Protein AF-A0A9P6W6U4-F1 (afdb_monomer)

Secondary structure (DSSP, 8-state):
-EEEEEEETTS-EEEEEE-TTSBHHHHHHHHHHHH---GGGEEEEETTEE---TTSBTGGGT--TT-EEEEEE----TT--S---S--HHHHHHHHHHHHHH-HHHHHHHHHH-HHHHHHHHH-HHHHHHHHHHHHHHHHHHHHHHHHHHHHHTS-TT-HHHHHHHHHHHHHHHHHHHHHHHHHH-GGGGS--PPPEEEEEETTEEEEEEB-SS-SS----HHHHHHTT-GGGEEGGG-EEE-SSS-EEE--EE---EEEETTEEEES---SSB-HHHHHHTT-EEETTTTEEEETTEEEEPPPGGGS-GGGS--EEE-TTS-EEETT----SSSS-------------------------------------------------------------PPPPPPPPTT--HHHHHHHHHTT--HHHHHHHHHHTTT-HHHHHHHHHH-SS--SEEE-SSS-EEEEEE-S-TTSTT-TTS-EEEEEPPTTS-GGGGHHHHHHHTTTSEEEEEE-TTSTT-B----TT--HHHHHHHHHHHHH--GGGGGGS-GGG--S-PPPPP------PPSEEEEEEHHHHHHHHHHHHHH-GGGEEEEEEES----SSS-TTHHHHHHHHHHHHS-SSHHHHHHHHHHHHHHHHS-STT-HHHHHHHHHHHHHHSSTT-HHHHHHHHGGGGS-----HHHHHH--S-EEEEEETT-SSS-HHHHHHHHHH-TTSS-EEEEEETT--TTHHHH-HHHHHHHHHHHHHHTTT---------HHHHHHHHHHHHT-TTGGGS-TT-GGGG----TTHHHHHHHHHHHHHTTTT------SSTTSPPTTSTTGGGT----STTHHHHHHHHGGG-EEEEEEEETTEEEEEEEEEEEPP-EE-TTS-EE--EEEEEEE-----PPP-TTGGGSSSS---

pLDDT: mean 71.4, std 22.84, range [21.86, 98.81]

Radius of gyration: 41.35 Å; Cα contacts (8 Å, |Δi|>4): 1277; chains: 1; bounding box: 104×114×114 Å

Organism: Rhodotorula mucilaginosa (NCBI:txid5537)

Sequence (925 aa):
MVHLTVATEDGSTFPIDVDLSMELENVMALLEADSSIPVDDQLLFFNGRHLTGVKDSLEFYGVQANDMLLLRQKSTDPNANAPVAGRNVEQDAETMRRQVIGDPRLMAELRRANPDLADAAQNDPSRFRELLHQLQSMQESARLQREREMALLQADPFDVEAQQKIEEAIRHERVLENMEQAMESMPESFGQVHMLYVNVEVNGVPVKAFVDSGAQSTIMSPSCAERCGIMRLIDTRFAGMARGVGTGKILGRVHSAQLKMADLFLHRDVDLLFGLDMLKRHQCCIDLRRNALIIQDREVPFLPEHELPRPAQEEYELDAEGNPVPVGSSAAQLSNAAASTSSAPSTSKAPADASGSGFPGSGRTLGASPGSAPQPKRVRSGSPPAAPSGAASTTTTTTSSGTLPAGVTEDAIASLVGLGADRASAIRLLEAAGGNTEVAASLLFSGPPAMPHVQLPGDVRIYYEFRSAASDLGDSTKPSVILLAPCFLDSTFLEPYVEALREDYAVTTVELRGQGRTIGGASPNYDYWVAAADLAFLMVCRADAIFRVQPDCLGDLPPAISVQNALHLPPSHIFAPGHAAFRTALQFCILFPDQALSLSLVGGMSIFGPPRNAEAFAEVDATWSNPEDEDLFVECLGAVGEYVFTEYAGREEEWDVVIPAIARHLNPFRQADIYMCTKPNQGSSGITPDLLQAIRQPILLIHGERDLCFSVDDIREIRQHLTGSPDVRFHVEPDAPQLLAVTHVDSILPRLRDFLNDHRDLAYVDAPFDPSQALERAARVARDPGVANRDPRFPDAFSLLGAEDRRSNRMLWDKIMARQGTCELDLPMCFDLNDWEEGCDKQRRWKWSTRHDYAQQHYSRRPSSLTSFGEDGVQVVEVTESRSAPEKIPNGMTAYSTFIESRRSSVDFDSPTSDNVRAMSALRM

Mean predicted aligned error: 22.94 Å

Nearest PDB structures (foldseek):
  8vk8-assembly3_H  TM=9.403E-01  e=8.173E-07  synthetic construct
  5vbt-assembly2_B  TM=9.661E-01  e=1.478E-05  synthetic construct
  7p99-assembly1_C  TM=8.868E-01  e=1.131E-05  Peromyscus maniculatus bairdii
  6gf1-assembly1_A  TM=8.823E-01  e=3.132E-05  Homo sapiens
  4eew-assembly1_A  TM=9.255E-01  e=6.288E-05  Homo sapiens

Foldseek 3Di:
DAWEWEAEPVGDIDIDDDDQQDFQLVVLVVCCVVVVADSVFKWKDFPNHTDDRRRGGNVVVVDDHHGYMYIYGRDPDPPPPDPDDCPDLLVVLLVVLCVCVVDPVSLVVCCVVPVQLSCCSVPPSPVNSVVVVVVVVVVVVVVVVVVVVLVVLPPDPPPPVSVVVVVVVVVVVVVVVVVVVCCVVPVVVVDDDFFWWFWKAWLNRIDIFTEDAVDPDFAADPVVCVRSVNVVQFDQVQWDWDDDPDIDTRRGARAFIWMDHPHDTDTDDDRGNHYNVNCVVQVWDCPVVQCFIAGPNDTTHTDDPVPDDVVSVWDWDADPVGDTDTPPPDPPPDPDDPDDDDDDDDDDDDDDDDDDDDDDDDDDDDDDDDDDDDDDDDDDDDDDDDDDDDDDDDDDDDDDDDDQPPLADVVLLVVVVVVPDDSVLSSQLCVVVVNDSVSSNVCVVVDPPDQQWQDAFDFKTKGKDFLADPVCLPVPQAAAEEEEAAFLEACVLCVLLSVLPNVRHRYMYIYFFLYDPIDDPLDLLDALLLRLLVVVCLQQDDQVLQPPPDPPPDDDDDDGDRSHDRSNHAQHAYEAAFASSQLNVLSNCLLPVLRHQAYEHALHAFQQDFWPPLVVLVVLLVCQQDPPAQVSVLVSLVVVCCQFFVDCPPCQVVQQPNSLRSLQSGGNLPNSSSCNSRVNNRDHSLDDLVSLLQGAHAYHYEHECSAPTHHPVSVVVSQVSNVNYPHYHYDYHYPGYSRCVSVVVVPSSVVVCVVCVVSGPPDGDPDRDDLLVSQVSLCVSLVHPVLSVDSSSHSSSSRSDDPVSSVVSVVVVVVSVVCNPVDPYPHPSNPQDHPPDPCSVVRSPDGSVCVVVVCLVPQLAPFDQDFDQDPVGTFGKGKRKHKDDWDQDPVRDTDIDIDIDIDGDDPDDDDDDDDPPPDPDPPDD

Structure (mmCIF, N/CA/C/O backbone):
data_AF-A0A9P6W6U4-F1
#
_entry.id   AF-A0A9P6W6U4-F1
#
loop_
_atom_site.group_PDB
_atom_site.id
_atom_site.type_symbol
_atom_site.label_atom_id
_atom_site.label_alt_id
_atom_site.label_comp_id
_atom_site.label_asym_id
_atom_site.label_entity_id
_atom_site.label_seq_id
_atom_site.pdbx_PDB_ins_code
_atom_site.Cartn_x
_atom_site.Cartn_y
_atom_site.Cartn_z
_atom_site.occupancy
_atom_site.B_iso_or_equiv
_atom_site.auth_seq_id
_atom_site.auth_comp_id
_atom_site.auth_asym_id
_atom_site.auth_atom_id
_atom_site.pdbx_PDB_model_num
ATOM 1 N N . MET A 1 1 ? -21.492 45.541 -15.071 1.00 65.75 1 MET A N 1
ATOM 2 C CA . MET A 1 1 ? -21.300 45.180 -16.486 1.00 65.75 1 MET A CA 1
ATOM 3 C C . MET A 1 1 ? -20.594 43.843 -16.546 1.00 65.75 1 MET A C 1
ATOM 5 O O . MET A 1 1 ? -19.594 43.672 -15.856 1.00 65.75 1 MET A O 1
ATOM 9 N N . VAL A 1 2 ? -21.142 42.923 -17.327 1.00 79.69 2 VAL A N 1
ATOM 10 C CA . VAL A 1 2 ? -20.625 41.598 -17.663 1.00 79.69 2 VAL A CA 1
ATOM 11 C C . VAL A 1 2 ? -20.792 41.401 -19.168 1.00 79.69 2 VAL A C 1
ATOM 13 O O . VAL A 1 2 ? -21.691 41.993 -19.768 1.00 79.69 2 VAL A O 1
ATOM 16 N N . HIS A 1 3 ? -19.948 40.561 -19.754 1.00 82.88 3 HIS A N 1
ATOM 17 C CA . HIS A 1 3 ? -20.078 40.150 -21.145 1.00 82.88 3 HIS A CA 1
ATOM 18 C C . HIS A 1 3 ? -21.073 38.987 -21.241 1.00 82.88 3 HIS A C 1
ATOM 20 O O . HIS A 1 3 ? -21.011 38.080 -20.411 1.00 82.88 3 HIS A O 1
ATOM 26 N N . LEU A 1 4 ? -21.966 38.995 -22.229 1.00 86.62 4 LEU A N 1
ATOM 27 C CA . LEU A 1 4 ? -22.841 37.872 -22.591 1.00 86.62 4 LEU A CA 1
ATOM 28 C C . LEU A 1 4 ? -22.777 37.643 -24.102 1.00 86.62 4 LEU A C 1
ATOM 30 O O . LEU A 1 4 ? -22.559 38.586 -24.863 1.00 86.62 4 LEU A O 1
ATOM 34 N N . THR A 1 5 ? -23.033 36.413 -24.546 1.00 87.44 5 THR A N 1
ATOM 35 C CA . THR A 1 5 ? -23.198 36.110 -25.979 1.00 87.44 5 THR A CA 1
ATOM 36 C C . THR A 1 5 ? -24.667 35.853 -26.283 1.00 87.44 5 THR A C 1
ATOM 38 O O . THR A 1 5 ? -25.304 35.044 -25.615 1.00 87.44 5 THR A 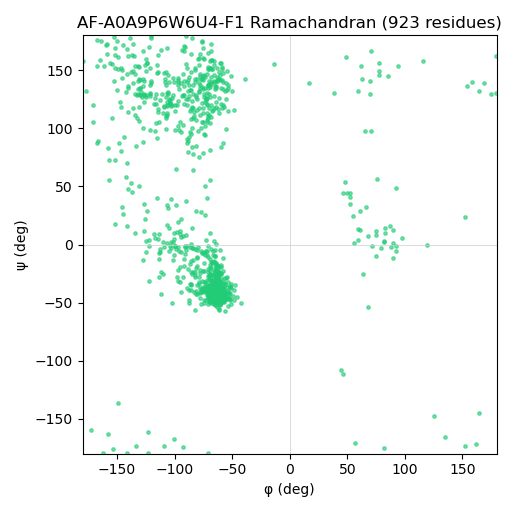O 1
ATOM 41 N N . VAL A 1 6 ? -25.219 36.497 -27.308 1.00 88.25 6 VAL A N 1
ATOM 42 C CA . VAL A 1 6 ? -26.576 36.212 -27.786 1.00 88.25 6 VAL A CA 1
ATOM 43 C C . VAL A 1 6 ? -26.502 35.525 -29.140 1.00 88.25 6 VAL A C 1
ATOM 45 O O . VAL A 1 6 ? -26.061 36.116 -30.122 1.00 88.25 6 VAL A O 1
ATOM 48 N N . ALA A 1 7 ? -26.913 34.261 -29.183 1.00 84.81 7 ALA A N 1
ATOM 49 C CA . ALA A 1 7 ? -27.050 33.479 -30.404 1.00 84.81 7 ALA A CA 1
ATOM 50 C C . ALA A 1 7 ? -28.453 33.648 -30.998 1.00 84.81 7 ALA A C 1
ATOM 52 O O . ALA A 1 7 ? -29.423 33.860 -30.272 1.00 84.81 7 ALA A O 1
ATOM 53 N N . THR A 1 8 ? -28.572 33.515 -32.314 1.00 83.00 8 THR A N 1
ATOM 54 C CA . THR A 1 8 ? -29.846 33.535 -33.051 1.00 83.00 8 THR A CA 1
ATOM 55 C C . THR A 1 8 ? -30.129 32.182 -33.701 1.00 83.00 8 THR A C 1
ATOM 57 O O . THR A 1 8 ? -29.242 31.338 -33.818 1.00 83.00 8 THR A O 1
ATOM 60 N N . GLU A 1 9 ? -31.379 31.941 -34.102 1.00 73.50 9 GLU A N 1
ATOM 61 C CA . GLU A 1 9 ? -31.808 30.650 -34.667 1.00 73.50 9 GLU A CA 1
ATOM 62 C C . GLU A 1 9 ? -31.212 30.343 -36.059 1.00 73.50 9 GLU A C 1
ATOM 64 O O . GLU A 1 9 ? -31.126 29.180 -36.442 1.00 73.50 9 GLU A O 1
ATOM 69 N N . ASP A 1 10 ? -30.730 31.355 -36.785 1.00 70.25 10 ASP A N 1
ATOM 70 C CA . ASP A 1 10 ? -29.910 31.211 -37.999 1.00 70.25 10 ASP A CA 1
ATOM 71 C C . ASP A 1 10 ? -28.408 30.973 -37.721 1.00 70.25 10 ASP A C 1
ATOM 73 O O . ASP A 1 10 ? -27.641 30.733 -38.654 1.00 70.25 10 ASP A O 1
ATOM 77 N N . GLY A 1 11 ? -27.987 31.002 -36.452 1.00 65.00 11 GLY A N 1
ATOM 78 C CA . GLY A 1 11 ? -26.610 30.755 -36.015 1.00 65.00 11 GLY A CA 1
ATOM 79 C C . GLY A 1 11 ? -25.726 32.001 -35.883 1.00 65.00 11 GLY A C 1
ATOM 80 O O . GLY A 1 11 ? -24.574 31.874 -35.470 1.00 65.00 11 GLY A O 1
ATOM 81 N N . SER A 1 12 ? -26.231 33.202 -36.182 1.00 77.88 12 SER A N 1
ATOM 82 C CA . SER A 1 12 ? -25.483 34.447 -35.962 1.00 77.88 12 SER A CA 1
ATOM 83 C C . SER A 1 12 ? -25.337 34.747 -34.462 1.00 77.88 12 SER A C 1
ATOM 85 O O . SER A 1 12 ? -26.293 34.594 -33.695 1.00 77.88 12 SER A O 1
ATOM 87 N N . THR A 1 13 ? -24.154 35.186 -34.024 1.00 81.19 13 THR A N 1
ATOM 88 C CA . THR A 1 13 ? -23.854 35.489 -32.614 1.00 81.19 13 THR A CA 1
ATOM 89 C C . THR A 1 13 ? -23.424 36.941 -32.411 1.00 81.19 13 THR A C 1
ATOM 91 O O . THR A 1 13 ? -22.663 37.504 -33.199 1.00 81.19 13 THR A O 1
ATOM 94 N N . PHE A 1 14 ? -23.914 37.548 -31.328 1.00 80.44 14 PHE A N 1
ATOM 95 C CA . PHE A 1 14 ? -23.732 38.962 -31.002 1.00 80.44 14 PHE A CA 1
ATOM 96 C C . PHE A 1 14 ? -23.269 39.106 -29.541 1.00 80.44 14 PHE A C 1
ATOM 98 O O . PHE A 1 14 ? -23.998 38.688 -28.636 1.00 80.44 14 PHE A O 1
ATOM 105 N N . PRO A 1 15 ? -22.074 39.660 -29.271 1.00 82.88 15 PRO A N 1
ATOM 106 C CA . PRO A 1 15 ? -21.626 39.937 -27.910 1.00 82.88 15 PRO A CA 1
ATOM 107 C C . PRO A 1 15 ? -22.292 41.207 -27.361 1.00 82.88 15 PRO A C 1
ATOM 109 O O . PRO A 1 15 ? -22.313 42.230 -28.044 1.00 82.88 15 PRO A O 1
ATOM 112 N N . ILE A 1 16 ? -22.784 41.170 -26.119 1.00 85.94 16 ILE A N 1
ATOM 113 C CA . ILE A 1 16 ? -23.373 42.333 -25.435 1.00 85.94 16 ILE A CA 1
ATOM 114 C C . ILE A 1 16 ? -22.739 42.567 -24.057 1.00 85.94 16 ILE A C 1
ATOM 116 O O . ILE A 1 16 ? -22.563 41.637 -23.270 1.00 85.94 16 ILE A O 1
ATOM 120 N N . ASP A 1 17 ? -22.442 43.831 -23.744 1.00 85.19 17 ASP A N 1
ATOM 121 C CA . ASP A 1 17 ? -21.971 44.269 -22.424 1.00 85.19 17 ASP A CA 1
ATOM 122 C C . ASP A 1 17 ? -23.136 44.879 -21.628 1.00 85.19 17 ASP A C 1
ATOM 124 O O . ASP A 1 17 ? -23.496 46.046 -21.798 1.00 85.19 17 ASP A O 1
ATOM 128 N N . VAL A 1 18 ? -23.735 44.088 -20.736 1.00 86.19 18 VAL A N 1
ATOM 129 C CA . VAL A 1 18 ? -24.922 44.468 -19.942 1.00 86.19 18 VAL A CA 1
ATOM 130 C C . VAL A 1 18 ? -24.648 44.372 -18.445 1.00 86.19 18 VAL A C 1
ATOM 132 O O . VAL A 1 18 ? -23.614 43.866 -18.023 1.00 86.19 18 VAL A O 1
ATOM 135 N N . ASP A 1 19 ? -25.541 44.874 -17.596 1.00 86.38 19 ASP A N 1
ATOM 136 C CA . ASP A 1 19 ? -25.467 44.613 -16.155 1.00 86.38 19 ASP A CA 1
ATOM 137 C C . ASP A 1 19 ? -26.464 43.518 -15.760 1.00 86.38 19 ASP A C 1
ATOM 139 O O . ASP A 1 19 ? -27.583 43.514 -16.262 1.00 86.38 19 ASP A O 1
ATOM 143 N N . LEU A 1 20 ? -26.098 42.600 -14.858 1.00 86.62 20 LEU A N 1
ATOM 144 C CA . LEU A 1 20 ? -27.011 41.526 -14.435 1.00 86.62 20 LEU A CA 1
ATOM 145 C C . LEU A 1 20 ? -28.235 42.065 -13.672 1.00 86.62 20 LEU A C 1
ATOM 147 O O . LEU A 1 20 ? -29.286 41.425 -13.664 1.00 86.62 20 LEU A O 1
ATOM 151 N N . SER A 1 21 ? -28.128 43.273 -13.108 1.00 85.88 21 SER A N 1
ATOM 152 C CA . SER A 1 21 ? -29.245 44.003 -12.497 1.00 85.88 21 SER A CA 1
ATOM 153 C C . SER A 1 21 ? -30.195 44.677 -13.505 1.00 85.88 21 SER A C 1
ATOM 155 O O . SER A 1 21 ? -31.223 45.219 -13.101 1.00 85.88 21 SER A O 1
ATOM 157 N N . MET A 1 22 ? -29.888 44.652 -14.808 1.00 85.81 22 MET A N 1
ATOM 158 C CA . MET A 1 22 ? -30.686 45.293 -15.859 1.00 85.81 22 MET A CA 1
ATOM 159 C C . MET A 1 22 ? -32.006 44.546 -16.111 1.00 85.81 22 MET A C 1
ATOM 161 O O . MET A 1 22 ? -32.001 43.333 -16.321 1.00 85.81 22 MET A O 1
ATOM 165 N N . GLU A 1 23 ? -33.131 45.275 -16.133 1.00 91.00 23 GLU A N 1
ATOM 166 C CA . GLU A 1 23 ? -34.444 44.729 -16.521 1.00 91.00 23 GLU A CA 1
ATOM 167 C C . GLU A 1 23 ? -34.439 44.291 -17.996 1.00 91.00 23 GLU A C 1
ATOM 169 O O . GLU A 1 23 ? -33.959 45.033 -18.862 1.00 91.00 23 GLU A O 1
ATOM 174 N N . LEU A 1 24 ? -35.021 43.120 -18.275 1.00 89.44 24 LEU A N 1
ATOM 175 C CA . LEU A 1 24 ? -35.029 42.450 -19.582 1.00 89.44 24 LEU A CA 1
ATOM 176 C C . LEU A 1 24 ? -35.480 43.348 -20.756 1.00 89.44 24 LEU A C 1
ATOM 178 O O . LEU A 1 24 ? -34.920 43.237 -21.845 1.00 89.44 24 LEU A O 1
ATOM 182 N N . GLU A 1 25 ? -36.416 44.283 -20.546 1.00 88.50 25 GLU A N 1
ATOM 183 C CA . GLU A 1 25 ? -36.860 45.243 -21.576 1.00 88.50 25 GLU A CA 1
ATOM 184 C C . GLU A 1 25 ? -35.716 46.101 -22.148 1.00 88.50 25 GLU A C 1
ATOM 186 O O . GLU A 1 25 ? -35.712 46.418 -23.337 1.00 88.50 25 GLU A O 1
ATOM 191 N N . ASN A 1 26 ? -34.705 46.426 -21.337 1.00 87.62 26 ASN A N 1
ATOM 192 C CA . ASN A 1 26 ? -33.543 47.201 -21.778 1.00 87.62 26 ASN A CA 1
ATOM 193 C C . ASN A 1 26 ? -32.547 46.327 -22.556 1.00 87.62 26 ASN A C 1
ATOM 195 O O . ASN A 1 26 ? -31.903 46.807 -23.484 1.00 87.62 26 ASN A O 1
ATOM 199 N N . VAL A 1 27 ? -32.451 45.039 -22.212 1.00 88.62 27 VAL A N 1
ATOM 200 C CA . VAL A 1 27 ? -31.600 44.060 -22.909 1.00 88.62 27 VAL A CA 1
ATOM 201 C C . VAL A 1 27 ? -32.148 43.792 -24.314 1.00 88.62 27 VAL A C 1
ATOM 203 O O . VAL A 1 27 ? -31.392 43.808 -25.282 1.00 88.62 27 VAL A O 1
ATOM 206 N N . MET A 1 28 ? -33.469 43.639 -24.446 1.00 89.00 28 MET A N 1
ATOM 207 C CA . MET A 1 28 ? -34.141 43.507 -25.746 1.00 89.00 28 MET A CA 1
ATOM 208 C C . MET A 1 28 ? -33.973 44.769 -26.611 1.00 89.00 28 MET A C 1
ATOM 210 O O . MET A 1 28 ? -33.707 44.674 -27.809 1.00 89.00 28 MET A O 1
ATOM 214 N N . ALA A 1 29 ? -34.062 45.960 -26.005 1.00 86.62 29 ALA A N 1
ATOM 215 C CA . ALA A 1 29 ? -33.852 47.232 -26.702 1.00 86.62 29 ALA A CA 1
ATOM 216 C C . ALA A 1 29 ? -32.400 47.446 -27.178 1.00 86.62 29 ALA A C 1
ATOM 218 O O . ALA A 1 29 ? -32.189 48.077 -28.211 1.00 86.62 29 ALA A O 1
ATOM 219 N N . LEU A 1 30 ? -31.399 46.906 -26.471 1.00 86.62 30 LEU A N 1
ATOM 220 C CA . LEU A 1 30 ? -30.019 46.853 -26.971 1.00 86.62 30 LEU A CA 1
ATOM 221 C C . LEU A 1 30 ? -29.913 45.892 -28.165 1.00 86.62 30 LEU A C 1
ATOM 223 O O . LEU A 1 30 ? -29.399 46.266 -29.216 1.00 86.62 30 LEU A O 1
ATOM 227 N N . LEU A 1 31 ? -30.482 44.690 -28.040 1.00 88.31 31 LEU A N 1
ATOM 228 C CA . LEU A 1 31 ? -30.445 43.669 -29.090 1.00 88.31 31 LEU A CA 1
ATOM 229 C C . LEU A 1 31 ? -31.193 44.058 -30.372 1.00 88.31 31 LEU A C 1
ATOM 231 O O . LEU A 1 31 ? -30.848 43.546 -31.435 1.00 88.31 31 LEU A O 1
ATOM 235 N N . GLU A 1 32 ? -32.167 44.971 -30.323 1.00 86.06 32 GLU A N 1
ATOM 236 C CA . GLU A 1 32 ? -32.826 45.507 -31.526 1.00 86.06 32 GLU A CA 1
ATOM 237 C C . GLU A 1 32 ? -31.826 46.211 -32.459 1.00 86.06 32 GLU A C 1
ATOM 239 O O . GLU A 1 32 ? -31.927 46.080 -33.680 1.00 86.06 32 GLU A O 1
ATOM 244 N N . ALA A 1 33 ? -30.827 46.904 -31.899 1.00 78.25 33 ALA A N 1
ATOM 245 C CA . ALA A 1 33 ? -29.821 47.626 -32.673 1.00 78.25 33 ALA A CA 1
ATOM 246 C C . ALA A 1 33 ? -28.831 46.688 -33.386 1.00 78.25 33 ALA A C 1
ATOM 248 O O . ALA A 1 33 ? -28.493 46.935 -34.544 1.00 78.25 33 ALA A O 1
ATOM 249 N N . ASP A 1 34 ? -28.399 45.615 -32.716 1.00 78.00 34 ASP A N 1
ATOM 250 C CA . ASP A 1 34 ? -27.367 44.706 -33.233 1.00 78.00 34 ASP A CA 1
ATOM 251 C C . ASP A 1 34 ? -27.947 43.550 -34.070 1.00 78.00 34 ASP A C 1
ATOM 253 O O . ASP A 1 34 ? -27.379 43.191 -35.101 1.00 78.00 34 ASP A O 1
ATOM 257 N N . SER A 1 35 ? -29.111 43.003 -33.690 1.00 80.25 35 SER A N 1
ATOM 258 C CA . SER A 1 35 ? -29.778 41.910 -34.428 1.00 80.25 35 SER A CA 1
ATOM 259 C C . SER A 1 35 ? -30.697 42.386 -35.560 1.00 80.25 35 SER A C 1
ATOM 261 O O . SER A 1 35 ? -31.085 41.591 -36.413 1.00 80.25 35 SER A O 1
ATOM 263 N N . SER A 1 36 ? -31.083 43.670 -35.574 1.00 76.62 36 SER A N 1
ATOM 264 C CA . SER A 1 36 ? -32.139 44.225 -36.442 1.00 76.62 36 SER A CA 1
ATOM 265 C C . SER A 1 36 ? -33.542 43.599 -36.268 1.00 76.62 36 SER A C 1
ATOM 267 O O . SER A 1 36 ? -34.419 43.838 -37.102 1.00 76.62 36 SER A O 1
ATOM 269 N N . ILE A 1 37 ? -33.788 42.826 -35.199 1.00 82.50 37 ILE A N 1
ATOM 270 C CA . ILE A 1 37 ? -35.107 42.257 -34.870 1.00 82.50 37 ILE A CA 1
ATOM 271 C C . ILE A 1 37 ? -35.866 43.224 -33.937 1.00 82.50 37 ILE A C 1
ATOM 273 O O . ILE A 1 37 ? -35.377 43.486 -32.833 1.00 82.50 37 ILE A O 1
ATOM 277 N N . PRO A 1 38 ? -37.065 43.719 -34.313 1.00 85.56 38 PRO A N 1
ATOM 278 C CA . PRO A 1 38 ? -37.833 44.640 -33.475 1.00 85.56 38 PRO A CA 1
ATOM 279 C C . PRO A 1 38 ? -38.212 44.051 -32.114 1.00 85.56 38 PRO A C 1
ATOM 281 O O . PRO A 1 38 ? -38.595 42.883 -32.050 1.00 85.56 38 PRO A O 1
ATOM 284 N N . VAL A 1 39 ? -38.182 44.852 -31.041 1.00 85.00 39 VAL A N 1
ATOM 285 C CA . VAL A 1 39 ? -38.410 44.374 -29.653 1.00 85.00 39 VAL A CA 1
ATOM 286 C C . VAL A 1 39 ? -39.710 43.570 -29.490 1.00 85.00 39 VAL A C 1
ATOM 288 O O . VAL A 1 39 ? -39.705 42.523 -28.846 1.00 85.00 39 VAL A O 1
ATOM 291 N N . ASP A 1 40 ? -40.812 44.005 -30.114 1.00 81.75 40 ASP A N 1
ATOM 292 C CA . ASP A 1 40 ? -42.118 43.318 -30.061 1.00 81.75 40 ASP A CA 1
ATOM 293 C C . ASP A 1 40 ? -42.119 41.914 -30.710 1.00 81.75 40 ASP A C 1
ATOM 295 O O . ASP A 1 40 ? -43.014 41.102 -30.430 1.00 81.75 40 ASP A O 1
ATOM 299 N N . ASP A 1 41 ? -41.125 41.629 -31.557 1.00 84.88 41 ASP A N 1
ATOM 300 C CA . ASP A 1 41 ? -40.909 40.360 -32.255 1.00 84.88 41 ASP A CA 1
ATOM 301 C C . ASP A 1 41 ? -39.728 39.543 -31.690 1.00 84.88 41 ASP A C 1
ATOM 303 O O . ASP A 1 41 ? -39.466 38.444 -32.180 1.00 84.88 41 ASP A O 1
ATOM 307 N N . GLN A 1 42 ? -39.036 40.013 -30.648 1.00 88.25 42 GLN A N 1
ATOM 308 C CA . GLN A 1 42 ? -37.973 39.254 -29.979 1.00 88.25 42 GLN A CA 1
ATOM 309 C C . GLN A 1 42 ? -38.531 38.256 -28.948 1.00 88.25 42 GLN A C 1
ATOM 311 O O . GLN A 1 42 ? -39.443 38.567 -28.180 1.00 88.25 42 GLN A O 1
ATOM 316 N N . LEU A 1 43 ? -37.937 37.061 -28.887 1.00 89.62 43 LEU A N 1
ATOM 317 C CA . LEU A 1 43 ? -38.204 36.024 -27.885 1.00 89.62 43 LEU A CA 1
ATOM 318 C C . LEU A 1 43 ? -36.865 35.502 -27.338 1.00 89.62 43 LEU A C 1
ATOM 320 O O . LEU A 1 43 ? -36.133 34.820 -28.056 1.00 89.62 43 LEU A O 1
ATOM 324 N N . LEU A 1 44 ? -36.534 35.822 -26.084 1.00 88.81 44 LEU A N 1
ATOM 325 C CA . LEU A 1 44 ? -35.263 35.440 -25.452 1.00 88.81 44 LEU A CA 1
ATOM 326 C C . LEU A 1 44 ? -35.400 34.177 -24.597 1.00 88.81 44 LEU A C 1
ATOM 328 O O . LEU A 1 44 ? -36.372 34.012 -23.860 1.00 88.81 44 LEU A O 1
ATOM 332 N N . PHE A 1 45 ? -34.399 33.301 -24.660 1.00 86.56 45 PHE A N 1
ATOM 333 C CA . PHE A 1 45 ? -34.332 32.054 -23.901 1.00 86.56 45 PHE A CA 1
ATOM 334 C C . PHE A 1 45 ? -32.974 31.905 -23.202 1.00 86.56 45 PHE A C 1
ATOM 336 O O . PHE A 1 45 ? -31.936 32.209 -23.785 1.00 86.56 45 PHE A O 1
ATOM 343 N N . PHE A 1 46 ? -32.981 31.358 -21.986 1.00 87.94 46 PHE A N 1
ATOM 344 C CA . PHE A 1 46 ? -31.788 30.937 -21.243 1.00 87.94 46 PHE A CA 1
ATOM 345 C C . PHE A 1 46 ? -31.990 29.501 -20.756 1.00 87.94 46 PHE A C 1
ATOM 347 O O . PHE A 1 46 ? -33.040 29.199 -20.188 1.00 87.94 46 PHE A O 1
ATOM 354 N N . ASN A 1 47 ? -31.034 28.600 -21.009 1.00 82.38 47 ASN A N 1
ATOM 355 C CA . ASN A 1 47 ? -31.129 27.172 -20.655 1.00 82.38 47 ASN A CA 1
ATOM 356 C C . ASN A 1 47 ? -32.488 26.532 -21.035 1.00 82.38 47 ASN A C 1
ATOM 358 O O . ASN A 1 47 ? -33.138 25.854 -20.240 1.00 82.38 47 ASN A O 1
ATOM 362 N N . GLY A 1 48 ? -32.969 26.826 -22.250 1.00 72.12 48 GLY A N 1
ATOM 363 C CA . GLY A 1 48 ? -34.259 26.361 -22.783 1.00 72.12 48 GLY A CA 1
ATOM 364 C C . GLY A 1 48 ? -35.512 27.058 -22.222 1.00 72.12 48 GLY A C 1
ATOM 365 O O . GLY A 1 48 ? -36.601 26.889 -22.773 1.00 72.12 48 GLY A O 1
ATOM 366 N N . ARG A 1 49 ? -35.395 27.878 -21.171 1.00 81.12 49 ARG A N 1
ATOM 367 C CA . ARG A 1 49 ? -36.506 28.624 -20.564 1.00 81.12 49 ARG A CA 1
ATOM 368 C C . ARG A 1 49 ? -36.698 29.977 -21.249 1.00 81.12 49 ARG A C 1
ATOM 370 O O . ARG A 1 49 ? -35.782 30.791 -21.281 1.00 81.12 49 ARG A O 1
ATOM 377 N N . HIS A 1 50 ? -37.912 30.241 -21.730 1.00 86.75 50 HIS A N 1
ATOM 378 C CA . HIS A 1 50 ? -38.302 31.545 -22.277 1.00 86.75 50 HIS A CA 1
ATOM 379 C C . HIS A 1 50 ? -38.377 32.620 -21.177 1.00 86.75 50 HIS A C 1
ATOM 381 O O . HIS A 1 50 ? -38.946 32.379 -20.106 1.00 86.75 50 HIS A O 1
ATOM 387 N N . LEU A 1 51 ? -37.826 33.804 -21.447 1.00 87.69 51 LE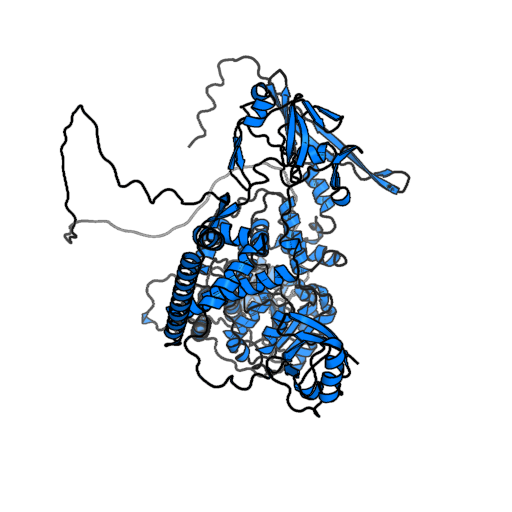U A N 1
ATOM 388 C CA . LEU A 1 51 ? -37.763 34.942 -20.531 1.00 87.69 51 LEU A CA 1
ATOM 389 C C . LEU A 1 51 ? -38.945 35.884 -20.815 1.00 87.69 51 LEU A C 1
ATOM 391 O O . LEU A 1 51 ? -38.975 36.568 -21.832 1.00 87.69 51 LEU A O 1
ATOM 395 N N . THR A 1 52 ? -39.964 35.880 -19.948 1.00 82.88 52 THR A N 1
ATOM 396 C CA . THR A 1 52 ? -41.266 36.535 -20.225 1.00 82.88 52 THR A CA 1
ATOM 397 C C . THR A 1 52 ? -41.555 37.788 -19.405 1.00 82.88 52 THR A C 1
ATOM 399 O O . THR A 1 52 ? -42.386 38.604 -19.798 1.00 82.88 52 THR A O 1
ATOM 402 N N . GLY A 1 53 ? -40.952 37.917 -18.226 1.00 83.69 53 GLY A N 1
ATOM 403 C CA . GLY A 1 53 ? -41.138 39.063 -17.345 1.00 83.69 53 GLY A CA 1
ATOM 404 C C . GLY A 1 53 ? -40.175 40.175 -17.730 1.00 83.69 53 GLY A C 1
ATOM 405 O O . GLY A 1 53 ? -39.029 40.185 -17.294 1.00 83.69 53 GLY A O 1
ATOM 406 N N . VAL A 1 54 ? -40.653 41.108 -18.555 1.00 82.38 54 VAL A N 1
ATOM 407 C CA . VAL A 1 54 ? -39.849 42.202 -19.135 1.00 82.38 54 VAL A CA 1
ATOM 408 C C . VAL A 1 54 ? -39.251 43.169 -18.098 1.00 82.38 54 VAL A C 1
ATOM 410 O O . VAL A 1 54 ? -38.291 43.870 -18.401 1.00 82.38 54 VAL A O 1
ATOM 413 N N . LYS A 1 55 ? -39.793 43.173 -16.872 1.00 85.06 55 LYS A N 1
ATOM 414 C CA . LYS A 1 55 ? -39.328 43.980 -15.730 1.00 85.06 55 LYS A CA 1
ATOM 415 C C . LYS A 1 55 ? -38.463 43.217 -14.723 1.00 85.06 55 LYS A C 1
ATOM 417 O O . LYS A 1 55 ? -38.024 43.794 -13.734 1.00 85.06 55 LYS A O 1
ATOM 422 N N . ASP A 1 56 ? -38.244 41.926 -14.948 1.00 89.81 56 ASP A N 1
ATOM 423 C CA . ASP A 1 56 ? -37.349 41.133 -14.112 1.00 89.81 56 ASP A CA 1
ATOM 424 C C . ASP A 1 56 ? -35.905 41.290 -14.623 1.00 89.81 56 ASP A C 1
ATOM 426 O O . ASP A 1 56 ? -35.675 41.494 -15.821 1.00 89.81 56 ASP A O 1
ATOM 430 N N . SER A 1 57 ? -34.925 41.217 -13.720 1.00 90.31 57 SER A N 1
ATOM 431 C CA . SER A 1 57 ? -33.506 41.335 -14.070 1.00 90.31 57 SER A CA 1
ATOM 432 C C . SER A 1 57 ? -32.939 40.037 -14.653 1.00 90.31 57 SER A C 1
ATOM 434 O O . SER A 1 57 ? -33.473 38.950 -14.423 1.00 90.31 57 SER A O 1
ATOM 436 N N . LEU A 1 58 ? -31.812 40.118 -15.366 1.00 85.69 58 LEU A N 1
ATOM 437 C CA . LEU A 1 58 ? -31.087 38.923 -15.824 1.00 85.69 58 LEU A CA 1
ATOM 438 C C . LEU A 1 58 ? -30.658 38.020 -14.648 1.00 85.69 58 LEU A C 1
ATOM 440 O O . LEU A 1 58 ? -30.778 36.797 -14.732 1.00 85.69 58 LEU A O 1
ATOM 444 N N . GLU A 1 59 ? -30.264 38.618 -13.519 1.00 88.19 59 GLU A N 1
ATOM 445 C CA . GLU A 1 59 ? -29.965 37.913 -12.263 1.00 88.19 59 GLU A CA 1
ATOM 446 C C . GLU A 1 59 ? -31.166 37.101 -11.734 1.00 88.19 59 GLU A C 1
ATOM 448 O O . GLU A 1 59 ? -30.990 35.971 -11.280 1.00 88.19 59 GLU A O 1
ATOM 453 N N . PHE A 1 60 ? -32.404 37.605 -11.853 1.00 86.75 60 PHE A N 1
ATOM 454 C CA . PHE A 1 60 ? -33.613 36.862 -11.453 1.00 86.75 60 PHE A CA 1
ATOM 455 C C . PHE A 1 60 ? -33.844 35.594 -12.296 1.00 86.75 60 PHE A C 1
ATOM 457 O O . PHE A 1 60 ? -34.412 34.611 -11.811 1.00 86.75 60 PHE A O 1
ATOM 464 N N . TYR A 1 61 ? -33.374 35.585 -13.545 1.00 81.56 61 TYR A N 1
ATOM 465 C CA . TYR A 1 61 ? -33.381 34.399 -14.403 1.00 81.56 61 TYR A CA 1
ATOM 466 C C . TYR A 1 61 ? -32.172 33.474 -14.189 1.00 81.56 61 TYR A C 1
ATOM 468 O O . TYR A 1 61 ? -32.139 32.391 -14.775 1.00 81.56 61 TYR A O 1
ATOM 476 N N . GLY A 1 62 ? -31.232 33.852 -13.317 1.00 84.50 62 GLY A N 1
ATOM 477 C CA . GLY A 1 62 ? -30.041 33.074 -12.976 1.00 84.50 62 GLY A CA 1
ATOM 478 C C . GLY A 1 62 ? -28.875 33.227 -13.955 1.00 84.50 62 GLY A C 1
ATOM 479 O O . GLY A 1 62 ? -27.964 32.405 -13.908 1.00 84.50 62 GLY A O 1
ATOM 480 N N . VAL A 1 63 ? -28.910 34.237 -14.832 1.00 87.19 63 VAL A N 1
ATOM 481 C CA . VAL A 1 63 ? -27.850 34.520 -15.814 1.00 87.19 63 VAL A CA 1
ATOM 482 C C . VAL A 1 63 ? -26.610 35.068 -15.102 1.00 87.19 63 VAL A C 1
ATOM 484 O O . VAL A 1 63 ? -26.718 35.923 -14.221 1.00 87.19 63 VAL A O 1
ATOM 487 N N . GLN A 1 64 ? -25.432 34.593 -15.496 1.00 87.19 64 GLN A N 1
ATOM 488 C CA . GLN A 1 64 ? -24.120 34.956 -14.961 1.00 87.19 64 GLN A CA 1
ATOM 489 C C . GLN A 1 64 ? -23.215 35.538 -16.058 1.00 87.19 64 GLN A C 1
ATOM 491 O O . GLN A 1 64 ? -23.613 35.692 -17.208 1.00 87.19 64 GLN A O 1
ATOM 496 N N . ALA A 1 65 ? -21.986 35.924 -15.709 1.00 81.44 65 ALA A N 1
ATOM 497 C CA . ALA A 1 65 ? -21.036 36.452 -16.687 1.00 81.44 65 ALA A CA 1
ATOM 498 C C . ALA A 1 65 ? -20.579 35.366 -17.678 1.00 81.44 65 ALA A C 1
ATOM 500 O O . ALA A 1 65 ? -20.277 34.247 -17.273 1.00 81.44 65 ALA A O 1
ATOM 501 N N . ASN A 1 66 ? -20.451 35.743 -18.952 1.00 80.50 66 ASN A N 1
ATOM 502 C CA . ASN A 1 66 ? -20.105 34.897 -20.101 1.00 80.50 66 ASN A CA 1
ATOM 503 C C . ASN A 1 66 ? -21.168 33.853 -20.506 1.00 80.50 66 ASN A C 1
ATOM 505 O O . ASN A 1 66 ? -20.903 33.051 -21.400 1.00 80.50 66 ASN A O 1
ATOM 509 N N . ASP A 1 67 ? -22.367 33.879 -19.914 1.00 84.81 67 ASP A N 1
ATOM 510 C CA . ASP A 1 67 ? -23.479 33.016 -20.328 1.00 84.81 67 ASP A CA 1
ATOM 511 C C . ASP A 1 67 ? -23.995 33.338 -21.744 1.00 84.81 67 ASP A C 1
ATOM 513 O O . ASP A 1 67 ? -23.844 34.451 -22.267 1.00 84.81 67 ASP A O 1
ATOM 517 N N . MET A 1 68 ? -24.657 32.343 -22.347 1.00 84.56 68 MET A N 1
ATOM 518 C CA . MET A 1 68 ? -25.285 32.455 -23.662 1.00 84.56 68 MET A CA 1
ATOM 519 C C . MET A 1 68 ? -26.815 32.554 -23.572 1.00 84.56 68 MET A C 1
ATOM 521 O O . MET A 1 68 ? -27.471 31.728 -22.936 1.00 84.56 68 MET A O 1
ATOM 525 N N . LEU A 1 69 ? -27.392 33.536 -24.267 1.00 88.56 69 LEU A N 1
ATOM 526 C CA . LEU A 1 69 ? -28.837 33.659 -24.490 1.00 88.56 69 LEU A CA 1
ATOM 527 C C . LEU A 1 69 ? -29.175 33.275 -25.936 1.00 88.56 69 LEU A C 1
ATOM 529 O O . LEU A 1 69 ? -28.411 33.570 -26.852 1.00 88.56 69 LEU A O 1
ATOM 533 N N . LEU A 1 70 ? -30.340 32.665 -26.158 1.00 86.19 70 LEU A N 1
ATOM 534 C CA . LEU A 1 70 ? -30.871 32.392 -27.496 1.00 86.19 70 LEU A CA 1
ATOM 535 C C . LEU A 1 70 ? -31.996 33.381 -27.821 1.00 86.19 70 LEU A C 1
ATOM 537 O O . LEU A 1 70 ? -33.009 33.425 -27.122 1.00 86.19 70 LEU A O 1
ATOM 541 N N . LEU A 1 71 ? -31.833 34.136 -28.903 1.00 87.44 71 LEU A N 1
ATOM 542 C CA . LEU A 1 71 ? -32.815 35.053 -29.467 1.00 87.44 71 LEU A CA 1
ATOM 543 C C . LEU A 1 71 ? -33.526 34.403 -30.663 1.00 87.44 71 LEU A C 1
ATOM 545 O O . LEU A 1 71 ? -32.906 34.058 -31.667 1.00 87.44 71 LEU A O 1
ATOM 549 N N . ARG A 1 72 ? -34.850 34.272 -30.571 1.00 85.31 72 ARG A N 1
ATOM 550 C CA . ARG A 1 72 ? -35.724 33.874 -31.683 1.00 85.31 72 ARG A CA 1
ATOM 551 C C . ARG A 1 72 ? -36.569 35.047 -32.156 1.00 85.31 72 ARG A C 1
ATOM 553 O O . ARG A 1 72 ? -37.015 35.853 -31.339 1.00 85.31 72 ARG A O 1
ATOM 560 N N . GLN A 1 73 ? -36.868 35.087 -33.455 1.00 84.06 73 GLN A N 1
ATOM 561 C CA . GLN A 1 73 ? -37.896 35.977 -33.986 1.00 84.06 73 GLN A CA 1
ATOM 562 C C . GLN A 1 73 ? -39.278 35.313 -33.920 1.00 84.06 73 GLN A C 1
ATOM 564 O O . GLN A 1 73 ? -39.489 34.174 -34.333 1.00 84.06 73 GLN A O 1
ATOM 569 N N . LYS A 1 74 ? -40.249 36.065 -33.421 1.00 76.69 74 LYS A N 1
ATOM 570 C CA . LYS A 1 74 ? -41.669 35.731 -33.360 1.00 76.69 74 LYS A CA 1
ATOM 571 C C . LYS A 1 74 ? -42.278 35.793 -34.762 1.00 76.69 74 LYS A C 1
ATOM 573 O O . LYS A 1 74 ? -42.528 36.867 -35.300 1.00 76.69 74 LYS A O 1
ATOM 578 N N . SER A 1 75 ? -42.546 34.637 -35.361 1.00 60.75 75 SER A N 1
ATOM 579 C CA . SER A 1 75 ? -43.192 34.553 -36.676 1.00 60.75 75 SER A CA 1
ATOM 580 C C . SER A 1 75 ? -44.570 35.233 -36.672 1.00 60.75 75 SER A C 1
ATOM 582 O O . SER A 1 75 ? -45.487 34.780 -35.982 1.00 60.75 75 SER A O 1
ATOM 584 N N . THR A 1 76 ? -44.747 36.281 -37.477 1.00 47.34 76 THR A N 1
ATOM 585 C CA . THR A 1 76 ? -45.978 37.094 -37.546 1.00 47.34 76 THR A CA 1
ATOM 586 C C . THR A 1 76 ? -47.059 36.533 -38.486 1.00 47.34 76 THR A C 1
ATOM 588 O O . THR A 1 76 ? -48.024 37.225 -38.808 1.00 47.34 76 THR A O 1
ATOM 591 N N . ASP A 1 77 ? -46.936 35.270 -38.908 1.00 45.22 77 ASP A N 1
ATOM 592 C CA . ASP A 1 77 ? -47.833 34.621 -39.873 1.00 45.22 77 ASP A CA 1
ATOM 593 C C . ASP A 1 77 ? -49.097 34.049 -39.174 1.00 45.22 77 ASP A C 1
ATOM 595 O O . ASP A 1 77 ? -49.010 33.070 -38.423 1.00 45.22 77 ASP A O 1
ATOM 599 N N . PRO A 1 78 ? -50.301 34.631 -39.365 1.00 41.03 78 PRO A N 1
ATOM 600 C CA . PRO A 1 78 ? -51.453 34.435 -38.473 1.00 41.03 78 PRO A CA 1
ATOM 601 C C . PRO A 1 78 ? -52.237 33.130 -38.724 1.00 41.03 78 PRO A C 1
ATOM 603 O O . PRO A 1 78 ? -53.446 33.074 -38.498 1.00 41.03 78 PRO A O 1
ATOM 606 N N . ASN A 1 79 ? -51.576 32.083 -39.226 1.00 39.75 79 ASN A N 1
ATOM 607 C CA . ASN A 1 79 ? -52.218 30.855 -39.706 1.00 39.75 79 ASN A CA 1
ATOM 608 C C . ASN A 1 79 ? -51.540 29.554 -39.222 1.00 39.75 79 ASN A C 1
ATOM 610 O O . ASN A 1 79 ? -51.887 28.465 -39.677 1.00 39.75 79 ASN A O 1
ATOM 614 N N . ALA A 1 80 ? -50.596 29.643 -38.279 1.00 37.69 80 ALA A N 1
ATOM 615 C CA . ALA A 1 80 ? -49.800 28.523 -37.760 1.00 37.69 80 ALA A CA 1
ATOM 616 C C . ALA A 1 80 ? -50.559 27.547 -36.822 1.00 37.69 80 ALA A C 1
ATOM 618 O O . ALA A 1 80 ? -49.950 26.909 -35.968 1.00 37.69 80 ALA A O 1
ATOM 619 N N . ASN A 1 81 ? -51.890 27.435 -36.933 1.00 38.44 81 ASN A N 1
ATOM 620 C CA . ASN A 1 81 ? -52.715 26.632 -36.019 1.00 38.44 81 ASN A CA 1
ATOM 621 C C . ASN A 1 81 ? -53.813 25.820 -36.739 1.00 38.44 81 ASN A C 1
ATOM 623 O O . ASN A 1 81 ? -54.997 25.865 -36.407 1.00 38.44 81 ASN A O 1
ATOM 627 N N . ALA A 1 82 ? -53.393 25.048 -37.743 1.00 32.62 82 ALA A N 1
ATOM 628 C CA . ALA A 1 82 ? -54.151 23.938 -38.316 1.00 32.62 82 ALA A CA 1
ATOM 629 C C . ALA A 1 82 ? -53.175 22.821 -38.748 1.00 32.62 82 ALA A C 1
ATOM 631 O O . ALA A 1 82 ? -52.091 23.138 -39.239 1.00 32.62 82 ALA A O 1
ATOM 632 N N . PRO A 1 83 ? -53.517 21.526 -38.602 1.00 41.91 83 PRO A N 1
ATOM 633 C CA . PRO A 1 83 ? -52.626 20.431 -38.987 1.00 41.91 83 PRO A CA 1
ATOM 634 C C . PRO A 1 83 ? -52.560 20.291 -40.518 1.00 41.91 83 PRO A C 1
ATOM 636 O O . PRO A 1 83 ? -53.397 19.631 -41.137 1.00 41.91 83 PRO A O 1
ATOM 639 N N . VAL A 1 84 ? -51.564 20.926 -41.145 1.00 37.38 84 VAL A N 1
ATOM 640 C CA . VAL A 1 84 ? -51.366 20.891 -42.603 1.00 37.38 84 VAL A CA 1
ATOM 641 C C . VAL A 1 84 ? -50.652 19.606 -43.022 1.00 37.38 84 VAL A C 1
ATOM 643 O O . VAL A 1 84 ? -49.444 19.572 -43.238 1.00 37.38 84 VAL A O 1
ATOM 646 N N . ALA A 1 85 ? -51.426 18.541 -43.217 1.00 42.25 85 ALA A N 1
ATOM 647 C CA . ALA A 1 85 ? -50.991 17.455 -44.083 1.00 42.25 85 ALA A CA 1
ATOM 648 C C . ALA A 1 85 ? -50.956 17.955 -45.544 1.00 42.25 85 ALA A C 1
ATOM 650 O O . ALA A 1 85 ? -51.989 18.345 -46.089 1.00 42.25 85 ALA A O 1
ATOM 651 N N . GLY A 1 86 ? -49.784 17.918 -46.188 1.00 46.66 86 GLY A N 1
ATOM 652 C CA . GLY A 1 86 ? -49.667 18.071 -47.646 1.00 46.66 86 GLY A CA 1
ATOM 653 C C . GLY A 1 86 ? -49.426 19.485 -48.196 1.00 46.66 86 GLY A C 1
ATOM 654 O O . GLY A 1 86 ? -50.079 19.871 -49.164 1.00 46.66 86 GLY A O 1
ATOM 655 N N . ARG A 1 87 ? -48.459 20.232 -47.643 1.00 36.97 87 ARG A N 1
ATOM 656 C CA . ARG A 1 87 ? -47.760 21.342 -48.331 1.00 36.97 87 ARG A CA 1
ATOM 657 C C . ARG A 1 87 ? -46.273 21.338 -47.936 1.00 36.97 87 ARG A C 1
ATOM 659 O O . ARG A 1 87 ? -46.018 21.262 -46.745 1.00 36.97 87 ARG A O 1
ATOM 666 N N . ASN A 1 88 ? -45.285 21.420 -48.832 1.00 49.50 88 ASN A N 1
ATOM 667 C CA . ASN A 1 88 ? -45.319 21.322 -50.298 1.00 49.50 88 ASN A CA 1
ATOM 668 C C . ASN A 1 88 ? -44.066 20.546 -50.768 1.00 49.50 88 ASN A C 1
ATOM 670 O O . ASN A 1 88 ? -43.186 21.108 -51.411 1.00 49.50 88 ASN A O 1
ATOM 674 N N . VAL A 1 89 ? -44.001 19.233 -50.507 1.00 50.53 89 VAL A N 1
ATOM 675 C CA . VAL A 1 89 ? -42.774 18.426 -50.731 1.00 50.53 89 VAL A CA 1
ATOM 676 C C . VAL A 1 89 ? -42.260 18.453 -52.186 1.00 50.53 89 VAL A C 1
ATOM 678 O O . VAL A 1 89 ? -41.076 18.263 -52.446 1.00 50.53 89 VAL A O 1
ATOM 681 N N . GLU A 1 90 ? -43.131 18.755 -53.153 1.00 48.53 90 GLU A N 1
ATOM 682 C CA . GLU A 1 90 ? -42.775 18.983 -54.561 1.00 48.53 90 GLU A CA 1
ATOM 683 C C . GLU A 1 90 ? -41.988 20.293 -54.803 1.00 48.53 90 GLU A C 1
ATOM 685 O O . GLU A 1 90 ? -41.176 20.353 -55.724 1.00 48.53 90 GLU A O 1
ATOM 690 N N . GLN A 1 91 ? -42.166 21.317 -53.961 1.00 51.41 91 GLN A N 1
ATOM 691 C CA . GLN A 1 91 ? -41.331 22.525 -53.934 1.00 51.41 91 GLN A CA 1
ATOM 692 C C . GLN A 1 91 ? -40.085 22.335 -53.064 1.00 51.41 91 GLN A C 1
ATOM 694 O O . GLN A 1 91 ? -39.008 22.787 -53.452 1.00 51.41 91 GLN A O 1
ATOM 699 N N . ASP A 1 92 ? -40.208 21.644 -51.929 1.00 61.72 92 ASP A N 1
ATOM 700 C CA . ASP A 1 92 ? -39.096 21.433 -50.995 1.00 61.72 92 ASP A CA 1
ATOM 701 C C . ASP A 1 92 ? -37.984 20.596 -51.655 1.00 61.72 92 ASP A C 1
ATOM 703 O O . ASP A 1 92 ? -36.821 21.002 -51.670 1.00 61.72 92 ASP A O 1
ATOM 707 N N . ALA A 1 93 ? -38.346 19.494 -52.328 1.00 67.19 93 ALA A N 1
ATOM 708 C CA . ALA A 1 93 ? -37.397 18.650 -53.057 1.00 67.19 93 ALA A CA 1
ATOM 709 C C . ALA A 1 93 ? -36.712 19.382 -54.229 1.00 67.19 93 ALA A C 1
ATOM 711 O O . ALA A 1 93 ? -35.506 19.235 -54.417 1.00 67.19 93 ALA A O 1
ATOM 712 N N . GLU A 1 94 ? -37.433 20.202 -55.004 1.00 75.69 94 GLU A N 1
ATOM 713 C CA . GLU A 1 94 ? -36.841 21.001 -56.095 1.00 75.69 94 GLU A CA 1
ATOM 714 C C . GLU A 1 94 ? -35.949 22.137 -55.559 1.00 75.69 94 GLU A C 1
ATOM 716 O O . GLU A 1 94 ? -34.955 22.493 -56.195 1.00 75.69 94 GLU A O 1
ATOM 721 N N . THR A 1 95 ? -36.253 22.676 -54.374 1.00 77.31 95 THR A N 1
ATOM 722 C CA . THR A 1 95 ? -35.422 23.688 -53.702 1.00 77.31 95 THR A CA 1
ATOM 723 C C . THR A 1 95 ? -34.117 23.070 -53.204 1.00 77.31 95 THR A C 1
ATOM 725 O O . THR A 1 95 ? -33.046 23.562 -53.562 1.00 77.31 95 THR A O 1
ATOM 728 N N . MET A 1 96 ? -34.185 21.931 -52.502 1.00 71.94 96 MET A N 1
ATOM 729 C CA . MET A 1 96 ? -33.003 21.151 -52.109 1.00 71.94 96 MET A CA 1
ATOM 730 C C . MET A 1 96 ? -32.160 20.766 -53.328 1.00 71.94 96 MET A C 1
ATOM 732 O O . MET A 1 96 ? -30.948 20.960 -53.319 1.00 71.94 96 MET A O 1
ATOM 736 N N . ARG A 1 97 ? -32.787 20.300 -54.419 1.00 83.12 97 ARG A N 1
ATOM 737 C CA . ARG A 1 97 ? -32.086 19.948 -55.665 1.00 83.12 97 ARG A CA 1
ATOM 738 C C . ARG A 1 97 ? -31.304 21.128 -56.242 1.00 83.12 97 ARG A C 1
ATOM 740 O O . ARG A 1 97 ? -30.165 20.963 -56.669 1.00 83.12 97 ARG A O 1
ATOM 747 N N . ARG A 1 98 ? -31.897 22.327 -56.248 1.00 80.62 98 ARG A N 1
ATOM 748 C CA . ARG A 1 98 ? -31.249 23.557 -56.738 1.00 80.62 98 ARG A CA 1
ATOM 749 C C . ARG A 1 98 ? -30.120 24.030 -55.836 1.00 80.62 98 ARG A C 1
ATOM 751 O O . ARG A 1 98 ? -29.096 24.449 -56.363 1.00 80.62 98 ARG A O 1
ATOM 758 N N . GLN A 1 99 ? -30.292 23.949 -54.520 1.00 78.44 99 GLN A N 1
ATOM 759 C CA . GLN A 1 99 ? -29.249 24.278 -53.548 1.00 78.44 99 GLN A CA 1
ATOM 760 C C . GLN A 1 99 ? -28.054 23.328 -53.692 1.00 78.44 99 GLN A C 1
ATOM 762 O O . GLN A 1 99 ? -26.925 23.785 -53.834 1.00 78.44 99 GLN A O 1
ATOM 767 N N . VAL A 1 100 ? -28.320 22.020 -53.779 1.00 75.06 100 VAL A N 1
ATOM 768 C CA . VAL A 1 100 ? -27.318 20.977 -54.030 1.00 75.06 100 VAL A CA 1
ATOM 769 C C . VAL A 1 100 ? -26.570 21.220 -55.343 1.00 75.06 100 VAL A C 1
ATOM 771 O O . VAL A 1 100 ? -25.351 21.234 -55.324 1.00 75.06 100 VAL A O 1
ATOM 774 N N . ILE A 1 101 ? -27.252 21.484 -56.468 1.00 84.00 101 ILE A N 1
ATOM 775 C CA . ILE A 1 101 ? -26.586 21.823 -57.747 1.00 84.00 101 ILE A CA 1
ATOM 776 C C . ILE A 1 101 ? -25.783 23.130 -57.654 1.00 84.00 101 ILE A C 1
ATOM 778 O O . ILE A 1 101 ? -24.750 23.263 -58.312 1.00 84.00 101 ILE A O 1
ATOM 782 N N . GLY A 1 102 ? -26.287 24.107 -56.896 1.00 75.44 102 GLY A N 1
ATOM 783 C CA . GLY A 1 102 ? -25.702 25.437 -56.760 1.00 75.44 102 GLY A CA 1
ATOM 784 C C . GLY A 1 102 ? -24.380 25.462 -55.994 1.00 75.44 102 GLY A C 1
ATOM 785 O O . GLY A 1 102 ? -23.567 26.348 -56.251 1.00 75.44 102 GLY A O 1
ATOM 786 N N . ASP A 1 103 ? -24.144 24.490 -55.108 1.00 83.62 103 ASP A N 1
ATOM 787 C CA . ASP A 1 103 ? -22.901 24.347 -54.350 1.00 83.62 103 ASP A CA 1
ATOM 788 C C . ASP A 1 103 ? -22.054 23.156 -54.862 1.00 83.62 103 ASP A C 1
ATOM 790 O O . ASP A 1 103 ? -22.402 21.986 -54.660 1.00 83.62 103 ASP A O 1
ATOM 794 N N . PRO A 1 104 ? -20.892 23.416 -55.498 1.00 74.50 104 PRO A N 1
ATOM 795 C CA . PRO A 1 104 ? -19.991 22.367 -55.970 1.00 74.50 104 PRO A CA 1
ATOM 796 C C . PRO A 1 104 ? -19.449 21.429 -54.879 1.00 74.50 104 PRO A C 1
ATOM 798 O O . PRO A 1 104 ? -19.064 20.305 -55.210 1.00 74.50 104 PRO A O 1
ATOM 801 N N . ARG A 1 105 ? -19.395 21.862 -53.610 1.00 81.94 105 ARG A N 1
ATOM 802 C CA . ARG A 1 105 ? -18.908 21.061 -52.473 1.00 81.94 105 ARG A CA 1
ATOM 803 C C . ARG A 1 105 ? -19.969 20.048 -52.053 1.00 81.94 105 ARG A C 1
ATOM 805 O O . ARG A 1 105 ? -19.689 18.851 -52.079 1.00 81.94 105 ARG A O 1
ATOM 812 N N . LEU A 1 106 ? -21.207 20.504 -51.840 1.00 73.00 106 LEU A N 1
ATOM 813 C CA . LEU A 1 106 ? -22.354 19.623 -51.582 1.00 73.00 106 LEU A CA 1
ATOM 814 C C . LEU A 1 106 ? -22.590 18.638 -52.739 1.00 73.00 106 LEU A C 1
ATOM 816 O O . LEU A 1 106 ? -22.861 17.464 -52.490 1.00 73.00 106 LEU A O 1
ATOM 820 N N . MET A 1 107 ? -22.407 19.046 -54.005 1.00 77.88 107 MET A N 1
ATOM 821 C CA . MET A 1 107 ? -22.428 18.087 -55.122 1.00 77.88 107 MET A CA 1
ATOM 822 C C . MET A 1 107 ? -21.331 17.016 -55.025 1.00 77.88 107 MET A C 1
ATOM 824 O O . MET A 1 107 ? -21.563 15.875 -55.427 1.00 77.88 107 MET A O 1
ATOM 828 N N . ALA A 1 108 ? -20.121 17.369 -54.584 1.00 73.88 108 ALA A N 1
ATOM 829 C CA . ALA A 1 108 ? -19.003 16.430 -54.493 1.00 73.88 108 ALA A CA 1
ATOM 830 C C . ALA A 1 108 ? -19.209 15.419 -53.355 1.00 73.88 108 ALA A C 1
ATOM 832 O O . ALA A 1 108 ? -19.019 14.219 -53.557 1.00 73.88 108 ALA A O 1
ATOM 833 N N . GLU A 1 109 ? -19.673 15.890 -52.199 1.00 72.31 109 GLU A N 1
ATOM 834 C CA . GLU A 1 109 ? -20.041 15.058 -51.050 1.00 72.31 109 GLU A CA 1
ATOM 835 C C . GLU A 1 109 ? -21.219 14.137 -51.383 1.00 72.31 109 GLU A C 1
ATOM 837 O O . GLU A 1 109 ? -21.122 12.925 -51.186 1.00 72.31 109 GLU A O 1
ATOM 842 N N . LEU A 1 110 ? -22.286 14.661 -52.002 1.00 73.75 110 LEU A N 1
ATOM 843 C CA . LEU A 1 110 ? -23.437 13.846 -52.395 1.00 73.75 110 LEU A CA 1
ATOM 844 C C . LEU A 1 110 ? -23.055 12.773 -53.425 1.00 73.75 110 LEU A C 1
ATOM 846 O O . LEU A 1 110 ? -23.520 11.642 -53.320 1.00 73.75 110 LEU A O 1
ATOM 850 N N . ARG A 1 111 ? -22.158 13.075 -54.377 1.00 83.44 111 ARG A N 1
ATOM 851 C CA . ARG A 1 111 ? -21.609 12.076 -55.316 1.00 83.44 111 ARG A CA 1
ATOM 852 C C . ARG A 1 111 ? -20.758 11.001 -54.632 1.00 83.44 111 ARG A C 1
ATOM 854 O O . ARG A 1 111 ? -20.706 9.890 -55.149 1.00 83.44 111 ARG A O 1
ATOM 861 N N . ARG A 1 112 ? -20.093 11.310 -53.511 1.00 78.88 112 ARG A N 1
ATOM 862 C CA . ARG A 1 112 ? -19.323 10.336 -52.713 1.00 78.88 112 ARG A CA 1
ATOM 863 C C . ARG A 1 112 ? -20.238 9.463 -51.845 1.00 78.88 112 ARG A C 1
ATOM 865 O O . ARG A 1 112 ? -19.966 8.276 -51.710 1.00 78.88 112 ARG A O 1
ATOM 872 N N . ALA A 1 113 ? -21.305 10.034 -51.284 1.00 67.38 113 ALA A N 1
ATOM 873 C CA . ALA A 1 113 ? -22.213 9.350 -50.360 1.00 67.38 113 ALA A CA 1
ATOM 874 C C . ALA A 1 113 ? -23.360 8.582 -51.049 1.00 67.38 113 ALA A C 1
ATOM 876 O O . ALA A 1 113 ? -23.718 7.490 -50.616 1.00 67.38 113 ALA A O 1
ATOM 877 N N . ASN A 1 114 ? -23.953 9.133 -52.114 1.00 77.69 114 ASN A N 1
ATOM 878 C CA . ASN A 1 114 ? -25.046 8.507 -52.863 1.00 77.69 114 ASN A CA 1
ATOM 879 C C . ASN A 1 114 ? -24.998 8.907 -54.358 1.00 77.69 114 ASN A C 1
ATOM 881 O O . ASN A 1 114 ? -25.649 9.877 -54.763 1.00 77.69 114 ASN A O 1
ATOM 885 N N . PRO A 1 115 ? -24.243 8.161 -55.192 1.00 83.25 115 PRO A N 1
ATOM 886 C CA . PRO A 1 115 ? -24.069 8.467 -56.613 1.00 83.25 115 PRO A CA 1
ATOM 887 C C . PRO A 1 115 ? -25.383 8.566 -57.401 1.00 83.25 115 PRO A C 1
ATOM 889 O O . PRO A 1 115 ? -25.537 9.487 -58.200 1.00 83.25 115 PRO A O 1
ATOM 892 N N . ASP A 1 116 ? -26.341 7.669 -57.148 1.00 80.81 116 ASP A N 1
ATOM 893 C CA . ASP A 1 116 ? -27.632 7.620 -57.852 1.00 80.81 116 ASP A CA 1
ATOM 894 C C . ASP A 1 116 ? -28.507 8.841 -57.536 1.00 80.81 116 ASP A C 1
ATOM 896 O O . ASP A 1 116 ? -29.132 9.414 -58.431 1.00 80.81 116 ASP A O 1
ATOM 900 N N . LEU A 1 117 ? -28.531 9.277 -56.271 1.00 80.62 117 LEU A N 1
ATOM 901 C CA . LEU A 1 117 ? -29.231 10.500 -55.875 1.00 80.62 117 LEU A CA 1
ATOM 902 C C . LEU A 1 117 ? -28.532 11.745 -56.440 1.00 80.62 117 LEU A C 1
ATOM 904 O O . LEU A 1 117 ? -29.206 12.693 -56.838 1.00 80.62 117 LEU A O 1
ATOM 908 N N . ALA A 1 118 ? -27.200 11.743 -56.524 1.00 81.19 118 ALA A N 1
ATOM 909 C CA . ALA A 1 118 ? -26.430 12.848 -57.087 1.00 81.19 118 ALA A CA 1
ATOM 910 C C . ALA A 1 118 ? -26.568 12.975 -58.617 1.00 81.19 118 ALA A C 1
ATOM 912 O O . ALA A 1 118 ? -26.615 14.094 -59.132 1.00 81.19 118 ALA A O 1
ATOM 913 N N . ASP A 1 119 ? -26.656 11.859 -59.346 1.00 84.94 119 ASP A N 1
ATOM 914 C CA . ASP A 1 119 ? -26.967 11.852 -60.781 1.00 84.94 119 ASP A CA 1
ATOM 915 C C . ASP A 1 119 ? -28.403 12.327 -61.028 1.00 84.94 119 ASP A C 1
ATOM 917 O O . ASP A 1 119 ? -28.624 13.265 -61.798 1.00 84.94 119 ASP A O 1
ATOM 921 N N . ALA A 1 120 ? -29.371 11.772 -60.290 1.00 85.19 120 ALA A N 1
ATOM 922 C CA . ALA A 1 120 ? -30.763 12.198 -60.367 1.00 85.19 120 ALA A CA 1
ATOM 923 C C . ALA A 1 120 ? -30.921 13.695 -60.046 1.00 85.19 120 ALA A C 1
ATOM 925 O O . ALA A 1 120 ? -31.654 14.393 -60.746 1.00 85.19 120 ALA A O 1
ATOM 926 N N . ALA A 1 121 ? -30.184 14.228 -59.061 1.00 83.62 121 ALA A N 1
ATOM 927 C CA . ALA A 1 121 ? -30.198 15.656 -58.743 1.00 83.62 121 ALA A CA 1
ATOM 928 C C . ALA A 1 121 ? -29.916 16.514 -59.981 1.00 83.62 121 ALA A C 1
ATOM 930 O O . ALA A 1 121 ? -30.639 17.475 -60.249 1.00 83.62 121 ALA A O 1
ATOM 931 N N . GLN A 1 122 ? -28.897 16.152 -60.760 1.00 82.94 122 GLN A N 1
ATOM 932 C CA . GLN A 1 122 ? -28.458 16.918 -61.923 1.00 82.94 122 GLN A CA 1
ATOM 933 C C . GLN A 1 122 ? -29.316 16.648 -63.167 1.00 82.94 122 GLN A C 1
ATOM 935 O O . GLN A 1 122 ? -29.645 17.593 -63.886 1.00 82.94 122 GLN A O 1
ATOM 940 N N . ASN A 1 123 ? -29.697 15.388 -63.397 1.00 85.12 123 ASN A N 1
ATOM 941 C CA . ASN A 1 123 ? -30.197 14.912 -64.688 1.00 85.12 123 ASN A CA 1
ATOM 942 C C . ASN A 1 123 ? -31.693 14.529 -64.711 1.00 85.12 123 ASN A C 1
ATOM 944 O O . ASN A 1 123 ? -32.302 14.598 -65.778 1.00 85.12 123 ASN A O 1
ATOM 948 N N . ASP A 1 124 ? -32.313 14.177 -63.576 1.00 84.88 124 ASP A N 1
ATOM 949 C CA . ASP A 1 124 ? -33.743 13.822 -63.491 1.00 84.88 124 ASP A CA 1
ATOM 950 C C . ASP A 1 124 ? -34.396 14.317 -62.177 1.00 84.88 124 ASP A C 1
ATOM 952 O O . ASP A 1 124 ? -34.422 13.602 -61.167 1.00 84.88 124 ASP A O 1
ATOM 956 N N . PRO A 1 125 ? -35.002 15.524 -62.188 1.00 81.94 125 PRO A N 1
ATOM 957 C CA . PRO A 1 125 ? -35.693 16.095 -61.029 1.00 81.94 125 PRO A CA 1
ATOM 958 C C . PRO A 1 125 ? -36.817 15.212 -60.466 1.00 81.94 125 PRO A C 1
ATOM 960 O O . PRO A 1 125 ? -37.111 15.269 -59.271 1.00 81.94 125 PRO A O 1
ATOM 963 N N . SER A 1 126 ? -37.446 14.393 -61.314 1.00 82.62 126 SER A N 1
ATOM 964 C CA . SER A 1 126 ? -38.556 13.511 -60.937 1.00 82.62 126 SER A CA 1
ATOM 965 C C . SER A 1 126 ? -38.033 12.371 -60.070 1.00 82.62 126 SER A C 1
ATOM 967 O O . SER A 1 126 ? -38.518 12.154 -58.958 1.00 82.62 126 SER A O 1
ATOM 969 N N . ARG A 1 127 ? -36.982 11.704 -60.558 1.00 81.06 127 ARG A N 1
ATOM 970 C CA . ARG A 1 127 ? -36.295 10.602 -59.879 1.00 81.06 127 ARG A CA 1
ATOM 971 C C . ARG A 1 127 ? -35.560 11.064 -58.622 1.00 81.06 127 ARG A C 1
ATOM 973 O O . ARG A 1 127 ? -35.546 10.333 -57.637 1.00 81.06 127 ARG A O 1
ATOM 980 N N . PHE A 1 128 ? -35.012 12.284 -58.612 1.00 83.38 128 PHE A N 1
ATOM 981 C CA . PHE A 1 128 ? -34.402 12.871 -57.412 1.00 83.38 128 PHE A CA 1
ATOM 982 C C . PHE A 1 128 ? -35.402 12.927 -56.253 1.00 83.38 128 PHE A C 1
ATOM 984 O O . PHE A 1 128 ? -35.107 12.457 -55.156 1.00 83.38 128 PHE A O 1
ATOM 991 N N . ARG A 1 129 ? -36.616 13.429 -56.517 1.00 80.12 129 ARG A N 1
ATOM 992 C CA . ARG A 1 129 ? -37.706 13.484 -55.535 1.00 80.12 129 ARG A CA 1
ATOM 993 C C . ARG A 1 129 ? -38.151 12.093 -55.073 1.00 80.12 129 ARG A C 1
ATOM 995 O O . ARG A 1 129 ? -38.404 11.910 -53.885 1.00 80.12 129 ARG A O 1
ATOM 1002 N N . GLU A 1 130 ? -38.256 11.121 -55.979 1.00 79.88 130 GLU A N 1
ATOM 1003 C CA . GLU A 1 130 ? -38.630 9.742 -55.624 1.00 79.88 130 GLU A CA 1
ATOM 1004 C C . GLU A 1 130 ? -37.601 9.092 -54.685 1.00 79.88 130 GLU A C 1
ATOM 1006 O O . GLU A 1 130 ? -37.980 8.511 -53.667 1.00 79.88 130 GLU A O 1
ATOM 1011 N N . LEU A 1 131 ? -36.305 9.255 -54.971 1.00 79.81 131 LEU A N 1
ATOM 1012 C CA . LEU A 1 131 ? -35.219 8.757 -54.120 1.00 79.81 131 LEU A CA 1
ATOM 1013 C C . LEU A 1 131 ? -35.153 9.490 -52.767 1.00 79.81 131 LEU A C 1
ATOM 1015 O O . LEU A 1 131 ? -34.933 8.847 -51.741 1.00 79.81 131 LEU A O 1
ATOM 1019 N N . LEU A 1 132 ? -35.405 10.806 -52.736 1.00 77.94 132 LEU A N 1
ATOM 1020 C CA . LEU A 1 132 ? -35.510 11.585 -51.493 1.00 77.94 132 LEU A CA 1
ATOM 1021 C C . LEU A 1 132 ? -36.642 11.074 -50.592 1.00 77.94 132 LEU A C 1
ATOM 1023 O O . LEU A 1 132 ? -36.415 10.818 -49.411 1.00 77.94 132 LEU A O 1
ATOM 1027 N N . HIS A 1 133 ? -37.839 10.859 -51.151 1.00 76.25 133 HIS A N 1
ATOM 1028 C CA . HIS A 1 133 ? -38.966 10.280 -50.413 1.00 76.25 133 HIS A CA 1
ATOM 1029 C C . HIS A 1 133 ? -38.657 8.870 -49.893 1.00 76.25 133 HIS A C 1
ATOM 1031 O O . HIS A 1 133 ? -39.005 8.550 -48.756 1.00 76.25 133 HIS A O 1
ATOM 1037 N N . GLN A 1 134 ? -37.990 8.027 -50.691 1.00 75.12 134 GLN A N 1
ATOM 1038 C CA . GLN A 1 134 ? -37.582 6.693 -50.246 1.00 75.12 134 GLN A CA 1
ATOM 1039 C C . GLN A 1 134 ? -36.612 6.778 -49.062 1.00 75.12 134 GLN A C 1
ATOM 1041 O O . GLN A 1 134 ? -36.871 6.151 -48.035 1.00 75.12 134 GLN A O 1
ATOM 1046 N N . LEU A 1 135 ? -35.564 7.603 -49.145 1.00 67.88 135 LEU A N 1
ATOM 1047 C CA . LEU A 1 135 ? -34.606 7.804 -48.052 1.00 67.88 135 LEU A CA 1
ATOM 1048 C C . LEU A 1 135 ? -35.268 8.338 -46.777 1.00 67.88 135 LEU A C 1
ATOM 1050 O O . LEU A 1 135 ? -35.056 7.761 -45.713 1.00 67.88 135 LEU A O 1
ATOM 1054 N N . GLN A 1 136 ? -36.117 9.364 -46.885 1.00 67.12 136 GLN A N 1
ATOM 1055 C CA . GLN A 1 136 ? -36.866 9.907 -45.747 1.00 67.12 136 GLN A CA 1
ATOM 1056 C C . GLN A 1 136 ? -37.766 8.843 -45.104 1.00 67.12 136 GLN A C 1
ATOM 1058 O O . GLN A 1 136 ? -37.719 8.659 -43.890 1.00 67.12 136 GLN A O 1
ATOM 1063 N N . SER A 1 137 ? -38.524 8.080 -45.902 1.00 74.06 137 SER A N 1
ATOM 1064 C CA . SER A 1 137 ? -39.399 7.022 -45.374 1.00 74.06 137 SER A CA 1
ATOM 1065 C C . SER A 1 137 ? -38.623 5.880 -44.701 1.00 74.06 137 SER A C 1
ATOM 1067 O O . SER A 1 137 ? -39.055 5.366 -43.668 1.00 74.06 137 SER A O 1
ATOM 1069 N N . MET A 1 138 ? -37.442 5.521 -45.222 1.00 66.62 138 MET A N 1
ATOM 1070 C CA . MET A 1 138 ? -36.558 4.545 -44.583 1.00 66.62 138 MET A CA 1
ATOM 1071 C C . MET A 1 138 ? -35.997 5.087 -43.265 1.00 66.62 138 MET A C 1
ATOM 1073 O O . MET A 1 138 ? -36.092 4.396 -42.252 1.00 66.62 138 MET A O 1
ATOM 1077 N N . GLN A 1 139 ? -35.486 6.323 -43.240 1.00 57.88 139 GLN A N 1
ATOM 1078 C CA . GLN A 1 139 ? -34.969 6.965 -42.025 1.00 57.88 139 GLN A CA 1
ATOM 1079 C C . GLN A 1 139 ? -36.043 7.100 -40.937 1.00 57.88 139 GLN A C 1
ATOM 1081 O O . GLN A 1 139 ? -35.788 6.745 -39.788 1.00 57.88 139 GLN A O 1
ATOM 1086 N N . GLU A 1 140 ? -37.251 7.547 -41.287 1.00 61.38 140 GLU A N 1
ATOM 1087 C CA . GLU A 1 140 ? -38.369 7.675 -40.348 1.00 61.38 140 GLU A CA 1
ATOM 1088 C C . GLU A 1 140 ? -38.801 6.306 -39.801 1.00 61.38 140 GLU A C 1
ATOM 1090 O O . GLU A 1 140 ? -38.960 6.152 -38.589 1.00 61.38 140 GLU A O 1
ATOM 1095 N N . SER A 1 141 ? -38.894 5.279 -40.659 1.00 68.38 141 SER A N 1
ATOM 1096 C CA . SER A 1 141 ? -39.203 3.911 -40.219 1.00 68.38 141 SER A CA 1
ATOM 1097 C C . SER A 1 141 ? -38.129 3.332 -39.288 1.00 68.38 141 SER A C 1
ATOM 1099 O O . SER A 1 141 ? -38.466 2.739 -38.263 1.00 68.38 141 SER A O 1
ATOM 1101 N N . ALA A 1 142 ? -36.846 3.576 -39.579 1.00 63.56 142 ALA A N 1
ATOM 1102 C CA . ALA A 1 142 ? -35.728 3.143 -38.750 1.00 63.56 142 ALA A CA 1
ATOM 1103 C C . ALA A 1 142 ? -35.689 3.882 -37.403 1.00 63.56 142 ALA A C 1
ATOM 1105 O O . ALA A 1 142 ? -35.371 3.268 -36.384 1.00 63.56 142 ALA A O 1
ATOM 1106 N N . ARG A 1 143 ? -36.052 5.174 -37.367 1.00 66.56 143 ARG A N 1
ATOM 1107 C CA . ARG A 1 143 ? -36.158 5.948 -36.120 1.00 66.56 143 ARG A CA 1
ATOM 1108 C C . ARG A 1 143 ? -37.295 5.419 -35.244 1.00 66.56 143 ARG A C 1
ATOM 1110 O O . ARG A 1 143 ? -37.053 5.083 -34.092 1.00 66.56 143 ARG A O 1
ATOM 1117 N N . LEU A 1 144 ? -38.488 5.229 -35.815 1.00 68.31 144 LEU A N 1
ATOM 1118 C CA . LEU A 1 144 ? -39.647 4.632 -35.133 1.00 68.31 144 LEU A CA 1
ATOM 1119 C C . LEU A 1 144 ? -39.394 3.199 -34.643 1.00 68.31 144 LEU A C 1
ATOM 1121 O O . LEU A 1 144 ? -39.970 2.779 -33.640 1.00 68.31 144 LEU A O 1
ATOM 1125 N N . GLN A 1 145 ? -38.555 2.433 -35.343 1.00 64.81 145 GLN A N 1
ATOM 1126 C CA . GLN A 1 145 ? -38.141 1.103 -34.903 1.00 64.81 145 GLN A CA 1
ATOM 1127 C C . GLN A 1 145 ? -37.194 1.188 -33.696 1.00 64.81 145 GLN A C 1
ATOM 1129 O O . GLN A 1 145 ? -37.447 0.526 -32.693 1.00 64.81 145 GLN A O 1
ATOM 1134 N N . ARG A 1 146 ? -36.188 2.072 -33.741 1.00 62.94 146 ARG A N 1
ATOM 1135 C CA . ARG A 1 146 ? -35.219 2.297 -32.652 1.00 62.94 146 ARG A CA 1
ATOM 1136 C C . ARG A 1 146 ? -35.866 2.888 -31.389 1.00 62.94 146 ARG A C 1
ATOM 1138 O O . ARG A 1 146 ? -35.563 2.456 -30.282 1.00 62.94 146 ARG A O 1
ATOM 1145 N N . GLU A 1 147 ? -36.812 3.816 -31.551 1.00 62.41 147 GLU A N 1
ATOM 1146 C CA . GLU A 1 147 ? -37.639 4.369 -30.464 1.00 62.41 147 GLU A CA 1
ATOM 1147 C C . GLU A 1 147 ? -38.447 3.269 -29.751 1.00 62.41 147 GLU A C 1
ATOM 1149 O O . GLU A 1 147 ? -38.501 3.229 -28.523 1.00 62.41 147 GLU A O 1
ATOM 1154 N N . ARG A 1 148 ? -39.045 2.336 -30.509 1.00 68.44 148 ARG A N 1
ATOM 1155 C CA . ARG A 1 148 ? -39.777 1.186 -29.945 1.00 68.44 148 ARG A CA 1
ATOM 1156 C C . ARG A 1 148 ? -38.859 0.168 -29.281 1.00 68.44 148 ARG A C 1
ATOM 1158 O O . ARG A 1 148 ? -39.260 -0.438 -28.295 1.00 68.44 148 ARG A O 1
ATOM 1165 N N . GLU A 1 149 ? -37.661 -0.027 -29.816 1.00 61.66 149 GLU A N 1
ATOM 1166 C CA . GLU A 1 149 ? -36.663 -0.946 -29.271 1.00 61.66 149 GLU A CA 1
ATOM 1167 C C . GLU A 1 149 ? -36.140 -0.450 -27.916 1.00 61.66 149 GLU A C 1
ATOM 1169 O O . GLU A 1 149 ? -36.196 -1.197 -26.942 1.00 61.66 149 GLU A O 1
ATOM 1174 N N . MET A 1 150 ? -35.793 0.838 -27.786 1.00 58.53 150 MET A N 1
ATOM 1175 C CA . MET A 1 150 ? -35.472 1.428 -26.477 1.00 58.53 150 MET A CA 1
ATOM 1176 C C . MET A 1 150 ? -36.663 1.405 -25.507 1.00 58.53 150 MET A C 1
ATOM 1178 O O . MET A 1 150 ? -36.483 1.073 -24.338 1.00 58.53 150 MET A O 1
ATOM 1182 N N . ALA A 1 151 ? -37.886 1.678 -25.973 1.00 68.19 151 ALA A N 1
ATOM 1183 C CA . ALA A 1 151 ? -39.080 1.599 -25.126 1.00 68.19 151 ALA A CA 1
ATOM 1184 C C . ALA A 1 151 ? -39.402 0.166 -24.646 1.00 68.19 151 ALA A C 1
ATOM 1186 O O . ALA A 1 151 ? -40.026 0.001 -23.599 1.00 68.19 151 ALA A O 1
ATOM 1187 N N . LEU A 1 152 ? -38.978 -0.868 -25.384 1.00 63.94 152 LEU A N 1
ATOM 1188 C CA . LEU A 1 152 ? -39.051 -2.269 -24.953 1.00 63.94 152 LEU A CA 1
ATOM 1189 C C . LEU A 1 152 ? -37.938 -2.614 -23.955 1.00 63.94 152 LEU A C 1
ATOM 1191 O O . LEU A 1 152 ? -38.218 -3.264 -22.954 1.00 63.94 152 LEU A O 1
ATOM 1195 N N . LEU A 1 153 ? -36.708 -2.139 -24.180 1.00 57.59 153 LEU A N 1
ATOM 1196 C CA . LEU A 1 153 ? -35.580 -2.321 -23.254 1.00 57.59 153 LEU A CA 1
ATOM 1197 C C . LEU A 1 153 ? -35.807 -1.616 -21.901 1.00 57.59 153 LEU A C 1
ATOM 1199 O O . LEU A 1 153 ? -35.323 -2.078 -20.877 1.00 57.59 153 LEU A O 1
ATOM 1203 N N . GLN A 1 154 ? -36.583 -0.529 -21.874 1.00 56.78 154 GLN A N 1
ATOM 1204 C CA . GLN A 1 154 ? -36.973 0.178 -20.646 1.00 56.78 154 GLN A CA 1
ATOM 1205 C C . GLN A 1 154 ? -38.230 -0.398 -19.955 1.00 56.78 154 GLN A C 1
ATOM 1207 O O . GLN A 1 154 ? -38.657 0.137 -18.931 1.00 56.78 154 GLN A O 1
ATOM 1212 N N . ALA A 1 155 ? -38.852 -1.456 -20.493 1.00 65.44 155 ALA A N 1
ATOM 1213 C CA . ALA A 1 155 ? -40.136 -1.960 -19.992 1.00 65.44 155 ALA A CA 1
ATOM 1214 C C . ALA A 1 155 ? -40.035 -2.795 -18.698 1.00 65.44 155 ALA A C 1
ATOM 1216 O O . ALA A 1 155 ? -41.015 -2.855 -17.953 1.00 65.44 155 ALA A O 1
ATOM 1217 N N . ASP A 1 156 ? -38.879 -3.406 -18.415 1.00 58.69 156 ASP A N 1
ATOM 1218 C CA . ASP A 1 156 ? -38.580 -4.068 -17.138 1.00 58.69 156 ASP A CA 1
ATOM 1219 C C . ASP A 1 156 ? -37.211 -3.597 -16.599 1.00 58.69 156 ASP A C 1
ATOM 1221 O O . ASP A 1 156 ? -36.172 -4.010 -17.117 1.00 58.69 156 ASP A O 1
ATOM 1225 N N . PRO A 1 157 ? -37.179 -2.746 -15.552 1.00 55.12 157 PRO A N 1
ATOM 1226 C CA . PRO A 1 157 ? -35.940 -2.260 -14.935 1.00 55.12 157 PRO A CA 1
ATOM 1227 C C . PRO A 1 157 ? -35.055 -3.325 -14.265 1.00 55.12 157 PRO A C 1
ATOM 1229 O O . PRO A 1 157 ? -34.035 -2.958 -13.684 1.00 55.12 157 PRO A O 1
ATOM 1232 N N . PHE A 1 158 ? -35.441 -4.606 -14.286 1.00 52.53 158 PHE A N 1
ATOM 1233 C CA . PHE A 1 158 ? -34.677 -5.716 -13.708 1.00 52.53 158 PHE A CA 1
ATOM 1234 C C . PHE A 1 158 ? -34.205 -6.755 -14.745 1.00 52.53 158 PHE A C 1
ATOM 1236 O O . PHE A 1 158 ? -33.618 -7.770 -14.357 1.00 52.53 158 PHE A O 1
ATOM 1243 N N . ASP A 1 159 ? -34.415 -6.523 -16.048 1.00 67.69 159 ASP A N 1
ATOM 1244 C CA . ASP A 1 159 ? -33.832 -7.360 -17.103 1.00 67.69 159 ASP A CA 1
ATOM 1245 C C . ASP A 1 159 ? -32.346 -7.015 -17.315 1.00 67.69 159 ASP A C 1
ATOM 1247 O O . ASP A 1 159 ? -31.982 -5.950 -17.818 1.00 67.69 159 ASP A O 1
ATOM 1251 N N . VAL A 1 160 ? -31.476 -7.955 -16.939 1.00 62.44 160 VAL A N 1
ATOM 1252 C CA . VAL A 1 160 ? -30.014 -7.826 -17.018 1.00 62.44 160 VAL A CA 1
ATOM 1253 C C . VAL A 1 160 ? -29.520 -7.672 -18.463 1.00 62.44 160 VAL A C 1
ATOM 1255 O O . VAL A 1 160 ? -28.568 -6.930 -18.696 1.00 62.44 160 VAL A O 1
ATOM 1258 N N . GLU A 1 161 ? -30.152 -8.326 -19.444 1.00 64.31 161 GLU A N 1
ATOM 1259 C CA . GLU A 1 161 ? -29.732 -8.236 -20.851 1.00 64.31 161 GLU A CA 1
ATOM 1260 C C . GLU A 1 161 ? -30.164 -6.898 -21.473 1.00 64.31 161 GLU A C 1
ATOM 1262 O O . GLU A 1 161 ? -29.471 -6.347 -22.332 1.00 64.31 161 GLU A O 1
ATOM 1267 N N . ALA A 1 162 ? -31.289 -6.338 -21.016 1.00 66.00 162 ALA A N 1
ATOM 1268 C CA . ALA A 1 162 ? -31.705 -4.993 -21.396 1.00 66.00 162 ALA A CA 1
ATOM 1269 C C . ALA A 1 162 ? -30.818 -3.918 -20.747 1.00 66.00 162 ALA A C 1
ATOM 1271 O O . ALA A 1 162 ? -30.372 -2.991 -21.427 1.00 66.00 162 ALA A O 1
ATOM 1272 N N . GLN A 1 163 ? -30.502 -4.071 -19.458 1.00 61.12 163 GLN A N 1
ATOM 1273 C CA . GLN A 1 163 ? -29.672 -3.122 -18.720 1.00 61.12 163 GLN A CA 1
ATOM 1274 C C . GLN A 1 163 ? -28.233 -3.063 -19.261 1.00 61.12 163 GLN A C 1
ATOM 1276 O O . GLN A 1 163 ? -27.700 -1.965 -19.401 1.00 61.12 163 GLN A O 1
ATOM 1281 N N . GLN A 1 164 ? -27.647 -4.196 -19.667 1.00 69.38 164 GLN A N 1
ATOM 1282 C CA . GLN A 1 164 ? -26.337 -4.230 -20.337 1.00 69.38 164 GLN A CA 1
ATOM 1283 C C . GLN A 1 164 ? -26.327 -3.454 -21.663 1.00 69.38 164 GLN A C 1
ATOM 1285 O O . GLN A 1 164 ? -25.396 -2.697 -21.922 1.00 69.38 164 GLN A O 1
ATOM 1290 N N . LYS A 1 165 ? -27.377 -3.572 -22.487 1.00 69.19 165 LYS A N 1
ATOM 1291 C CA . LYS A 1 165 ? -27.481 -2.829 -23.760 1.00 69.19 165 LYS A CA 1
ATOM 1292 C C . LYS A 1 165 ? -27.663 -1.326 -23.545 1.00 69.19 165 LYS A C 1
ATOM 1294 O O . LYS A 1 165 ? -27.172 -0.530 -24.339 1.00 69.19 165 LYS A O 1
ATOM 1299 N N . ILE A 1 166 ? -28.346 -0.933 -22.467 1.00 66.69 166 ILE A N 1
ATOM 1300 C CA . ILE A 1 166 ? -28.478 0.473 -22.058 1.00 66.69 166 ILE A CA 1
ATOM 1301 C C . ILE A 1 166 ? -27.132 1.013 -21.543 1.00 66.69 166 ILE A C 1
ATOM 1303 O O . ILE A 1 166 ? -26.737 2.113 -21.921 1.00 66.69 166 ILE A O 1
ATOM 1307 N N . GLU A 1 167 ? -26.397 0.242 -20.738 1.00 67.56 167 GLU A N 1
ATOM 1308 C CA . GLU A 1 167 ? -25.052 0.595 -20.262 1.00 67.56 167 GLU A CA 1
ATOM 1309 C C . GLU A 1 167 ? -24.056 0.756 -21.423 1.00 67.56 167 GLU A C 1
ATOM 1311 O O . GLU A 1 167 ? -23.329 1.748 -21.485 1.00 67.56 167 GLU A O 1
ATOM 1316 N N . GLU A 1 168 ? -24.061 -0.173 -22.381 1.00 63.75 168 GLU A N 1
ATOM 1317 C CA . GLU A 1 168 ? -23.198 -0.135 -23.565 1.00 63.75 168 GLU A CA 1
ATOM 1318 C C . GLU A 1 168 ? -23.530 1.050 -24.490 1.00 63.75 168 GLU A C 1
ATOM 1320 O O . GLU A 1 168 ? -22.618 1.717 -24.984 1.00 63.75 168 GLU A O 1
ATOM 1325 N N . ALA A 1 169 ? -24.815 1.394 -24.645 1.00 66.94 169 ALA A N 1
ATOM 1326 C CA . ALA A 1 169 ? -25.242 2.593 -25.366 1.00 66.94 169 ALA A CA 1
ATOM 1327 C C . ALA A 1 169 ? -24.773 3.891 -24.679 1.00 66.94 169 ALA A C 1
ATOM 1329 O O . ALA A 1 169 ? -24.180 4.741 -25.340 1.00 66.94 169 ALA A O 1
ATOM 1330 N N . ILE A 1 170 ? -24.955 4.023 -23.358 1.00 68.81 170 ILE A N 1
ATOM 1331 C CA . ILE A 1 170 ? -24.493 5.192 -22.579 1.00 68.81 170 ILE A CA 1
ATOM 1332 C C . ILE A 1 170 ? -22.961 5.305 -22.613 1.00 68.81 170 ILE A C 1
ATOM 1334 O O . ILE A 1 170 ? -22.407 6.404 -22.683 1.00 68.81 170 ILE A O 1
ATOM 1338 N N . ARG A 1 171 ? -22.247 4.173 -22.590 1.00 67.19 171 ARG A N 1
ATOM 1339 C CA . ARG A 1 171 ? -20.789 4.138 -22.753 1.00 67.19 171 ARG A CA 1
ATOM 1340 C C . ARG A 1 171 ? -20.374 4.648 -24.134 1.00 67.19 171 ARG A C 1
ATOM 1342 O O . ARG A 1 171 ? -19.434 5.433 -24.217 1.00 67.19 171 ARG A O 1
ATOM 1349 N N . HIS A 1 172 ? -21.062 4.231 -25.196 1.00 62.09 172 HIS A N 1
ATOM 1350 C CA . HIS A 1 172 ? -20.790 4.699 -26.556 1.00 62.09 172 HIS A CA 1
ATOM 1351 C C . HIS A 1 172 ? -21.113 6.194 -26.729 1.00 62.09 172 HIS A C 1
ATOM 1353 O O . HIS A 1 172 ? -20.366 6.905 -27.398 1.00 62.09 172 HIS A O 1
ATOM 1359 N N . GLU A 1 173 ? -22.190 6.684 -26.115 1.00 63.47 173 GLU A N 1
ATOM 1360 C CA . GLU A 1 173 ? -22.573 8.101 -26.114 1.00 63.47 173 GLU A CA 1
ATOM 1361 C C . GLU A 1 173 ? -21.482 8.964 -25.460 1.00 63.47 173 GLU A C 1
ATOM 1363 O O . GLU A 1 173 ? -20.940 9.856 -26.107 1.00 63.47 173 GLU A O 1
ATOM 1368 N N . ARG A 1 174 ? -21.022 8.602 -24.255 1.00 58.12 174 ARG A N 1
ATOM 1369 C CA . ARG A 1 174 ? -19.919 9.304 -23.566 1.00 58.12 174 ARG A CA 1
ATOM 1370 C C . ARG A 1 174 ? -18.580 9.254 -24.300 1.00 58.12 174 ARG A C 1
ATOM 1372 O O . ARG A 1 174 ? -17.782 10.178 -24.178 1.00 58.12 174 ARG A O 1
ATOM 1379 N N . VAL A 1 175 ? -18.300 8.179 -25.041 1.00 56.78 175 VAL A N 1
ATOM 1380 C CA . VAL A 1 175 ? -17.094 8.095 -25.885 1.00 56.78 175 VAL A CA 1
ATOM 1381 C C . VAL A 1 175 ? -17.178 9.082 -27.053 1.00 56.78 175 VAL A C 1
ATOM 1383 O O . VAL A 1 175 ? -16.167 9.700 -27.381 1.00 56.78 175 VAL A O 1
ATOM 1386 N N . LEU A 1 176 ? -18.367 9.285 -27.634 1.00 59.97 176 LEU A N 1
ATOM 1387 C CA . LEU A 1 176 ? -18.593 10.314 -28.652 1.00 59.97 176 LEU A CA 1
ATOM 1388 C C . LEU A 1 176 ? -18.496 11.727 -28.058 1.00 59.97 176 LEU A C 1
ATOM 1390 O O . LEU A 1 176 ? -17.751 12.531 -28.606 1.00 59.97 176 LEU A O 1
ATOM 1394 N N . GLU A 1 177 ? -19.142 12.006 -26.918 1.00 65.06 177 GLU A N 1
ATOM 1395 C CA . GLU A 1 177 ? -19.041 13.303 -26.220 1.00 65.06 177 GLU A CA 1
ATOM 1396 C C . GLU A 1 177 ? -17.581 13.662 -25.893 1.00 65.06 177 GLU A C 1
ATOM 1398 O O . GLU A 1 177 ? -17.135 14.782 -26.136 1.00 65.06 177 GLU A O 1
ATOM 1403 N N . ASN A 1 178 ? -16.803 12.702 -25.382 1.00 59.50 178 ASN A N 1
ATOM 1404 C CA . ASN A 1 178 ? -15.382 12.893 -25.088 1.00 59.50 178 ASN A CA 1
ATOM 1405 C C . ASN A 1 178 ? -14.548 13.114 -26.363 1.00 59.50 178 ASN A C 1
ATOM 1407 O O . ASN A 1 178 ? -13.594 13.889 -26.344 1.00 59.50 178 ASN A O 1
ATOM 1411 N N . MET A 1 179 ? -14.881 12.442 -27.471 1.00 49.41 179 MET A N 1
ATOM 1412 C CA . MET A 1 179 ? -14.210 12.654 -28.757 1.00 49.41 179 MET A CA 1
ATOM 1413 C C . MET A 1 179 ? -14.526 14.041 -29.333 1.00 49.41 179 MET A C 1
ATOM 1415 O O . MET A 1 179 ? -13.617 14.717 -29.804 1.00 49.41 179 MET A O 1
ATOM 1419 N N . GLU A 1 180 ? -15.778 14.489 -29.242 1.00 60.22 180 GLU A N 1
ATOM 1420 C CA . GLU A 1 180 ? -16.226 15.815 -29.680 1.00 60.22 180 GLU A CA 1
ATOM 1421 C C . GLU A 1 180 ? -15.556 16.926 -28.853 1.00 60.22 180 GLU A C 1
ATOM 1423 O O . GLU A 1 180 ? -14.906 17.805 -29.417 1.00 60.22 180 GLU A O 1
ATOM 1428 N N . GLN A 1 181 ? -15.558 16.810 -27.519 1.00 60.28 181 GLN A N 1
ATOM 1429 C CA . GLN A 1 181 ? -14.833 17.726 -26.627 1.00 60.28 181 GLN A CA 1
ATOM 1430 C C . GLN A 1 181 ? -13.321 17.744 -26.895 1.00 60.28 181 GLN A C 1
ATOM 1432 O O . GLN A 1 181 ? -12.695 18.803 -26.824 1.00 60.28 181 GLN A O 1
ATOM 1437 N N . ALA A 1 182 ? -12.709 16.601 -27.218 1.00 47.47 182 ALA A N 1
ATOM 1438 C CA . ALA A 1 182 ? -11.299 16.545 -27.596 1.00 47.47 182 ALA A CA 1
ATOM 1439 C C . ALA A 1 182 ? -11.036 17.231 -28.951 1.00 47.47 182 ALA A C 1
ATOM 1441 O O . ALA A 1 182 ? -10.028 17.923 -29.091 1.00 47.47 182 ALA A O 1
ATOM 1442 N N . MET A 1 183 ? -11.938 17.089 -29.930 1.00 52.69 183 MET A N 1
ATOM 1443 C CA . MET A 1 183 ? -11.844 17.769 -31.228 1.00 52.69 183 MET A CA 1
ATOM 1444 C C . MET A 1 183 ? -12.002 19.292 -31.102 1.00 52.69 183 MET A C 1
ATOM 1446 O O . MET A 1 183 ? -11.304 20.026 -31.801 1.00 52.69 183 MET A O 1
ATOM 1450 N N . GLU A 1 184 ? -12.867 19.776 -30.204 1.00 53.19 184 GLU A N 1
ATOM 1451 C CA . GLU A 1 184 ? -13.023 21.211 -29.921 1.00 53.19 184 GLU A CA 1
ATOM 1452 C C . GLU A 1 184 ? -11.841 21.796 -29.132 1.00 53.19 184 GLU A C 1
ATOM 1454 O O . GLU A 1 184 ? -11.317 22.854 -29.481 1.00 53.19 184 GLU A O 1
ATOM 1459 N N . SER A 1 185 ? -11.418 21.123 -28.056 1.00 46.69 185 SER A N 1
ATOM 1460 C CA . SER A 1 185 ? -10.418 21.656 -27.116 1.00 46.69 185 SER A CA 1
ATOM 1461 C C . SER A 1 185 ? -8.969 21.421 -27.540 1.00 46.69 185 SER A C 1
ATOM 1463 O O . SER A 1 185 ? -8.086 22.185 -27.144 1.00 46.69 185 SER A O 1
ATOM 1465 N N . MET A 1 186 ? -8.702 20.384 -28.339 1.00 34.25 186 MET A N 1
ATOM 1466 C CA . MET A 1 186 ? -7.347 19.989 -28.719 1.00 34.25 186 MET A CA 1
ATOM 1467 C C . MET A 1 186 ? -7.255 19.509 -30.183 1.00 34.25 186 MET A C 1
ATOM 1469 O O . MET A 1 186 ? -6.786 18.399 -30.446 1.00 34.25 186 MET A O 1
ATOM 1473 N N . PRO A 1 187 ? -7.643 20.348 -31.168 1.00 43.75 187 PRO A N 1
ATOM 1474 C CA . PRO A 1 187 ? -7.690 19.973 -32.587 1.00 43.75 187 PRO A CA 1
ATOM 1475 C C . PRO A 1 187 ? -6.334 19.529 -33.163 1.00 43.75 187 PRO A C 1
ATOM 1477 O O . PRO A 1 187 ? -6.298 18.742 -34.106 1.00 43.75 187 PRO A O 1
ATOM 1480 N N . GLU A 1 188 ? -5.211 19.974 -32.587 1.00 44.28 188 GLU A N 1
ATOM 1481 C CA . GLU A 1 188 ? -3.869 19.522 -32.987 1.00 44.28 188 GLU A CA 1
ATOM 1482 C C . GLU A 1 188 ? -3.634 18.025 -32.705 1.00 44.28 188 GLU A C 1
ATOM 1484 O O . GLU A 1 188 ? -2.917 17.373 -33.461 1.00 44.28 188 GLU A O 1
ATOM 1489 N N . SER A 1 189 ? -4.306 17.443 -31.702 1.00 45.88 189 SER A N 1
ATOM 1490 C CA . SER A 1 189 ? -4.249 16.002 -31.391 1.00 45.88 189 SER A CA 1
ATOM 1491 C C . SER A 1 189 ? -4.926 15.119 -32.449 1.00 45.88 189 SER A C 1
ATOM 1493 O O . SER A 1 189 ? -4.742 13.904 -32.439 1.00 45.88 189 SER A O 1
ATOM 1495 N N . PHE A 1 190 ? -5.691 15.719 -33.368 1.00 41.34 190 PHE A N 1
ATOM 1496 C CA . PHE A 1 190 ? -6.326 15.055 -34.512 1.00 41.34 190 PHE A CA 1
ATOM 1497 C C . PHE A 1 190 ? -5.575 15.321 -35.831 1.00 41.34 190 PHE A C 1
ATOM 1499 O O . PHE A 1 190 ? -5.989 14.849 -36.891 1.00 41.34 190 PHE A O 1
ATOM 1506 N N . GLY A 1 191 ? -4.459 16.058 -35.787 1.00 39.84 191 GLY A N 1
ATOM 1507 C CA . GLY A 1 191 ? -3.567 16.250 -36.928 1.00 39.84 191 GLY A CA 1
ATOM 1508 C C . GLY A 1 191 ? -2.694 15.018 -37.189 1.00 39.84 191 GLY A C 1
ATOM 1509 O O . GLY A 1 191 ? -2.108 14.451 -36.268 1.00 39.84 191 GLY A O 1
ATOM 1510 N N . GLN A 1 192 ? -2.554 14.612 -38.455 1.00 44.78 192 GLN A N 1
ATOM 1511 C CA . GLN A 1 192 ? -1.648 13.521 -38.827 1.00 44.78 192 GLN A CA 1
ATOM 1512 C C . GLN A 1 192 ? -0.181 13.943 -38.625 1.00 44.78 192 GLN A C 1
ATOM 1514 O O . GLN A 1 192 ? 0.364 14.757 -39.372 1.00 44.78 192 GLN A O 1
ATOM 1519 N N . VAL A 1 193 ? 0.487 13.360 -37.626 1.00 55.28 193 VAL A N 1
ATOM 1520 C CA . VAL A 1 193 ? 1.928 13.549 -37.401 1.00 55.28 193 VAL A CA 1
ATOM 1521 C C . VAL A 1 193 ? 2.708 12.653 -38.365 1.00 55.28 193 VAL A C 1
ATOM 1523 O O . VAL A 1 193 ? 2.894 11.461 -38.124 1.00 55.28 193 VAL A O 1
ATOM 1526 N N . HIS A 1 194 ? 3.167 13.219 -39.481 1.00 63.66 194 HIS A N 1
ATOM 1527 C CA . HIS A 1 194 ? 3.978 12.479 -40.448 1.00 63.66 194 HIS A CA 1
ATOM 1528 C C . HIS A 1 194 ? 5.383 12.170 -39.901 1.00 63.66 194 HIS A C 1
ATOM 1530 O O . HIS A 1 194 ? 6.053 13.022 -39.318 1.00 63.66 194 HIS A O 1
ATOM 1536 N N . MET A 1 195 ? 5.849 10.942 -40.137 1.00 74.88 195 MET A N 1
ATOM 1537 C CA . MET A 1 195 ? 7.150 10.464 -39.659 1.00 74.88 195 MET A CA 1
ATOM 1538 C C . MET A 1 195 ? 8.330 11.142 -40.375 1.00 74.88 195 MET A C 1
ATOM 1540 O O . MET A 1 195 ? 8.232 11.532 -41.538 1.00 74.88 195 MET A O 1
ATOM 1544 N N . LEU A 1 196 ? 9.475 11.250 -39.695 1.00 84.12 196 LEU A N 1
ATOM 1545 C CA . LEU A 1 196 ? 10.651 11.974 -40.192 1.00 84.12 196 LEU A CA 1
ATOM 1546 C C . LEU A 1 196 ? 11.414 11.181 -41.268 1.00 84.12 196 LEU A C 1
ATOM 1548 O O . LEU A 1 196 ? 11.930 10.095 -41.003 1.00 84.12 196 LEU A O 1
ATOM 1552 N N . TYR A 1 197 ? 11.562 11.754 -42.466 1.00 81.56 197 TYR A N 1
ATOM 1553 C CA . TYR A 1 197 ? 12.371 11.187 -43.554 1.00 81.56 197 TYR A CA 1
ATOM 1554 C C . TYR A 1 197 ? 13.433 12.169 -44.057 1.00 81.56 197 TYR A C 1
ATOM 1556 O O . TYR A 1 197 ? 13.196 13.373 -44.085 1.00 81.56 197 TYR A O 1
ATOM 1564 N N . VAL A 1 198 ? 14.571 11.654 -44.535 1.00 84.88 198 VAL A N 1
ATOM 1565 C CA . VAL A 1 198 ? 15.639 12.430 -45.201 1.00 84.88 198 VAL A CA 1
ATOM 1566 C C . VAL A 1 198 ? 16.077 11.793 -46.527 1.00 84.88 198 VAL A C 1
ATOM 1568 O O . VAL A 1 198 ? 15.986 10.577 -46.714 1.00 84.88 198 VAL A O 1
ATOM 1571 N N . ASN A 1 199 ? 16.580 12.608 -47.461 1.00 82.88 199 ASN A N 1
ATOM 1572 C CA . ASN A 1 199 ? 17.172 12.134 -48.720 1.00 82.88 199 ASN A CA 1
ATOM 1573 C C . ASN A 1 199 ? 18.632 11.688 -48.515 1.00 82.88 199 ASN A C 1
ATOM 1575 O O . ASN A 1 199 ? 19.456 12.448 -48.003 1.00 82.88 199 ASN A O 1
ATOM 1579 N N . VAL A 1 200 ? 18.966 10.478 -48.975 1.00 83.38 200 VAL A N 1
ATOM 1580 C CA . VAL A 1 200 ? 20.308 9.880 -48.878 1.00 83.38 200 VAL A CA 1
ATOM 1581 C C . VAL A 1 200 ? 20.726 9.224 -50.199 1.00 83.38 200 VAL A C 1
ATOM 1583 O O . VAL A 1 200 ? 19.892 8.899 -51.041 1.00 83.38 200 VAL A O 1
ATOM 1586 N N . GLU A 1 201 ? 22.018 8.966 -50.381 1.00 80.94 201 GLU A N 1
ATOM 1587 C CA . GLU A 1 201 ? 22.562 8.174 -51.490 1.00 80.94 201 GLU A CA 1
ATOM 1588 C C . GLU A 1 201 ? 23.276 6.930 -50.949 1.00 80.94 201 GLU A C 1
ATOM 1590 O O . GLU A 1 201 ? 24.251 7.044 -50.208 1.00 80.94 201 GLU A O 1
ATOM 1595 N N . VAL A 1 202 ? 22.837 5.735 -51.350 1.00 80.94 202 VAL A N 1
ATOM 1596 C CA . VAL A 1 202 ? 23.499 4.463 -51.022 1.00 80.94 202 VAL A CA 1
ATOM 1597 C C . VAL A 1 202 ? 24.139 3.893 -52.280 1.00 80.94 202 VAL A C 1
ATOM 1599 O O . VAL A 1 202 ? 23.447 3.601 -53.251 1.00 80.94 202 VAL A O 1
ATOM 1602 N N . ASN A 1 203 ? 25.463 3.716 -52.276 1.00 79.25 203 ASN A N 1
ATOM 1603 C CA . ASN A 1 203 ? 26.230 3.173 -53.405 1.00 79.25 203 ASN A CA 1
ATOM 1604 C C . ASN A 1 203 ? 25.955 3.925 -54.737 1.00 79.25 203 ASN A C 1
ATOM 1606 O O . ASN A 1 203 ? 25.910 3.329 -55.811 1.00 79.25 203 ASN A O 1
ATOM 1610 N N . GLY A 1 204 ? 25.725 5.244 -54.651 1.00 75.69 204 GLY A N 1
ATOM 1611 C CA . GLY A 1 204 ? 25.370 6.115 -55.782 1.00 75.69 204 GLY A CA 1
ATOM 1612 C C . GLY A 1 204 ? 23.887 6.111 -56.188 1.00 75.69 204 GLY A C 1
ATOM 1613 O O . GLY A 1 204 ? 23.531 6.773 -57.159 1.00 75.69 204 GLY A O 1
ATOM 1614 N N . VAL A 1 205 ? 23.018 5.393 -55.469 1.00 80.56 205 VAL A N 1
ATOM 1615 C CA . VAL A 1 205 ? 21.571 5.317 -55.731 1.00 80.56 205 VAL A CA 1
ATOM 1616 C C . VAL A 1 205 ? 20.798 6.147 -54.695 1.00 80.56 205 VAL A C 1
ATOM 1618 O O . VAL A 1 205 ? 20.946 5.887 -53.499 1.00 80.56 205 VAL A O 1
ATOM 1621 N N . PRO A 1 206 ? 19.955 7.115 -55.105 1.00 80.25 206 PRO A N 1
ATOM 1622 C CA . PRO A 1 206 ? 19.106 7.865 -54.181 1.00 80.25 206 PRO A CA 1
ATOM 1623 C C . PRO A 1 206 ? 18.062 6.992 -53.466 1.00 80.25 206 PRO A C 1
ATOM 1625 O O . PRO A 1 206 ? 17.365 6.177 -54.083 1.00 80.25 206 PRO A O 1
ATOM 1628 N N . VAL A 1 207 ? 17.933 7.197 -52.157 1.00 81.06 207 VAL A N 1
ATOM 1629 C CA . VAL A 1 207 ? 17.016 6.509 -51.240 1.00 81.06 207 VAL A CA 1
ATOM 1630 C C . VAL A 1 207 ? 16.406 7.547 -50.287 1.00 81.06 207 VAL A C 1
ATOM 1632 O O . VAL A 1 207 ? 17.049 8.534 -49.942 1.00 81.06 207 VAL A O 1
ATOM 1635 N N . LYS A 1 208 ? 15.162 7.325 -49.855 1.00 81.50 208 LYS A N 1
ATOM 1636 C CA . LYS A 1 208 ? 14.529 8.081 -48.764 1.00 81.50 208 LYS A CA 1
ATOM 1637 C C . LYS A 1 208 ? 14.671 7.252 -47.494 1.00 81.50 208 LYS A C 1
ATOM 1639 O O . LYS A 1 208 ? 14.212 6.111 -47.482 1.00 81.50 208 LYS A O 1
ATOM 1644 N N . ALA A 1 209 ? 15.334 7.789 -46.479 1.00 80.81 209 ALA A N 1
ATOM 1645 C CA . ALA A 1 209 ? 15.593 7.100 -45.222 1.00 80.81 209 ALA A CA 1
ATOM 1646 C C . ALA A 1 209 ? 14.623 7.587 -44.145 1.00 80.81 209 ALA A C 1
ATOM 1648 O O . ALA A 1 209 ? 14.497 8.793 -43.945 1.00 80.81 209 ALA A O 1
ATOM 1649 N N . PHE A 1 210 ? 13.959 6.653 -43.468 1.00 79.44 210 PHE A N 1
ATOM 1650 C CA . PHE A 1 210 ? 13.194 6.920 -42.250 1.00 79.44 210 PHE A CA 1
ATOM 1651 C C . PHE A 1 210 ? 14.173 7.150 -41.087 1.00 79.44 210 PHE A C 1
ATOM 1653 O O . PHE A 1 210 ? 15.144 6.401 -40.975 1.00 79.44 210 PHE A O 1
ATOM 1660 N N . VAL A 1 211 ? 13.958 8.177 -40.262 1.00 81.81 211 VAL A N 1
ATOM 1661 C CA . VAL A 1 211 ? 14.802 8.509 -39.101 1.00 81.81 211 VAL A CA 1
ATOM 1662 C C . VAL A 1 211 ? 14.097 8.078 -37.819 1.00 81.81 211 VAL A C 1
ATOM 1664 O O . VAL A 1 211 ? 13.001 8.552 -37.530 1.00 81.81 211 VAL A O 1
ATOM 1667 N N . ASP A 1 212 ? 14.741 7.200 -37.049 1.00 78.94 212 ASP A N 1
ATOM 1668 C CA . ASP A 1 212 ? 14.133 6.516 -35.906 1.00 78.94 212 ASP A CA 1
ATOM 1669 C C . ASP A 1 212 ? 15.133 6.411 -34.745 1.00 78.94 212 ASP A C 1
ATOM 1671 O O . ASP A 1 212 ? 16.153 5.725 -34.828 1.00 78.94 212 ASP A O 1
ATOM 1675 N N . SER A 1 213 ? 14.843 7.103 -33.643 1.00 75.31 213 SER A N 1
ATOM 1676 C CA . SER A 1 213 ? 15.655 7.055 -32.423 1.00 75.31 213 SER A CA 1
ATOM 1677 C C . SER A 1 213 ? 15.328 5.878 -31.496 1.00 75.31 213 SER A C 1
ATOM 1679 O O . SER A 1 213 ? 16.108 5.617 -30.581 1.00 75.31 213 SER A O 1
ATOM 1681 N N . GLY A 1 214 ? 14.204 5.182 -31.705 1.00 66.94 214 GLY A N 1
ATOM 1682 C CA . GLY A 1 214 ? 13.820 3.977 -30.962 1.00 66.94 214 GLY A CA 1
ATOM 1683 C C . GLY A 1 214 ? 14.494 2.710 -31.498 1.00 66.94 214 GLY A C 1
ATOM 1684 O O . GLY A 1 214 ? 14.769 1.778 -30.741 1.00 66.94 214 GLY A O 1
ATOM 1685 N N . ALA A 1 215 ? 14.839 2.678 -32.786 1.00 64.06 215 ALA A N 1
ATOM 1686 C CA . ALA A 1 215 ? 15.592 1.577 -33.375 1.00 64.06 215 ALA A CA 1
ATOM 1687 C C . ALA A 1 215 ? 17.064 1.562 -32.914 1.00 64.06 215 ALA A C 1
ATOM 1689 O O . ALA A 1 215 ? 17.872 2.404 -33.308 1.00 64.06 215 ALA A O 1
ATOM 1690 N N . GLN A 1 216 ? 17.457 0.536 -32.150 1.00 67.50 216 GLN A N 1
ATOM 1691 C CA . GLN A 1 216 ? 18.851 0.315 -31.725 1.00 67.50 216 GLN A CA 1
ATOM 1692 C C . GLN A 1 216 ? 19.822 0.117 -32.907 1.00 67.50 216 GLN A C 1
ATOM 1694 O O . GLN A 1 216 ? 21.026 0.332 -32.771 1.00 67.50 216 GLN A O 1
ATOM 1699 N N . SER A 1 217 ? 19.330 -0.344 -34.059 1.00 64.12 217 SER A N 1
ATOM 1700 C CA . SER A 1 217 ? 20.144 -0.653 -35.234 1.00 64.12 217 SER A CA 1
ATOM 1701 C C . SER A 1 217 ? 19.456 -0.243 -36.525 1.00 64.12 217 SER A C 1
ATOM 1703 O O . SER A 1 217 ? 18.240 -0.337 -36.671 1.00 64.12 217 SER A O 1
ATOM 1705 N N . THR A 1 218 ? 20.285 0.164 -37.472 1.00 71.25 218 THR A N 1
ATOM 1706 C CA . THR A 1 218 ? 19.929 0.555 -38.833 1.00 71.25 218 THR A CA 1
ATOM 1707 C C . THR A 1 218 ? 19.533 -0.692 -39.670 1.00 71.25 218 THR A C 1
ATOM 1709 O O . THR A 1 218 ? 20.324 -1.630 -39.764 1.00 71.25 218 THR A O 1
ATOM 1712 N N . ILE A 1 219 ? 18.298 -0.758 -40.220 1.00 70.94 219 ILE A N 1
ATOM 1713 C CA . ILE A 1 219 ? 17.725 -1.929 -40.958 1.00 70.94 219 ILE A CA 1
ATOM 1714 C C . ILE A 1 219 ? 17.215 -1.606 -42.393 1.00 70.94 219 ILE A C 1
ATOM 1716 O O . ILE A 1 219 ? 16.340 -0.762 -42.563 1.00 70.94 219 ILE A O 1
ATOM 1720 N N . MET A 1 220 ? 17.654 -2.343 -43.434 1.00 71.94 220 MET A N 1
ATOM 1721 C CA . MET A 1 220 ? 17.189 -2.196 -44.836 1.00 71.94 220 MET A CA 1
ATOM 1722 C C . MET A 1 220 ? 16.288 -3.348 -45.315 1.00 71.94 220 MET A C 1
ATOM 1724 O O . MET A 1 220 ? 16.483 -4.511 -44.963 1.00 71.94 220 MET A O 1
ATOM 1728 N N . SER A 1 221 ? 15.339 -3.048 -46.211 1.00 71.19 221 SER A N 1
ATOM 1729 C CA . SER A 1 221 ? 14.550 -4.067 -46.917 1.00 71.19 221 SER A CA 1
ATOM 1730 C C . SER A 1 221 ? 15.323 -4.722 -48.086 1.00 71.19 221 SER A C 1
ATOM 1732 O O . SER A 1 221 ? 16.059 -4.034 -48.802 1.00 71.19 221 SER A O 1
ATOM 1734 N N . PRO A 1 222 ? 15.129 -6.028 -48.373 1.00 71.69 222 PRO A N 1
ATOM 1735 C CA . PRO A 1 222 ? 15.878 -6.728 -49.428 1.00 71.69 222 PRO A CA 1
ATOM 1736 C C . PRO A 1 222 ? 15.750 -6.092 -50.821 1.00 71.69 222 PRO A C 1
ATOM 1738 O O . PRO A 1 222 ? 16.735 -5.976 -51.545 1.00 71.69 222 PRO A O 1
ATOM 1741 N N . SER A 1 223 ? 14.564 -5.590 -51.176 1.00 68.56 223 SER A N 1
ATOM 1742 C CA . SER A 1 223 ? 14.322 -4.908 -52.456 1.00 68.56 223 SER A CA 1
ATOM 1743 C C . SER A 1 223 ? 15.018 -3.544 -52.559 1.00 68.56 223 SER A C 1
ATOM 1745 O O . SER A 1 223 ? 15.306 -3.073 -53.661 1.00 68.56 223 SER A O 1
ATOM 1747 N N . CYS A 1 224 ? 15.342 -2.901 -51.432 1.00 71.19 224 CYS A N 1
ATOM 1748 C CA . CYS A 1 224 ? 16.205 -1.725 -51.416 1.00 71.19 224 CYS A CA 1
ATOM 1749 C C . CYS A 1 224 ? 17.681 -2.124 -51.600 1.00 71.19 224 CYS A C 1
ATOM 1751 O O . CYS A 1 224 ? 18.377 -1.503 -52.401 1.00 71.19 224 CYS A O 1
ATOM 1753 N N . ALA A 1 225 ? 18.138 -3.211 -50.968 1.00 74.62 225 ALA A N 1
ATOM 1754 C CA . ALA A 1 225 ? 19.494 -3.737 -51.158 1.00 74.62 225 ALA A CA 1
ATOM 1755 C C . ALA A 1 225 ? 19.752 -4.234 -52.601 1.00 74.62 225 ALA A C 1
ATOM 1757 O O . ALA A 1 225 ? 20.861 -4.079 -53.127 1.00 74.62 225 ALA A O 1
ATOM 1758 N N . GLU A 1 226 ? 18.725 -4.763 -53.278 1.00 79.12 226 GLU A N 1
ATOM 1759 C CA . GLU A 1 226 ? 18.727 -5.050 -54.721 1.00 79.12 226 GLU A CA 1
ATOM 1760 C C . GLU A 1 226 ? 18.881 -3.774 -55.556 1.00 79.12 226 GLU A C 1
ATOM 1762 O O . GLU A 1 226 ? 19.809 -3.680 -56.361 1.00 79.12 226 GLU A O 1
ATOM 1767 N N . ARG A 1 227 ? 18.025 -2.767 -55.330 1.00 78.00 227 ARG A N 1
ATOM 1768 C CA . ARG A 1 227 ? 18.047 -1.480 -56.053 1.00 78.00 227 ARG A CA 1
ATOM 1769 C C . ARG A 1 227 ? 19.361 -0.717 -55.893 1.00 78.00 227 ARG A C 1
ATOM 1771 O O . ARG A 1 227 ? 19.862 -0.167 -56.868 1.00 78.00 227 ARG A O 1
ATOM 1778 N N . CYS A 1 228 ? 19.928 -0.705 -54.690 1.00 78.25 228 CYS A N 1
ATOM 1779 C CA . CYS A 1 228 ? 21.229 -0.097 -54.406 1.00 78.25 228 CYS A CA 1
ATOM 1780 C C . CYS A 1 228 ? 22.406 -0.932 -54.942 1.00 78.25 228 CYS A C 1
ATOM 1782 O O . CYS A 1 228 ? 23.558 -0.503 -54.874 1.00 78.25 228 CYS A O 1
ATOM 1784 N N . GLY A 1 229 ? 22.147 -2.136 -55.466 1.00 80.56 229 GLY A N 1
ATOM 1785 C CA . GLY A 1 229 ? 23.166 -3.019 -56.020 1.00 80.56 229 GLY A CA 1
ATOM 1786 C C . GLY A 1 229 ? 24.145 -3.546 -54.970 1.00 80.56 229 GLY A C 1
ATOM 1787 O O . GLY A 1 229 ? 25.316 -3.744 -55.296 1.00 80.56 229 GLY A O 1
ATOM 1788 N N . ILE A 1 230 ? 23.703 -3.761 -53.725 1.00 80.88 230 ILE A N 1
ATOM 1789 C CA . ILE A 1 230 ? 24.553 -4.191 -52.598 1.00 80.88 230 ILE A CA 1
ATOM 1790 C C . ILE A 1 230 ? 24.312 -5.636 -52.134 1.00 80.88 230 ILE A C 1
ATOM 1792 O O . ILE A 1 230 ? 25.079 -6.122 -51.313 1.00 80.88 230 ILE A O 1
ATOM 1796 N N . MET A 1 231 ? 23.357 -6.377 -52.714 1.00 80.12 231 MET A N 1
ATOM 1797 C CA . MET A 1 231 ? 23.046 -7.780 -52.344 1.00 80.12 231 MET A CA 1
ATOM 1798 C C . MET A 1 231 ? 24.262 -8.718 -52.229 1.00 80.12 231 MET A C 1
ATOM 1800 O O . MET A 1 231 ? 24.298 -9.576 -51.354 1.00 80.12 231 MET A O 1
ATOM 1804 N N . ARG A 1 232 ? 25.294 -8.539 -53.070 1.00 78.75 232 ARG A N 1
ATOM 1805 C CA . ARG A 1 232 ? 26.550 -9.326 -53.018 1.00 78.75 232 ARG A CA 1
ATOM 1806 C C . ARG A 1 232 ? 27.383 -9.118 -51.738 1.00 78.75 232 ARG A C 1
ATOM 1808 O O . ARG A 1 232 ? 28.401 -9.780 -51.577 1.00 78.75 232 ARG A O 1
ATOM 1815 N N . LEU A 1 233 ? 27.019 -8.138 -50.910 1.00 76.00 233 LEU A N 1
ATOM 1816 C CA . LEU A 1 233 ? 27.708 -7.730 -49.682 1.00 76.00 233 LEU A CA 1
ATOM 1817 C C . LEU A 1 233 ? 26.975 -8.217 -48.418 1.00 76.00 233 LEU A C 1
ATOM 1819 O O . LEU A 1 233 ? 27.447 -7.955 -47.315 1.00 76.00 233 LEU A O 1
ATOM 1823 N N . ILE A 1 234 ? 25.836 -8.907 -48.576 1.00 75.56 234 ILE A N 1
ATOM 1824 C CA . ILE A 1 234 ? 25.062 -9.487 -47.475 1.00 75.56 234 ILE A CA 1
ATOM 1825 C C . ILE A 1 234 ? 25.771 -10.746 -46.970 1.00 75.56 234 ILE A C 1
ATOM 1827 O O . ILE A 1 234 ? 25.833 -11.766 -47.657 1.00 75.56 234 ILE A O 1
ATOM 1831 N N . ASP A 1 235 ? 26.267 -10.691 -45.739 1.00 77.56 235 ASP A N 1
ATOM 1832 C CA . ASP A 1 235 ? 26.829 -11.843 -45.045 1.00 77.56 235 ASP A CA 1
ATOM 1833 C C . ASP A 1 235 ? 25.713 -12.643 -44.362 1.00 77.56 235 ASP A C 1
ATOM 1835 O O . ASP A 1 235 ? 25.231 -12.295 -43.278 1.00 77.56 235 ASP A O 1
ATOM 1839 N N . THR A 1 236 ? 25.297 -13.735 -45.004 1.00 77.19 236 THR A N 1
ATOM 1840 C CA . THR A 1 236 ? 24.202 -14.601 -44.538 1.00 77.19 236 THR A CA 1
ATOM 1841 C C . THR A 1 236 ? 24.534 -15.384 -43.265 1.00 77.19 236 THR A C 1
ATOM 1843 O O . THR A 1 236 ? 23.662 -16.068 -42.736 1.00 77.19 236 THR A O 1
ATOM 1846 N N . ARG A 1 237 ? 25.765 -15.303 -42.734 1.00 63.34 237 ARG A N 1
ATOM 1847 C CA . ARG A 1 237 ? 26.108 -15.859 -41.408 1.00 63.34 237 ARG A CA 1
ATOM 1848 C C . ARG A 1 237 ? 25.455 -15.077 -40.266 1.00 63.34 237 ARG A C 1
ATOM 1850 O O . ARG A 1 237 ? 25.282 -15.622 -39.185 1.00 63.34 237 ARG A O 1
ATOM 1857 N N . PHE A 1 238 ? 25.054 -13.833 -40.534 1.00 68.06 238 PHE A N 1
ATOM 1858 C CA . PHE A 1 238 ? 24.293 -12.968 -39.629 1.00 68.06 238 PHE A CA 1
ATOM 1859 C C . PHE A 1 238 ? 22.782 -12.998 -39.936 1.00 68.06 238 PHE A C 1
ATOM 1861 O O . PHE A 1 238 ? 22.050 -12.081 -39.571 1.00 68.06 238 PHE A O 1
ATOM 1868 N N . ALA A 1 239 ? 22.302 -14.026 -40.648 1.00 67.06 239 ALA A N 1
ATOM 1869 C CA . ALA A 1 239 ? 20.873 -14.249 -40.846 1.00 67.06 239 ALA A CA 1
ATOM 1870 C C . ALA A 1 239 ? 20.200 -14.655 -39.525 1.00 67.06 239 ALA A C 1
ATOM 1872 O O . ALA A 1 239 ? 20.768 -15.396 -38.723 1.00 67.06 239 ALA A O 1
ATOM 1873 N N . GLY A 1 240 ? 18.967 -14.202 -39.310 1.00 69.00 240 GLY A N 1
ATOM 1874 C CA . GLY A 1 240 ? 18.278 -14.375 -38.035 1.00 69.00 240 GLY A CA 1
ATOM 1875 C C . GLY A 1 240 ? 16.820 -13.934 -38.079 1.00 69.00 240 GLY A C 1
ATOM 1876 O O . GLY A 1 240 ? 16.207 -13.842 -39.145 1.00 69.00 240 GLY A O 1
ATOM 1877 N N . MET A 1 241 ? 16.257 -13.656 -36.908 1.00 60.28 241 MET A N 1
ATOM 1878 C CA . MET A 1 241 ? 14.876 -13.210 -36.749 1.00 60.28 241 MET A CA 1
ATOM 1879 C C . MET A 1 241 ? 14.850 -12.027 -35.783 1.00 60.28 241 MET A C 1
ATOM 1881 O O . MET A 1 241 ? 15.127 -12.194 -34.598 1.00 60.28 241 MET A O 1
ATOM 1885 N N . ALA A 1 242 ? 14.535 -10.842 -36.303 1.00 55.97 242 ALA A N 1
ATOM 1886 C CA . ALA A 1 242 ? 14.309 -9.656 -35.494 1.00 55.97 242 ALA A CA 1
ATOM 1887 C C . ALA A 1 242 ? 13.050 -9.847 -34.637 1.00 55.97 242 ALA A C 1
ATOM 1889 O O . ALA A 1 242 ? 12.053 -10.419 -35.097 1.00 55.97 242 ALA A O 1
ATOM 1890 N N . ARG A 1 243 ? 13.119 -9.372 -33.393 1.00 46.66 243 ARG A N 1
ATOM 1891 C CA . ARG A 1 243 ? 12.029 -9.356 -32.414 1.00 46.66 243 ARG A CA 1
ATOM 1892 C C . ARG A 1 243 ? 11.927 -7.947 -31.833 1.00 46.66 243 ARG A C 1
ATOM 1894 O O . ARG A 1 243 ? 12.948 -7.302 -31.625 1.00 46.66 243 ARG A O 1
ATOM 1901 N N . GLY A 1 244 ? 10.700 -7.500 -31.611 1.00 58.22 244 GLY A N 1
ATOM 1902 C CA . GLY A 1 244 ? 10.320 -6.151 -31.197 1.00 58.22 244 GLY A CA 1
ATOM 1903 C C . GLY A 1 244 ? 8.819 -5.993 -31.445 1.00 58.22 244 GLY A C 1
ATOM 1904 O O . GLY A 1 244 ? 8.098 -6.989 -31.397 1.00 58.22 244 GLY A O 1
ATOM 1905 N N . VAL A 1 245 ? 8.363 -4.796 -31.827 1.00 30.86 245 VAL A N 1
ATOM 1906 C CA . VAL A 1 245 ? 6.947 -4.502 -32.173 1.00 30.86 245 VAL A CA 1
ATOM 1907 C C . VAL A 1 245 ? 6.446 -5.232 -33.444 1.00 30.86 245 VAL A C 1
ATOM 1909 O O . VAL A 1 245 ? 5.310 -5.075 -33.874 1.00 30.86 245 VAL A O 1
ATOM 1912 N N . GLY A 1 246 ? 7.287 -6.070 -34.051 1.00 43.31 246 GLY A N 1
ATOM 1913 C CA . GLY A 1 246 ? 6.947 -7.017 -35.107 1.00 43.31 246 GLY A CA 1
ATOM 1914 C C . GLY A 1 246 ? 8.008 -8.119 -35.191 1.00 43.31 246 GLY A C 1
ATOM 1915 O O . GLY A 1 246 ? 9.061 -8.034 -34.553 1.00 43.31 246 GLY A O 1
ATOM 1916 N N . THR A 1 247 ? 7.758 -9.164 -35.989 1.00 44.53 247 THR A N 1
ATOM 1917 C CA . THR A 1 247 ? 8.759 -10.216 -36.246 1.00 44.53 247 THR A CA 1
ATOM 1918 C C . THR A 1 247 ? 9.157 -10.257 -37.717 1.00 44.53 247 THR A C 1
ATOM 1920 O O . THR A 1 247 ? 8.313 -10.345 -38.605 1.00 44.53 247 THR A O 1
ATOM 1923 N N . GLY A 1 248 ? 10.463 -10.181 -37.982 1.00 52.75 248 GLY A N 1
ATOM 1924 C CA . GLY A 1 248 ? 11.009 -10.061 -39.336 1.00 52.75 248 GLY A CA 1
ATOM 1925 C C . GLY A 1 248 ? 12.205 -10.980 -39.559 1.00 52.75 248 GLY A C 1
ATOM 1926 O O . GLY A 1 248 ? 13.068 -11.114 -38.693 1.00 52.75 248 GLY A O 1
ATOM 1927 N N . LYS A 1 249 ? 12.283 -11.624 -40.728 1.00 62.78 249 LYS A N 1
ATOM 1928 C CA . LYS A 1 249 ? 13.416 -12.491 -41.081 1.00 62.78 249 LYS A CA 1
ATOM 1929 C C . LYS A 1 249 ? 14.578 -11.664 -41.636 1.00 62.78 249 LYS A C 1
ATOM 1931 O O . LYS A 1 249 ? 14.492 -11.138 -42.743 1.00 62.78 249 LYS A O 1
ATOM 1936 N N . ILE A 1 250 ? 15.686 -11.627 -40.903 1.00 75.19 250 ILE A N 1
ATOM 1937 C CA . ILE A 1 250 ? 16.937 -10.994 -41.331 1.00 75.19 250 ILE A CA 1
ATOM 1938 C C . ILE A 1 250 ? 17.685 -11.953 -42.265 1.00 75.19 250 ILE A C 1
ATOM 1940 O O . ILE A 1 250 ? 17.939 -13.104 -41.908 1.00 75.19 250 ILE A O 1
ATOM 1944 N N . LEU A 1 251 ? 18.029 -11.493 -43.473 1.00 73.00 251 LEU A N 1
ATOM 1945 C CA . LEU A 1 251 ? 18.715 -12.310 -44.489 1.00 73.00 251 LEU A CA 1
ATOM 1946 C C . LEU A 1 251 ? 20.235 -12.416 -44.273 1.00 73.00 251 LEU A C 1
ATOM 1948 O O . LEU A 1 251 ? 20.867 -13.322 -44.812 1.00 73.00 251 LEU A O 1
ATOM 1952 N N . GLY A 1 252 ? 20.814 -11.491 -43.511 1.00 67.75 252 GLY A N 1
ATOM 1953 C CA . GLY A 1 252 ? 22.247 -11.319 -43.288 1.00 67.75 252 GLY A CA 1
ATOM 1954 C C . GLY A 1 252 ? 22.558 -9.856 -42.961 1.00 67.75 252 GLY A C 1
ATOM 1955 O O . GLY A 1 252 ? 21.631 -9.060 -42.823 1.00 67.75 252 GLY A O 1
ATOM 1956 N N . ARG A 1 253 ? 23.843 -9.499 -42.866 1.00 78.50 253 ARG A N 1
ATOM 1957 C CA . ARG A 1 253 ? 24.307 -8.130 -42.557 1.00 78.50 253 ARG A CA 1
ATOM 1958 C C . ARG A 1 253 ? 25.177 -7.559 -43.676 1.00 78.50 253 ARG A C 1
ATOM 1960 O O . ARG A 1 253 ? 26.032 -8.280 -44.191 1.00 78.50 253 ARG A O 1
ATOM 1967 N N . VAL A 1 254 ? 25.030 -6.273 -44.007 1.00 67.62 254 VAL A N 1
ATOM 1968 C CA . VAL A 1 254 ? 25.957 -5.563 -44.906 1.00 67.62 254 VAL A CA 1
ATOM 1969 C C . VAL A 1 254 ? 27.055 -4.876 -44.087 1.00 67.62 254 VAL A C 1
ATOM 1971 O O . VAL A 1 254 ? 26.865 -3.811 -43.510 1.00 67.62 254 VAL A O 1
ATOM 1974 N N . HIS A 1 255 ? 28.254 -5.465 -44.057 1.00 63.34 255 HIS A N 1
ATOM 1975 C CA . HIS A 1 255 ? 29.395 -4.936 -43.278 1.00 63.34 255 HIS A CA 1
ATOM 1976 C C . HIS A 1 255 ? 30.022 -3.650 -43.841 1.00 63.34 255 HIS A C 1
ATOM 1978 O O . HIS A 1 255 ? 30.963 -3.117 -43.256 1.00 63.34 255 HIS A O 1
ATOM 1984 N N . SER A 1 256 ? 29.624 -3.224 -45.045 1.00 66.38 256 SER A N 1
ATOM 1985 C CA . SER A 1 256 ? 30.210 -2.070 -45.733 1.00 66.38 256 SER A CA 1
ATOM 1986 C C . SER A 1 256 ? 29.411 -1.682 -46.976 1.00 66.38 256 SER A C 1
ATOM 1988 O O . SER A 1 256 ? 29.384 -2.437 -47.944 1.00 66.38 256 SER A O 1
ATOM 1990 N N . ALA A 1 257 ? 28.890 -0.459 -47.024 1.00 67.06 257 ALA A N 1
ATOM 1991 C CA . ALA A 1 257 ? 28.560 0.221 -48.275 1.00 67.06 257 ALA A CA 1
ATOM 1992 C C . ALA A 1 257 ? 28.909 1.714 -48.163 1.00 67.06 257 ALA A C 1
ATOM 1994 O O . ALA A 1 257 ? 29.241 2.206 -47.083 1.00 67.06 257 ALA A O 1
ATOM 1995 N N . GLN A 1 258 ? 28.885 2.419 -49.292 1.00 69.88 258 GLN A N 1
ATOM 1996 C CA . GLN A 1 258 ? 29.070 3.867 -49.336 1.00 69.88 258 GLN A CA 1
ATOM 1997 C C . GLN A 1 258 ? 27.719 4.540 -49.081 1.00 69.88 258 GLN A C 1
ATOM 1999 O O . GLN A 1 258 ? 26.799 4.354 -49.877 1.00 69.88 258 GLN A O 1
ATOM 2004 N N . LEU A 1 259 ? 27.606 5.316 -48.005 1.00 76.00 259 LEU A N 1
ATOM 2005 C CA . LEU A 1 259 ? 26.461 6.184 -47.738 1.00 76.00 259 LEU A CA 1
ATOM 2006 C C . LEU A 1 259 ? 26.887 7.640 -47.926 1.00 76.00 259 LEU A C 1
ATOM 2008 O O . LEU A 1 259 ? 27.986 8.032 -47.534 1.00 76.00 259 LEU A O 1
ATOM 2012 N N . LYS A 1 260 ? 26.020 8.453 -48.521 1.00 76.56 260 LYS A N 1
ATOM 2013 C CA . LYS A 1 260 ? 26.201 9.898 -48.627 1.00 76.56 260 LYS A CA 1
ATOM 2014 C C . LYS A 1 260 ? 24.931 10.628 -48.210 1.00 76.56 260 LYS A C 1
ATOM 2016 O O . LYS A 1 260 ? 23.833 10.262 -48.621 1.00 76.56 260 LYS A O 1
ATOM 2021 N N . MET A 1 261 ? 25.100 11.661 -47.391 1.00 75.75 261 MET A N 1
ATOM 2022 C CA . MET A 1 261 ? 24.038 12.571 -46.956 1.00 75.75 261 MET A CA 1
ATOM 2023 C C . MET A 1 261 ? 24.542 14.002 -47.128 1.00 75.75 261 MET A C 1
ATOM 2025 O O . MET A 1 261 ? 25.674 14.301 -46.746 1.00 75.75 261 MET A O 1
ATOM 2029 N N . ALA A 1 262 ? 23.743 14.850 -47.780 1.00 69.56 262 ALA A N 1
ATOM 2030 C CA . ALA A 1 262 ? 24.224 16.080 -48.414 1.00 69.56 262 ALA A CA 1
ATOM 2031 C C . ALA A 1 262 ? 25.508 15.817 -49.243 1.00 69.56 262 ALA A C 1
ATOM 2033 O O . ALA A 1 262 ? 25.463 15.113 -50.258 1.00 69.56 262 ALA A O 1
ATOM 2034 N N . ASP A 1 263 ? 26.651 16.340 -48.798 1.00 66.19 263 ASP A N 1
ATOM 2035 C CA . ASP A 1 263 ? 27.983 16.179 -49.388 1.00 66.19 263 ASP A CA 1
ATOM 2036 C C . ASP A 1 263 ? 28.980 15.396 -48.495 1.00 66.19 263 ASP A C 1
ATOM 2038 O O . ASP A 1 263 ? 30.144 15.235 -48.867 1.00 66.19 263 ASP A O 1
ATOM 2042 N N . LEU A 1 264 ? 28.541 14.854 -47.350 1.00 63.94 264 LEU A N 1
ATOM 2043 C CA . LEU A 1 264 ? 29.337 13.948 -46.508 1.00 63.94 264 LEU A CA 1
ATOM 2044 C C . LEU A 1 264 ? 29.342 12.523 -47.077 1.00 63.94 264 LEU A C 1
ATOM 2046 O O . LEU A 1 264 ? 28.280 11.955 -47.321 1.00 63.94 264 LEU A O 1
ATOM 2050 N N . PHE A 1 265 ? 30.523 11.907 -47.196 1.00 61.19 265 PHE A N 1
ATOM 2051 C CA . PHE A 1 265 ? 30.673 10.472 -47.473 1.00 61.19 265 PHE A CA 1
ATOM 2052 C C . PHE A 1 265 ? 30.898 9.684 -46.177 1.00 61.19 265 PHE A C 1
ATOM 2054 O O . PHE A 1 265 ? 32.011 9.631 -45.643 1.00 61.19 265 PHE A O 1
ATOM 2061 N N . LEU A 1 266 ? 29.841 9.033 -45.700 1.00 56.12 266 LEU A N 1
ATOM 2062 C CA . LEU A 1 266 ? 29.850 8.160 -44.533 1.00 56.12 266 LEU A CA 1
ATOM 2063 C C . LEU A 1 266 ? 30.342 6.765 -44.955 1.00 56.12 266 LEU A C 1
ATOM 2065 O O . LEU A 1 266 ? 29.692 6.039 -45.711 1.00 56.12 266 LEU A O 1
ATOM 2069 N N . HIS A 1 267 ? 31.544 6.413 -44.500 1.00 44.28 267 HIS A N 1
ATOM 2070 C CA . HIS A 1 267 ? 32.209 5.157 -44.837 1.00 44.28 267 HIS A CA 1
ATOM 2071 C C . HIS A 1 267 ? 31.964 4.116 -43.733 1.00 44.28 267 HIS A C 1
ATOM 2073 O O . HIS A 1 267 ? 32.695 4.092 -42.746 1.00 44.28 267 HIS A O 1
ATOM 2079 N N . ARG A 1 268 ? 30.978 3.232 -43.965 1.00 37.81 268 ARG A N 1
ATOM 2080 C CA . ARG A 1 268 ? 30.398 2.240 -43.028 1.00 37.81 268 ARG A CA 1
ATOM 2081 C C . ARG A 1 268 ? 29.561 2.840 -41.881 1.00 37.81 268 ARG A C 1
ATOM 2083 O O . ARG A 1 268 ? 29.951 3.834 -41.282 1.00 37.81 268 ARG A O 1
ATOM 2090 N N . ASP A 1 269 ? 28.437 2.250 -41.475 1.00 40.62 269 ASP A N 1
ATOM 2091 C CA . ASP A 1 269 ? 27.727 1.051 -41.974 1.00 40.62 269 ASP A CA 1
ATOM 2092 C C . ASP A 1 269 ? 26.445 1.471 -42.729 1.00 40.62 269 ASP A C 1
ATOM 2094 O O . ASP A 1 269 ? 26.089 2.647 -42.696 1.00 40.62 269 ASP A O 1
ATOM 2098 N N . VAL A 1 270 ? 25.763 0.566 -43.450 1.00 37.38 270 VAL A N 1
ATOM 2099 C CA . VAL A 1 270 ? 24.556 0.937 -44.223 1.00 37.38 270 VAL A CA 1
ATOM 2100 C C . VAL A 1 270 ? 23.522 -0.178 -44.273 1.00 37.38 270 VAL A C 1
ATOM 2102 O O . VAL A 1 270 ? 23.755 -1.200 -44.908 1.00 37.38 270 VAL A O 1
ATOM 2105 N N . ASP A 1 271 ? 22.345 0.105 -43.723 1.00 51.34 271 ASP A N 1
ATOM 2106 C CA . ASP A 1 271 ? 21.113 -0.663 -43.897 1.00 51.34 271 ASP A CA 1
ATOM 2107 C C . ASP A 1 271 ? 19.915 0.292 -43.598 1.00 51.34 271 ASP A C 1
ATOM 2109 O O . ASP A 1 271 ? 19.344 0.258 -42.528 1.00 51.34 271 ASP A O 1
ATOM 2113 N N . LEU A 1 272 ? 19.573 1.264 -44.462 1.00 58.91 272 LEU A N 1
ATOM 2114 C CA . LEU A 1 272 ? 18.945 2.529 -43.998 1.00 58.91 272 LEU A CA 1
ATOM 2115 C C . LEU A 1 272 ? 17.411 2.601 -43.751 1.00 58.91 272 LEU A C 1
ATOM 2117 O O . LEU A 1 272 ? 16.670 3.263 -44.479 1.00 58.91 272 LEU A O 1
ATOM 2121 N N . LEU A 1 273 ? 16.983 2.059 -42.612 1.00 56.75 273 LEU A N 1
ATOM 2122 C CA . LEU A 1 273 ? 16.295 2.838 -41.568 1.00 56.75 273 LEU A CA 1
ATOM 2123 C C . LEU A 1 273 ? 17.405 3.493 -40.731 1.00 56.75 273 LEU A C 1
ATOM 2125 O O . LEU A 1 273 ? 18.352 2.804 -40.373 1.00 56.75 273 LEU A O 1
ATOM 2129 N N . PHE A 1 274 ? 17.365 4.799 -40.471 1.00 67.56 274 PHE A N 1
ATOM 2130 C CA . PHE A 1 274 ? 18.472 5.525 -39.836 1.00 67.56 274 PHE A CA 1
ATOM 2131 C C . PHE A 1 274 ? 18.349 5.495 -38.306 1.00 67.56 274 PHE A C 1
ATOM 2133 O O . PHE A 1 274 ? 17.710 6.362 -37.709 1.00 67.56 274 PHE A O 1
ATOM 2140 N N . GLY A 1 275 ? 18.932 4.450 -37.712 1.00 68.69 275 GLY A N 1
ATOM 2141 C CA . GLY A 1 275 ? 18.797 4.103 -36.300 1.00 68.69 275 GLY A CA 1
ATOM 2142 C C . GLY A 1 275 ? 19.753 4.831 -35.350 1.00 68.69 275 GLY A C 1
ATOM 2143 O O . GLY A 1 275 ? 20.648 5.592 -35.742 1.00 68.69 275 GLY A O 1
ATOM 2144 N N . LEU A 1 276 ? 19.589 4.538 -34.059 1.00 74.31 276 LEU A N 1
ATOM 2145 C CA . LEU A 1 276 ? 20.349 5.126 -32.955 1.00 74.31 276 LEU A CA 1
ATOM 2146 C C . LEU A 1 276 ? 21.862 4.841 -33.037 1.00 74.31 276 LEU A C 1
ATOM 2148 O O . LEU A 1 276 ? 22.668 5.636 -32.547 1.00 74.31 276 LEU A O 1
ATOM 2152 N N . ASP A 1 277 ? 22.251 3.745 -33.691 1.00 68.50 277 ASP A N 1
ATOM 2153 C CA . ASP A 1 277 ? 23.638 3.374 -33.981 1.00 68.50 277 ASP A CA 1
ATOM 2154 C C . ASP A 1 277 ? 24.347 4.380 -34.899 1.00 68.50 277 ASP A C 1
ATOM 2156 O O . ASP A 1 277 ? 25.507 4.718 -34.654 1.00 68.50 277 ASP A O 1
ATOM 2160 N N . MET A 1 278 ? 23.659 4.899 -35.920 1.00 70.50 278 MET A N 1
ATOM 2161 C CA . MET A 1 278 ? 24.185 5.947 -36.796 1.00 70.50 278 MET A CA 1
ATOM 2162 C C . MET A 1 278 ? 24.011 7.341 -36.184 1.00 70.50 278 MET A C 1
ATOM 2164 O O . MET A 1 278 ? 24.953 8.138 -36.231 1.00 70.50 278 MET A O 1
ATOM 2168 N N . LEU A 1 279 ? 22.862 7.618 -35.551 1.00 79.62 279 LEU A N 1
ATOM 2169 C CA . LEU A 1 279 ? 22.580 8.899 -34.887 1.00 79.62 279 LEU A CA 1
ATOM 2170 C C . LEU A 1 279 ? 23.635 9.226 -33.813 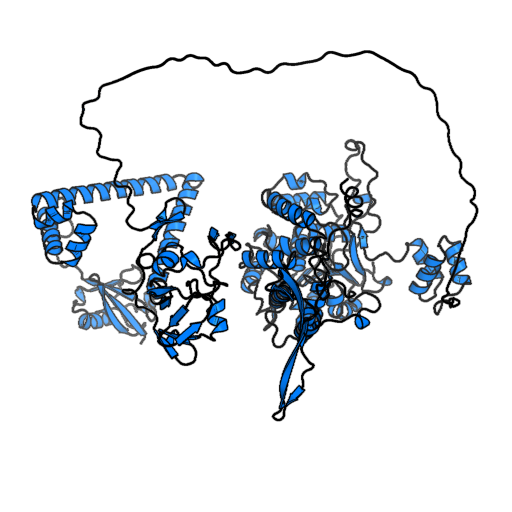1.00 79.62 279 LEU A C 1
ATOM 2172 O O . LEU A 1 279 ? 24.221 10.310 -33.836 1.00 79.62 279 LEU A O 1
ATOM 2176 N N . LYS A 1 280 ? 23.945 8.279 -32.910 1.00 72.62 280 LYS A N 1
ATOM 2177 C CA . LYS A 1 280 ? 24.986 8.469 -31.881 1.00 72.62 280 LYS A CA 1
ATOM 2178 C C . LYS A 1 280 ? 26.391 8.537 -32.491 1.00 72.62 280 LYS A C 1
ATOM 2180 O O . LYS A 1 280 ? 27.164 9.418 -32.118 1.00 72.62 280 LYS A O 1
ATOM 2185 N N . ARG A 1 281 ? 26.725 7.658 -33.449 1.00 73.19 281 ARG A N 1
ATOM 2186 C CA . ARG A 1 281 ? 28.061 7.597 -34.085 1.00 73.19 281 ARG A CA 1
ATOM 2187 C C . ARG A 1 281 ? 28.439 8.893 -34.804 1.00 73.19 281 ARG A C 1
ATOM 2189 O O . ARG A 1 281 ? 29.598 9.295 -34.754 1.00 73.19 281 ARG A O 1
ATOM 2196 N N . HIS A 1 282 ? 27.482 9.536 -35.471 1.00 74.06 282 HIS A N 1
ATOM 2197 C CA . HIS A 1 282 ? 27.715 10.761 -36.241 1.00 74.06 282 HIS A CA 1
ATOM 2198 C C . HIS A 1 282 ? 27.296 12.044 -35.505 1.00 74.06 282 HIS A C 1
ATOM 2200 O O . HIS A 1 282 ? 27.332 13.120 -36.103 1.00 74.06 282 HIS A O 1
ATOM 2206 N N . GLN A 1 283 ? 26.969 11.935 -34.209 1.00 80.81 283 GLN A N 1
ATOM 2207 C CA . GLN A 1 283 ? 26.569 13.040 -33.326 1.00 80.81 283 GLN A CA 1
ATOM 2208 C C . GLN A 1 283 ? 25.424 13.876 -33.921 1.00 80.81 283 GLN A C 1
ATOM 2210 O O . GLN A 1 283 ? 25.465 15.106 -33.942 1.00 80.81 283 GLN A O 1
ATOM 2215 N N . CYS A 1 284 ? 24.419 13.186 -34.461 1.00 82.12 284 CYS A N 1
ATOM 2216 C CA . CYS A 1 284 ? 23.288 13.810 -35.131 1.00 82.12 284 CYS A CA 1
ATOM 2217 C C . CYS A 1 284 ? 22.333 14.475 -34.128 1.00 82.12 284 CYS A C 1
ATOM 2219 O O . CYS A 1 284 ? 22.075 13.930 -33.056 1.00 82.12 284 CYS A O 1
ATOM 2221 N N . CYS A 1 285 ? 21.750 15.611 -34.509 1.00 86.38 285 CYS A N 1
ATOM 2222 C CA . CYS A 1 285 ? 20.708 16.297 -33.746 1.00 86.38 285 CYS A CA 1
ATOM 2223 C C . CYS A 1 285 ? 19.437 16.436 -34.594 1.00 86.38 285 CYS A C 1
ATOM 2225 O O . CYS A 1 285 ? 19.499 16.897 -35.732 1.00 86.38 285 CYS A O 1
ATOM 2227 N N . ILE A 1 286 ? 18.289 16.044 -34.043 1.00 88.31 286 ILE A N 1
ATOM 2228 C CA . ILE A 1 286 ? 16.969 16.218 -34.660 1.00 88.31 286 ILE A CA 1
ATOM 2229 C C . ILE A 1 286 ? 16.440 17.593 -34.207 1.00 88.31 286 ILE A C 1
ATOM 2231 O O . ILE A 1 286 ? 15.835 17.707 -33.143 1.00 88.31 286 ILE A O 1
ATOM 2235 N N . ASP A 1 287 ? 16.708 18.662 -34.972 1.00 82.81 287 ASP A N 1
ATOM 2236 C CA . ASP A 1 287 ? 16.211 20.016 -34.660 1.00 82.81 287 ASP A CA 1
ATOM 2237 C C . ASP A 1 287 ? 14.835 20.207 -35.319 1.00 82.81 287 ASP A C 1
ATOM 2239 O O . ASP A 1 287 ? 14.717 20.704 -36.442 1.00 82.81 287 ASP A O 1
ATOM 2243 N N . LEU A 1 288 ? 13.778 19.798 -34.607 1.00 83.38 288 LEU A N 1
ATOM 2244 C CA . LEU A 1 288 ? 12.383 19.941 -35.053 1.00 83.38 288 LEU A CA 1
ATOM 2245 C C . LEU A 1 288 ? 11.984 21.406 -35.293 1.00 83.38 288 LEU A C 1
ATOM 2247 O O . LEU A 1 288 ? 11.191 21.689 -36.185 1.00 83.38 288 LEU A O 1
ATOM 2251 N N . ARG A 1 289 ? 12.584 22.361 -34.571 1.00 75.62 289 ARG A N 1
ATOM 2252 C CA . ARG A 1 289 ? 12.347 23.803 -34.759 1.00 75.62 289 ARG A CA 1
ATOM 2253 C C . ARG A 1 289 ? 12.965 24.322 -36.069 1.00 75.62 289 ARG A C 1
ATOM 2255 O O . ARG A 1 289 ? 12.500 25.328 -36.597 1.00 75.62 289 ARG A O 1
ATOM 2262 N N . ARG A 1 290 ? 13.989 23.651 -36.607 1.00 76.56 290 ARG A N 1
ATOM 2263 C CA . ARG A 1 290 ? 14.513 23.869 -37.973 1.00 76.56 290 ARG A CA 1
ATOM 2264 C C . ARG A 1 290 ? 13.923 22.915 -39.016 1.00 76.56 290 ARG A C 1
ATOM 2266 O O . ARG A 1 290 ? 14.208 23.077 -40.196 1.00 76.56 290 ARG A O 1
ATOM 2273 N N . ASN A 1 291 ? 13.125 21.934 -38.592 1.00 84.62 291 ASN A N 1
ATOM 2274 C CA . ASN A 1 291 ? 12.652 20.815 -39.407 1.00 84.62 291 ASN A CA 1
ATOM 2275 C C . ASN A 1 291 ? 13.790 20.100 -40.173 1.00 84.62 291 ASN A C 1
ATOM 2277 O O . ASN A 1 291 ? 13.676 19.813 -41.368 1.00 84.62 291 ASN A O 1
ATOM 2281 N N . ALA A 1 292 ? 14.911 19.836 -39.490 1.00 84.56 292 ALA A N 1
ATOM 2282 C CA . ALA A 1 292 ? 16.097 19.242 -40.105 1.00 84.56 292 ALA A CA 1
ATOM 2283 C C . ALA A 1 292 ? 16.882 18.302 -39.175 1.00 84.56 292 ALA A C 1
ATOM 2285 O O . ALA A 1 292 ? 16.965 18.500 -37.960 1.00 84.56 292 ALA A O 1
ATOM 2286 N N . LEU A 1 293 ? 17.540 17.315 -39.785 1.00 86.31 293 LEU A N 1
ATOM 2287 C CA . LEU A 1 293 ? 18.581 16.502 -39.167 1.00 86.31 293 LEU A CA 1
ATOM 2288 C C . LEU A 1 293 ? 19.929 17.218 -39.332 1.00 86.31 293 LEU A C 1
ATOM 2290 O O . LEU A 1 293 ? 20.422 17.393 -40.448 1.00 86.31 293 LEU A O 1
ATOM 2294 N N . ILE A 1 294 ? 20.534 17.634 -38.223 1.00 86.31 294 ILE A N 1
ATOM 2295 C CA . ILE A 1 294 ? 21.849 18.279 -38.201 1.00 86.31 294 ILE A CA 1
ATOM 2296 C C . ILE A 1 294 ? 22.930 17.214 -38.002 1.00 86.31 294 ILE A C 1
ATOM 2298 O O . ILE A 1 294 ? 22.853 16.424 -37.060 1.00 86.31 294 ILE A O 1
ATOM 2302 N N . ILE A 1 295 ? 23.951 17.194 -38.861 1.00 83.88 295 ILE A N 1
ATOM 2303 C CA . ILE A 1 295 ? 25.075 16.245 -38.803 1.00 83.88 295 ILE A CA 1
ATOM 2304 C C . ILE A 1 295 ? 26.380 17.006 -39.041 1.00 83.88 295 ILE A C 1
ATOM 2306 O O . ILE A 1 295 ? 26.577 17.550 -40.125 1.00 83.88 295 ILE A O 1
ATOM 2310 N N . GLN A 1 296 ? 27.282 17.029 -38.051 1.00 76.56 296 GLN A N 1
ATOM 2311 C CA . GLN A 1 296 ? 28.587 17.716 -38.141 1.00 76.56 296 GLN A CA 1
ATOM 2312 C C . GLN A 1 296 ? 28.466 19.155 -38.691 1.00 76.56 296 GLN A C 1
ATOM 2314 O O . GLN A 1 296 ? 29.090 19.510 -39.692 1.00 76.56 296 GLN A O 1
ATOM 2319 N N . ASP A 1 297 ? 27.596 19.948 -38.055 1.00 76.06 297 ASP A N 1
ATOM 2320 C CA . ASP A 1 297 ? 27.228 21.330 -38.410 1.00 76.06 297 ASP A CA 1
ATOM 2321 C C . ASP A 1 297 ? 26.577 21.530 -39.798 1.00 76.06 297 ASP A C 1
ATOM 2323 O O . ASP A 1 297 ? 26.411 22.664 -40.249 1.00 76.06 297 ASP A O 1
ATOM 2327 N N . ARG A 1 298 ? 26.156 20.451 -40.475 1.00 80.69 298 ARG A N 1
ATOM 2328 C CA . ARG A 1 298 ? 25.429 20.498 -41.759 1.00 80.69 298 ARG A CA 1
ATOM 2329 C C . ARG A 1 298 ? 23.954 20.190 -41.566 1.00 80.69 298 ARG A C 1
ATOM 2331 O O . ARG A 1 298 ? 23.602 19.290 -40.810 1.00 80.69 298 ARG A O 1
ATOM 2338 N N . GLU A 1 299 ? 23.108 20.915 -42.284 1.00 86.88 299 GLU A N 1
ATOM 2339 C CA . GLU A 1 299 ? 21.651 20.813 -42.210 1.00 86.88 299 GLU A CA 1
ATOM 2340 C C . GLU A 1 299 ? 21.112 19.912 -43.333 1.00 86.88 299 GLU A C 1
ATOM 2342 O O . GLU A 1 299 ? 21.371 20.161 -44.512 1.00 86.88 299 GLU A O 1
ATOM 2347 N N . VAL A 1 300 ? 20.373 18.859 -42.971 1.00 87.50 300 VAL A N 1
ATOM 2348 C CA . VAL A 1 300 ? 19.650 17.985 -43.907 1.00 87.50 300 VAL A CA 1
ATOM 2349 C C . VAL A 1 300 ? 18.150 18.120 -43.612 1.00 87.50 300 VAL A C 1
ATOM 2351 O O . VAL A 1 300 ? 17.697 17.592 -42.597 1.00 87.50 300 VAL A O 1
ATOM 2354 N N . PRO A 1 301 ? 17.367 18.841 -44.437 1.00 86.94 301 PRO A N 1
ATOM 2355 C CA . PRO A 1 301 ? 15.951 19.080 -44.160 1.00 86.94 301 PRO A CA 1
ATOM 2356 C C . PRO A 1 301 ? 15.135 17.783 -44.218 1.00 86.94 301 PRO A C 1
ATOM 2358 O O . PRO A 1 301 ? 15.421 16.896 -45.032 1.00 86.94 301 PRO A O 1
ATOM 2361 N N . PHE A 1 302 ? 14.104 17.688 -43.376 1.00 89.31 302 PHE A N 1
ATOM 2362 C CA . PHE A 1 302 ? 13.136 16.596 -43.447 1.00 89.31 302 PHE A CA 1
ATOM 2363 C C . PHE A 1 302 ? 12.220 16.748 -44.670 1.00 89.31 302 PHE A C 1
ATOM 2365 O O . PHE A 1 302 ? 11.903 17.860 -45.098 1.00 89.31 302 PHE A O 1
ATOM 2372 N N . LEU A 1 303 ? 11.809 15.619 -45.251 1.00 82.00 303 LEU A N 1
ATOM 2373 C CA . LEU A 1 303 ? 10.965 15.602 -46.446 1.00 82.00 303 LEU A CA 1
ATOM 2374 C C . LEU A 1 303 ? 9.530 16.053 -46.122 1.00 82.00 303 LEU A C 1
ATOM 2376 O O . LEU A 1 303 ? 8.951 15.551 -45.158 1.00 82.00 303 LEU A O 1
ATOM 2380 N N . PRO A 1 304 ? 8.919 16.939 -46.932 1.00 77.88 304 PRO A N 1
ATOM 2381 C CA . PRO A 1 304 ? 7.497 17.245 -46.817 1.00 77.88 304 PRO A CA 1
ATOM 2382 C C . PRO A 1 304 ? 6.634 16.042 -47.233 1.00 77.88 304 PRO A C 1
ATOM 2384 O O . PRO A 1 304 ? 7.068 15.189 -48.003 1.00 77.88 304 PRO A O 1
ATOM 2387 N N . GLU A 1 305 ? 5.378 16.019 -46.785 1.00 73.56 305 GLU A N 1
ATOM 2388 C CA . GLU A 1 305 ? 4.374 14.961 -47.016 1.00 73.56 305 GLU A CA 1
ATOM 2389 C C . GLU A 1 305 ? 4.337 14.418 -48.464 1.00 73.56 305 GLU A C 1
ATOM 2391 O O . GLU A 1 305 ? 4.434 13.211 -48.704 1.00 73.56 305 GLU A O 1
ATOM 2396 N N . HIS A 1 306 ? 4.266 15.309 -49.458 1.00 74.56 306 HIS A N 1
ATOM 2397 C CA . HIS A 1 306 ? 4.216 14.939 -50.879 1.00 74.56 306 HIS A CA 1
ATOM 2398 C C . HIS A 1 306 ? 5.521 14.303 -51.407 1.00 74.56 306 HIS A C 1
ATOM 2400 O O . HIS A 1 306 ? 5.526 13.668 -52.463 1.00 74.56 306 HIS A O 1
ATOM 2406 N N . GLU A 1 307 ? 6.624 14.435 -50.666 1.00 73.75 307 GLU A N 1
ATOM 2407 C CA . GLU A 1 307 ? 7.908 13.778 -50.906 1.00 73.75 307 GLU A CA 1
ATOM 2408 C C . GLU A 1 307 ? 8.116 12.513 -50.052 1.00 73.75 307 GLU A C 1
ATOM 2410 O O . GLU A 1 307 ? 9.207 11.941 -50.079 1.00 73.75 307 GLU A O 1
ATOM 2415 N N . LEU A 1 308 ? 7.111 11.985 -49.355 1.00 75.00 308 LEU A N 1
ATOM 2416 C CA . LEU A 1 308 ? 7.243 10.711 -48.636 1.00 75.00 308 LEU A CA 1
ATOM 2417 C C . LEU A 1 308 ? 7.210 9.478 -49.579 1.00 75.00 308 LEU A C 1
ATOM 2419 O O . LEU A 1 308 ? 6.988 9.600 -50.792 1.00 75.00 308 LEU A O 1
ATOM 2423 N N . PRO A 1 309 ? 7.539 8.265 -49.091 1.00 68.25 309 PRO A N 1
ATOM 2424 C CA . PRO A 1 309 ? 7.259 7.009 -49.794 1.00 68.25 309 PRO A CA 1
ATOM 2425 C C . PRO A 1 309 ? 5.772 6.631 -49.696 1.00 68.25 309 PRO A C 1
ATOM 2427 O O . PRO A 1 309 ? 5.180 6.799 -48.639 1.00 68.25 309 PRO A O 1
ATOM 2430 N N . ARG A 1 310 ? 5.192 6.023 -50.744 1.00 59.75 310 ARG A N 1
ATOM 2431 C CA . ARG A 1 310 ? 3.758 5.648 -50.781 1.00 59.75 310 ARG A CA 1
ATOM 2432 C C . ARG A 1 310 ? 3.231 4.871 -49.553 1.00 59.75 310 ARG A C 1
ATOM 2434 O O . ARG A 1 310 ? 2.212 5.294 -49.031 1.00 59.75 310 ARG A O 1
ATOM 2441 N N . PRO A 1 311 ? 3.930 3.858 -49.001 1.00 55.06 311 PRO A N 1
ATOM 2442 C CA . PRO A 1 311 ? 3.475 3.168 -47.782 1.00 55.06 311 PRO A CA 1
ATOM 2443 C C . PRO A 1 311 ? 3.473 4.020 -46.498 1.00 55.06 311 PRO A C 1
ATOM 2445 O O . PRO A 1 311 ? 2.977 3.572 -45.473 1.00 55.06 311 PRO A O 1
ATOM 2448 N N . ALA A 1 312 ? 4.045 5.229 -46.538 1.00 53.06 312 ALA A N 1
ATOM 2449 C CA . ALA A 1 312 ? 3.968 6.255 -45.492 1.00 53.06 312 ALA A CA 1
ATOM 2450 C C . ALA A 1 312 ? 3.010 7.410 -45.876 1.00 53.06 312 ALA A C 1
ATOM 2452 O O . ALA A 1 312 ? 3.044 8.475 -45.268 1.00 53.06 312 ALA A O 1
ATOM 2453 N N . GLN A 1 313 ? 2.195 7.195 -46.913 1.00 51.09 313 GLN A N 1
ATOM 2454 C CA . GLN A 1 313 ? 1.105 8.044 -47.410 1.00 51.09 313 GLN A CA 1
ATOM 2455 C C . GLN A 1 313 ? -0.209 7.228 -47.510 1.00 51.09 313 GLN A C 1
ATOM 2457 O O . GLN A 1 313 ? -1.157 7.649 -48.169 1.00 51.09 313 GLN A O 1
ATOM 2462 N N . GLU A 1 314 ? -0.238 6.024 -46.928 1.00 50.47 314 GLU A N 1
ATOM 2463 C CA . GLU A 1 314 ? -1.366 5.089 -46.946 1.00 50.47 314 GLU A CA 1
ATOM 2464 C C . GLU A 1 314 ? -2.066 5.128 -45.577 1.00 50.47 314 GLU A C 1
ATOM 2466 O O . GLU A 1 314 ? -1.430 4.920 -44.544 1.00 50.47 314 GLU A O 1
ATOM 2471 N N . GLU A 1 315 ? -3.367 5.428 -45.571 1.00 50.38 315 GLU A N 1
ATOM 2472 C CA . GLU A 1 315 ? -4.204 5.464 -44.365 1.00 50.38 315 GLU A CA 1
ATOM 2473 C C . GLU A 1 315 ? -4.681 4.053 -43.978 1.00 50.38 315 GLU A C 1
ATOM 2475 O O . GLU A 1 315 ? -4.889 3.196 -44.845 1.00 50.38 315 GLU A O 1
ATOM 2480 N N . TYR A 1 316 ? -4.897 3.821 -42.679 1.00 48.88 316 TYR A N 1
ATOM 2481 C CA . TYR A 1 316 ? -5.364 2.544 -42.127 1.00 48.88 316 TYR A CA 1
ATOM 2482 C C . TYR A 1 316 ? -6.640 2.750 -41.295 1.00 48.88 316 TYR A C 1
ATOM 2484 O O . TYR A 1 316 ? -6.671 3.584 -40.393 1.00 48.88 316 TYR A O 1
ATOM 2492 N N . GLU A 1 317 ? -7.671 1.960 -41.587 1.00 46.44 317 GLU A N 1
ATOM 2493 C CA . GLU A 1 317 ? -8.873 1.766 -40.763 1.00 46.44 317 GLU A CA 1
ATOM 2494 C C . GLU A 1 317 ? -8.678 0.538 -39.852 1.00 46.44 317 GLU A C 1
ATOM 2496 O O . GLU A 1 317 ? -7.754 -0.247 -40.062 1.00 46.44 317 GLU A O 1
ATOM 2501 N N . LEU A 1 318 ? -9.535 0.343 -38.845 1.00 39.06 318 LEU A N 1
ATOM 2502 C CA . LEU A 1 318 ? -9.552 -0.883 -38.033 1.00 39.06 318 LEU A CA 1
ATOM 2503 C C . LEU A 1 318 ? -10.629 -1.850 -38.546 1.00 39.06 318 LEU A C 1
ATOM 2505 O O . LEU A 1 318 ? -11.747 -1.426 -38.844 1.00 39.06 318 LEU A O 1
ATOM 2509 N N . ASP A 1 319 ? -10.308 -3.143 -38.632 1.00 43.38 319 ASP A N 1
ATOM 2510 C CA . ASP A 1 319 ? -11.291 -4.195 -38.910 1.00 43.38 319 ASP A CA 1
ATOM 2511 C C . ASP A 1 319 ? -12.162 -4.532 -37.681 1.00 43.38 319 ASP A C 1
ATOM 2513 O O . ASP A 1 319 ? -11.974 -3.996 -36.585 1.00 43.38 319 ASP A O 1
ATOM 2517 N N . ALA A 1 320 ? -13.156 -5.408 -37.865 1.00 35.41 320 ALA A N 1
ATOM 2518 C CA . ALA A 1 320 ? -14.110 -5.783 -36.814 1.00 35.41 320 ALA A CA 1
ATOM 2519 C C . ALA A 1 320 ? -13.458 -6.538 -35.637 1.00 35.41 320 ALA A C 1
ATOM 2521 O O . ALA A 1 320 ? -14.054 -6.659 -34.567 1.00 35.41 320 ALA A O 1
ATOM 2522 N N . GLU A 1 321 ? -12.235 -7.025 -35.833 1.00 38.00 321 GLU A N 1
ATOM 2523 C CA . GLU A 1 321 ? -11.398 -7.706 -34.856 1.00 38.00 321 GLU A CA 1
ATOM 2524 C C . GLU A 1 321 ? -10.309 -6.782 -34.260 1.00 38.00 321 GLU A C 1
ATOM 2526 O O . GLU A 1 321 ? -9.533 -7.223 -33.411 1.00 38.00 321 GLU A O 1
ATOM 2531 N N . GLY A 1 322 ? -10.271 -5.500 -34.654 1.00 36.34 322 GLY A N 1
ATOM 2532 C CA . GLY A 1 322 ? -9.383 -4.466 -34.113 1.00 36.34 322 GLY A CA 1
ATOM 2533 C C . GLY A 1 322 ? -8.003 -4.357 -34.773 1.00 36.34 322 GLY A C 1
ATOM 2534 O O . GLY A 1 322 ? -7.110 -3.734 -34.199 1.00 36.34 322 GLY A O 1
ATOM 2535 N N . ASN A 1 323 ? -7.794 -4.944 -35.955 1.00 43.94 323 ASN A N 1
ATOM 2536 C CA . ASN A 1 323 ? -6.511 -4.926 -36.665 1.00 43.94 323 ASN A CA 1
ATOM 2537 C C . ASN A 1 323 ? -6.473 -3.809 -37.729 1.00 43.94 323 ASN A C 1
ATOM 2539 O O . ASN A 1 323 ? -7.475 -3.584 -38.408 1.00 43.94 323 ASN A O 1
ATOM 2543 N N . PRO A 1 324 ? -5.327 -3.133 -37.942 1.00 36.81 324 PRO A N 1
ATOM 2544 C CA . PRO A 1 324 ? -5.208 -2.088 -38.957 1.00 36.81 324 PRO A CA 1
ATOM 2545 C C . PRO A 1 324 ? -5.182 -2.654 -40.388 1.00 36.81 324 PRO A C 1
ATOM 2547 O O . PRO A 1 324 ? -4.313 -3.455 -40.744 1.00 36.81 324 PRO A O 1
ATOM 2550 N N . VAL A 1 325 ? -6.094 -2.174 -41.234 1.00 48.41 325 VAL A N 1
ATOM 2551 C CA . VAL A 1 325 ? -6.263 -2.537 -42.651 1.00 48.41 325 VAL A CA 1
ATOM 2552 C C . VAL A 1 325 ? -6.255 -1.289 -43.552 1.00 48.41 325 VAL A C 1
ATOM 2554 O O . VAL A 1 325 ? -6.828 -0.269 -43.175 1.00 48.41 325 VAL A O 1
ATOM 2557 N N . PRO A 1 326 ? -5.633 -1.314 -44.751 1.00 43.28 326 PRO A N 1
ATOM 2558 C CA . PRO A 1 326 ? -5.545 -0.121 -45.598 1.00 43.28 326 PRO A CA 1
ATOM 2559 C C . PRO A 1 326 ? -6.906 0.379 -46.101 1.00 43.28 326 PRO A C 1
ATOM 2561 O O . PRO A 1 326 ? -7.705 -0.399 -46.644 1.00 43.28 326 PRO A O 1
ATOM 2564 N N . VAL A 1 327 ? -7.130 1.691 -45.991 1.00 46.28 327 VAL A N 1
ATOM 2565 C CA . VAL A 1 327 ? -8.364 2.371 -46.415 1.00 46.28 327 VAL A CA 1
ATOM 2566 C C . VAL A 1 327 ? -8.655 2.099 -47.894 1.00 46.28 327 VAL A C 1
ATOM 2568 O O . VAL A 1 327 ? -7.792 2.213 -48.765 1.00 46.28 327 VAL A O 1
ATOM 2571 N N . GLY A 1 328 ? -9.903 1.732 -48.194 1.00 45.22 328 GLY A N 1
ATOM 2572 C CA . GLY A 1 328 ? -10.359 1.449 -49.560 1.00 45.22 328 GLY A CA 1
ATOM 2573 C C . GLY A 1 328 ? -10.210 -0.006 -50.024 1.00 45.22 328 GLY A C 1
ATOM 2574 O O . GLY A 1 328 ? -10.634 -0.325 -51.138 1.00 45.22 328 GLY A O 1
ATOM 2575 N N . SER A 1 329 ? -9.718 -0.923 -49.181 1.00 36.91 329 SER A N 1
ATOM 2576 C CA . SER A 1 329 ? -9.685 -2.382 -49.431 1.00 36.91 329 SER A CA 1
ATOM 2577 C C . SER A 1 329 ? -11.074 -3.066 -49.347 1.00 36.91 329 SER A C 1
ATOM 2579 O O . SER A 1 329 ? -11.237 -4.169 -48.832 1.00 36.91 329 SER A O 1
ATOM 2581 N N . SER A 1 330 ? -12.104 -2.398 -49.879 1.00 31.48 330 SER A N 1
ATOM 2582 C CA . SER A 1 330 ? -13.525 -2.705 -49.667 1.00 31.48 330 SER A CA 1
ATOM 2583 C C . SER A 1 330 ? -13.982 -4.100 -50.129 1.00 31.48 330 SER A C 1
ATOM 2585 O O . SER A 1 330 ? -13.561 -4.619 -51.166 1.00 31.48 330 SER A O 1
ATOM 2587 N N . ALA A 1 331 ? -14.942 -4.671 -49.392 1.00 33.53 331 ALA A N 1
ATOM 2588 C CA . ALA A 1 331 ? -15.549 -5.987 -49.622 1.00 33.53 331 ALA A CA 1
ATOM 2589 C C . ALA A 1 331 ? -16.519 -6.036 -50.833 1.00 33.53 331 ALA A C 1
ATOM 2591 O O . ALA A 1 331 ? -17.652 -6.507 -50.741 1.00 33.53 331 ALA A O 1
ATOM 2592 N N . ALA A 1 332 ? -16.080 -5.552 -51.996 1.00 28.72 332 ALA A N 1
ATOM 2593 C CA . ALA A 1 332 ? -16.910 -5.294 -53.175 1.00 28.72 332 ALA A CA 1
ATOM 2594 C C . ALA A 1 332 ? -16.788 -6.358 -54.292 1.00 28.72 332 ALA A C 1
ATOM 2596 O O . ALA A 1 332 ? -16.761 -6.016 -55.476 1.00 28.72 332 ALA A O 1
ATOM 2597 N N . GLN A 1 333 ? -16.696 -7.657 -53.957 1.00 27.97 333 GLN A N 1
ATOM 2598 C CA . GLN A 1 333 ? -16.540 -8.708 -54.985 1.00 27.97 333 GLN A CA 1
ATOM 2599 C C . GLN A 1 333 ? -17.239 -10.061 -54.726 1.00 27.97 333 GLN A C 1
ATOM 2601 O O . GLN A 1 333 ? -16.838 -11.080 -55.285 1.00 27.97 333 GLN A O 1
ATOM 2606 N N . LEU A 1 334 ? -18.327 -10.086 -53.943 1.00 30.11 334 LEU A N 1
ATOM 2607 C CA . LEU A 1 334 ? -19.118 -11.306 -53.672 1.00 30.11 334 LEU A CA 1
ATOM 2608 C C . LEU A 1 334 ? -20.620 -11.204 -54.017 1.00 30.11 334 LEU A C 1
ATOM 2610 O O . LEU A 1 334 ? -21.449 -11.896 -53.430 1.00 30.11 334 LEU A O 1
ATOM 2614 N N . SER A 1 335 ? -20.994 -10.375 -55.001 1.00 30.22 335 SER A N 1
ATOM 2615 C CA . SER A 1 335 ? -22.414 -10.133 -55.323 1.00 30.22 335 SER A CA 1
ATOM 2616 C C . SER A 1 335 ? -22.761 -9.886 -56.804 1.00 30.22 335 SER A C 1
ATOM 2618 O O . SER A 1 335 ? -23.732 -9.190 -57.072 1.00 30.22 335 SER A O 1
ATOM 2620 N N . ASN A 1 336 ? -22.049 -10.481 -57.783 1.00 28.22 336 ASN A N 1
ATOM 2621 C CA . ASN A 1 336 ? -22.586 -10.676 -59.154 1.00 28.22 336 ASN A CA 1
ATOM 2622 C C . ASN A 1 336 ? -21.751 -11.639 -60.038 1.00 28.22 336 ASN A C 1
ATOM 2624 O O . ASN A 1 336 ? -20.897 -11.208 -60.808 1.00 28.22 336 ASN A O 1
ATOM 2628 N N . ALA A 1 337 ? -22.018 -12.953 -59.973 1.00 26.84 337 ALA A N 1
ATOM 2629 C CA . ALA A 1 337 ? -21.428 -13.942 -60.902 1.00 26.84 337 ALA A CA 1
ATOM 2630 C C . ALA A 1 337 ? -22.295 -15.202 -61.154 1.00 26.84 337 ALA A C 1
ATOM 2632 O O . ALA A 1 337 ? -21.800 -16.221 -61.629 1.00 26.84 337 ALA A O 1
ATOM 2633 N N . ALA A 1 338 ? -23.598 -15.163 -60.851 1.00 29.16 338 ALA A N 1
ATOM 2634 C CA . ALA A 1 338 ? -24.479 -16.339 -60.867 1.00 29.16 338 ALA A CA 1
ATOM 2635 C C . ALA A 1 338 ? -25.332 -16.492 -62.151 1.00 29.16 338 ALA A C 1
ATOM 2637 O O . ALA A 1 338 ? -26.473 -16.945 -62.076 1.00 29.16 338 ALA A O 1
ATOM 2638 N N . ALA A 1 339 ? -24.818 -16.107 -63.332 1.00 26.22 339 ALA A N 1
ATOM 2639 C CA . ALA A 1 339 ? -25.567 -16.221 -64.594 1.00 26.22 339 ALA A CA 1
ATOM 2640 C C . ALA A 1 339 ? -24.705 -16.257 -65.881 1.00 26.22 339 ALA A C 1
ATOM 2642 O O . ALA A 1 339 ? -24.569 -15.253 -66.576 1.00 26.22 339 ALA A O 1
ATOM 2643 N N . SER A 1 340 ? -24.171 -17.425 -66.258 1.00 25.55 340 SER A N 1
ATOM 2644 C CA . SER A 1 340 ? -24.109 -17.924 -67.657 1.00 25.55 340 SER A CA 1
ATOM 2645 C C . SER A 1 340 ? -23.403 -19.289 -67.721 1.00 25.55 340 SER A C 1
ATOM 2647 O O . SER A 1 340 ? -22.788 -19.727 -66.753 1.00 25.55 340 SER A O 1
ATOM 2649 N N . THR A 1 341 ? -23.582 -20.029 -68.821 1.00 25.48 341 THR A N 1
ATOM 2650 C CA . THR A 1 341 ? -23.265 -21.468 -68.909 1.00 25.48 341 THR A CA 1
ATOM 2651 C C . THR A 1 341 ? -22.356 -21.822 -70.089 1.00 25.48 341 THR A C 1
ATOM 2653 O O . THR A 1 341 ? -22.245 -21.065 -71.051 1.00 25.48 341 THR A O 1
ATOM 2656 N N . SER A 1 342 ? -21.820 -23.052 -70.046 1.00 25.06 342 SER A N 1
ATOM 2657 C CA . SER A 1 342 ? -21.080 -23.754 -71.114 1.00 25.06 342 SER A CA 1
ATOM 2658 C C . SER A 1 342 ? -19.613 -23.302 -71.317 1.00 25.06 342 SER A C 1
ATOM 2660 O O . SER A 1 342 ? -19.286 -22.143 -71.114 1.00 25.06 342 SER A O 1
ATOM 2662 N N . SER A 1 343 ? -18.658 -24.170 -71.683 1.00 25.27 343 SER A N 1
ATOM 2663 C CA . SER A 1 343 ? -18.716 -25.629 -71.911 1.00 25.27 343 SER A CA 1
ATOM 2664 C C . SER A 1 343 ? -17.377 -26.308 -71.578 1.00 25.27 343 SER A C 1
ATOM 2666 O O . SER A 1 343 ? -16.321 -25.703 -71.737 1.00 25.27 343 SER A O 1
ATOM 2668 N N . ALA A 1 344 ? -17.416 -27.580 -71.167 1.00 25.02 344 ALA A N 1
ATOM 2669 C CA . ALA A 1 344 ? -16.228 -28.420 -70.990 1.00 25.02 344 ALA A CA 1
ATOM 2670 C C . ALA A 1 344 ? -16.486 -29.856 -71.479 1.00 25.02 344 ALA A C 1
ATOM 2672 O O . ALA A 1 344 ? -17.529 -30.436 -71.169 1.00 25.02 344 ALA A O 1
ATOM 2673 N N . PRO A 1 345 ? -15.538 -30.428 -72.238 1.00 29.77 345 PRO A N 1
ATOM 2674 C CA . PRO A 1 345 ? -15.233 -31.863 -72.147 1.00 29.77 345 PRO A CA 1
ATOM 2675 C C . PRO A 1 345 ? -13.712 -32.170 -72.242 1.00 29.77 345 PRO A C 1
ATOM 2677 O O . PRO A 1 345 ? -12.958 -31.365 -72.776 1.00 29.77 345 PRO A O 1
ATOM 2680 N N . SER A 1 346 ? -13.164 -33.334 -71.855 1.00 25.45 346 SER A N 1
ATOM 2681 C CA . SER A 1 346 ? -13.564 -34.367 -70.870 1.00 25.45 346 SER A CA 1
ATOM 2682 C C . SER A 1 346 ? -12.545 -35.534 -70.862 1.00 25.45 346 SER A C 1
ATOM 2684 O O . SER A 1 346 ? -12.331 -36.108 -71.924 1.00 25.45 346 SER A O 1
ATOM 2686 N N . THR A 1 347 ? -12.030 -35.970 -69.700 1.00 23.67 347 THR A N 1
ATOM 2687 C CA . THR A 1 347 ? -11.467 -37.331 -69.421 1.00 23.67 347 THR A CA 1
ATOM 2688 C C . THR A 1 347 ? -11.214 -37.460 -67.903 1.00 23.67 347 THR A C 1
ATOM 2690 O O . THR A 1 347 ? -10.394 -36.720 -67.380 1.00 23.67 347 THR A O 1
ATOM 2693 N N . SER A 1 348 ? -12.016 -38.203 -67.120 1.00 29.27 348 SER A N 1
ATOM 2694 C CA . SER A 1 348 ? -11.826 -39.622 -66.702 1.00 29.27 348 SER A CA 1
ATOM 2695 C C . SER A 1 348 ? -10.522 -39.909 -65.917 1.00 29.27 348 SER A C 1
ATOM 2697 O O . SER A 1 348 ? -9.461 -39.575 -66.427 1.00 29.27 348 SER A O 1
ATOM 2699 N N . LYS A 1 349 ? -10.495 -40.616 -64.766 1.00 23.66 349 LYS A N 1
ATOM 2700 C CA . LYS A 1 349 ? -11.396 -41.689 -64.256 1.00 23.66 349 LYS A CA 1
ATOM 2701 C C . LYS A 1 349 ? -11.204 -41.944 -62.725 1.00 23.66 349 LYS A C 1
ATOM 2703 O O . LYS A 1 349 ? -10.129 -41.651 -62.218 1.00 23.66 349 LYS A O 1
ATOM 2708 N N . ALA A 1 350 ? -12.189 -42.542 -62.031 1.00 23.56 350 ALA A N 1
ATOM 2709 C CA . ALA A 1 350 ? -12.121 -43.076 -60.635 1.00 23.56 350 ALA A CA 1
ATOM 2710 C C . ALA A 1 350 ? -12.149 -44.645 -60.632 1.00 23.56 350 ALA A C 1
ATOM 2712 O O . ALA A 1 350 ? -12.067 -45.161 -61.759 1.00 23.56 350 ALA A O 1
ATOM 2713 N N . PRO A 1 351 ? -12.226 -45.451 -59.521 1.00 37.38 351 PRO A N 1
ATOM 2714 C CA . PRO A 1 351 ? -12.942 -45.339 -58.203 1.00 37.38 351 PRO A CA 1
ATOM 2715 C C . PRO A 1 351 ? -11.995 -45.363 -56.951 1.00 37.38 351 PRO A C 1
ATOM 2717 O O . PRO A 1 351 ? -10.786 -45.392 -57.157 1.00 37.38 351 PRO A O 1
ATOM 2720 N N . ALA A 1 352 ? -12.369 -45.236 -55.653 1.00 30.25 352 ALA A N 1
ATOM 2721 C CA . ALA A 1 352 ? -13.518 -45.657 -54.785 1.00 30.25 352 ALA A CA 1
ATOM 2722 C C . ALA A 1 352 ? -13.477 -47.154 -54.339 1.00 30.25 352 ALA A C 1
ATOM 2724 O O . ALA A 1 352 ? -12.916 -47.958 -55.081 1.00 30.25 352 ALA A O 1
ATOM 2725 N N . ASP A 1 353 ? -13.973 -47.650 -53.183 1.00 29.94 353 ASP A N 1
ATOM 2726 C CA . ASP A 1 353 ? -14.793 -47.182 -52.014 1.00 29.94 353 ASP A CA 1
ATOM 2727 C C . ASP A 1 353 ? -14.524 -48.152 -50.802 1.00 29.94 353 ASP A C 1
ATOM 2729 O O . ASP A 1 353 ? -13.890 -49.181 -51.044 1.00 29.94 353 ASP A O 1
ATOM 2733 N N . ALA A 1 354 ? -14.923 -48.055 -49.510 1.00 29.52 354 ALA A N 1
ATOM 2734 C CA . ALA A 1 354 ? -15.616 -47.111 -48.583 1.00 29.52 354 ALA A CA 1
ATOM 2735 C C . ALA A 1 354 ? -15.021 -47.364 -47.137 1.00 29.52 354 ALA A C 1
ATOM 2737 O O . ALA A 1 354 ? -13.810 -47.555 -47.086 1.00 29.52 354 ALA A O 1
ATOM 2738 N N . SER A 1 355 ? -15.604 -47.474 -45.911 1.00 27.98 355 SER A N 1
ATOM 2739 C CA . SER A 1 355 ? -16.882 -47.279 -45.134 1.00 27.98 355 SER A CA 1
ATOM 2740 C C . SER A 1 355 ? -16.594 -47.683 -43.641 1.00 27.98 355 SER A C 1
ATOM 2742 O O . SER A 1 355 ? -15.701 -48.505 -43.459 1.00 27.98 355 SER A O 1
ATOM 2744 N N . GLY A 1 356 ? -17.263 -47.314 -42.523 1.00 27.27 356 GLY A N 1
ATOM 2745 C CA . GLY A 1 356 ? -18.330 -46.339 -42.194 1.00 27.27 356 GLY A CA 1
ATOM 2746 C C . GLY A 1 356 ? -19.027 -46.572 -40.802 1.00 27.27 356 GLY A C 1
ATOM 2747 O O . GLY A 1 356 ? -19.480 -47.678 -40.541 1.00 27.27 356 GLY A O 1
ATOM 2748 N N . SER A 1 357 ? -19.193 -45.519 -39.966 1.00 26.20 357 SER A N 1
ATOM 2749 C CA . SER A 1 357 ? -20.128 -45.321 -38.794 1.00 26.20 357 SER A CA 1
ATOM 2750 C C . SER A 1 357 ? -20.106 -46.190 -37.493 1.00 26.20 357 SER A C 1
ATOM 2752 O O . SER A 1 357 ? -20.058 -47.410 -37.585 1.00 26.20 357 SER A O 1
ATOM 2754 N N . GLY A 1 358 ? -20.348 -45.585 -36.291 1.00 24.56 358 GLY A N 1
ATOM 2755 C CA . GLY A 1 358 ? -21.268 -46.244 -35.313 1.00 24.56 358 GLY A CA 1
ATOM 2756 C C . GLY A 1 358 ? -21.274 -46.131 -33.749 1.00 24.56 358 GLY A C 1
ATOM 2757 O O . GLY A 1 358 ? -21.870 -47.029 -33.172 1.00 24.56 358 GLY A O 1
ATOM 2758 N N . PHE A 1 359 ? -20.769 -45.100 -33.041 1.00 21.86 359 PHE A N 1
ATOM 2759 C CA . PHE A 1 359 ? -21.207 -44.696 -31.650 1.00 21.86 359 PHE A CA 1
ATOM 2760 C C . PHE A 1 359 ? -21.133 -45.769 -30.467 1.00 21.86 359 PHE A C 1
ATOM 2762 O O . PHE A 1 359 ? -20.392 -46.734 -30.641 1.00 21.86 359 PHE A O 1
ATOM 2769 N N . PRO A 1 360 ? -21.654 -45.597 -29.203 1.00 45.84 360 PRO A N 1
ATOM 2770 C CA . PRO A 1 360 ? -20.892 -45.937 -27.968 1.00 45.84 360 PRO A CA 1
ATOM 2771 C C . PRO A 1 360 ? -21.656 -46.747 -26.865 1.00 45.84 360 PRO A C 1
ATOM 2773 O O . PRO A 1 360 ? -22.809 -47.132 -27.047 1.00 45.84 360 PRO A O 1
ATOM 2776 N N . GLY A 1 361 ? -21.066 -46.962 -25.669 1.00 24.55 361 GLY A N 1
ATOM 2777 C CA . GLY A 1 361 ? -21.828 -47.422 -24.480 1.00 24.55 361 GLY A CA 1
ATOM 2778 C C . GLY A 1 361 ? -21.029 -47.884 -23.240 1.00 24.55 361 GLY A C 1
ATOM 2779 O O . GLY A 1 361 ? -20.032 -48.587 -23.357 1.00 24.55 361 GLY A O 1
ATOM 2780 N N . SER A 1 362 ? -21.487 -47.503 -22.039 1.00 25.97 362 SER A N 1
ATOM 2781 C CA . SER A 1 362 ? -20.891 -47.811 -20.716 1.00 25.97 362 SER A CA 1
ATOM 2782 C C . SER A 1 362 ? -21.206 -49.228 -20.178 1.00 25.97 362 SER A C 1
ATOM 2784 O O . SER A 1 362 ? -22.228 -49.806 -20.537 1.00 25.97 362 SER A O 1
ATOM 2786 N N . GLY A 1 363 ? -20.408 -49.764 -19.233 1.00 24.42 363 GLY A N 1
ATOM 2787 C CA . GLY A 1 363 ? -20.667 -51.072 -18.587 1.00 24.42 363 GLY A CA 1
ATOM 2788 C C . GLY A 1 363 ? -19.923 -51.314 -17.256 1.00 24.42 363 GLY A C 1
ATOM 2789 O O . GLY A 1 363 ? -18.888 -50.703 -17.003 1.00 24.42 363 GLY A O 1
ATOM 2790 N N . ARG A 1 364 ? -20.478 -52.165 -16.373 1.00 26.22 364 ARG A N 1
ATOM 2791 C CA . ARG A 1 364 ? -20.109 -52.350 -14.941 1.00 26.22 364 ARG A CA 1
ATOM 2792 C C . ARG A 1 364 ? -20.528 -53.757 -14.445 1.00 26.22 364 ARG A C 1
ATOM 2794 O O . ARG A 1 364 ? -21.490 -54.273 -14.999 1.00 26.22 364 ARG A O 1
ATOM 2801 N N . THR A 1 365 ? -19.988 -54.431 -13.410 1.00 27.19 365 THR A N 1
ATOM 2802 C CA . THR A 1 365 ? -18.771 -54.345 -12.542 1.00 27.19 365 THR A CA 1
ATOM 2803 C C . THR A 1 365 ? -18.642 -55.673 -11.730 1.00 27.19 365 THR A C 1
ATOM 2805 O O . THR A 1 365 ? -19.596 -56.443 -11.732 1.00 27.19 365 THR A O 1
ATOM 2808 N N . LEU A 1 366 ? -17.558 -55.856 -10.941 1.00 23.80 366 LEU A N 1
ATOM 2809 C CA . LEU A 1 366 ? -17.354 -56.825 -9.817 1.00 23.80 366 LEU A CA 1
ATOM 2810 C C . LEU A 1 366 ? -16.866 -58.271 -10.114 1.00 23.80 366 LEU A C 1
ATOM 2812 O O . LEU A 1 366 ? -17.256 -58.899 -11.091 1.00 23.80 366 LEU A O 1
ATOM 2816 N N . GLY A 1 367 ? -16.046 -58.803 -9.186 1.00 25.05 367 GLY A N 1
ATOM 2817 C CA . GLY A 1 367 ? -15.543 -60.194 -9.091 1.00 25.05 367 GLY A CA 1
ATOM 2818 C C . GLY A 1 367 ? -14.189 -60.270 -8.344 1.00 25.05 367 GLY A C 1
ATOM 2819 O O . GLY A 1 367 ? -13.351 -59.404 -8.578 1.00 25.05 367 GLY A O 1
ATOM 2820 N N . ALA A 1 368 ? -13.956 -61.229 -7.424 1.00 24.03 368 ALA A N 1
ATOM 2821 C CA . ALA A 1 368 ? -12.780 -61.191 -6.520 1.00 24.03 368 ALA A CA 1
ATOM 2822 C C . ALA A 1 368 ? -12.268 -62.546 -5.950 1.00 24.03 368 ALA A C 1
ATOM 2824 O O . ALA A 1 368 ? -13.062 -63.453 -5.711 1.00 24.03 368 ALA A O 1
ATOM 2825 N N . SER A 1 369 ? -10.966 -62.567 -5.588 1.00 30.11 369 SER A N 1
ATOM 2826 C CA . SER A 1 369 ? -10.292 -63.457 -4.595 1.00 30.11 369 SER A CA 1
ATOM 2827 C C . SER A 1 369 ? -10.119 -64.960 -4.957 1.00 30.11 369 SER A C 1
ATOM 2829 O O . SER A 1 369 ? -10.741 -65.397 -5.922 1.00 30.11 369 SER A O 1
ATOM 2831 N N . PRO A 1 370 ? -9.286 -65.781 -4.240 1.00 39.22 370 PRO A N 1
ATOM 2832 C CA . PRO A 1 370 ? -8.603 -65.547 -2.942 1.00 39.22 370 PRO A CA 1
ATOM 2833 C C . PRO A 1 370 ? -7.106 -65.975 -2.783 1.00 39.22 370 PRO A C 1
ATOM 2835 O O . PRO A 1 370 ? -6.556 -66.717 -3.591 1.00 39.22 370 PRO A O 1
ATOM 2838 N N . GLY A 1 371 ? -6.499 -65.601 -1.637 1.00 27.92 371 GLY A N 1
ATOM 2839 C CA . GLY A 1 371 ? -5.228 -66.138 -1.080 1.00 27.92 371 GLY A CA 1
ATOM 2840 C C . GLY A 1 371 ? -4.070 -65.118 -0.982 1.00 27.92 371 GLY A C 1
ATOM 2841 O O . GLY A 1 371 ? -4.088 -64.127 -1.699 1.00 27.92 371 GLY A O 1
ATOM 2842 N N . SER A 1 372 ? -3.031 -65.274 -0.139 1.00 27.48 372 SER A N 1
ATOM 2843 C CA . SER A 1 372 ? -2.794 -66.198 1.002 1.00 27.48 372 SER A CA 1
ATOM 2844 C C . SER A 1 372 ? -1.711 -65.627 1.977 1.00 27.48 372 SER A C 1
ATOM 2846 O O . SER A 1 372 ? -1.473 -64.423 1.960 1.00 27.48 372 SER A O 1
ATOM 2848 N N . ALA A 1 373 ? -1.100 -66.432 2.869 1.00 25.64 373 ALA A N 1
ATOM 2849 C CA . ALA A 1 373 ? -0.144 -66.022 3.937 1.00 25.64 373 ALA A CA 1
ATOM 2850 C C . ALA A 1 373 ? 0.829 -67.206 4.291 1.00 25.64 373 ALA A C 1
ATOM 2852 O O . ALA A 1 373 ? 0.661 -68.234 3.628 1.00 25.64 373 ALA A O 1
ATOM 2853 N N . PRO A 1 374 ? 1.784 -67.187 5.282 1.00 39.06 374 PRO A N 1
ATOM 2854 C CA . PRO A 1 374 ? 1.946 -66.292 6.458 1.00 39.06 374 PRO A CA 1
ATOM 2855 C C . PRO A 1 374 ? 3.392 -65.841 6.871 1.00 39.06 374 PRO A C 1
ATOM 2857 O O . PRO A 1 374 ? 4.391 -66.220 6.271 1.00 39.06 374 PRO A O 1
ATOM 2860 N N . GLN A 1 375 ? 3.490 -65.041 7.955 1.00 30.84 375 GLN A N 1
ATOM 2861 C CA . GLN A 1 375 ? 4.729 -64.590 8.654 1.00 30.84 375 GLN A CA 1
ATOM 2862 C C . GLN A 1 375 ? 5.185 -65.536 9.803 1.00 30.84 375 GLN A C 1
ATOM 2864 O O . GLN A 1 375 ? 4.452 -66.477 10.121 1.00 30.84 375 GLN A O 1
ATOM 2869 N N . PRO A 1 376 ? 6.314 -65.254 10.518 1.00 37.72 376 PRO A N 1
ATOM 2870 C CA . PRO A 1 376 ? 6.164 -64.670 11.880 1.00 37.72 376 PRO A CA 1
ATOM 2871 C C . PRO A 1 376 ? 7.295 -63.758 12.482 1.00 37.72 376 PRO A C 1
ATOM 2873 O O . PRO A 1 376 ? 8.465 -64.117 12.496 1.00 37.72 376 PRO A O 1
ATOM 2876 N N . LYS A 1 377 ? 6.871 -62.684 13.187 1.00 27.11 377 LYS A N 1
ATOM 2877 C CA . LYS A 1 377 ? 7.329 -62.163 14.525 1.00 27.11 377 LYS A CA 1
ATOM 2878 C C . LYS A 1 377 ? 8.763 -61.595 14.813 1.00 27.11 377 LYS A C 1
ATOM 2880 O O . LYS A 1 377 ? 9.633 -62.305 15.295 1.00 27.11 377 LYS A O 1
ATOM 2885 N N . ARG A 1 378 ? 8.884 -60.249 14.775 1.00 28.06 378 ARG A N 1
ATOM 2886 C CA . ARG A 1 378 ? 9.095 -59.265 15.903 1.00 28.06 378 ARG A CA 1
ATOM 2887 C C . ARG A 1 378 ? 10.024 -59.595 17.119 1.00 28.06 378 ARG A C 1
ATOM 2889 O O . ARG A 1 378 ? 9.693 -60.526 17.841 1.00 28.06 378 ARG A O 1
ATOM 2896 N N . VAL A 1 379 ? 10.967 -58.685 17.494 1.00 25.86 379 VAL A N 1
ATOM 2897 C CA . VAL A 1 379 ? 11.098 -57.973 18.827 1.00 25.86 379 VAL A CA 1
ATOM 2898 C C . VAL A 1 379 ? 12.374 -57.075 19.008 1.00 25.86 379 VAL A C 1
ATOM 2900 O O . VAL A 1 379 ? 13.489 -57.522 18.801 1.00 25.86 379 VAL A O 1
ATOM 2903 N N . ARG A 1 380 ? 12.132 -55.817 19.446 1.00 27.14 380 ARG A N 1
ATOM 2904 C CA . ARG A 1 380 ? 12.896 -54.744 20.176 1.00 27.14 380 ARG A CA 1
ATOM 2905 C C . ARG A 1 380 ? 14.451 -54.674 20.371 1.00 27.14 380 ARG A C 1
ATOM 2907 O O . ARG A 1 380 ? 15.058 -55.581 20.917 1.00 27.14 380 ARG A O 1
ATOM 2914 N N . SER A 1 381 ? 14.939 -53.421 20.218 1.00 28.25 381 SER A N 1
ATOM 2915 C CA . SER A 1 381 ? 15.845 -52.589 21.083 1.00 28.25 381 SER A CA 1
ATOM 2916 C C . SER A 1 381 ? 17.348 -52.885 21.300 1.00 28.25 381 SER A C 1
ATOM 2918 O O . SER A 1 381 ? 17.696 -53.934 21.829 1.00 28.25 381 SER A O 1
ATOM 2920 N N . GLY A 1 382 ? 18.197 -51.851 21.113 1.00 24.17 382 GLY A N 1
ATOM 2921 C CA . GLY A 1 382 ? 19.543 -51.720 21.716 1.00 24.17 382 GLY A CA 1
ATOM 2922 C C . GLY A 1 382 ? 20.512 -50.771 20.972 1.00 24.17 382 GLY A C 1
ATOM 2923 O O . GLY A 1 382 ? 20.566 -50.808 19.748 1.00 24.17 382 GLY A O 1
ATOM 2924 N N . SER A 1 383 ? 21.303 -49.975 21.709 1.00 27.36 383 SER A N 1
ATOM 2925 C CA . SER A 1 383 ? 22.403 -49.096 21.229 1.00 27.36 383 SER A CA 1
ATOM 2926 C C . SER A 1 383 ? 23.540 -49.070 22.274 1.00 27.36 383 SER A C 1
ATOM 2928 O O . SER A 1 383 ? 23.260 -49.406 23.427 1.00 27.36 383 SER A O 1
ATOM 2930 N N . PRO A 1 384 ? 24.720 -48.472 21.998 1.00 52.34 384 PRO A N 1
ATOM 2931 C CA . PRO A 1 384 ? 25.697 -48.680 20.912 1.00 52.34 384 PRO A CA 1
ATOM 2932 C C . PRO A 1 384 ? 26.902 -49.538 21.426 1.00 52.34 384 PRO A C 1
ATOM 2934 O O . PRO A 1 384 ? 26.767 -50.123 22.503 1.00 52.34 384 PRO A O 1
ATOM 2937 N N . PRO A 1 385 ? 28.065 -49.668 20.728 1.00 39.16 385 PRO A N 1
ATOM 2938 C CA . PRO A 1 385 ? 29.175 -48.713 20.982 1.00 39.16 385 PRO A CA 1
ATOM 2939 C C . PRO A 1 385 ? 30.271 -48.529 19.883 1.00 39.16 385 PRO A C 1
ATOM 2941 O O . PRO A 1 385 ? 30.509 -49.409 19.067 1.00 39.16 385 PRO A O 1
ATOM 2944 N N . ALA A 1 386 ? 31.039 -47.434 20.029 1.00 26.22 386 ALA A N 1
ATOM 2945 C CA . ALA A 1 386 ? 32.474 -47.245 19.702 1.00 26.22 386 ALA A CA 1
ATOM 2946 C C . ALA A 1 386 ? 33.023 -47.379 18.251 1.00 26.22 386 ALA A C 1
ATOM 2948 O O . ALA A 1 386 ? 32.513 -48.094 17.398 1.00 26.22 386 ALA A O 1
ATOM 2949 N N . ALA A 1 387 ? 34.140 -46.676 18.008 1.00 30.61 387 ALA A N 1
ATOM 2950 C CA . ALA A 1 387 ? 34.897 -46.601 16.748 1.00 30.61 387 ALA A CA 1
ATOM 2951 C C . ALA A 1 387 ? 36.373 -47.022 16.941 1.00 30.61 387 ALA A C 1
ATOM 2953 O O . ALA A 1 387 ? 36.784 -47.307 18.070 1.00 30.61 387 ALA A O 1
ATOM 2954 N N . PRO A 1 388 ? 37.198 -46.993 15.874 1.00 39.69 388 PRO A N 1
ATOM 2955 C CA . PRO A 1 388 ? 38.560 -46.466 16.043 1.00 39.69 388 PRO A CA 1
ATOM 2956 C C . PRO A 1 388 ? 39.061 -45.508 14.931 1.00 39.69 388 PRO A C 1
ATOM 2958 O O . PRO A 1 388 ? 38.707 -45.631 13.764 1.00 39.69 388 PRO A O 1
ATOM 2961 N N . SER A 1 389 ? 39.935 -44.585 15.363 1.00 29.39 389 SER A N 1
ATOM 2962 C CA . SER A 1 389 ? 40.988 -43.789 14.670 1.00 29.39 389 SER A CA 1
ATOM 2963 C C . SER A 1 389 ? 41.436 -44.182 13.246 1.00 29.39 389 SER A C 1
ATOM 2965 O O . SER A 1 389 ? 41.479 -45.367 12.935 1.00 29.39 389 SER A O 1
ATOM 2967 N N . GLY A 1 390 ? 41.980 -43.291 12.397 1.00 25.88 390 GLY A N 1
ATOM 2968 C CA . GLY A 1 390 ? 42.466 -41.893 12.534 1.00 25.88 390 GLY A CA 1
ATOM 2969 C C . GLY A 1 390 ? 43.400 -41.557 11.332 1.00 25.88 390 GLY A C 1
ATOM 2970 O O . GLY A 1 390 ? 43.497 -42.385 10.434 1.00 25.88 390 GLY A O 1
ATOM 2971 N N . ALA A 1 391 ? 44.145 -40.444 11.212 1.00 27.27 391 ALA A N 1
ATOM 2972 C CA . ALA A 1 391 ? 44.250 -39.183 11.966 1.00 27.27 391 ALA A CA 1
ATOM 2973 C C . ALA A 1 391 ? 45.068 -38.129 11.156 1.00 27.27 391 ALA A C 1
ATOM 2975 O O . ALA A 1 391 ? 45.951 -38.553 10.424 1.00 27.27 391 ALA A O 1
ATOM 2976 N N . ALA A 1 392 ? 44.827 -36.820 11.393 1.00 28.31 392 ALA A N 1
ATOM 2977 C CA . ALA A 1 392 ? 45.726 -35.628 11.296 1.00 28.31 392 ALA A CA 1
ATOM 2978 C C . ALA A 1 392 ? 46.608 -35.395 10.020 1.00 28.31 392 ALA A C 1
ATOM 2980 O O . ALA A 1 392 ? 46.838 -36.302 9.238 1.00 28.31 392 ALA A O 1
ATOM 2981 N N . SER A 1 393 ? 47.149 -34.207 9.701 1.00 27.36 393 SER A N 1
ATOM 2982 C CA . SER A 1 393 ? 47.544 -33.005 10.477 1.00 27.36 393 SER A CA 1
ATOM 2983 C C . SER A 1 393 ? 47.759 -31.774 9.547 1.00 27.36 393 SER A C 1
ATOM 2985 O O . SER A 1 393 ? 47.776 -31.957 8.334 1.00 27.36 393 SER A O 1
ATOM 2987 N N . THR A 1 394 ? 48.037 -30.518 9.957 1.00 27.00 394 THR A N 1
ATOM 2988 C CA . THR A 1 394 ? 47.701 -29.670 11.141 1.00 27.00 394 THR A CA 1
ATOM 2989 C C . THR A 1 394 ? 48.300 -28.257 10.936 1.00 27.00 394 THR A C 1
ATOM 2991 O O . THR A 1 394 ? 49.506 -28.180 10.728 1.00 27.00 394 THR A O 1
ATOM 2994 N N . THR A 1 395 ? 47.530 -27.173 11.151 1.00 24.25 395 THR A N 1
ATOM 2995 C CA . THR A 1 395 ? 48.012 -25.823 11.583 1.00 24.25 395 THR A CA 1
ATOM 2996 C C . THR A 1 395 ? 46.820 -24.954 12.050 1.00 24.25 395 THR A C 1
ATOM 2998 O O . THR A 1 395 ? 46.085 -24.408 11.241 1.00 24.25 395 THR A O 1
ATOM 3001 N N . THR A 1 396 ? 46.438 -24.991 13.332 1.00 24.89 396 THR A N 1
ATOM 3002 C CA . THR A 1 396 ? 46.812 -24.020 14.396 1.00 24.89 396 THR A CA 1
ATOM 3003 C C . THR A 1 396 ? 46.193 -22.613 14.308 1.00 24.89 396 THR A C 1
ATOM 3005 O O . THR A 1 396 ? 46.783 -21.703 13.730 1.00 24.89 396 THR A O 1
ATOM 3008 N N . THR A 1 397 ? 45.115 -22.401 15.067 1.00 27.23 397 THR A N 1
ATOM 3009 C CA . THR A 1 397 ? 44.779 -21.126 15.734 1.00 27.23 397 THR A CA 1
ATOM 3010 C C . THR A 1 397 ? 44.565 -21.382 17.233 1.00 27.23 397 THR A C 1
ATOM 3012 O O . THR A 1 397 ? 44.318 -22.515 17.650 1.00 27.23 397 THR A O 1
ATOM 3015 N N . THR A 1 398 ? 44.771 -20.364 18.071 1.00 26.81 398 THR A N 1
ATOM 3016 C CA . THR A 1 398 ? 44.927 -20.511 19.531 1.00 26.81 398 THR A CA 1
ATOM 3017 C C . THR A 1 398 ? 43.634 -20.327 20.320 1.00 26.81 398 THR A C 1
ATOM 3019 O O . THR A 1 398 ? 42.891 -19.378 20.089 1.00 26.81 398 THR A O 1
ATOM 3022 N N . THR A 1 399 ? 43.428 -21.169 21.334 1.00 28.62 399 THR A N 1
ATOM 3023 C CA . THR A 1 399 ? 42.350 -21.040 22.325 1.00 28.62 399 THR A CA 1
ATOM 3024 C C . THR A 1 399 ? 42.590 -19.881 23.295 1.00 28.62 399 THR A C 1
ATOM 3026 O O . THR A 1 399 ? 43.608 -19.869 23.990 1.00 28.62 399 THR A O 1
ATOM 3029 N N . SER A 1 400 ? 41.621 -18.978 23.433 1.00 29.97 400 SER A N 1
ATOM 3030 C CA . SER A 1 400 ? 41.467 -18.125 24.616 1.00 29.97 400 SER A CA 1
ATOM 3031 C C . SER A 1 400 ? 40.537 -18.801 25.632 1.00 29.97 400 SER A C 1
ATOM 3033 O O . SER A 1 400 ? 39.542 -19.428 25.271 1.00 29.97 400 SER A O 1
ATOM 3035 N N . SER A 1 401 ? 40.861 -18.699 26.921 1.00 34.66 401 SER A N 1
ATOM 3036 C CA . SER A 1 401 ? 39.973 -19.132 28.006 1.00 34.66 401 SER A CA 1
ATOM 3037 C C . SER A 1 401 ? 38.820 -18.139 28.156 1.00 34.66 401 SER A C 1
ATOM 3039 O O . SER A 1 401 ? 39.075 -16.956 28.380 1.00 34.66 401 SER A O 1
ATOM 3041 N N . GLY A 1 402 ? 37.575 -18.606 28.050 1.00 38.69 402 GLY A N 1
ATOM 3042 C CA . GLY A 1 402 ? 36.395 -17.746 28.151 1.00 38.69 402 GLY A CA 1
ATOM 3043 C C . GLY A 1 402 ? 36.222 -17.141 29.546 1.00 38.69 402 GLY A C 1
ATOM 3044 O O . GLY A 1 402 ? 36.012 -17.866 30.516 1.00 38.69 402 GLY A O 1
ATOM 3045 N N . THR A 1 403 ? 36.284 -15.813 29.633 1.00 50.44 403 THR A N 1
ATOM 3046 C CA . THR A 1 403 ? 35.821 -15.045 30.796 1.00 50.44 403 THR A CA 1
ATOM 3047 C C . THR A 1 403 ? 34.293 -15.108 30.860 1.00 50.44 403 THR A C 1
ATOM 3049 O O . THR A 1 403 ? 33.643 -15.020 29.819 1.00 50.44 403 THR A O 1
ATOM 3052 N N . LEU A 1 404 ? 33.706 -15.235 32.055 1.00 60.66 404 LEU A N 1
ATOM 3053 C CA . LEU A 1 404 ? 32.253 -15.099 32.208 1.00 60.66 404 LEU A CA 1
ATOM 3054 C C . LEU A 1 404 ? 31.797 -13.641 31.982 1.00 60.66 404 LEU A C 1
ATOM 3056 O O . LEU A 1 404 ? 32.571 -12.719 32.263 1.00 60.66 404 LEU A O 1
ATOM 3060 N N . PRO A 1 405 ? 30.552 -13.420 31.514 1.00 67.19 405 PRO A N 1
ATOM 3061 C CA . PRO A 1 405 ? 29.960 -12.087 31.415 1.00 67.19 405 PRO A CA 1
ATOM 3062 C C . PRO A 1 405 ? 29.906 -11.372 32.773 1.00 67.19 405 PRO A C 1
ATOM 3064 O O . PRO A 1 405 ? 29.830 -12.002 33.832 1.00 67.19 405 PRO A O 1
ATOM 3067 N N . ALA A 1 406 ? 29.922 -10.038 32.758 1.00 59.97 406 ALA A N 1
ATOM 3068 C CA . ALA A 1 406 ? 29.870 -9.244 33.982 1.00 59.97 406 ALA A CA 1
ATOM 3069 C C . ALA A 1 406 ? 28.564 -9.508 34.759 1.00 59.97 406 ALA A C 1
ATOM 3071 O O . ALA A 1 406 ? 27.474 -9.396 34.208 1.00 59.97 406 ALA A O 1
ATOM 3072 N N . GLY A 1 407 ? 28.684 -9.865 36.042 1.00 64.62 407 GLY A N 1
ATOM 3073 C CA . GLY A 1 407 ? 27.551 -10.236 36.903 1.00 64.62 407 GLY A CA 1
ATOM 3074 C C . GLY A 1 407 ? 27.184 -11.727 36.892 1.00 64.62 407 GLY A C 1
ATOM 3075 O O . GLY A 1 407 ? 26.456 -12.165 37.778 1.00 64.62 407 GLY A O 1
ATOM 3076 N N . VAL A 1 408 ? 27.719 -12.531 35.967 1.00 78.12 408 VAL A N 1
ATOM 3077 C CA . VAL A 1 408 ? 27.433 -13.973 35.872 1.00 78.12 408 VAL A CA 1
ATOM 3078 C C . VAL A 1 408 ? 28.478 -14.784 36.652 1.00 78.12 408 VAL A C 1
ATOM 3080 O O . VAL A 1 408 ? 29.681 -14.622 36.452 1.00 78.12 408 VAL A O 1
ATOM 3083 N N . THR A 1 409 ? 28.034 -15.691 37.530 1.00 86.94 409 THR A N 1
ATOM 3084 C CA . THR A 1 409 ? 28.907 -16.558 38.349 1.00 86.94 409 THR A CA 1
ATOM 3085 C C . THR A 1 409 ? 28.631 -18.043 38.099 1.00 86.94 409 THR A C 1
ATOM 3087 O O . THR A 1 409 ? 27.502 -18.423 37.789 1.00 86.94 409 THR A O 1
ATOM 3090 N N . GLU A 1 410 ? 29.636 -18.913 38.270 1.00 88.00 410 GLU A N 1
ATOM 3091 C CA . GLU A 1 410 ? 29.433 -20.371 38.140 1.00 88.00 410 GLU A CA 1
ATOM 3092 C C . GLU A 1 410 ? 28.421 -20.914 39.161 1.00 88.00 410 GLU A C 1
ATOM 3094 O O . GLU A 1 410 ? 27.690 -21.843 38.836 1.00 88.00 410 GLU A O 1
ATOM 3099 N N . ASP A 1 411 ? 28.312 -20.323 40.357 1.00 85.88 411 ASP A N 1
ATOM 3100 C CA . ASP A 1 411 ? 27.324 -20.738 41.365 1.00 85.88 411 ASP A CA 1
ATOM 3101 C C . ASP A 1 411 ? 25.885 -20.421 40.918 1.00 85.88 411 ASP A C 1
ATOM 3103 O O . ASP A 1 411 ? 24.972 -21.229 41.112 1.00 85.88 411 ASP A O 1
ATOM 3107 N N . ALA A 1 412 ? 25.673 -19.276 40.259 1.00 84.75 412 ALA A N 1
ATOM 3108 C CA . ALA A 1 412 ? 24.387 -18.920 39.664 1.00 84.75 412 ALA A CA 1
ATOM 3109 C C . ALA A 1 412 ? 24.058 -19.816 38.456 1.00 84.75 412 ALA A C 1
ATOM 3111 O O . ALA A 1 412 ? 22.942 -20.328 38.348 1.00 84.75 412 ALA A O 1
ATOM 3112 N N . ILE A 1 413 ? 25.047 -20.085 37.594 1.00 87.12 413 ILE A N 1
ATOM 3113 C CA . ILE A 1 413 ? 24.923 -21.023 36.467 1.00 87.12 413 ILE A CA 1
ATOM 3114 C C . ILE A 1 413 ? 24.549 -22.423 36.981 1.00 87.12 413 ILE A C 1
ATOM 3116 O O . ILE A 1 413 ? 23.592 -23.026 36.498 1.00 87.12 413 ILE A O 1
ATOM 3120 N N . ALA A 1 414 ? 25.269 -22.935 37.982 1.00 87.12 414 ALA A N 1
ATOM 3121 C CA . ALA A 1 414 ? 25.028 -24.245 38.580 1.00 87.12 414 ALA A CA 1
ATOM 3122 C C . ALA A 1 414 ? 23.648 -24.337 39.247 1.00 87.12 414 ALA A C 1
ATOM 3124 O O . ALA A 1 414 ? 23.006 -25.385 39.168 1.00 87.12 414 ALA A O 1
ATOM 3125 N N . SER A 1 415 ? 23.164 -23.242 39.841 1.00 84.38 415 SER A N 1
ATOM 3126 C CA . SER A 1 415 ? 21.816 -23.163 40.415 1.00 84.38 415 SER A CA 1
ATOM 3127 C C . SER A 1 415 ? 20.732 -23.351 39.347 1.00 84.38 415 SER A C 1
ATOM 3129 O O . SER A 1 415 ? 19.843 -24.180 39.522 1.00 84.38 415 SER A O 1
ATOM 3131 N N . LEU A 1 416 ? 20.834 -22.663 38.204 1.00 76.62 416 LEU A N 1
ATOM 3132 C CA . LEU A 1 416 ? 19.875 -22.803 37.097 1.00 76.62 416 LEU A CA 1
ATOM 3133 C C . LEU A 1 416 ? 19.980 -24.157 36.385 1.00 76.62 416 LEU A C 1
ATOM 3135 O O . LEU A 1 416 ? 18.962 -24.738 36.012 1.00 76.62 416 LEU A O 1
ATOM 3139 N N . VAL A 1 417 ? 21.191 -24.705 36.245 1.00 86.88 417 VAL A N 1
ATOM 3140 C CA . VAL A 1 417 ? 21.386 -26.071 35.730 1.00 86.88 417 VAL A CA 1
ATOM 3141 C C . VAL A 1 417 ? 20.761 -27.105 36.676 1.00 86.88 417 VAL A C 1
ATOM 3143 O O . VAL A 1 417 ? 20.118 -28.048 36.219 1.00 86.88 417 VAL A O 1
ATOM 3146 N N . GLY A 1 418 ? 20.852 -26.897 37.994 1.00 73.19 418 GLY A N 1
ATOM 3147 C CA . GLY A 1 418 ? 20.158 -27.706 39.002 1.00 73.19 418 GLY A CA 1
ATOM 3148 C C . GLY A 1 418 ? 18.626 -27.605 38.954 1.00 73.19 418 GLY A C 1
ATOM 3149 O O . GLY A 1 418 ? 17.946 -28.530 39.396 1.00 73.19 418 GLY A O 1
ATOM 3150 N N . LEU A 1 419 ? 18.086 -26.523 38.385 1.00 75.06 419 LEU A N 1
ATOM 3151 C CA . LEU A 1 419 ? 16.653 -26.313 38.144 1.00 75.06 419 LEU A CA 1
ATOM 3152 C C . LEU A 1 419 ? 16.179 -26.821 36.765 1.00 75.06 419 LEU A C 1
ATOM 3154 O O . LEU A 1 419 ? 14.978 -26.830 36.510 1.00 75.06 419 LEU A O 1
ATOM 3158 N N . GLY A 1 420 ? 17.092 -27.290 35.903 1.00 64.44 420 GLY A N 1
ATOM 3159 C CA . GLY A 1 420 ? 16.774 -27.946 34.627 1.00 64.44 420 GLY A CA 1
ATOM 3160 C C . GLY A 1 420 ? 17.304 -27.258 33.364 1.00 64.44 420 GLY A C 1
ATOM 3161 O O . GLY A 1 420 ? 17.095 -27.785 32.272 1.00 64.44 420 GLY A O 1
ATOM 3162 N N . ALA A 1 421 ? 17.997 -26.120 33.474 1.00 69.31 421 ALA A N 1
ATOM 3163 C CA . ALA A 1 421 ? 18.627 -25.470 32.324 1.00 69.31 421 ALA A CA 1
ATOM 3164 C C . ALA A 1 421 ? 19.837 -26.265 31.793 1.00 69.31 421 ALA A C 1
ATOM 3166 O O . ALA A 1 421 ? 20.572 -26.895 32.554 1.00 69.31 421 ALA A O 1
ATOM 3167 N N . ASP A 1 422 ? 20.133 -26.158 30.495 1.00 83.31 422 ASP A N 1
ATOM 3168 C CA . ASP A 1 422 ? 21.491 -26.427 30.012 1.00 83.31 422 ASP A CA 1
ATOM 3169 C C . ASP A 1 422 ? 22.430 -25.253 30.364 1.00 83.31 422 ASP A C 1
ATOM 3171 O O . ASP A 1 422 ? 21.979 -24.132 30.615 1.00 83.31 422 ASP A O 1
ATOM 3175 N N . ARG A 1 423 ? 23.752 -25.478 30.365 1.00 80.25 423 ARG A N 1
ATOM 3176 C CA . ARG A 1 423 ? 24.722 -24.455 30.799 1.00 80.25 423 ARG A CA 1
ATOM 3177 C C . ARG A 1 423 ? 24.729 -23.192 29.922 1.00 80.25 423 ARG A C 1
ATOM 3179 O O . ARG A 1 423 ? 25.010 -22.118 30.444 1.00 80.25 423 ARG A O 1
ATOM 3186 N N . ALA A 1 424 ? 24.428 -23.284 28.625 1.00 67.00 424 ALA A N 1
ATOM 3187 C CA . ALA A 1 424 ? 24.356 -22.111 27.753 1.00 67.00 424 ALA A CA 1
ATOM 3188 C C . ALA A 1 424 ? 23.051 -21.330 27.976 1.00 67.00 424 ALA A C 1
ATOM 3190 O O . ALA A 1 424 ? 23.078 -20.102 28.023 1.00 67.00 424 ALA A O 1
ATOM 3191 N N . SER A 1 425 ? 21.924 -22.016 28.193 1.00 63.38 425 SER A N 1
ATOM 3192 C CA . SER A 1 425 ? 20.676 -21.357 28.608 1.00 63.38 425 SER A CA 1
ATOM 3193 C C . SER A 1 425 ? 20.794 -20.703 29.983 1.00 63.38 425 SER A C 1
ATOM 3195 O O . SER A 1 425 ? 20.353 -19.572 30.136 1.00 63.38 425 SER A O 1
ATOM 3197 N N . ALA A 1 426 ? 21.449 -21.347 30.952 1.00 74.06 426 ALA A N 1
ATOM 3198 C CA . ALA A 1 426 ? 21.710 -20.761 32.267 1.00 74.06 426 ALA A CA 1
ATOM 3199 C C . ALA A 1 426 ? 22.507 -19.446 32.178 1.00 74.06 426 ALA A C 1
ATOM 3201 O O . ALA A 1 426 ? 22.160 -18.482 32.852 1.00 74.06 426 ALA A O 1
ATOM 3202 N N . ILE A 1 427 ? 23.532 -19.379 31.317 1.00 76.69 427 ILE A N 1
ATOM 3203 C CA . ILE A 1 427 ? 24.296 -18.142 31.079 1.00 76.69 427 ILE A CA 1
ATOM 3204 C C . ILE A 1 427 ? 23.395 -17.060 30.466 1.00 76.69 427 ILE A C 1
ATOM 3206 O O . ILE A 1 427 ? 23.280 -15.991 31.056 1.00 76.69 427 ILE A O 1
ATOM 3210 N N . ARG A 1 428 ? 22.672 -17.361 29.375 1.00 70.12 428 ARG A N 1
ATOM 3211 C CA . ARG A 1 428 ? 21.762 -16.400 28.716 1.00 70.12 428 ARG A CA 1
ATOM 3212 C C . ARG A 1 428 ? 20.669 -15.863 29.638 1.00 70.12 428 ARG A C 1
ATOM 3214 O O . ARG A 1 428 ? 20.333 -14.686 29.577 1.00 70.12 428 ARG A O 1
ATOM 3221 N N . LEU A 1 429 ? 20.110 -16.717 30.495 1.00 66.75 429 LEU A N 1
ATOM 3222 C CA . LEU A 1 429 ? 19.092 -16.323 31.470 1.00 66.75 429 LEU A CA 1
ATOM 3223 C C . LEU A 1 429 ? 19.670 -15.398 32.549 1.00 66.75 429 LEU A C 1
ATOM 3225 O O . LEU A 1 429 ? 18.979 -14.481 32.981 1.00 66.75 429 LEU A O 1
ATOM 3229 N N . LEU A 1 430 ? 20.931 -15.589 32.950 1.00 75.56 430 LEU A N 1
ATOM 3230 C CA . LEU A 1 430 ? 21.624 -14.680 33.870 1.00 75.56 430 LEU A CA 1
ATOM 3231 C C . LEU A 1 430 ? 22.017 -13.365 33.194 1.00 75.56 430 LEU A C 1
ATOM 3233 O O . LEU A 1 430 ? 21.887 -12.324 33.824 1.00 75.56 430 LEU A O 1
ATOM 3237 N N . GLU A 1 431 ? 22.439 -13.385 31.929 1.00 73.12 431 GLU A N 1
ATOM 3238 C CA . GLU A 1 431 ? 22.691 -12.171 31.138 1.00 73.12 431 GLU A CA 1
ATOM 3239 C C . GLU A 1 431 ? 21.408 -11.333 31.006 1.00 73.12 431 GLU A C 1
ATOM 3241 O O . GLU A 1 431 ? 21.399 -10.162 31.385 1.00 73.12 431 GLU A O 1
ATOM 3246 N N . ALA A 1 432 ? 20.296 -11.950 30.587 1.00 53.62 432 ALA A N 1
ATOM 3247 C CA . ALA A 1 432 ? 18.984 -11.302 30.488 1.00 53.62 432 ALA A CA 1
ATOM 3248 C C . ALA A 1 432 ? 18.439 -10.809 31.845 1.00 53.62 432 ALA A C 1
ATOM 3250 O O . ALA A 1 432 ? 17.708 -9.823 31.899 1.00 53.62 432 ALA A O 1
ATOM 3251 N N . ALA A 1 433 ? 18.814 -11.463 32.948 1.00 67.94 433 ALA A N 1
ATOM 3252 C CA . ALA A 1 433 ? 18.458 -11.068 34.310 1.00 67.94 433 ALA A CA 1
ATOM 3253 C C . ALA A 1 433 ? 19.466 -10.104 34.977 1.00 67.94 433 ALA A C 1
ATOM 3255 O O . ALA A 1 433 ? 19.373 -9.871 36.185 1.00 67.94 433 ALA A O 1
ATOM 3256 N N . GLY A 1 434 ? 20.465 -9.582 34.253 1.00 67.00 434 GLY A N 1
ATOM 3257 C CA . GLY A 1 434 ? 21.480 -8.674 34.810 1.00 67.00 434 GLY A CA 1
ATOM 3258 C C . GLY A 1 434 ? 22.328 -9.287 35.938 1.00 67.00 434 GLY A C 1
ATOM 3259 O O . GLY A 1 434 ? 22.756 -8.582 36.850 1.00 67.00 434 GLY A O 1
ATOM 3260 N N . GLY A 1 435 ? 22.525 -10.607 35.914 1.00 66.94 435 GLY A N 1
ATOM 3261 C CA . GLY A 1 435 ? 23.199 -11.400 36.947 1.00 66.94 435 GLY A CA 1
ATOM 3262 C C . GLY A 1 435 ? 22.291 -11.912 38.075 1.00 66.94 435 GLY A C 1
ATOM 3263 O O . GLY A 1 435 ? 22.766 -12.629 38.954 1.00 66.94 435 GLY A O 1
ATOM 3264 N N . ASN A 1 436 ? 20.993 -11.584 38.083 1.00 77.00 436 ASN A N 1
ATOM 3265 C CA . ASN A 1 436 ? 20.080 -11.991 39.154 1.00 77.00 436 ASN A CA 1
ATOM 3266 C C . ASN A 1 436 ? 19.575 -13.438 38.976 1.00 77.00 436 ASN A C 1
ATOM 3268 O O . ASN A 1 436 ? 18.711 -13.715 38.144 1.00 77.00 436 ASN A O 1
ATOM 3272 N N . THR A 1 437 ? 20.066 -14.356 39.814 1.00 80.75 437 THR A N 1
ATOM 3273 C CA . THR A 1 437 ? 19.706 -15.785 39.791 1.00 80.75 437 THR A CA 1
ATOM 3274 C C . THR A 1 437 ? 18.221 -16.064 40.037 1.00 80.75 437 THR A C 1
ATOM 3276 O O . THR A 1 437 ? 17.695 -17.014 39.465 1.00 80.75 437 THR A O 1
ATOM 3279 N N . GLU A 1 438 ? 17.524 -15.272 40.858 1.00 68.25 438 GLU A N 1
ATOM 3280 C CA . GLU A 1 438 ? 16.097 -15.491 41.150 1.00 68.25 438 GLU A CA 1
ATOM 3281 C C . GLU A 1 438 ? 15.216 -15.064 39.970 1.00 68.25 438 GLU A C 1
ATOM 3283 O O . GLU A 1 438 ? 14.292 -15.782 39.593 1.00 68.25 438 GLU A O 1
ATOM 3288 N N . VAL A 1 439 ? 15.554 -13.947 39.318 1.00 62.25 439 VAL A N 1
ATOM 3289 C CA . VAL A 1 439 ? 14.891 -13.511 38.076 1.00 62.25 439 VAL A CA 1
ATOM 3290 C C . VAL A 1 439 ? 15.195 -14.488 36.937 1.00 62.25 439 VAL A C 1
ATOM 3292 O O . VAL A 1 439 ? 14.277 -14.904 36.236 1.00 62.25 439 VAL A O 1
ATOM 3295 N N . ALA A 1 440 ? 16.442 -14.945 36.802 1.00 67.56 440 ALA A N 1
ATOM 3296 C CA . ALA A 1 440 ? 16.821 -15.965 35.825 1.00 67.56 440 ALA A CA 1
ATOM 3297 C C . ALA A 1 440 ? 16.131 -17.324 36.070 1.00 67.56 440 ALA A C 1
ATOM 3299 O O . ALA A 1 440 ? 15.823 -18.036 35.115 1.00 67.56 440 ALA A O 1
ATOM 3300 N N . ALA A 1 441 ? 15.850 -17.679 37.329 1.00 71.69 441 ALA A N 1
ATOM 3301 C CA . ALA A 1 441 ? 15.075 -18.868 37.686 1.00 71.69 441 ALA A CA 1
ATOM 3302 C C . ALA A 1 441 ? 13.577 -18.686 37.400 1.00 71.69 441 ALA A C 1
ATOM 3304 O O . ALA A 1 441 ? 12.933 -19.621 36.931 1.00 71.69 441 ALA A O 1
ATOM 3305 N N . SER A 1 442 ? 13.029 -17.486 37.620 1.00 62.34 442 SER A N 1
ATOM 3306 C CA . SER A 1 442 ? 11.666 -17.141 37.201 1.00 62.34 442 SER A CA 1
ATOM 3307 C C . SER A 1 442 ? 11.515 -17.294 35.683 1.00 62.34 442 SER A C 1
ATOM 3309 O O . SER A 1 442 ? 10.646 -18.033 35.225 1.00 62.34 442 SER A O 1
ATOM 3311 N N . LEU A 1 443 ? 12.448 -16.715 34.915 1.00 56.78 443 LEU A N 1
ATOM 3312 C CA . LEU A 1 443 ? 12.528 -16.870 33.461 1.00 56.78 443 LEU A CA 1
ATOM 3313 C C . LEU A 1 443 ? 12.677 -18.345 33.050 1.00 56.78 443 LEU A C 1
ATOM 3315 O O . LEU A 1 443 ? 11.983 -18.798 32.150 1.00 56.78 443 LEU A O 1
ATOM 3319 N N . LEU A 1 444 ? 13.498 -19.149 33.736 1.00 62.41 444 LEU A N 1
ATOM 3320 C CA . LEU A 1 444 ? 13.611 -20.586 33.445 1.00 62.41 444 LEU A CA 1
ATOM 3321 C C . LEU A 1 444 ? 12.257 -21.323 33.523 1.00 62.41 444 LEU A C 1
ATOM 3323 O O . LEU A 1 444 ? 12.029 -22.249 32.745 1.00 62.41 444 LEU A O 1
ATOM 3327 N N . PHE A 1 445 ? 11.357 -20.908 34.422 1.00 60.09 445 PHE A N 1
ATOM 3328 C CA . PHE A 1 445 ? 10.042 -21.532 34.605 1.00 60.09 445 PHE A CA 1
ATOM 3329 C C . PHE A 1 445 ? 8.891 -20.861 33.838 1.00 60.09 445 PHE A C 1
ATOM 3331 O O . PHE A 1 445 ? 7.894 -21.533 33.579 1.00 60.09 445 PHE A O 1
ATOM 3338 N N . SER A 1 446 ? 9.023 -19.603 33.407 1.00 50.25 446 SER A N 1
ATOM 3339 C CA . SER A 1 446 ? 8.134 -18.995 32.399 1.00 50.25 446 SER A CA 1
ATOM 3340 C C . SER A 1 446 ? 8.547 -19.313 30.952 1.00 50.25 446 SER A C 1
ATOM 3342 O O . SER A 1 446 ? 7.863 -18.913 30.015 1.00 50.25 446 SER A O 1
ATOM 3344 N N . GLY A 1 447 ? 9.658 -20.033 30.771 1.00 40.19 447 GLY A N 1
ATOM 3345 C CA . GLY A 1 447 ? 10.269 -20.330 29.478 1.00 40.19 447 GLY A CA 1
ATOM 3346 C C . GLY A 1 447 ? 11.367 -19.324 29.107 1.00 40.19 447 GLY A C 1
ATOM 3347 O O . GLY A 1 447 ? 11.326 -18.177 29.560 1.00 40.19 447 GLY A O 1
ATOM 3348 N N . PRO A 1 448 ? 12.358 -19.731 28.283 1.00 35.22 448 PRO A N 1
ATOM 3349 C CA . PRO A 1 448 ? 13.410 -18.821 27.828 1.00 35.22 448 PRO A CA 1
ATOM 3350 C C . PRO A 1 448 ? 12.777 -17.551 27.245 1.00 35.22 448 PRO A C 1
ATOM 3352 O O . PRO A 1 448 ? 11.710 -17.679 26.637 1.00 35.22 448 PRO A O 1
ATOM 3355 N N . PRO A 1 449 ? 13.404 -16.363 27.411 1.00 40.94 449 PRO A N 1
ATOM 3356 C CA . PRO A 1 449 ? 12.858 -15.105 26.905 1.00 40.94 449 PRO A CA 1
ATOM 3357 C C . PRO A 1 449 ? 12.445 -15.334 25.460 1.00 40.94 449 PRO A C 1
ATOM 3359 O O . PRO A 1 449 ? 13.277 -15.758 24.650 1.00 40.94 449 PRO A O 1
ATOM 3362 N N . ALA A 1 450 ? 11.136 -15.219 25.212 1.00 45.03 450 ALA A N 1
ATOM 3363 C CA . ALA A 1 450 ? 10.533 -15.802 24.028 1.00 45.03 450 ALA A CA 1
ATOM 3364 C C . ALA A 1 450 ? 11.280 -15.288 22.801 1.00 45.03 450 ALA A C 1
ATOM 3366 O O . ALA A 1 450 ? 11.538 -14.085 22.700 1.00 45.03 450 ALA A O 1
ATOM 3367 N N . MET A 1 451 ? 11.644 -16.188 21.877 1.00 53.62 451 MET A N 1
ATOM 3368 C CA . MET A 1 451 ? 12.077 -15.696 20.573 1.00 53.62 451 MET A CA 1
ATOM 3369 C C . MET A 1 451 ? 10.952 -14.785 20.064 1.00 53.62 451 MET A C 1
ATOM 3371 O O . MET A 1 451 ? 9.796 -15.186 20.225 1.00 53.62 451 MET A O 1
ATOM 3375 N N . PRO A 1 452 ? 11.268 -13.592 19.530 1.00 79.44 452 PRO A N 1
ATOM 3376 C CA . PRO A 1 452 ? 10.313 -12.534 19.162 1.00 79.44 452 PRO A CA 1
ATOM 3377 C C . PRO A 1 452 ? 9.445 -12.930 17.954 1.00 79.44 452 PRO A C 1
ATOM 3379 O O . PRO A 1 452 ? 9.442 -12.283 16.920 1.00 79.44 452 PRO A O 1
ATOM 3382 N N . HIS A 1 453 ? 8.759 -14.066 18.060 1.00 84.12 453 HIS A N 1
ATOM 3383 C CA . HIS A 1 453 ? 8.106 -14.837 17.014 1.00 84.12 453 HIS A CA 1
ATOM 3384 C C . HIS A 1 453 ? 6.960 -15.643 17.630 1.00 84.12 453 HIS A C 1
ATOM 3386 O O . HIS A 1 453 ? 7.203 -16.653 18.298 1.00 84.12 453 HIS A O 1
ATOM 3392 N N . VAL A 1 454 ? 5.708 -15.279 17.351 1.00 82.50 454 VAL A N 1
ATOM 3393 C CA . VAL A 1 454 ? 4.571 -16.160 17.656 1.00 82.50 454 VAL A CA 1
ATOM 3394 C C . VAL A 1 454 ? 4.310 -17.071 16.463 1.00 82.50 454 VAL A C 1
ATOM 3396 O O . VAL A 1 454 ? 4.013 -16.612 15.361 1.00 82.50 454 VAL A O 1
ATOM 3399 N N . GLN A 1 455 ? 4.406 -18.382 16.690 1.00 85.00 455 GLN A N 1
ATOM 3400 C CA . GLN A 1 455 ? 3.967 -19.398 15.735 1.00 85.00 455 GLN A CA 1
ATOM 3401 C C . GLN A 1 455 ? 2.437 -19.396 15.667 1.00 85.00 455 GLN A C 1
ATOM 3403 O O . GLN A 1 455 ? 1.776 -19.857 16.601 1.00 85.00 455 GLN A O 1
ATOM 3408 N N . LEU A 1 456 ? 1.882 -18.915 14.556 1.00 85.62 456 LEU A N 1
ATOM 3409 C CA . LEU A 1 456 ? 0.457 -19.060 14.263 1.00 85.62 456 LEU A CA 1
ATOM 3410 C C . LEU A 1 456 ? 0.202 -20.416 13.565 1.00 85.62 456 LEU A C 1
ATOM 3412 O O . LEU A 1 456 ? 1.152 -21.060 13.100 1.00 85.62 456 LEU A O 1
ATOM 3416 N N . PRO A 1 457 ? -1.055 -20.891 13.494 1.00 81.12 457 PRO A N 1
ATOM 3417 C CA . PRO A 1 457 ? -1.404 -22.115 12.773 1.00 81.12 457 PRO A CA 1
ATOM 3418 C C . PRO A 1 457 ? -1.010 -22.061 11.292 1.00 81.12 457 PRO A C 1
ATOM 3420 O O . PRO A 1 457 ? -1.497 -21.220 10.540 1.00 81.12 457 PRO A O 1
ATOM 3423 N N . GLY A 1 458 ? -0.147 -22.989 10.876 1.00 79.69 458 GLY A N 1
ATOM 3424 C CA . GLY A 1 458 ? 0.486 -22.999 9.557 1.00 79.69 458 GLY A CA 1
ATOM 3425 C C . GLY A 1 458 ? 2.007 -23.066 9.693 1.00 79.69 458 GLY A C 1
ATOM 3426 O O . GLY A 1 458 ? 2.520 -23.674 10.632 1.00 79.69 458 GLY A O 1
ATOM 3427 N N . ASP A 1 459 ? 2.718 -22.444 8.759 1.00 84.62 459 ASP A N 1
ATOM 3428 C CA . ASP A 1 459 ? 4.178 -22.276 8.748 1.00 84.62 459 ASP A CA 1
ATOM 3429 C C . ASP A 1 459 ? 4.634 -20.876 9.220 1.00 84.62 459 ASP A C 1
ATOM 3431 O O . ASP A 1 459 ? 5.821 -20.657 9.464 1.00 84.62 459 ASP A O 1
ATOM 3435 N N . VAL A 1 460 ? 3.690 -19.946 9.389 1.00 89.19 460 VAL A N 1
ATOM 3436 C CA . VAL A 1 460 ? 3.915 -18.531 9.722 1.00 89.19 460 VAL A CA 1
ATOM 3437 C C . VAL A 1 460 ? 4.327 -18.289 11.182 1.00 89.19 460 VAL A C 1
ATOM 3439 O O . VAL A 1 460 ? 3.657 -18.699 12.133 1.00 89.19 460 VAL A O 1
ATOM 3442 N N . ARG A 1 461 ? 5.415 -17.535 11.354 1.00 90.38 461 ARG A N 1
ATOM 3443 C CA . ARG A 1 461 ? 5.918 -17.008 12.627 1.00 90.38 461 ARG A CA 1
ATOM 3444 C C . ARG A 1 461 ? 5.981 -15.484 12.555 1.00 90.38 461 ARG A C 1
ATOM 3446 O O . ARG A 1 461 ? 6.937 -14.940 12.002 1.00 90.38 461 ARG A O 1
ATOM 3453 N N . ILE A 1 462 ? 4.962 -14.823 13.103 1.00 91.62 462 ILE A N 1
ATOM 3454 C CA . ILE A 1 462 ? 4.849 -13.358 13.135 1.00 91.62 462 ILE A CA 1
ATOM 3455 C C . ILE A 1 462 ? 5.847 -12.789 14.139 1.00 91.62 462 ILE A C 1
ATOM 3457 O O . ILE A 1 462 ? 5.855 -13.210 15.299 1.00 91.62 462 ILE A O 1
ATOM 3461 N N . TYR A 1 463 ? 6.676 -11.850 13.691 1.00 92.12 463 TYR A N 1
ATOM 3462 C CA . TYR A 1 463 ? 7.647 -11.159 14.523 1.00 92.12 463 TYR A CA 1
ATOM 3463 C C . TYR A 1 463 ? 6.991 -10.059 15.360 1.00 92.12 463 TYR A C 1
ATOM 3465 O O . TYR A 1 463 ? 6.124 -9.325 14.877 1.00 92.12 463 TYR A O 1
ATOM 3473 N N . TYR A 1 464 ? 7.416 -9.945 16.617 1.00 90.75 464 TYR A N 1
ATOM 3474 C CA . TYR A 1 464 ? 6.934 -8.925 17.544 1.00 90.75 464 TYR A CA 1
ATOM 3475 C C . TYR A 1 464 ? 7.999 -8.566 18.586 1.00 90.75 464 TYR A C 1
ATOM 3477 O O . TYR A 1 464 ? 8.784 -9.421 18.992 1.00 90.75 464 TYR A O 1
ATOM 3485 N N . GLU A 1 465 ? 7.971 -7.341 19.108 1.00 86.19 465 GLU A N 1
ATOM 3486 C CA . GLU A 1 465 ? 8.740 -6.972 20.303 1.00 86.19 465 GLU A CA 1
ATOM 3487 C C . GLU A 1 465 ? 7.846 -6.259 21.320 1.00 86.19 465 GLU A C 1
ATOM 3489 O O . GLU A 1 465 ? 7.106 -5.334 20.983 1.00 86.19 465 GLU A O 1
ATOM 3494 N N . PHE A 1 466 ? 7.958 -6.639 22.595 1.00 84.06 466 PHE A N 1
ATOM 3495 C CA . PHE A 1 466 ? 7.483 -5.797 2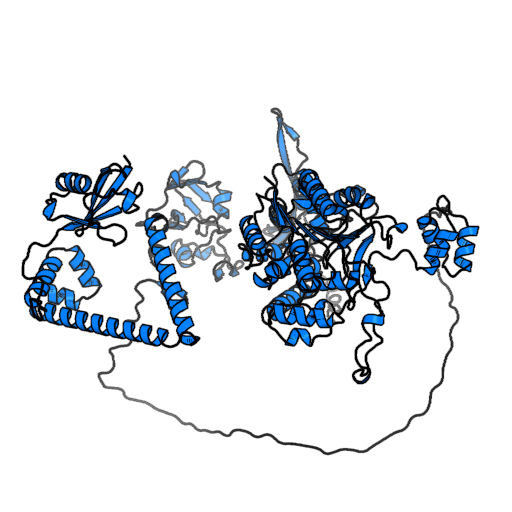3.691 1.00 84.06 466 PHE A CA 1
ATOM 3496 C C . PHE A 1 466 ? 8.523 -4.705 23.947 1.00 84.06 466 PHE A C 1
ATOM 3498 O O . PHE A 1 466 ? 9.669 -5.002 24.281 1.00 84.06 466 PHE A O 1
ATOM 3505 N N . ARG A 1 467 ? 8.125 -3.444 23.762 1.00 82.62 467 ARG A N 1
ATOM 3506 C CA . ARG A 1 467 ? 9.014 -2.273 23.842 1.00 82.62 467 ARG A CA 1
ATOM 3507 C C . ARG A 1 467 ? 8.846 -1.454 25.131 1.00 82.62 467 ARG A C 1
ATOM 3509 O O . ARG A 1 467 ? 9.617 -0.525 25.373 1.00 82.62 467 ARG A O 1
ATOM 3516 N N . SER A 1 468 ? 7.865 -1.812 25.959 1.00 73.00 468 SER A N 1
ATOM 3517 C CA . SER A 1 468 ? 7.754 -1.399 27.367 1.00 73.00 468 SER A CA 1
ATOM 3518 C C . SER A 1 468 ? 8.435 -2.429 28.285 1.00 73.00 468 SER A C 1
ATOM 3520 O O . SER A 1 468 ? 8.842 -3.501 27.833 1.00 73.00 468 SER A O 1
ATOM 3522 N N . ALA A 1 469 ? 8.590 -2.129 29.578 1.00 62.56 469 ALA A N 1
ATOM 3523 C CA . ALA A 1 469 ? 9.217 -3.069 30.507 1.00 62.56 469 ALA A CA 1
ATOM 3524 C C . ALA A 1 469 ? 8.343 -4.323 30.713 1.00 62.56 469 ALA A C 1
ATOM 3526 O O . ALA A 1 469 ? 7.119 -4.258 30.642 1.00 62.56 469 ALA A O 1
ATOM 3527 N N . ALA A 1 470 ? 8.953 -5.475 31.015 1.00 51.09 470 ALA A N 1
ATOM 3528 C CA . ALA A 1 470 ? 8.216 -6.736 31.193 1.00 51.09 470 ALA A CA 1
ATOM 3529 C C . ALA A 1 470 ? 7.237 -6.728 32.391 1.00 51.09 470 ALA A C 1
ATOM 3531 O O . ALA A 1 470 ? 6.353 -7.576 32.467 1.00 51.09 470 ALA A O 1
ATOM 3532 N N . SER A 1 471 ? 7.381 -5.765 33.308 1.00 52.22 471 SER A N 1
ATOM 3533 C CA . SER A 1 471 ? 6.413 -5.430 34.363 1.00 52.22 471 SER A CA 1
ATOM 3534 C C . SER A 1 471 ? 5.077 -4.913 33.834 1.00 52.22 471 SER A C 1
ATOM 3536 O O . SER A 1 471 ? 4.056 -5.076 34.493 1.00 52.22 471 SER A O 1
ATOM 3538 N N . ASP A 1 472 ? 5.098 -4.279 32.664 1.00 51.84 472 ASP A N 1
ATOM 3539 C CA . ASP A 1 472 ? 3.988 -3.507 32.114 1.00 51.84 472 ASP A CA 1
ATOM 3540 C C . ASP A 1 472 ? 3.021 -4.422 31.337 1.00 51.84 472 ASP A C 1
ATOM 3542 O O . ASP A 1 472 ? 1.886 -4.047 31.037 1.00 51.84 472 ASP A O 1
ATOM 3546 N N . LEU A 1 473 ? 3.452 -5.651 31.025 1.00 49.22 473 LEU A N 1
ATOM 3547 C CA . LEU A 1 473 ? 2.655 -6.653 30.328 1.00 49.22 473 LEU A CA 1
ATOM 3548 C C . LEU A 1 473 ? 1.603 -7.248 31.277 1.00 49.22 473 LEU A C 1
ATOM 3550 O O . LEU A 1 473 ? 1.865 -8.183 32.031 1.00 49.22 473 LEU A O 1
ATOM 3554 N N . GLY A 1 474 ? 0.398 -6.679 31.229 1.00 47.53 474 GLY A N 1
ATOM 3555 C CA . GLY A 1 474 ? -0.685 -6.978 32.168 1.00 47.53 474 GLY A CA 1
ATOM 3556 C C . GLY A 1 474 ? -0.809 -5.971 33.317 1.00 47.53 474 GLY A C 1
ATOM 3557 O O . GLY A 1 474 ? -1.657 -6.163 34.191 1.00 47.53 474 GLY A O 1
ATOM 3558 N N . ASP A 1 475 ? -0.030 -4.882 33.314 1.00 55.22 475 ASP A N 1
ATOM 3559 C CA . ASP A 1 475 ? -0.293 -3.740 34.190 1.00 55.22 475 ASP A CA 1
ATOM 3560 C C . ASP A 1 475 ? -1.534 -2.985 33.693 1.00 55.22 475 ASP A C 1
ATOM 3562 O O . ASP A 1 475 ? -1.505 -2.253 32.706 1.00 55.22 475 ASP A O 1
ATOM 3566 N N . SER A 1 476 ? -2.637 -3.134 34.427 1.00 55.81 476 SER A N 1
ATOM 3567 C CA . SER A 1 476 ? -3.918 -2.473 34.150 1.00 55.81 476 SER A CA 1
ATOM 3568 C C . SER A 1 476 ? -3.890 -0.932 34.168 1.00 55.81 476 SER A C 1
ATOM 3570 O O . SER A 1 476 ? -4.916 -0.317 33.893 1.00 55.81 476 SER A O 1
ATOM 3572 N N . THR A 1 477 ? -2.768 -0.293 34.524 1.00 64.38 477 THR A N 1
ATOM 3573 C CA . THR A 1 477 ? -2.629 1.175 34.560 1.00 64.38 477 THR A CA 1
ATOM 3574 C C . THR A 1 477 ? -2.106 1.787 33.253 1.00 64.38 477 THR A C 1
ATOM 3576 O O . THR A 1 477 ? -2.322 2.984 33.015 1.00 64.38 477 THR A O 1
ATOM 3579 N N . LYS A 1 478 ? -1.482 0.988 32.372 1.00 77.94 478 LYS A N 1
ATOM 3580 C CA . LYS A 1 478 ? -1.055 1.405 31.026 1.00 77.94 478 LYS A CA 1
ATOM 3581 C C . LYS A 1 478 ? -1.972 0.798 29.951 1.00 77.94 478 LYS A C 1
ATOM 3583 O O . LYS A 1 478 ? -2.025 -0.425 29.835 1.00 77.94 478 LYS A O 1
ATOM 3588 N N . PRO A 1 479 ? -2.662 1.601 29.121 1.00 88.50 479 PRO A N 1
ATOM 3589 C CA . PRO A 1 479 ? -3.367 1.074 27.955 1.00 88.50 479 PRO A CA 1
ATOM 3590 C C . PRO A 1 479 ? -2.372 0.539 26.918 1.00 88.50 479 PRO A C 1
ATOM 3592 O O . PRO A 1 479 ? -1.230 0.997 26.819 1.00 88.50 479 PRO A O 1
ATOM 3595 N N . SER A 1 480 ? -2.807 -0.449 26.137 1.00 89.19 480 SER A N 1
ATOM 3596 C CA . SER A 1 480 ? -1.965 -1.102 25.134 1.00 89.19 480 SER A CA 1
ATOM 3597 C C . SER A 1 480 ? -2.009 -0.371 23.794 1.00 89.19 480 SER A C 1
ATOM 3599 O O . SER A 1 480 ? -3.081 -0.001 23.312 1.00 89.19 480 SER A O 1
ATOM 3601 N N . VAL A 1 481 ? -0.842 -0.216 23.167 1.00 94.50 481 VAL A N 1
ATOM 3602 C CA . VAL A 1 481 ? -0.708 0.269 21.791 1.00 94.50 481 VAL A CA 1
ATOM 3603 C C . VAL A 1 481 ? 0.126 -0.712 20.967 1.00 94.50 481 VAL A C 1
ATOM 3605 O O . VAL A 1 481 ? 1.215 -1.124 21.371 1.00 94.50 481 VAL A O 1
ATOM 3608 N N . ILE A 1 482 ? -0.400 -1.087 19.803 1.00 96.88 482 ILE A N 1
ATOM 3609 C CA . ILE A 1 482 ? 0.294 -1.895 18.801 1.00 96.88 482 ILE A CA 1
ATOM 3610 C C . ILE A 1 482 ? 0.769 -0.959 17.693 1.00 96.88 482 ILE A C 1
ATOM 3612 O O . ILE A 1 482 ? -0.027 -0.210 17.124 1.00 96.88 482 ILE A O 1
ATOM 3616 N N . LEU A 1 483 ? 2.061 -1.009 17.381 1.00 98.31 483 LEU A N 1
ATOM 3617 C CA . LEU A 1 483 ? 2.671 -0.286 16.270 1.00 98.31 483 LEU A CA 1
ATOM 3618 C C . LEU A 1 483 ? 2.992 -1.291 15.154 1.00 98.31 483 LEU A C 1
ATOM 3620 O O . LEU A 1 483 ? 3.857 -2.154 15.322 1.00 98.31 483 LEU A O 1
ATOM 3624 N N . LEU A 1 484 ? 2.288 -1.201 14.026 1.00 98.44 484 LEU A N 1
ATOM 3625 C CA . LEU A 1 484 ? 2.584 -2.017 12.847 1.00 98.44 484 LEU A CA 1
ATOM 3626 C C . LEU A 1 484 ? 3.804 -1.452 12.105 1.00 98.44 484 LEU A C 1
ATOM 3628 O O . LEU A 1 484 ? 3.969 -0.234 12.017 1.00 98.44 484 LEU A O 1
ATOM 3632 N N . ALA A 1 485 ? 4.656 -2.325 11.568 1.00 96.38 485 ALA A N 1
ATOM 3633 C CA . ALA A 1 485 ? 5.815 -1.917 10.776 1.00 96.38 485 ALA A CA 1
ATOM 3634 C C . ALA A 1 485 ? 5.413 -1.144 9.500 1.00 96.38 485 ALA A C 1
ATOM 3636 O O . ALA A 1 485 ? 4.413 -1.502 8.864 1.00 96.38 485 ALA A O 1
ATOM 3637 N N . PRO A 1 486 ? 6.180 -0.110 9.089 1.00 94.56 486 PRO A N 1
ATOM 3638 C CA . PRO A 1 486 ? 5.902 0.620 7.857 1.00 94.56 486 PRO A CA 1
ATOM 3639 C C . PRO A 1 486 ? 5.970 -0.281 6.619 1.00 94.56 486 PRO A C 1
ATOM 3641 O O . PRO A 1 486 ? 6.640 -1.317 6.607 1.00 94.56 486 PRO A O 1
ATOM 3644 N N . CYS A 1 487 ? 5.292 0.119 5.543 1.00 89.75 487 CYS A N 1
ATOM 3645 C CA . CYS A 1 487 ? 5.369 -0.595 4.270 1.00 89.75 487 CYS A CA 1
ATOM 3646 C C . CYS A 1 487 ? 6.826 -0.736 3.778 1.00 89.75 487 CYS A C 1
ATOM 3648 O O . CYS A 1 487 ? 7.631 0.182 3.910 1.00 89.75 487 CYS A O 1
ATOM 3650 N N . PHE A 1 488 ? 7.148 -1.920 3.243 1.00 92.50 488 PHE A N 1
ATOM 3651 C CA . PHE A 1 488 ? 8.484 -2.340 2.775 1.00 92.50 488 PHE A CA 1
ATOM 3652 C C . PHE A 1 488 ? 9.621 -2.343 3.818 1.00 92.50 488 PHE A C 1
ATOM 3654 O O . PHE A 1 488 ? 10.761 -2.646 3.469 1.00 92.50 488 PHE A O 1
ATOM 3661 N N . LEU A 1 489 ? 9.325 -2.048 5.086 1.00 94.00 489 LEU A N 1
ATOM 3662 C CA . LEU A 1 489 ? 10.303 -1.894 6.162 1.00 94.00 489 LEU A CA 1
ATOM 3663 C C . LEU A 1 489 ? 10.013 -2.850 7.336 1.00 94.00 489 LEU A C 1
ATOM 3665 O O . LEU A 1 489 ? 9.344 -3.875 7.190 1.00 94.00 489 LEU A O 1
ATOM 3669 N N . ASP A 1 490 ? 10.584 -2.530 8.492 1.00 94.06 490 ASP A N 1
ATOM 3670 C CA . ASP A 1 490 ? 10.611 -3.317 9.721 1.00 94.06 490 ASP A CA 1
ATOM 3671 C C . ASP A 1 490 ? 10.379 -2.411 10.948 1.00 94.06 490 ASP A C 1
ATOM 3673 O O . ASP A 1 490 ? 10.228 -1.190 10.826 1.00 94.06 490 ASP A O 1
ATOM 3677 N N . SER A 1 491 ? 10.332 -2.987 12.152 1.00 94.25 491 SER A N 1
ATOM 3678 C CA . SER A 1 491 ? 9.983 -2.227 13.354 1.00 94.25 491 SER A CA 1
ATOM 3679 C C . SER A 1 491 ? 11.077 -1.299 13.894 1.00 94.25 491 SER A C 1
ATOM 3681 O O . SER A 1 491 ? 10.789 -0.550 14.826 1.00 94.25 491 SER A O 1
ATOM 3683 N N . THR A 1 492 ? 12.309 -1.311 13.370 1.00 93.25 492 THR A N 1
ATOM 3684 C CA . THR A 1 492 ? 13.369 -0.388 13.833 1.00 93.25 492 THR A CA 1
ATOM 3685 C C . THR A 1 492 ? 13.063 1.061 13.438 1.00 93.25 492 THR A C 1
ATOM 3687 O O . THR A 1 492 ? 13.314 1.986 14.208 1.00 93.25 492 THR A O 1
ATOM 3690 N N . PHE A 1 493 ? 12.371 1.258 12.312 1.00 95.31 493 PHE A N 1
ATOM 3691 C CA . PHE A 1 493 ? 11.869 2.555 11.843 1.00 95.31 493 PHE A CA 1
ATOM 3692 C C . PHE A 1 493 ? 10.772 3.166 12.736 1.00 95.31 493 PHE A C 1
ATOM 3694 O O . PHE A 1 493 ? 10.352 4.302 12.514 1.00 95.31 493 PHE A O 1
ATOM 3701 N N . LEU A 1 494 ? 10.309 2.441 13.761 1.00 96.50 494 LEU A N 1
ATOM 3702 C CA . LEU A 1 494 ? 9.325 2.914 14.736 1.00 96.50 494 LEU A CA 1
ATOM 3703 C C . LEU A 1 494 ? 9.956 3.451 16.031 1.00 96.50 494 LEU A C 1
ATOM 3705 O O . LEU A 1 494 ? 9.216 3.921 16.894 1.00 96.50 494 LEU A O 1
ATOM 3709 N N . GLU A 1 495 ? 11.285 3.411 16.191 1.00 95.19 495 GLU A N 1
ATOM 3710 C CA . GLU A 1 495 ? 11.957 3.785 17.447 1.00 95.19 495 GLU A CA 1
ATOM 3711 C C . GLU A 1 495 ? 11.553 5.172 18.004 1.00 95.19 495 GLU A C 1
ATOM 3713 O O . GLU A 1 495 ? 11.272 5.256 19.200 1.00 95.19 495 GLU A O 1
ATOM 3718 N N . PRO A 1 496 ? 11.395 6.248 17.198 1.00 96.81 496 PRO A N 1
ATOM 3719 C CA . PRO A 1 496 ? 10.931 7.540 17.717 1.00 96.81 496 PRO A CA 1
ATOM 3720 C C . PRO A 1 496 ? 9.524 7.488 18.335 1.00 96.81 496 PRO A C 1
ATOM 3722 O O . PRO A 1 496 ? 9.248 8.178 19.316 1.00 96.81 496 PRO A O 1
ATOM 3725 N N . TYR A 1 497 ? 8.638 6.648 17.791 1.00 97.88 497 TYR A N 1
ATOM 3726 C CA . TYR A 1 497 ? 7.292 6.425 18.323 1.00 97.88 497 TYR A CA 1
ATOM 3727 C C . TYR A 1 497 ? 7.324 5.539 19.572 1.00 97.88 497 TYR A C 1
ATOM 3729 O O . TYR A 1 497 ? 6.595 5.795 20.526 1.00 97.88 497 TYR A O 1
ATOM 3737 N N . VAL A 1 498 ? 8.196 4.527 19.595 1.00 95.56 498 VAL A N 1
ATOM 3738 C CA . VAL A 1 498 ? 8.424 3.655 20.755 1.00 95.56 498 VAL A CA 1
ATOM 3739 C C . VAL A 1 498 ? 8.929 4.454 21.957 1.00 95.56 498 VAL A C 1
ATOM 3741 O O . VAL A 1 498 ? 8.310 4.414 23.022 1.00 95.56 498 VAL A O 1
ATOM 3744 N N . GLU A 1 499 ? 10.022 5.200 21.784 1.00 95.19 499 GLU A N 1
ATOM 3745 C CA . GLU A 1 499 ? 10.636 6.047 22.813 1.00 95.19 499 GLU A CA 1
ATOM 3746 C C . GLU A 1 499 ? 9.626 7.043 23.397 1.00 95.19 499 GLU A C 1
ATOM 3748 O O . GLU A 1 499 ? 9.531 7.197 24.614 1.00 95.19 499 GLU A O 1
ATOM 3753 N N . ALA A 1 500 ? 8.809 7.659 22.541 1.00 95.38 500 ALA A N 1
ATOM 3754 C CA . ALA A 1 500 ? 7.832 8.662 22.943 1.00 95.38 500 ALA A CA 1
ATOM 3755 C C . ALA A 1 500 ? 6.517 8.109 23.528 1.00 95.38 500 ALA A C 1
ATOM 3757 O O . ALA A 1 500 ? 5.741 8.898 24.065 1.00 95.38 500 ALA A O 1
ATOM 3758 N N . LEU A 1 501 ? 6.236 6.802 23.432 1.00 94.50 501 LEU A N 1
ATOM 3759 C CA . LEU A 1 501 ? 4.991 6.194 23.935 1.00 94.50 501 LEU A CA 1
ATOM 3760 C C . LEU A 1 501 ? 5.194 5.234 25.115 1.00 94.50 501 LEU A C 1
ATOM 3762 O O . LEU A 1 501 ? 4.286 5.092 25.931 1.00 94.50 501 LEU A O 1
ATOM 3766 N N . ARG A 1 502 ? 6.359 4.585 25.251 1.00 89.88 502 ARG A N 1
ATOM 3767 C CA . ARG A 1 502 ? 6.578 3.505 26.241 1.00 89.88 502 ARG A CA 1
ATOM 3768 C C . ARG A 1 502 ? 6.471 3.923 27.713 1.00 89.88 502 ARG A C 1
ATOM 3770 O O . ARG A 1 502 ? 6.262 3.070 28.580 1.00 89.88 502 ARG A O 1
ATOM 3777 N N . GLU A 1 503 ? 6.608 5.214 28.014 1.00 88.31 503 GLU A N 1
ATOM 3778 C CA . GLU A 1 503 ? 6.380 5.743 29.366 1.00 88.31 503 GLU A CA 1
ATOM 3779 C C . GLU A 1 503 ? 4.890 5.691 29.744 1.00 88.31 503 GLU A C 1
ATOM 3781 O O . GLU A 1 503 ? 4.562 5.209 30.828 1.00 88.31 503 GLU A O 1
ATOM 3786 N N . ASP A 1 504 ? 3.998 6.088 28.830 1.00 89.12 504 ASP A N 1
ATOM 3787 C CA . ASP A 1 504 ? 2.551 6.231 29.066 1.00 89.12 504 ASP A CA 1
ATOM 3788 C C . ASP A 1 504 ? 1.730 4.969 28.708 1.00 89.12 504 ASP A C 1
ATOM 3790 O O . ASP A 1 504 ? 0.671 4.733 29.305 1.00 89.12 504 ASP A O 1
ATOM 3794 N N . TYR A 1 505 ? 2.218 4.168 27.747 1.00 90.44 505 TYR A N 1
ATOM 3795 C CA . TYR A 1 505 ? 1.530 3.035 27.109 1.00 90.44 505 TYR A CA 1
ATOM 3796 C C . TYR A 1 505 ? 2.326 1.720 27.212 1.00 90.44 505 TYR A C 1
ATOM 3798 O O . TYR A 1 505 ? 3.556 1.708 27.327 1.00 90.44 505 TYR A O 1
ATOM 3806 N N . ALA A 1 506 ? 1.623 0.589 27.116 1.00 87.62 506 ALA A N 1
ATOM 3807 C CA . ALA A 1 506 ? 2.218 -0.730 26.909 1.00 87.62 506 ALA A CA 1
ATOM 3808 C C . ALA A 1 506 ? 2.407 -0.972 25.397 1.00 87.62 506 ALA A C 1
ATOM 3810 O O . ALA A 1 506 ? 1.461 -1.336 24.692 1.00 87.62 506 ALA A O 1
ATOM 3811 N N . VAL A 1 507 ? 3.620 -0.714 24.897 1.00 90.31 507 VAL A N 1
ATOM 3812 C CA . VAL A 1 507 ? 3.959 -0.686 23.465 1.00 90.31 507 VAL A CA 1
ATOM 3813 C C . VAL A 1 507 ? 4.396 -2.067 22.975 1.00 90.31 507 VAL A C 1
ATOM 3815 O O . VAL A 1 507 ? 5.353 -2.646 23.495 1.00 90.31 507 VAL A O 1
ATOM 3818 N N . THR A 1 508 ? 3.739 -2.560 21.923 1.00 91.25 508 THR A N 1
ATOM 3819 C CA . THR A 1 508 ? 4.158 -3.753 21.167 1.00 91.25 508 THR A CA 1
ATOM 3820 C C . THR A 1 508 ? 4.387 -3.377 19.706 1.00 91.25 508 THR A C 1
ATOM 3822 O O . THR A 1 508 ? 3.497 -2.794 19.089 1.00 91.25 508 THR A O 1
ATOM 3825 N N . THR A 1 509 ? 5.541 -3.707 19.127 1.00 95.31 509 THR A N 1
ATOM 3826 C CA . THR A 1 509 ? 5.739 -3.626 17.669 1.00 95.31 509 THR A CA 1
ATOM 3827 C C . THR A 1 509 ? 5.423 -4.966 17.008 1.00 95.31 509 THR A C 1
ATOM 3829 O O . THR A 1 509 ? 5.645 -6.014 17.613 1.00 95.31 509 THR A O 1
ATOM 3832 N N . VAL A 1 510 ? 4.896 -4.943 15.779 1.00 96.31 510 VAL A N 1
ATOM 3833 C CA . VAL A 1 510 ? 4.530 -6.147 15.005 1.00 96.31 510 VAL A CA 1
ATOM 3834 C C . VAL A 1 510 ? 4.898 -5.970 13.530 1.00 96.31 510 VAL A C 1
ATOM 3836 O O . VAL A 1 510 ? 4.625 -4.922 12.943 1.00 96.31 510 VAL A O 1
ATOM 3839 N N . GLU A 1 511 ? 5.477 -7.004 12.917 1.00 95.56 511 GLU A N 1
ATOM 3840 C CA . GLU A 1 511 ? 5.851 -7.029 11.493 1.00 95.56 511 GLU A CA 1
ATOM 3841 C C . GLU A 1 511 ? 4.957 -8.021 10.732 1.00 95.56 511 GLU A C 1
ATOM 3843 O O . GLU A 1 511 ? 4.789 -9.168 11.153 1.00 95.56 511 GLU A O 1
ATOM 3848 N N . LEU A 1 512 ? 4.355 -7.604 9.615 1.00 94.81 512 LEU A N 1
ATOM 3849 C CA . LEU A 1 512 ? 3.416 -8.438 8.851 1.00 94.81 512 LEU A CA 1
ATOM 3850 C C . LEU A 1 512 ? 4.147 -9.518 8.026 1.00 94.81 512 LEU A C 1
ATOM 3852 O O . LEU A 1 512 ? 5.377 -9.569 7.968 1.00 94.81 512 LEU A O 1
ATOM 3856 N N . ARG A 1 513 ? 3.398 -10.416 7.370 1.00 93.19 513 ARG A N 1
ATOM 3857 C CA . ARG A 1 513 ? 3.999 -11.422 6.473 1.00 93.19 513 ARG A CA 1
ATOM 3858 C C . ARG A 1 513 ? 4.769 -10.739 5.337 1.00 93.19 513 ARG A C 1
ATOM 3860 O O . ARG A 1 513 ? 4.260 -9.808 4.723 1.00 93.19 513 ARG A O 1
ATOM 3867 N N . GLY A 1 514 ? 5.977 -11.225 5.051 1.00 90.19 514 GLY A N 1
ATOM 3868 C CA . GLY A 1 514 ? 6.880 -10.637 4.054 1.00 90.19 514 GLY A CA 1
ATOM 3869 C C . GLY A 1 514 ? 7.659 -9.400 4.530 1.00 90.19 514 GLY A C 1
ATOM 3870 O O . GLY A 1 514 ? 8.498 -8.911 3.781 1.00 90.19 514 GLY A O 1
ATOM 3871 N N . GLN A 1 515 ? 7.430 -8.905 5.754 1.00 91.25 515 GLN A N 1
ATOM 3872 C CA . GLN A 1 515 ? 8.153 -7.761 6.323 1.00 91.25 515 GLN A CA 1
ATOM 3873 C C . GLN A 1 515 ? 9.245 -8.196 7.309 1.00 91.25 515 GLN A C 1
ATOM 3875 O O . GLN A 1 515 ? 9.054 -9.132 8.091 1.00 91.25 515 GLN A O 1
ATOM 3880 N N . GLY A 1 516 ? 10.370 -7.471 7.290 1.00 90.31 516 GLY A N 1
ATOM 3881 C CA . GLY A 1 516 ? 11.462 -7.563 8.262 1.00 90.31 516 GLY A CA 1
ATOM 3882 C C . GLY A 1 516 ? 11.881 -8.992 8.625 1.00 90.31 516 GLY A C 1
ATOM 3883 O O . GLY A 1 516 ? 12.531 -9.698 7.847 1.00 90.31 516 GLY A O 1
ATOM 3884 N N . ARG A 1 517 ? 11.528 -9.383 9.852 1.00 91.69 517 ARG A N 1
ATOM 3885 C CA . ARG A 1 517 ? 11.949 -10.590 10.571 1.00 91.69 517 ARG A CA 1
ATOM 3886 C C . ARG A 1 517 ? 10.820 -11.615 10.736 1.00 91.69 517 ARG A C 1
ATOM 3888 O O . ARG A 1 517 ? 11.054 -12.659 11.353 1.00 91.69 517 ARG A O 1
ATOM 3895 N N . THR A 1 518 ? 9.620 -11.365 10.205 1.00 92.75 518 THR A N 1
ATOM 3896 C CA . THR A 1 518 ? 8.531 -12.359 10.132 1.00 92.75 518 THR A CA 1
ATOM 3897 C C . THR A 1 518 ? 8.893 -13.471 9.144 1.00 92.75 518 THR A C 1
ATOM 3899 O O . THR A 1 518 ? 9.446 -13.209 8.079 1.00 92.75 518 THR A O 1
ATOM 3902 N N . ILE A 1 519 ? 8.606 -14.735 9.486 1.00 90.94 519 ILE A N 1
ATOM 3903 C CA . ILE A 1 519 ? 9.076 -15.901 8.712 1.00 90.94 519 ILE A CA 1
ATOM 3904 C C . ILE A 1 519 ? 7.912 -16.817 8.327 1.00 90.94 519 ILE A C 1
ATOM 3906 O O . ILE A 1 519 ? 7.185 -17.285 9.200 1.00 90.94 519 ILE A O 1
ATOM 3910 N N . GLY A 1 520 ? 7.809 -17.166 7.042 1.00 89.62 520 GLY A N 1
ATOM 3911 C CA . GLY A 1 520 ? 6.804 -18.104 6.525 1.00 89.62 520 GLY A CA 1
ATOM 3912 C C . GLY A 1 520 ? 5.433 -17.467 6.274 1.00 89.62 520 GLY A C 1
ATOM 3913 O O . GLY A 1 520 ? 5.257 -16.254 6.378 1.00 89.62 520 GLY A O 1
ATOM 3914 N N . GLY A 1 521 ? 4.454 -18.291 5.905 1.00 89.75 521 GLY A N 1
ATOM 3915 C CA . GLY A 1 521 ? 3.103 -17.861 5.537 1.00 89.75 521 GLY A CA 1
ATOM 3916 C C . GLY A 1 521 ? 2.998 -17.220 4.154 1.00 89.75 521 GLY A C 1
ATOM 3917 O O . GLY A 1 521 ? 1.970 -16.609 3.849 1.00 89.75 521 GLY A O 1
ATOM 3918 N N . ALA A 1 522 ? 4.043 -17.319 3.331 1.00 91.12 522 ALA A N 1
ATOM 3919 C CA . ALA A 1 522 ? 4.061 -16.758 1.988 1.00 91.12 522 ALA A CA 1
ATOM 3920 C C . ALA A 1 522 ? 3.143 -17.581 1.064 1.00 91.12 522 ALA A C 1
ATOM 3922 O O . ALA A 1 522 ? 3.299 -18.796 0.933 1.00 91.12 522 ALA A O 1
ATOM 3923 N N . SER A 1 523 ? 2.127 -16.934 0.487 1.00 91.75 523 SER A N 1
ATOM 3924 C CA . SER A 1 523 ? 0.937 -17.613 -0.038 1.00 91.75 523 SER A CA 1
ATOM 3925 C C . SER A 1 523 ? 0.336 -16.851 -1.227 1.00 91.75 523 SER A C 1
ATOM 3927 O O . SER A 1 523 ? 0.070 -15.655 -1.104 1.00 91.75 523 SER A O 1
ATOM 3929 N N . PRO A 1 524 ? -0.005 -17.509 -2.356 1.00 93.00 524 PRO A N 1
ATOM 3930 C CA . PRO A 1 524 ? -0.708 -16.854 -3.468 1.00 93.00 524 PRO A CA 1
ATOM 3931 C C . PRO A 1 524 ? -2.105 -16.346 -3.080 1.00 93.00 524 PRO A C 1
ATOM 3933 O O . PRO A 1 524 ? -2.689 -15.527 -3.791 1.00 93.00 524 PRO A O 1
ATOM 3936 N N . ASN A 1 525 ? -2.652 -16.845 -1.967 1.00 92.38 525 ASN A N 1
ATOM 3937 C CA . ASN A 1 525 ? -3.955 -16.455 -1.446 1.00 92.38 525 ASN A CA 1
ATOM 3938 C C . ASN A 1 525 ? -3.873 -15.280 -0.444 1.00 92.38 525 ASN A C 1
ATOM 3940 O O . ASN A 1 525 ? -4.917 -14.879 0.071 1.00 92.38 525 ASN A O 1
ATOM 3944 N N . TYR A 1 526 ? -2.678 -14.766 -0.126 1.00 94.69 526 TYR A N 1
ATOM 3945 C CA . TYR A 1 526 ? -2.508 -13.694 0.856 1.00 94.69 526 TYR A CA 1
ATOM 3946 C C . TYR A 1 526 ? -3.166 -12.387 0.402 1.00 94.69 526 TYR A C 1
ATOM 3948 O O . TYR A 1 526 ? -3.048 -11.970 -0.751 1.00 94.69 526 TYR A O 1
ATOM 3956 N N . ASP A 1 527 ? -3.846 -11.746 1.345 1.00 94.94 527 ASP A N 1
ATOM 3957 C CA . ASP A 1 527 ? -4.390 -10.400 1.254 1.00 94.94 527 ASP A CA 1
ATOM 3958 C C . ASP A 1 527 ? -4.400 -9.770 2.661 1.00 94.94 527 ASP A C 1
ATOM 3960 O O . ASP A 1 527 ? -4.094 -10.424 3.665 1.00 94.94 527 ASP A O 1
ATOM 3964 N N . TYR A 1 528 ? -4.778 -8.497 2.766 1.00 95.88 528 TYR A N 1
ATOM 3965 C CA . TYR A 1 528 ? -4.825 -7.816 4.062 1.00 95.88 528 TYR A CA 1
ATOM 3966 C C . TYR A 1 528 ? -5.981 -8.274 4.983 1.00 95.88 528 TYR A C 1
ATOM 3968 O O . TYR A 1 528 ? -6.005 -7.888 6.151 1.00 95.88 528 TYR A O 1
ATOM 3976 N N . TRP A 1 529 ? -6.899 -9.145 4.528 1.00 97.06 529 TRP A N 1
ATOM 3977 C CA . TRP A 1 529 ? -7.855 -9.831 5.413 1.00 97.06 529 TRP A CA 1
ATOM 3978 C C . TRP A 1 529 ? -7.183 -11.015 6.126 1.00 97.06 529 TRP A C 1
ATOM 3980 O O . TRP A 1 529 ? -7.459 -11.250 7.303 1.00 97.06 529 TRP A O 1
ATOM 3990 N N . VAL A 1 530 ? -6.235 -11.697 5.469 1.00 96.69 530 VAL A N 1
ATOM 3991 C CA . VAL A 1 530 ? -5.319 -12.645 6.130 1.00 96.69 530 VAL A CA 1
ATOM 3992 C C . VAL A 1 530 ? -4.406 -11.914 7.119 1.00 96.69 530 VAL A C 1
ATOM 3994 O O . VAL A 1 530 ? -4.302 -12.350 8.260 1.00 96.69 530 VAL A O 1
ATOM 3997 N N . ALA A 1 531 ? -3.823 -10.768 6.742 1.00 96.62 531 ALA A N 1
ATOM 3998 C CA . ALA A 1 531 ? -2.989 -9.965 7.649 1.00 96.62 531 ALA A CA 1
ATOM 3999 C C . ALA A 1 531 ? -3.756 -9.488 8.902 1.00 96.62 531 ALA A C 1
ATOM 4001 O O . ALA A 1 531 ? -3.245 -9.541 10.021 1.00 96.62 531 ALA A O 1
ATOM 4002 N N . ALA A 1 532 ? -5.015 -9.076 8.724 1.00 97.12 532 ALA A N 1
ATOM 4003 C CA . ALA A 1 532 ? -5.923 -8.749 9.818 1.00 97.12 532 ALA A CA 1
ATOM 4004 C C . ALA A 1 532 ? -6.193 -9.954 10.739 1.00 97.12 532 ALA A C 1
ATOM 4006 O O . ALA A 1 532 ? -6.245 -9.802 11.960 1.00 97.12 532 ALA A O 1
ATOM 4007 N N . ALA A 1 533 ? -6.343 -11.156 10.175 1.00 95.50 533 ALA A N 1
ATOM 4008 C CA . ALA A 1 533 ? -6.494 -12.377 10.958 1.00 95.50 533 ALA A CA 1
ATOM 4009 C C . ALA A 1 533 ? -5.195 -12.766 11.689 1.00 95.50 533 ALA A C 1
ATOM 4011 O O . ALA A 1 533 ? -5.266 -13.144 12.856 1.00 95.50 533 ALA A O 1
ATOM 4012 N N . ASP A 1 534 ? -4.018 -12.614 11.073 1.00 94.56 534 ASP A N 1
ATOM 4013 C CA . ASP A 1 534 ? -2.727 -12.860 11.735 1.00 94.56 534 ASP A CA 1
ATOM 4014 C C . ASP A 1 534 ? -2.585 -12.011 13.011 1.00 94.56 534 ASP A C 1
ATOM 4016 O O . ASP A 1 534 ? -2.240 -12.538 14.070 1.00 94.56 534 ASP A O 1
ATOM 4020 N N . LEU A 1 535 ? -2.932 -10.718 12.939 1.00 94.56 535 LEU A N 1
ATOM 4021 C CA . LEU A 1 535 ? -2.918 -9.801 14.085 1.00 94.56 535 LEU A CA 1
ATOM 4022 C C . LEU A 1 535 ? -3.892 -10.237 15.197 1.00 94.56 535 LEU A C 1
ATOM 4024 O O . LEU A 1 535 ? -3.528 -10.249 16.372 1.00 94.56 535 LEU A O 1
ATOM 4028 N N . ALA A 1 536 ? -5.110 -10.657 14.846 1.00 92.19 536 ALA A N 1
ATOM 4029 C CA . ALA A 1 536 ? -6.090 -11.118 15.831 1.00 92.19 536 ALA A CA 1
ATOM 4030 C C . ALA A 1 536 ? -5.672 -12.431 16.524 1.00 92.19 536 ALA A C 1
ATOM 4032 O O . ALA A 1 536 ? -5.852 -12.589 17.735 1.00 92.19 536 ALA A O 1
ATOM 4033 N N . PHE A 1 537 ? -5.064 -13.363 15.783 1.00 88.44 537 PHE A N 1
ATOM 4034 C CA . PHE A 1 537 ? -4.526 -14.603 16.346 1.00 88.44 537 PHE A CA 1
ATOM 4035 C C . PHE A 1 537 ? -3.308 -14.329 17.247 1.00 88.44 537 PHE A C 1
ATOM 4037 O O . PHE A 1 537 ? -3.229 -14.887 18.344 1.00 88.44 537 PHE A O 1
ATOM 4044 N N . LEU A 1 538 ? -2.400 -13.435 16.828 1.00 87.62 538 LEU A N 1
ATOM 4045 C CA . LEU A 1 538 ? -1.250 -12.975 17.619 1.00 87.62 538 LEU A CA 1
ATOM 4046 C C . LEU A 1 538 ? -1.684 -12.445 18.995 1.00 87.62 538 LEU A C 1
ATOM 4048 O O . LEU A 1 538 ? -1.098 -12.816 20.017 1.00 87.62 538 LEU A O 1
ATOM 4052 N N . MET A 1 539 ? -2.730 -11.612 19.018 1.00 84.38 539 MET A N 1
ATOM 4053 C CA . MET A 1 539 ? -3.267 -11.025 20.244 1.00 84.38 539 MET A CA 1
ATOM 4054 C C . MET A 1 539 ? -3.867 -12.082 21.183 1.00 84.38 539 MET A C 1
ATOM 4056 O O . MET A 1 539 ? -3.483 -12.121 22.350 1.00 84.38 539 MET A O 1
ATOM 4060 N N . VAL A 1 540 ? -4.778 -12.952 20.717 1.00 71.69 540 VAL A N 1
ATOM 4061 C CA . VAL A 1 540 ? -5.708 -13.649 21.640 1.00 71.69 540 VAL A CA 1
ATOM 4062 C C . VAL A 1 540 ? -5.530 -15.172 21.765 1.00 71.69 540 VAL A C 1
ATOM 4064 O O . VAL A 1 540 ? -6.091 -15.755 22.693 1.00 71.69 540 VAL A O 1
ATOM 4067 N N . CYS A 1 541 ? -4.764 -15.858 20.904 1.00 53.75 541 CYS A N 1
ATOM 4068 C CA . CYS A 1 541 ? -4.782 -17.333 20.798 1.00 53.75 541 CYS A CA 1
ATOM 4069 C C . CYS A 1 541 ? -4.452 -18.133 22.086 1.00 53.75 541 CYS A C 1
ATOM 4071 O O . CYS A 1 541 ? -3.336 -18.603 22.294 1.00 53.75 541 CYS A O 1
ATOM 4073 N N . ARG A 1 542 ? -5.459 -18.416 22.922 1.00 43.91 542 ARG A N 1
ATOM 4074 C CA . ARG A 1 542 ? -5.389 -19.480 23.937 1.00 43.91 542 ARG A CA 1
ATOM 4075 C C . ARG A 1 542 ? -5.540 -20.839 23.263 1.00 43.91 542 ARG A C 1
ATOM 4077 O O . ARG A 1 542 ? -6.495 -21.039 22.512 1.00 43.91 542 ARG A O 1
ATOM 4084 N N . ALA A 1 543 ? -4.679 -21.795 23.614 1.00 35.66 543 ALA A N 1
ATOM 4085 C CA . ALA A 1 543 ? -4.762 -23.173 23.126 1.00 35.66 543 ALA A CA 1
ATOM 4086 C C . ALA A 1 543 ? -6.169 -23.789 23.305 1.00 35.66 543 ALA A C 1
ATOM 4088 O O . ALA A 1 543 ? -6.659 -24.470 22.407 1.00 35.66 543 ALA A O 1
ATOM 4089 N N . ASP A 1 544 ? -6.856 -23.480 24.412 1.00 35.69 544 ASP A N 1
ATOM 4090 C CA . ASP A 1 544 ? -8.199 -23.991 24.728 1.00 35.69 544 ASP A CA 1
ATOM 4091 C C . ASP A 1 544 ? -9.318 -23.477 23.802 1.00 35.69 544 ASP A C 1
ATOM 4093 O O . ASP A 1 544 ? -10.342 -24.147 23.646 1.00 35.69 544 ASP A O 1
ATOM 4097 N N . ALA A 1 545 ? -9.161 -22.296 23.186 1.00 38.41 545 ALA A N 1
ATOM 4098 C CA . ALA A 1 545 ? -10.221 -21.665 22.389 1.00 38.41 545 ALA A CA 1
ATOM 4099 C C . ALA A 1 545 ? -10.576 -22.487 21.135 1.00 38.41 545 ALA A C 1
ATOM 4101 O O . ALA A 1 545 ? -11.730 -22.533 20.713 1.00 38.41 545 ALA A O 1
ATOM 4102 N N . ILE A 1 546 ? -9.588 -23.203 20.594 1.00 43.09 546 ILE A N 1
ATOM 4103 C CA . ILE A 1 546 ? -9.700 -24.039 19.393 1.00 43.09 546 ILE A CA 1
ATOM 4104 C C . ILE A 1 546 ? -10.535 -25.318 19.638 1.00 43.09 546 ILE A C 1
ATOM 4106 O O . ILE A 1 546 ? -11.080 -25.894 18.695 1.00 43.09 546 ILE A O 1
ATOM 4110 N N . PHE A 1 547 ? -10.698 -25.761 20.890 1.00 36.84 547 PHE A N 1
ATOM 4111 C CA . PHE A 1 547 ? -11.285 -27.068 21.230 1.00 36.84 547 PHE A CA 1
ATOM 4112 C C . PHE A 1 547 ? -12.796 -27.053 21.536 1.00 36.84 547 PHE A C 1
ATOM 4114 O O . PHE A 1 547 ? -13.306 -27.972 22.177 1.00 36.84 547 PHE A O 1
ATOM 4121 N N . ARG A 1 548 ? -13.545 -26.046 21.061 1.00 35.53 548 ARG A N 1
ATOM 4122 C CA . ARG A 1 548 ? -15.023 -26.003 21.174 1.00 35.53 548 ARG A CA 1
ATOM 4123 C C . ARG A 1 548 ? -15.794 -26.577 19.975 1.00 35.53 548 ARG A C 1
ATOM 4125 O O . ARG A 1 548 ? -17.021 -26.510 19.956 1.00 35.53 548 ARG A O 1
ATOM 4132 N N . VAL A 1 549 ? -15.109 -27.199 19.016 1.00 36.78 549 VAL A N 1
ATOM 4133 C CA . VAL A 1 549 ? -15.745 -28.027 17.973 1.00 36.78 549 VAL A CA 1
ATOM 4134 C C . VAL A 1 549 ? -16.177 -29.374 18.573 1.00 36.78 549 VAL A C 1
ATOM 4136 O O . VAL A 1 549 ? -15.477 -29.931 19.419 1.00 36.78 549 VAL A O 1
ATOM 4139 N N . GLN A 1 550 ? -17.336 -29.906 18.166 1.00 32.25 550 GLN A N 1
ATOM 4140 C CA . GLN A 1 550 ? -17.860 -31.168 18.710 1.00 32.25 550 GLN A CA 1
ATOM 4141 C C . GLN A 1 550 ? -16.925 -32.367 18.414 1.00 32.25 550 GLN A C 1
ATOM 4143 O O . GLN A 1 550 ? -16.375 -32.438 17.311 1.00 32.25 550 GLN A O 1
ATOM 4148 N N . PRO A 1 551 ? -16.764 -33.337 19.345 1.00 32.78 551 PRO A N 1
ATOM 4149 C CA . PRO A 1 551 ? -15.791 -34.430 19.195 1.00 32.78 551 PRO A CA 1
ATOM 4150 C C . PRO A 1 551 ? -16.013 -35.350 17.987 1.00 32.78 551 PRO A C 1
ATOM 4152 O O . PRO A 1 551 ? -15.068 -35.972 17.505 1.00 32.78 551 PRO A O 1
ATOM 4155 N N . ASP A 1 552 ? -17.249 -35.436 17.495 1.00 38.53 552 ASP A N 1
ATOM 4156 C CA . ASP A 1 552 ? -17.702 -36.473 16.559 1.00 38.53 552 ASP A CA 1
ATOM 4157 C C . ASP A 1 552 ? -17.155 -36.314 15.121 1.00 38.53 552 ASP A C 1
ATOM 4159 O O . ASP A 1 552 ? -17.360 -37.187 14.278 1.00 38.53 552 ASP A O 1
ATOM 4163 N N . CYS A 1 553 ? -16.434 -35.221 14.837 1.00 38.06 553 CYS A N 1
ATOM 4164 C CA . CYS A 1 553 ? -15.870 -34.902 13.519 1.00 38.06 553 CYS A CA 1
ATOM 4165 C C . CYS A 1 553 ? -14.375 -35.260 13.355 1.00 38.06 553 CYS A C 1
ATOM 4167 O O . CYS A 1 553 ? -13.819 -35.077 12.270 1.00 38.06 553 CYS A O 1
ATOM 4169 N N . LEU A 1 554 ? -13.699 -35.743 14.404 1.00 37.94 554 LEU A N 1
ATOM 4170 C CA . LEU A 1 554 ? -12.252 -36.007 14.393 1.00 37.94 554 LEU A CA 1
ATOM 4171 C C . LEU A 1 554 ? -11.902 -37.389 13.812 1.00 37.94 554 LEU A C 1
ATOM 4173 O O . LEU A 1 554 ? -11.679 -38.357 14.537 1.00 37.94 554 LEU A O 1
ATOM 4177 N N . GLY A 1 555 ? -11.811 -37.457 12.480 1.00 33.66 555 GLY A N 1
ATOM 4178 C CA . GLY A 1 555 ? -11.051 -38.505 11.786 1.00 33.66 555 GLY A CA 1
ATOM 4179 C C . GLY A 1 555 ? -9.532 -38.332 11.957 1.00 33.66 555 GLY A C 1
ATOM 4180 O O . GLY A 1 555 ? -9.073 -37.263 12.359 1.00 33.66 555 GLY A O 1
ATOM 4181 N N . ASP A 1 556 ? -8.758 -39.379 11.646 1.00 37.06 556 ASP A N 1
ATOM 4182 C CA . ASP A 1 556 ? -7.304 -39.444 11.876 1.00 37.06 556 ASP A CA 1
ATOM 4183 C C . ASP A 1 556 ? -6.523 -38.281 11.223 1.00 37.06 556 ASP A C 1
ATOM 4185 O O . ASP A 1 556 ? -6.184 -38.311 10.038 1.00 37.06 556 ASP A O 1
ATOM 4189 N N . LEU A 1 557 ? -6.182 -37.274 12.030 1.00 32.91 557 LEU A N 1
ATOM 4190 C CA . LEU A 1 557 ? -5.269 -36.181 11.693 1.00 32.91 557 LEU A CA 1
ATOM 4191 C C . LEU A 1 557 ? -4.005 -36.259 12.570 1.00 32.91 557 LEU A C 1
ATOM 4193 O O . LEU A 1 557 ? -4.080 -36.711 13.717 1.00 32.91 557 LEU A O 1
ATOM 4197 N N . PRO A 1 558 ? -2.833 -35.824 12.063 1.00 28.44 558 PRO A N 1
ATOM 4198 C CA . PRO A 1 558 ? -1.621 -35.720 12.874 1.00 28.44 558 PRO A CA 1
ATOM 4199 C C . PRO A 1 558 ? -1.828 -34.749 14.055 1.00 28.44 558 PRO A C 1
ATOM 4201 O O . PRO A 1 558 ? -2.695 -33.874 13.978 1.00 28.44 558 PRO A O 1
ATOM 4204 N N . PRO A 1 559 ? -1.055 -34.887 15.151 1.00 32.97 559 PRO A N 1
ATOM 4205 C CA . PRO A 1 559 ? -1.250 -34.089 16.359 1.00 32.97 559 PRO A CA 1
ATOM 4206 C C . PRO A 1 559 ? -1.202 -32.591 16.045 1.00 32.97 559 PRO A C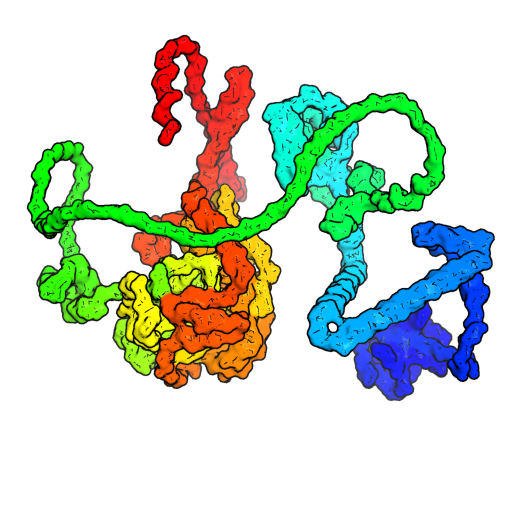 1
ATOM 4208 O O . PRO A 1 559 ? -0.235 -32.105 15.458 1.00 32.97 559 PRO A O 1
ATOM 4211 N N . ALA A 1 560 ? -2.261 -31.878 16.435 1.00 36.00 560 ALA A N 1
ATOM 4212 C CA . ALA A 1 560 ? -2.399 -30.452 16.179 1.00 36.00 560 ALA A CA 1
ATOM 4213 C C . ALA A 1 560 ? -1.228 -29.669 16.791 1.00 36.00 560 ALA A C 1
ATOM 4215 O O . ALA A 1 560 ? -0.861 -29.888 17.948 1.00 36.00 560 ALA A O 1
ATOM 4216 N N . ILE A 1 561 ? -0.661 -28.746 16.012 1.00 36.84 561 ILE A N 1
ATOM 4217 C CA . ILE A 1 561 ? 0.382 -27.835 16.486 1.00 36.84 561 ILE A CA 1
ATOM 4218 C C . ILE A 1 561 ? -0.236 -26.954 17.574 1.00 36.84 561 ILE A C 1
ATOM 4220 O O . ILE A 1 561 ? -1.200 -26.230 17.328 1.00 36.84 561 ILE A O 1
ATOM 4224 N N . SER A 1 562 ? 0.303 -27.047 18.788 1.00 35.44 562 SER A N 1
ATOM 4225 C CA . SER A 1 562 ? -0.159 -26.246 19.916 1.00 35.44 562 SER A CA 1
ATOM 4226 C C . SER A 1 562 ? 0.236 -24.787 19.702 1.00 35.44 562 SER A C 1
ATOM 4228 O O . SER A 1 562 ? 1.426 -24.471 19.690 1.00 35.44 562 SER A O 1
ATOM 4230 N N . VAL A 1 563 ? -0.746 -23.887 19.587 1.00 40.97 563 VAL A N 1
ATOM 4231 C CA . VAL A 1 563 ? -0.514 -22.433 19.649 1.00 40.97 563 VAL A CA 1
ATOM 4232 C C . VAL A 1 563 ? -0.269 -22.074 21.112 1.00 40.97 563 VAL A C 1
ATOM 4234 O O . VAL A 1 563 ? -1.176 -21.708 21.853 1.00 40.97 563 VAL A O 1
ATOM 4237 N N . GLN A 1 564 ? 0.955 -22.339 21.560 1.00 38.88 564 GLN A N 1
ATOM 4238 C CA . GLN A 1 564 ? 1.287 -22.437 22.982 1.00 38.88 564 GLN A CA 1
ATOM 4239 C C . GLN A 1 564 ? 1.754 -21.101 23.589 1.00 38.88 564 GLN A C 1
ATOM 4241 O O . GLN A 1 564 ? 1.810 -20.987 24.809 1.00 38.88 564 GLN A O 1
ATOM 4246 N N . ASN A 1 565 ? 2.047 -20.106 22.737 1.00 49.06 565 ASN A N 1
ATOM 4247 C CA . ASN A 1 565 ? 2.767 -18.872 23.071 1.00 49.06 565 ASN A CA 1
ATOM 4248 C C . ASN A 1 565 ? 2.122 -17.607 22.437 1.00 49.06 565 ASN A C 1
ATOM 4250 O O . ASN A 1 565 ? 2.831 -16.812 21.823 1.00 49.06 565 ASN A O 1
ATOM 4254 N N . ALA A 1 566 ? 0.797 -17.425 22.493 1.00 57.41 566 ALA A N 1
ATOM 4255 C CA . ALA A 1 566 ? 0.188 -16.159 22.047 1.00 57.41 566 ALA A CA 1
ATOM 4256 C C . ALA A 1 566 ? 0.426 -15.026 23.061 1.00 57.41 566 ALA A C 1
ATOM 4258 O O . ALA A 1 566 ? 0.693 -15.291 24.233 1.00 57.41 566 ALA A O 1
ATOM 4259 N N . LEU A 1 567 ? 0.309 -13.766 22.627 1.00 68.75 567 LEU A N 1
ATOM 4260 C CA . LEU A 1 567 ? 0.698 -12.618 23.459 1.00 68.75 567 LEU A CA 1
ATOM 4261 C C . LEU A 1 567 ? -0.299 -12.296 24.581 1.00 68.75 567 LEU A C 1
ATOM 4263 O O . LEU A 1 567 ? 0.078 -11.669 25.567 1.00 68.75 567 LEU A O 1
ATOM 4267 N N . HIS A 1 568 ? -1.560 -12.712 24.426 1.00 73.00 568 HIS A N 1
ATOM 4268 C CA . HIS A 1 568 ? -2.677 -12.377 25.321 1.00 73.00 568 HIS A CA 1
ATOM 4269 C C . HIS A 1 568 ? -2.820 -10.866 25.561 1.00 73.00 568 HIS A C 1
ATOM 4271 O O . HIS A 1 568 ? -3.100 -10.419 26.674 1.00 73.00 568 HIS A O 1
ATOM 4277 N N . LEU A 1 569 ? -2.643 -10.091 24.487 1.00 79.12 569 LEU A N 1
ATOM 4278 C CA . LEU A 1 569 ? -2.866 -8.651 24.492 1.00 79.12 569 LEU A CA 1
ATOM 4279 C C . LEU A 1 569 ? -4.358 -8.343 24.723 1.00 79.12 569 LEU A C 1
ATOM 4281 O O . LEU A 1 569 ? -5.211 -9.039 24.163 1.00 79.12 569 LEU A O 1
ATOM 4285 N N . PRO A 1 570 ? -4.687 -7.309 25.520 1.00 83.12 570 PRO A N 1
ATOM 4286 C CA . PRO A 1 570 ? -6.040 -6.765 25.568 1.00 83.12 570 PRO A CA 1
ATOM 4287 C C . PRO A 1 570 ? -6.375 -6.072 24.233 1.00 83.12 570 PRO A C 1
ATOM 4289 O O . PRO A 1 570 ? -5.479 -5.866 23.414 1.00 83.12 570 PRO A O 1
ATOM 4292 N N . PRO A 1 571 ? -7.630 -5.639 24.017 1.00 89.25 571 PRO A N 1
ATOM 4293 C CA . PRO A 1 571 ? -7.947 -4.688 22.958 1.00 89.25 571 PRO A CA 1
ATOM 4294 C C . PRO A 1 571 ? -7.005 -3.475 23.011 1.00 89.25 571 PRO A C 1
ATOM 4296 O O . PRO A 1 571 ? -6.784 -2.904 24.082 1.00 89.25 571 PRO A O 1
ATOM 4299 N N . SER A 1 572 ? -6.443 -3.093 21.862 1.00 92.38 572 SER A N 1
ATOM 4300 C CA . SER A 1 572 ? -5.334 -2.128 21.776 1.00 92.38 572 SER A CA 1
ATOM 4301 C C . SER A 1 572 ? -5.664 -0.939 20.875 1.00 92.38 572 SER A C 1
ATOM 4303 O O . SER A 1 572 ? -6.469 -1.035 19.946 1.00 92.38 572 SER A O 1
ATOM 4305 N N . HIS A 1 573 ? -4.991 0.187 21.101 1.00 97.62 573 HIS A N 1
ATOM 4306 C CA . HIS A 1 573 ? -4.864 1.239 20.092 1.00 97.62 573 HIS A CA 1
ATOM 4307 C C . HIS A 1 573 ? -3.929 0.754 18.973 1.00 97.62 573 HIS A C 1
ATOM 4309 O O . HIS A 1 573 ? -2.894 0.158 19.269 1.00 97.62 573 HIS A O 1
ATOM 4315 N N . ILE A 1 574 ? -4.260 0.998 17.703 1.00 98.56 574 ILE A N 1
ATOM 4316 C CA . ILE A 1 574 ? -3.470 0.514 16.558 1.00 98.56 574 ILE A CA 1
ATOM 4317 C C . ILE A 1 574 ? -2.861 1.698 15.801 1.00 98.56 574 ILE A C 1
ATOM 4319 O O . ILE A 1 574 ? -3.591 2.493 15.211 1.00 98.56 574 ILE A O 1
ATOM 4323 N N . PHE A 1 575 ? -1.531 1.801 15.770 1.00 98.75 575 PHE A N 1
ATOM 4324 C CA . PHE A 1 575 ? -0.803 2.697 14.867 1.00 98.75 575 PHE A CA 1
ATOM 4325 C C . PHE A 1 575 ? -0.414 1.947 13.592 1.00 98.75 575 PHE A C 1
ATOM 4327 O O . PHE A 1 575 ? 0.183 0.870 13.650 1.00 98.75 575 PHE A O 1
ATOM 4334 N N . ALA A 1 576 ? -0.766 2.523 12.446 1.00 98.56 576 ALA A N 1
ATOM 4335 C CA . ALA A 1 576 ? -0.686 1.882 11.142 1.00 98.56 576 ALA A CA 1
ATOM 4336 C C . ALA A 1 576 ? -0.040 2.820 10.099 1.00 98.56 576 ALA A C 1
ATOM 4338 O O . ALA A 1 576 ? -0.757 3.539 9.393 1.00 98.56 576 ALA A O 1
ATOM 4339 N N . PRO A 1 577 ? 1.303 2.845 10.024 1.00 97.19 577 PRO A N 1
ATOM 4340 C CA . PRO A 1 577 ? 2.060 3.649 9.072 1.00 97.19 577 PRO A CA 1
ATOM 4341 C C . PRO A 1 577 ? 2.244 2.946 7.714 1.00 97.19 577 PRO A C 1
ATOM 4343 O O . PRO A 1 577 ? 2.667 1.795 7.636 1.00 97.19 577 PRO A O 1
ATOM 4346 N N . GLY A 1 578 ? 1.990 3.667 6.626 1.00 93.94 578 GLY A N 1
ATOM 4347 C CA . GLY A 1 578 ? 2.073 3.179 5.253 1.00 93.94 578 GLY A CA 1
ATOM 4348 C C . GLY A 1 578 ? 0.877 2.323 4.820 1.00 93.94 578 GLY A C 1
ATOM 4349 O O . GLY A 1 578 ? 0.187 1.694 5.627 1.00 93.94 578 GLY A O 1
ATOM 4350 N N . HIS A 1 579 ? 0.653 2.265 3.506 1.00 91.12 579 HIS A N 1
ATOM 4351 C CA . HIS A 1 579 ? -0.523 1.656 2.878 1.00 91.12 579 HIS A CA 1
ATOM 4352 C C . HIS A 1 579 ? -0.842 0.212 3.321 1.00 91.12 579 HIS A C 1
ATOM 4354 O O . HIS A 1 579 ? -2.015 -0.149 3.457 1.00 91.12 579 HIS A O 1
ATOM 4360 N N . ALA A 1 580 ? 0.183 -0.609 3.568 1.00 92.75 580 ALA A N 1
ATOM 4361 C CA . ALA A 1 580 ? 0.038 -2.009 3.969 1.00 92.75 580 ALA A CA 1
ATOM 4362 C C . ALA A 1 580 ? -0.539 -2.145 5.389 1.00 92.75 580 ALA A C 1
ATOM 4364 O O . ALA A 1 580 ? -1.510 -2.876 5.619 1.00 92.75 580 ALA A O 1
ATOM 4365 N N . ALA A 1 581 ? 0.006 -1.379 6.338 1.00 96.94 581 ALA A N 1
ATOM 4366 C CA . ALA A 1 581 ? -0.515 -1.306 7.696 1.00 96.94 581 ALA A CA 1
ATOM 4367 C C . ALA A 1 581 ? -1.901 -0.642 7.718 1.00 96.94 581 ALA A C 1
ATOM 4369 O O . ALA A 1 581 ? -2.799 -1.131 8.400 1.00 96.94 581 ALA A O 1
ATOM 4370 N N . PHE A 1 582 ? -2.102 0.423 6.930 1.00 96.50 582 PHE A N 1
ATOM 4371 C CA . PHE A 1 582 ? -3.377 1.134 6.783 1.00 96.50 582 PHE A CA 1
ATOM 4372 C C . PHE A 1 582 ? -4.529 0.191 6.397 1.00 96.50 582 PHE A C 1
ATOM 4374 O O . PHE A 1 582 ? -5.547 0.142 7.094 1.00 96.50 582 PHE A O 1
ATOM 4381 N N . ARG A 1 583 ? -4.361 -0.603 5.324 1.00 94.62 583 ARG A N 1
ATOM 4382 C CA . ARG A 1 583 ? -5.363 -1.603 4.909 1.00 94.62 583 ARG A CA 1
ATOM 4383 C C . ARG A 1 583 ? -5.555 -2.678 5.982 1.00 94.62 583 ARG A C 1
ATOM 4385 O O . ARG A 1 583 ? -6.691 -2.943 6.373 1.00 94.62 583 ARG A O 1
ATOM 4392 N N . THR A 1 584 ? -4.464 -3.218 6.529 1.00 97.44 584 THR A N 1
ATOM 4393 C CA . THR A 1 584 ? -4.504 -4.234 7.599 1.00 97.44 584 THR A CA 1
ATOM 4394 C C . THR A 1 584 ? -5.304 -3.768 8.821 1.00 97.44 584 THR A C 1
ATOM 4396 O O . THR A 1 584 ? -6.163 -4.503 9.301 1.00 97.44 584 THR A O 1
ATOM 4399 N N . ALA A 1 585 ? -5.089 -2.540 9.302 1.00 98.06 585 ALA A N 1
ATOM 4400 C CA . ALA A 1 585 ? -5.754 -2.003 10.489 1.00 98.06 585 ALA A CA 1
ATOM 4401 C C . ALA A 1 585 ? -7.255 -1.725 10.274 1.00 98.06 585 ALA A C 1
ATOM 4403 O O . ALA A 1 585 ? -8.065 -2.023 11.155 1.00 98.06 585 ALA A O 1
ATOM 4404 N N . LEU A 1 586 ? -7.654 -1.227 9.095 1.00 96.94 586 LEU A N 1
ATOM 4405 C CA . LEU A 1 586 ? -9.072 -1.095 8.728 1.00 96.94 586 LEU A CA 1
ATOM 4406 C C . LEU A 1 586 ? -9.762 -2.465 8.646 1.00 96.94 586 LEU A C 1
ATOM 4408 O O . LEU A 1 586 ? -10.850 -2.654 9.189 1.00 96.94 586 LEU A O 1
ATOM 4412 N N . GLN A 1 587 ? -9.120 -3.440 8.001 1.00 97.44 587 GLN A N 1
ATOM 4413 C CA . GLN A 1 587 ? -9.669 -4.785 7.799 1.00 97.44 587 GLN A CA 1
ATOM 4414 C C . GLN A 1 587 ? -9.735 -5.574 9.120 1.00 97.44 587 GLN A C 1
ATOM 4416 O O . GLN A 1 587 ? -10.721 -6.269 9.377 1.00 97.44 587 GLN A O 1
ATOM 4421 N N . PHE A 1 588 ? -8.760 -5.372 10.011 1.00 97.44 588 PHE A N 1
ATOM 4422 C CA . PHE A 1 588 ? -8.782 -5.834 11.400 1.00 97.44 588 PHE A CA 1
ATOM 4423 C C . PHE A 1 588 ? -9.959 -5.242 12.174 1.00 97.44 588 PHE A C 1
ATOM 4425 O O . PHE A 1 588 ? -10.716 -5.987 12.788 1.00 97.44 588 PHE A O 1
ATOM 4432 N N . CYS A 1 589 ? -10.188 -3.932 12.080 1.00 95.69 589 CYS A N 1
ATOM 4433 C CA . CYS A 1 589 ? -11.309 -3.272 12.745 1.00 95.69 589 CYS A CA 1
ATOM 4434 C C . CYS A 1 589 ? -12.685 -3.755 12.238 1.00 95.69 589 CYS A C 1
ATOM 4436 O O . CYS A 1 589 ? -13.620 -3.882 13.024 1.00 95.69 589 CYS A O 1
ATOM 4438 N N . ILE A 1 590 ? -12.810 -4.093 10.948 1.00 96.06 590 ILE A N 1
ATOM 4439 C CA . ILE A 1 590 ? -14.050 -4.628 10.355 1.00 96.06 590 ILE A CA 1
ATOM 4440 C C . ILE A 1 590 ? -14.336 -6.075 10.806 1.00 96.06 590 ILE A C 1
ATOM 4442 O O . ILE A 1 590 ? -15.490 -6.423 11.071 1.00 96.06 590 ILE A O 1
ATOM 4446 N N . LEU A 1 591 ? -13.315 -6.937 10.899 1.00 95.62 591 LEU A N 1
ATOM 4447 C CA . LEU A 1 591 ? -13.487 -8.345 11.294 1.00 95.62 591 LEU A CA 1
ATOM 4448 C C . LEU A 1 591 ? -13.470 -8.570 12.812 1.00 95.62 591 LEU A C 1
ATOM 4450 O O . LEU A 1 591 ? -14.184 -9.442 13.315 1.00 95.62 591 LEU A O 1
ATOM 4454 N N . PHE A 1 592 ? -12.684 -7.783 13.543 1.00 93.88 592 PHE A N 1
ATOM 4455 C CA . PHE A 1 592 ? -12.396 -7.927 14.971 1.00 93.88 592 PHE A CA 1
ATOM 4456 C C . PHE A 1 592 ? -12.581 -6.590 15.731 1.00 93.88 592 PHE A C 1
ATOM 4458 O O . PHE A 1 592 ? -11.693 -6.200 16.489 1.00 93.88 592 PHE A O 1
ATOM 4465 N N . PRO A 1 593 ? -13.717 -5.869 15.575 1.00 92.38 593 PRO A N 1
ATOM 4466 C CA . PRO A 1 593 ? -13.931 -4.558 16.203 1.00 92.38 593 PRO A CA 1
ATOM 4467 C C . PRO A 1 593 ? -13.718 -4.587 17.720 1.00 92.38 593 PRO A C 1
ATOM 4469 O O . PRO A 1 593 ? -13.142 -3.665 18.285 1.00 92.38 593 PRO A O 1
ATOM 4472 N N . ASP A 1 594 ? -14.109 -5.680 18.371 1.00 90.12 594 ASP A N 1
ATOM 4473 C CA . ASP A 1 594 ? -13.990 -5.886 19.816 1.00 90.12 594 ASP A CA 1
ATOM 4474 C C . ASP A 1 594 ? -12.524 -5.945 20.321 1.00 90.12 594 ASP A C 1
ATOM 4476 O O . ASP A 1 594 ? -12.299 -6.047 21.522 1.00 90.12 594 ASP A O 1
ATOM 4480 N N . GLN A 1 595 ? -11.529 -5.912 19.421 1.00 90.56 595 GLN A N 1
ATOM 4481 C CA . GLN A 1 595 ? -10.086 -5.946 19.713 1.00 90.56 595 GLN A CA 1
ATOM 4482 C C . GLN A 1 595 ? -9.352 -4.629 19.376 1.00 90.56 595 GLN A C 1
ATOM 4484 O O . GLN A 1 595 ? -8.165 -4.499 19.670 1.00 90.56 595 GLN A O 1
ATOM 4489 N N . ALA A 1 596 ? -10.036 -3.639 18.791 1.00 94.06 596 ALA A N 1
ATOM 4490 C CA . ALA A 1 596 ? -9.468 -2.331 18.458 1.00 94.06 596 ALA A CA 1
ATOM 4491 C C . ALA A 1 596 ? -10.097 -1.226 19.323 1.00 94.06 596 ALA A C 1
ATOM 4493 O O . ALA A 1 596 ? -11.316 -1.054 19.304 1.00 94.06 596 ALA A O 1
ATOM 4494 N N . LEU A 1 597 ? -9.272 -0.451 20.039 1.00 95.81 597 LEU A N 1
ATOM 4495 C CA . LEU A 1 597 ? -9.708 0.717 20.820 1.00 95.81 597 LEU A CA 1
ATOM 4496 C C . LEU A 1 597 ? -9.862 1.957 19.931 1.00 95.81 597 LEU A C 1
ATOM 4498 O O . LEU A 1 597 ? -10.934 2.550 19.868 1.00 95.81 597 LEU A O 1
ATOM 4502 N N . SER A 1 598 ? -8.796 2.327 19.218 1.00 98.50 598 SER A N 1
ATOM 4503 C CA . SER A 1 598 ? -8.773 3.397 18.213 1.00 98.50 598 SER A CA 1
ATOM 4504 C C . SER A 1 598 ? -7.758 3.084 17.111 1.00 98.50 598 SER A C 1
ATOM 4506 O O . SER A 1 598 ? -6.872 2.244 17.300 1.00 98.50 598 SER A O 1
ATOM 4508 N N . LEU A 1 599 ? -7.893 3.741 15.956 1.00 98.75 599 LEU A N 1
ATOM 4509 C CA . LEU A 1 599 ? -6.995 3.580 14.809 1.00 98.75 599 LEU A CA 1
ATOM 4510 C C . LEU A 1 599 ? -6.250 4.886 14.508 1.00 98.75 599 LEU A C 1
ATOM 4512 O O . LEU A 1 599 ? -6.873 5.926 14.321 1.00 98.75 599 LEU A O 1
ATOM 4516 N N . SER A 1 600 ? -4.930 4.816 14.378 1.00 98.75 600 SER A N 1
ATOM 4517 C CA . SER A 1 600 ? -4.074 5.914 13.923 1.00 98.75 600 SER A CA 1
ATOM 4518 C C . SER A 1 600 ? -3.438 5.527 12.594 1.00 98.75 600 SER A C 1
ATOM 4520 O O . SER A 1 600 ? -2.400 4.867 12.552 1.00 98.75 600 SER A O 1
ATOM 4522 N N . LEU A 1 601 ? -4.108 5.898 11.509 1.00 98.56 601 LEU A N 1
ATOM 4523 C CA . LEU A 1 601 ? -3.825 5.478 10.143 1.00 98.56 601 LEU A CA 1
ATOM 4524 C C . LEU A 1 601 ? -3.037 6.581 9.419 1.00 98.56 601 LEU A C 1
ATOM 4526 O O . LEU A 1 601 ? -3.554 7.680 9.204 1.00 98.56 601 LEU A O 1
ATOM 4530 N N . VAL A 1 602 ? -1.786 6.303 9.047 1.00 98.12 602 VAL A N 1
ATOM 4531 C CA . VAL A 1 602 ? -0.858 7.310 8.506 1.00 98.12 602 VAL A CA 1
ATOM 4532 C C . VAL A 1 602 ? -0.287 6.838 7.176 1.00 98.12 602 VAL A C 1
ATOM 4534 O O . VAL A 1 602 ? 0.333 5.788 7.132 1.00 98.12 602 VAL A O 1
ATOM 4537 N N . GLY A 1 603 ? -0.452 7.601 6.095 1.00 95.31 603 GLY A N 1
ATOM 4538 C CA . GLY A 1 603 ? 0.044 7.206 4.766 1.00 95.31 603 GLY A CA 1
ATOM 4539 C C . GLY A 1 603 ? -0.842 6.138 4.135 1.00 95.31 603 GLY A C 1
ATOM 4540 O O . GLY A 1 603 ? -0.401 5.030 3.848 1.00 95.31 603 GLY A O 1
ATOM 4541 N N . GLY A 1 604 ? -2.132 6.454 4.002 1.00 91.50 604 GLY A N 1
ATOM 4542 C CA . GLY A 1 604 ? -3.116 5.532 3.443 1.00 91.50 604 GLY A CA 1
ATOM 4543 C C . GLY A 1 604 ? -2.989 5.281 1.945 1.00 91.50 604 GLY A C 1
ATOM 4544 O O . GLY A 1 604 ? -2.124 5.830 1.267 1.00 91.50 604 GLY A O 1
ATOM 4545 N N . MET A 1 605 ? -3.905 4.452 1.446 1.00 89.69 605 MET A N 1
ATOM 4546 C CA . MET A 1 605 ? -4.107 4.206 0.021 1.00 89.69 605 MET A CA 1
ATOM 4547 C C . MET A 1 605 ? -5.595 4.176 -0.336 1.00 89.69 605 MET A C 1
ATOM 4549 O O . MET A 1 605 ? -6.439 3.990 0.544 1.00 89.69 605 MET A O 1
ATOM 4553 N N . SER A 1 606 ? -5.914 4.299 -1.627 1.00 87.00 606 SER A N 1
ATOM 4554 C CA . SER A 1 606 ? -7.289 4.134 -2.110 1.00 87.00 606 SER A CA 1
ATOM 4555 C C . SER A 1 606 ? -7.808 2.710 -1.870 1.00 87.00 606 SER A C 1
ATOM 4557 O O . SER A 1 606 ? -7.067 1.719 -1.943 1.00 87.00 606 SER A O 1
ATOM 4559 N N . ILE A 1 607 ? -9.102 2.600 -1.559 1.00 90.50 607 ILE A N 1
ATOM 4560 C CA . ILE A 1 607 ? -9.766 1.323 -1.247 1.00 90.50 607 ILE A CA 1
ATOM 4561 C C . ILE A 1 607 ? -11.027 1.060 -2.079 1.00 90.50 607 ILE A C 1
ATOM 4563 O O . ILE A 1 607 ? -11.480 -0.084 -2.100 1.00 90.50 607 ILE A O 1
ATOM 4567 N N . PHE A 1 608 ? -11.563 2.065 -2.782 1.00 87.38 608 PHE A N 1
ATOM 4568 C CA . PHE A 1 608 ? -12.798 1.962 -3.575 1.00 87.38 608 PHE A CA 1
ATOM 4569 C C . PHE A 1 608 ? -12.577 1.635 -5.062 1.00 87.38 608 PHE A C 1
ATOM 4571 O O . PHE A 1 608 ? -13.530 1.571 -5.833 1.00 87.38 608 PHE A O 1
ATOM 4578 N N . GLY A 1 609 ? -11.336 1.353 -5.461 1.00 71.88 609 GLY A N 1
ATOM 4579 C CA . GLY A 1 609 ? -10.989 0.910 -6.808 1.00 71.88 609 GLY A CA 1
ATOM 4580 C C . GLY A 1 609 ? -9.604 0.256 -6.870 1.00 71.88 609 GLY A C 1
ATOM 4581 O O . GLY A 1 609 ? -8.931 0.138 -5.840 1.00 71.88 609 GLY A O 1
ATOM 4582 N N . PRO A 1 610 ? -9.169 -0.187 -8.063 1.00 66.69 610 PRO A N 1
ATOM 4583 C CA . PRO A 1 610 ? -7.762 -0.484 -8.317 1.00 66.69 610 PRO A CA 1
ATOM 4584 C C . PRO A 1 610 ? -6.918 0.806 -8.241 1.00 66.69 610 PRO A C 1
ATOM 4586 O O . PRO A 1 610 ? -7.445 1.897 -8.477 1.00 66.69 610 PRO A O 1
ATOM 4589 N N . PRO A 1 611 ? -5.610 0.720 -7.936 1.00 67.31 611 PRO A N 1
ATOM 4590 C CA . PRO A 1 611 ? -4.729 1.886 -7.970 1.00 67.31 611 PRO A CA 1
ATOM 4591 C C . PRO A 1 611 ? -4.628 2.458 -9.392 1.00 67.31 611 PRO A C 1
ATOM 4593 O O . PRO A 1 611 ? -4.539 1.703 -10.359 1.00 67.31 611 PRO A O 1
ATOM 4596 N N . ARG A 1 612 ? -4.597 3.793 -9.527 1.00 68.38 612 ARG A N 1
ATOM 4597 C CA . ARG A 1 612 ? -4.658 4.485 -10.835 1.00 68.38 612 ARG A CA 1
ATOM 4598 C C . ARG A 1 612 ? -3.542 4.064 -11.802 1.00 68.38 612 ARG A C 1
ATOM 4600 O O . ARG A 1 612 ? -3.779 3.983 -13.000 1.00 68.38 612 ARG A O 1
ATOM 4607 N N . ASN A 1 613 ? -2.368 3.727 -11.266 1.00 73.38 613 ASN A N 1
ATOM 4608 C CA . ASN A 1 613 ? -1.168 3.358 -12.025 1.00 73.38 613 ASN A CA 1
ATOM 4609 C C . ASN A 1 613 ? -0.878 1.840 -11.956 1.00 73.38 613 ASN A C 1
ATOM 4611 O O . ASN A 1 613 ? 0.280 1.429 -11.900 1.00 73.38 613 ASN A O 1
ATOM 4615 N N . ALA A 1 614 ? -1.917 0.993 -11.905 1.00 76.00 614 ALA A N 1
ATOM 4616 C CA . ALA A 1 614 ? -1.796 -0.458 -11.690 1.00 76.00 614 ALA A CA 1
ATOM 4617 C C . ALA A 1 614 ? -0.813 -1.176 -12.638 1.00 76.00 614 ALA A C 1
ATOM 4619 O O . ALA A 1 614 ? -0.130 -2.105 -12.209 1.00 76.00 614 ALA A O 1
ATOM 4620 N N . GLU A 1 615 ? -0.720 -0.748 -13.900 1.00 78.69 615 GLU A N 1
ATOM 4621 C CA . GLU A 1 615 ? 0.195 -1.338 -14.888 1.00 78.69 615 GLU A CA 1
ATOM 4622 C C . GLU A 1 615 ? 1.662 -0.999 -14.587 1.00 78.69 615 GLU A C 1
ATOM 4624 O O . GLU A 1 615 ? 2.495 -1.902 -14.550 1.00 78.69 615 GLU A O 1
ATOM 4629 N N . ALA A 1 616 ? 1.964 0.260 -14.250 1.00 79.81 616 ALA A N 1
ATOM 4630 C CA . ALA A 1 616 ? 3.303 0.678 -13.832 1.00 79.81 616 ALA A CA 1
ATOM 4631 C C . ALA A 1 616 ? 3.741 -0.023 -12.532 1.00 79.81 616 ALA A C 1
ATOM 4633 O O . ALA A 1 616 ? 4.894 -0.430 -12.404 1.00 79.81 616 ALA A O 1
ATOM 4634 N N . PHE A 1 617 ? 2.817 -0.251 -11.588 1.00 82.44 617 PHE A N 1
ATOM 4635 C CA . PHE A 1 617 ? 3.109 -1.073 -10.409 1.00 82.44 617 PHE A CA 1
ATOM 4636 C C . PHE A 1 617 ? 3.424 -2.525 -10.776 1.00 82.44 617 PHE A C 1
ATOM 4638 O O . PHE A 1 617 ? 4.367 -3.089 -10.231 1.00 82.44 617 PHE A O 1
ATOM 4645 N N . ALA A 1 618 ? 2.703 -3.123 -11.727 1.00 83.38 618 ALA A N 1
ATOM 4646 C CA . ALA A 1 618 ? 2.996 -4.477 -12.193 1.00 83.38 618 ALA A CA 1
ATOM 4647 C C . ALA A 1 618 ? 4.342 -4.583 -12.944 1.00 83.38 618 ALA A C 1
ATOM 4649 O O . ALA A 1 618 ? 5.010 -5.613 -12.840 1.00 83.38 618 ALA A O 1
ATOM 4650 N N . GLU A 1 619 ? 4.758 -3.536 -13.663 1.00 85.69 619 GLU A N 1
ATOM 4651 C CA . GLU A 1 619 ? 6.068 -3.445 -14.325 1.00 85.69 619 GLU A CA 1
ATOM 4652 C C . GLU A 1 619 ? 7.219 -3.303 -13.314 1.00 85.69 619 GLU A C 1
ATOM 4654 O O . GLU A 1 619 ? 8.201 -4.050 -13.385 1.00 85.69 619 GLU A O 1
ATOM 4659 N N . VAL A 1 620 ? 7.068 -2.419 -12.319 1.00 88.94 620 VAL A N 1
ATOM 4660 C CA . VAL A 1 620 ? 8.015 -2.279 -11.198 1.00 88.94 620 VAL A CA 1
ATOM 4661 C C . VAL A 1 620 ? 8.100 -3.586 -10.407 1.00 88.94 620 VAL A C 1
ATOM 4663 O O . VAL A 1 620 ? 9.199 -4.087 -10.201 1.00 88.94 620 VAL A O 1
ATOM 4666 N N . ASP A 1 621 ? 6.975 -4.207 -10.044 1.00 88.75 621 ASP A N 1
ATOM 4667 C CA . ASP A 1 621 ? 6.943 -5.482 -9.312 1.00 88.75 621 ASP A CA 1
ATOM 4668 C C . ASP A 1 621 ? 7.644 -6.621 -10.070 1.00 88.75 621 ASP A C 1
ATOM 4670 O O . ASP A 1 621 ? 8.357 -7.434 -9.470 1.00 88.75 621 ASP A O 1
ATOM 4674 N N . ALA A 1 622 ? 7.462 -6.690 -11.393 1.00 88.25 622 ALA A N 1
ATOM 4675 C CA . ALA A 1 622 ? 8.115 -7.684 -12.239 1.00 88.25 622 ALA A CA 1
ATOM 4676 C C . ALA A 1 622 ? 9.632 -7.453 -12.328 1.00 88.25 622 ALA A C 1
ATOM 4678 O O . ALA A 1 622 ? 10.404 -8.402 -12.165 1.00 88.25 622 ALA A O 1
ATOM 4679 N N . THR A 1 623 ? 10.051 -6.201 -12.531 1.00 91.12 623 THR A N 1
ATOM 4680 C CA . THR A 1 623 ? 11.464 -5.805 -12.639 1.00 91.12 623 THR A CA 1
ATOM 4681 C C . THR A 1 623 ? 12.190 -5.954 -11.301 1.00 91.12 623 THR A C 1
ATOM 4683 O O . THR A 1 623 ? 13.298 -6.476 -11.258 1.00 91.12 623 THR A O 1
ATOM 4686 N N . TRP A 1 624 ? 11.547 -5.603 -10.187 1.00 92.44 624 TRP A N 1
ATOM 4687 C CA . TRP A 1 624 ? 12.091 -5.755 -8.836 1.00 92.44 624 TRP A CA 1
ATOM 4688 C C . TRP A 1 624 ? 12.233 -7.228 -8.436 1.00 92.44 624 TRP A C 1
ATOM 4690 O O . TRP A 1 624 ? 13.208 -7.612 -7.792 1.00 92.44 624 TRP A O 1
ATOM 4700 N N . SER A 1 625 ? 11.288 -8.081 -8.848 1.00 90.56 625 SER A N 1
ATOM 4701 C CA . SER A 1 625 ? 11.352 -9.526 -8.589 1.00 90.56 625 SER A CA 1
ATOM 4702 C C . SER A 1 625 ? 12.396 -10.242 -9.451 1.00 90.56 625 SER A C 1
ATOM 4704 O O . SER A 1 625 ? 12.960 -11.249 -9.021 1.00 90.56 625 SER A O 1
ATOM 4706 N N . ASN A 1 626 ? 12.622 -9.770 -10.679 1.00 90.62 626 ASN A N 1
ATOM 4707 C CA . ASN A 1 626 ? 13.436 -10.435 -11.695 1.00 90.62 626 ASN A CA 1
ATOM 4708 C C . ASN A 1 626 ? 14.060 -9.392 -12.658 1.00 90.62 626 ASN A C 1
ATOM 4710 O O . ASN A 1 626 ? 13.624 -9.300 -13.810 1.00 90.62 626 ASN A O 1
ATOM 4714 N N . PRO A 1 627 ? 15.071 -8.618 -12.229 1.00 90.69 627 PRO A N 1
ATOM 4715 C CA . PRO A 1 627 ? 15.786 -7.695 -13.106 1.00 90.69 627 PRO A CA 1
ATOM 4716 C C . PRO A 1 627 ? 16.662 -8.479 -14.092 1.00 90.69 627 PRO A C 1
ATOM 4718 O O . PRO A 1 627 ? 17.078 -9.604 -13.799 1.00 90.69 627 PRO A O 1
ATOM 4721 N N . GLU A 1 628 ? 16.941 -7.906 -15.266 1.00 86.88 628 GLU A N 1
ATOM 4722 C CA . GLU A 1 628 ? 17.819 -8.554 -16.255 1.00 86.88 628 GLU A CA 1
ATOM 4723 C C . GLU A 1 628 ? 19.313 -8.318 -15.957 1.00 86.88 628 GLU A C 1
ATOM 4725 O O . GLU A 1 628 ? 20.138 -9.166 -16.298 1.00 86.88 628 GLU A O 1
ATOM 4730 N N . ASP A 1 629 ? 19.657 -7.219 -15.272 1.00 85.88 629 ASP A N 1
ATOM 4731 C CA . ASP A 1 629 ? 21.008 -6.907 -14.790 1.00 85.88 629 ASP A CA 1
ATOM 4732 C C . ASP A 1 629 ? 21.015 -6.007 -13.529 1.00 85.88 629 ASP A C 1
ATOM 4734 O O . ASP A 1 629 ? 19.966 -5.626 -13.001 1.00 85.88 629 ASP A O 1
ATOM 4738 N N . GLU A 1 630 ? 22.211 -5.697 -13.009 1.00 84.88 630 GLU A N 1
ATOM 4739 C CA . GLU A 1 630 ? 22.391 -4.822 -11.841 1.00 84.88 630 GLU A CA 1
ATOM 4740 C C . GLU A 1 630 ? 21.905 -3.371 -12.055 1.00 84.88 630 GLU A C 1
ATOM 4742 O O . GLU A 1 630 ? 21.512 -2.724 -11.082 1.00 84.88 630 GLU A O 1
ATOM 4747 N N . ASP A 1 631 ? 21.915 -2.851 -13.289 1.00 83.56 631 ASP A N 1
ATOM 4748 C CA . ASP A 1 631 ? 21.514 -1.469 -13.583 1.00 83.56 631 ASP A CA 1
ATOM 4749 C C . ASP A 1 631 ? 19.993 -1.325 -13.507 1.00 83.56 631 ASP A C 1
ATOM 4751 O O . ASP A 1 631 ? 19.496 -0.460 -12.785 1.00 83.56 631 ASP A O 1
ATOM 4755 N N . LEU A 1 632 ? 19.251 -2.240 -14.138 1.00 86.00 632 LEU A N 1
ATOM 4756 C CA . LEU A 1 632 ? 17.788 -2.291 -14.045 1.00 86.00 632 LEU A CA 1
ATOM 4757 C C . LEU A 1 632 ? 17.298 -2.504 -12.607 1.00 86.00 632 LEU A C 1
ATOM 4759 O O . LEU A 1 632 ? 16.255 -1.972 -12.230 1.00 86.00 632 LEU A O 1
ATOM 4763 N N . PHE A 1 633 ? 18.047 -3.231 -11.771 1.00 89.94 633 PHE A N 1
ATOM 4764 C CA . PHE A 1 633 ? 17.735 -3.334 -10.342 1.00 89.94 633 PHE A CA 1
ATOM 4765 C C . PHE A 1 633 ? 17.868 -1.983 -9.621 1.00 89.94 633 PHE A C 1
ATOM 4767 O O . PHE A 1 633 ? 16.997 -1.622 -8.829 1.00 89.94 633 PHE A O 1
ATOM 4774 N N . VAL A 1 634 ? 18.923 -1.211 -9.906 1.00 88.56 634 VAL A N 1
ATOM 4775 C CA . VAL A 1 634 ? 19.118 0.121 -9.311 1.00 88.56 634 VAL A CA 1
ATOM 4776 C C . VAL A 1 634 ? 18.101 1.131 -9.851 1.00 88.56 634 VAL A C 1
ATOM 4778 O O . VAL A 1 634 ? 17.560 1.899 -9.060 1.00 88.56 634 VAL A O 1
ATOM 4781 N N . GLU A 1 635 ? 17.778 1.121 -11.146 1.00 88.56 635 GLU A N 1
ATOM 4782 C CA . GLU A 1 635 ? 16.720 1.972 -11.716 1.00 88.56 635 GLU A CA 1
ATOM 4783 C C . GLU A 1 635 ? 15.342 1.637 -11.119 1.00 88.56 635 GLU A C 1
ATOM 4785 O O . GLU A 1 635 ? 14.602 2.539 -10.721 1.00 88.56 635 GLU A O 1
ATOM 4790 N N . CYS A 1 636 ? 15.033 0.349 -10.943 1.00 92.50 636 CYS A N 1
ATOM 4791 C CA . CYS A 1 636 ? 13.797 -0.105 -10.310 1.00 92.50 636 CYS A CA 1
ATOM 4792 C C . CYS A 1 636 ? 13.697 0.326 -8.835 1.00 92.50 636 CYS A C 1
ATOM 4794 O O . CYS A 1 636 ? 12.668 0.862 -8.421 1.00 92.50 636 CYS A O 1
ATOM 4796 N N . LEU A 1 637 ? 14.779 0.204 -8.054 1.00 92.44 637 LEU A N 1
ATOM 4797 C CA . LEU A 1 637 ? 14.845 0.773 -6.700 1.00 92.44 637 LEU A CA 1
ATOM 4798 C C . LEU A 1 637 ? 14.713 2.309 -6.692 1.00 92.44 637 LEU A C 1
ATOM 4800 O O . LEU A 1 637 ? 14.273 2.875 -5.693 1.00 92.44 637 LEU A O 1
ATOM 4804 N N . GLY A 1 638 ? 15.042 2.979 -7.800 1.00 91.94 638 GLY A N 1
ATOM 4805 C CA . GLY A 1 638 ? 14.782 4.403 -8.014 1.00 91.94 638 GLY A CA 1
ATOM 4806 C C . GLY A 1 638 ? 13.289 4.709 -8.089 1.00 91.94 638 GLY A C 1
ATOM 4807 O O . GLY A 1 638 ? 12.802 5.541 -7.327 1.00 91.94 638 GLY A O 1
ATOM 4808 N N . ALA A 1 639 ? 12.548 3.976 -8.923 1.00 90.88 639 ALA A N 1
ATOM 4809 C CA . ALA A 1 639 ? 11.090 4.090 -9.012 1.00 90.88 639 ALA A CA 1
ATOM 4810 C C . ALA A 1 639 ? 10.390 3.740 -7.680 1.00 90.88 639 ALA A C 1
ATOM 4812 O O . ALA A 1 639 ? 9.449 4.420 -7.271 1.00 90.88 639 ALA A O 1
ATOM 4813 N N . VAL A 1 640 ? 10.885 2.730 -6.952 1.00 91.19 640 VAL A N 1
ATOM 4814 C CA . VAL A 1 640 ? 10.418 2.397 -5.590 1.00 91.19 640 VAL A CA 1
ATOM 4815 C C . VAL A 1 640 ? 10.720 3.527 -4.595 1.00 91.19 640 VAL A C 1
ATOM 4817 O O . VAL A 1 640 ? 9.922 3.785 -3.694 1.00 91.19 640 VAL A O 1
ATOM 4820 N N . GLY A 1 641 ? 11.840 4.232 -4.762 1.00 92.31 641 GLY A N 1
ATOM 4821 C CA . GLY A 1 641 ? 12.175 5.413 -3.973 1.00 92.31 641 GLY A CA 1
ATOM 4822 C C . GLY A 1 641 ? 11.249 6.598 -4.246 1.00 92.31 641 GLY A C 1
ATOM 4823 O O . GLY A 1 641 ? 10.718 7.176 -3.302 1.00 92.31 641 GLY A O 1
ATOM 4824 N N . GLU A 1 642 ? 10.967 6.913 -5.512 1.00 89.69 642 GLU A N 1
ATOM 4825 C CA . GLU A 1 642 ? 9.999 7.959 -5.884 1.00 89.69 642 GLU A CA 1
ATOM 4826 C C . GLU A 1 642 ? 8.574 7.607 -5.415 1.00 89.69 642 GLU A C 1
ATOM 4828 O O . GLU A 1 642 ? 7.851 8.482 -4.940 1.00 89.69 642 GLU A O 1
ATOM 4833 N N . TYR A 1 643 ? 8.204 6.321 -5.405 1.00 87.62 643 TYR A N 1
ATOM 4834 C CA . TYR A 1 643 ? 6.957 5.836 -4.800 1.00 87.62 643 TYR A CA 1
ATOM 4835 C C . TYR A 1 643 ? 6.850 6.145 -3.294 1.00 87.62 643 TYR A C 1
ATOM 4837 O O . TYR A 1 643 ? 5.808 6.617 -2.838 1.00 87.62 643 TYR A O 1
ATOM 4845 N N . VAL A 1 644 ? 7.903 5.902 -2.498 1.00 90.88 644 VAL A N 1
ATOM 4846 C CA . VAL A 1 644 ? 7.856 6.148 -1.039 1.00 90.88 644 VAL A CA 1
ATOM 4847 C C . VAL A 1 644 ? 8.164 7.599 -0.638 1.00 90.88 644 VAL A C 1
ATOM 4849 O O . VAL A 1 644 ? 7.712 8.028 0.428 1.00 90.88 644 VAL A O 1
ATOM 4852 N N . PHE A 1 645 ? 8.887 8.361 -1.471 1.00 92.75 645 PHE A N 1
ATOM 4853 C CA . PHE A 1 645 ? 9.434 9.688 -1.142 1.00 92.75 645 PHE A CA 1
ATOM 4854 C C . PHE A 1 645 ? 9.005 10.854 -2.044 1.00 92.75 645 PHE A C 1
ATOM 4856 O O . PHE A 1 645 ? 9.411 11.983 -1.762 1.00 92.75 645 PHE A O 1
ATOM 4863 N N . THR A 1 646 ? 8.199 10.623 -3.084 1.00 87.69 646 THR A N 1
ATOM 4864 C CA . THR A 1 646 ? 7.855 11.589 -4.151 1.00 87.69 646 THR A CA 1
ATOM 4865 C C . THR A 1 646 ? 9.035 11.932 -5.061 1.00 87.69 646 THR A C 1
ATOM 4867 O O . THR A 1 646 ? 8.924 11.828 -6.276 1.00 87.69 646 THR A O 1
ATOM 4870 N N . GLU A 1 647 ? 10.165 12.356 -4.500 1.00 86.88 647 GLU A N 1
ATOM 4871 C CA . GLU A 1 647 ? 11.346 12.781 -5.253 1.00 86.88 647 GLU A CA 1
ATOM 4872 C C . GLU A 1 647 ? 12.640 12.542 -4.458 1.00 86.88 647 GLU A C 1
ATOM 4874 O O . GLU A 1 647 ? 12.624 12.323 -3.244 1.00 86.88 647 GLU A O 1
ATOM 4879 N N . TYR A 1 648 ? 13.779 12.562 -5.158 1.00 86.19 648 TYR A N 1
ATOM 4880 C CA . TYR A 1 648 ? 15.103 12.393 -4.545 1.00 86.19 648 TYR A CA 1
ATOM 4881 C C . TYR A 1 648 ? 15.704 13.700 -4.003 1.00 86.19 648 TYR A C 1
ATOM 4883 O O . TYR A 1 648 ? 16.407 13.691 -2.992 1.00 86.19 648 TYR A O 1
ATOM 4891 N N . ALA A 1 649 ? 15.447 14.823 -4.678 1.00 86.25 649 ALA A N 1
ATOM 4892 C CA . ALA A 1 649 ? 16.082 16.100 -4.370 1.00 86.25 649 ALA A CA 1
ATOM 4893 C C . ALA A 1 649 ? 15.595 16.665 -3.027 1.00 86.25 649 ALA A C 1
ATOM 4895 O O . ALA A 1 649 ? 14.396 16.821 -2.814 1.00 86.25 649 ALA A O 1
ATOM 4896 N N . GLY A 1 650 ? 16.524 16.999 -2.130 1.00 85.62 650 GLY A N 1
ATOM 4897 C CA . GLY A 1 650 ? 16.208 17.473 -0.780 1.00 85.62 650 GLY A CA 1
ATOM 4898 C C . GLY A 1 650 ? 15.746 16.384 0.196 1.00 85.62 650 GLY A C 1
ATOM 4899 O O . GLY A 1 650 ? 15.318 16.729 1.297 1.00 85.62 650 GLY A O 1
ATOM 4900 N N . ARG A 1 651 ? 15.823 15.101 -0.191 1.00 87.62 651 ARG A N 1
ATOM 4901 C CA . ARG A 1 651 ? 15.553 13.924 0.660 1.00 87.62 651 ARG A CA 1
ATOM 4902 C C . ARG A 1 651 ? 16.715 12.923 0.665 1.00 87.62 651 ARG A C 1
ATOM 4904 O O . ARG A 1 651 ? 16.543 11.723 0.887 1.00 87.62 651 ARG A O 1
ATOM 4911 N N . GLU A 1 652 ? 17.921 13.389 0.338 1.00 92.06 652 GLU A N 1
ATOM 4912 C CA . GLU A 1 652 ? 19.055 12.515 0.042 1.00 92.06 652 GLU A CA 1
ATOM 4913 C C . GLU A 1 652 ? 19.511 11.680 1.250 1.00 92.06 652 GLU A C 1
ATOM 4915 O O . GLU A 1 652 ? 20.055 10.591 1.058 1.00 92.06 652 GLU A O 1
ATOM 4920 N N . GLU A 1 653 ? 19.268 12.155 2.478 1.00 90.69 653 GLU A N 1
ATOM 4921 C CA . GLU A 1 653 ? 19.579 11.424 3.710 1.00 90.69 653 GLU A CA 1
ATOM 4922 C C . GLU A 1 653 ? 18.546 10.323 4.006 1.00 90.69 653 GLU A C 1
ATOM 4924 O O . GLU A 1 653 ? 18.945 9.210 4.353 1.00 90.69 653 GLU A O 1
ATOM 4929 N N . GLU A 1 654 ? 17.243 10.564 3.803 1.00 91.81 654 GLU A N 1
ATOM 4930 C CA . GLU A 1 654 ? 16.214 9.530 3.994 1.00 91.81 654 GLU A CA 1
ATOM 4931 C C . GLU A 1 654 ? 16.349 8.394 2.967 1.00 91.81 654 GLU A C 1
ATOM 4933 O O . GLU A 1 654 ? 16.256 7.215 3.325 1.00 91.81 654 GLU A O 1
ATOM 4938 N N . TRP A 1 655 ? 16.648 8.728 1.706 1.00 93.38 655 TRP A N 1
ATOM 4939 C CA . TRP A 1 655 ? 16.945 7.748 0.654 1.00 93.38 655 TRP A CA 1
ATOM 4940 C C . TRP A 1 655 ? 18.183 6.894 0.979 1.00 93.38 655 TRP A C 1
ATOM 4942 O O . TRP A 1 655 ? 18.191 5.690 0.715 1.00 93.38 655 TRP A O 1
ATOM 4952 N N . ASP A 1 656 ? 19.211 7.489 1.592 1.00 91.44 656 ASP A N 1
ATOM 4953 C CA . ASP A 1 656 ? 20.432 6.799 2.029 1.00 91.44 656 ASP A CA 1
ATOM 4954 C C . ASP A 1 656 ? 20.216 5.805 3.185 1.00 91.44 656 ASP A C 1
ATOM 4956 O O . ASP A 1 656 ? 21.096 4.977 3.436 1.00 91.44 656 ASP A O 1
ATOM 4960 N N . VAL A 1 657 ? 19.078 5.878 3.883 1.00 89.62 657 VAL A N 1
ATOM 4961 C CA . VAL A 1 657 ? 18.700 4.965 4.976 1.00 89.62 657 VAL A CA 1
ATOM 4962 C C . VAL A 1 657 ? 17.674 3.932 4.506 1.00 89.62 657 VAL A C 1
ATOM 4964 O O . VAL A 1 657 ? 17.871 2.731 4.703 1.00 89.62 657 VAL A O 1
ATOM 4967 N N . VAL A 1 658 ? 16.591 4.381 3.867 1.00 92.81 658 VAL A N 1
ATOM 4968 C CA . VAL A 1 658 ? 15.416 3.550 3.559 1.00 92.81 658 VAL A CA 1
ATOM 4969 C C . VAL A 1 658 ? 15.632 2.639 2.358 1.00 92.81 658 VAL A C 1
ATOM 4971 O O . VAL A 1 658 ? 15.324 1.455 2.462 1.00 92.81 658 VAL A O 1
ATOM 4974 N N . ILE A 1 659 ? 16.181 3.123 1.235 1.00 93.38 659 ILE A N 1
ATOM 4975 C CA . ILE A 1 659 ? 16.321 2.268 0.040 1.00 93.38 659 ILE A CA 1
ATOM 4976 C C . ILE A 1 659 ? 17.263 1.076 0.299 1.00 93.38 659 ILE A C 1
ATOM 4978 O O . ILE A 1 659 ? 16.923 -0.036 -0.106 1.00 93.38 659 ILE A O 1
ATOM 4982 N N . PRO A 1 660 ? 18.371 1.221 1.060 1.00 90.81 660 PRO A N 1
ATOM 4983 C CA . PRO A 1 660 ? 19.162 0.071 1.488 1.00 90.81 660 PRO A CA 1
ATOM 4984 C C . PRO A 1 660 ? 18.442 -0.907 2.421 1.00 90.81 660 PRO A C 1
ATOM 4986 O O . PRO A 1 660 ? 18.723 -2.101 2.345 1.00 90.81 660 PRO A O 1
ATOM 4989 N N . ALA A 1 661 ? 17.525 -0.450 3.279 1.00 91.56 661 ALA A N 1
ATOM 4990 C CA . ALA A 1 661 ? 16.706 -1.352 4.095 1.00 91.56 661 ALA A CA 1
ATOM 4991 C C . ALA A 1 661 ? 15.696 -2.120 3.225 1.00 91.56 661 ALA A C 1
ATOM 4993 O O . ALA A 1 661 ? 15.636 -3.347 3.285 1.00 91.56 661 ALA A O 1
ATOM 4994 N N . ILE A 1 662 ? 15.000 -1.414 2.328 1.00 93.75 662 ILE A N 1
ATOM 4995 C CA . ILE A 1 662 ? 14.100 -2.001 1.327 1.00 93.75 662 ILE A CA 1
ATOM 4996 C C . ILE A 1 662 ? 14.835 -3.068 0.494 1.00 93.75 662 ILE A C 1
ATOM 4998 O O . ILE A 1 662 ? 14.335 -4.181 0.365 1.00 93.75 662 ILE A O 1
ATOM 5002 N N . ALA A 1 663 ? 16.047 -2.790 0.005 1.00 92.38 663 ALA A N 1
ATOM 5003 C CA . ALA A 1 663 ? 16.838 -3.734 -0.794 1.00 92.38 663 ALA A CA 1
ATOM 5004 C C . ALA A 1 663 ? 17.369 -4.955 -0.006 1.00 92.38 663 ALA A C 1
ATOM 5006 O O . ALA A 1 663 ? 17.596 -6.015 -0.594 1.00 92.38 663 ALA A O 1
ATOM 5007 N N . ARG A 1 664 ? 17.551 -4.854 1.319 1.00 90.19 664 ARG A N 1
ATOM 5008 C CA . ARG A 1 664 ? 17.862 -6.012 2.185 1.00 90.19 664 ARG A CA 1
ATOM 5009 C C . ARG A 1 664 ? 16.643 -6.916 2.399 1.00 90.19 664 ARG A C 1
ATOM 5011 O O . ARG A 1 664 ? 16.764 -8.146 2.369 1.00 90.19 664 ARG A O 1
ATOM 5018 N N . HIS A 1 665 ? 15.465 -6.320 2.577 1.00 87.88 665 HIS A N 1
ATOM 5019 C CA . HIS A 1 665 ? 14.229 -7.056 2.866 1.00 87.88 665 HIS A CA 1
ATOM 5020 C C . HIS A 1 665 ? 13.591 -7.654 1.614 1.00 87.88 665 HIS A C 1
ATOM 5022 O O . HIS A 1 665 ? 13.156 -8.803 1.632 1.00 87.88 665 HIS A O 1
ATOM 5028 N N . LEU A 1 666 ? 13.562 -6.886 0.527 1.00 91.69 666 LEU A N 1
ATOM 5029 C CA . LEU A 1 666 ? 12.787 -7.142 -0.681 1.00 91.69 666 LEU A CA 1
ATOM 5030 C C . LEU A 1 666 ? 13.717 -7.089 -1.904 1.00 91.69 666 LEU A C 1
ATOM 5032 O O . LEU A 1 666 ? 14.098 -6.021 -2.384 1.00 91.69 666 LEU A O 1
ATOM 5036 N N . ASN A 1 667 ? 14.121 -8.262 -2.399 1.00 92.12 667 ASN A N 1
ATOM 5037 C CA . ASN A 1 667 ? 15.054 -8.399 -3.523 1.00 92.12 667 ASN A CA 1
ATOM 5038 C C . ASN A 1 667 ? 14.839 -9.706 -4.327 1.00 92.12 667 ASN A C 1
ATOM 5040 O O . ASN A 1 667 ? 14.128 -10.600 -3.858 1.00 92.12 667 ASN A O 1
ATOM 5044 N N . PRO A 1 668 ? 15.469 -9.869 -5.510 1.00 92.81 668 PRO A N 1
ATOM 5045 C CA . PRO A 1 668 ? 15.340 -11.053 -6.375 1.00 92.81 668 PRO A CA 1
ATOM 5046 C C . PRO A 1 668 ? 15.710 -12.418 -5.778 1.00 92.81 668 PRO A C 1
ATOM 5048 O O . PRO A 1 668 ? 15.405 -13.446 -6.387 1.00 92.81 668 PRO A O 1
ATOM 5051 N N . PHE A 1 669 ? 16.342 -12.472 -4.602 1.00 90.88 669 PHE A N 1
ATOM 5052 C CA . PHE A 1 669 ? 16.578 -13.721 -3.864 1.00 90.88 669 PHE A CA 1
ATOM 5053 C C . PHE A 1 669 ? 15.398 -14.062 -2.930 1.00 90.88 669 PHE A C 1
ATOM 5055 O O . PHE A 1 669 ? 15.170 -15.227 -2.594 1.00 90.88 669 PHE A O 1
ATOM 5062 N N . ARG A 1 670 ? 14.594 -13.049 -2.581 1.00 89.56 670 ARG A N 1
ATOM 5063 C CA . ARG A 1 670 ? 13.417 -13.074 -1.700 1.00 89.56 670 ARG A CA 1
ATOM 5064 C C . ARG A 1 670 ? 12.117 -12.738 -2.456 1.00 89.56 670 ARG A C 1
ATOM 5066 O O . ARG A 1 670 ? 11.242 -12.062 -1.928 1.00 89.56 670 ARG A O 1
ATOM 5073 N N . GLN A 1 671 ? 11.953 -13.235 -3.687 1.00 91.12 671 GLN A N 1
ATOM 5074 C CA . GLN A 1 671 ? 10.799 -12.916 -4.560 1.00 91.12 671 GLN A CA 1
ATOM 5075 C C . GLN A 1 671 ? 9.425 -13.208 -3.921 1.00 91.12 671 GLN A C 1
ATOM 5077 O O . GLN A 1 671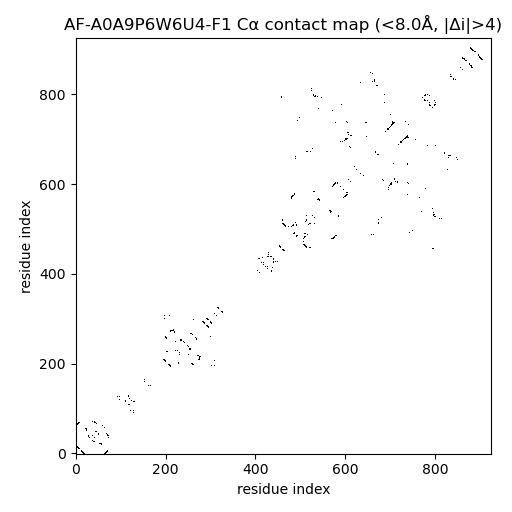 ? 8.440 -12.542 -4.231 1.00 91.12 671 GLN A O 1
ATOM 5082 N N . ALA A 1 672 ? 9.358 -14.185 -3.007 1.00 90.38 672 ALA A N 1
ATOM 5083 C CA . ALA A 1 672 ? 8.169 -14.459 -2.201 1.00 90.38 672 ALA A CA 1
ATOM 5084 C C . ALA A 1 672 ? 7.769 -13.260 -1.321 1.00 90.38 672 ALA A C 1
ATOM 5086 O O . ALA A 1 672 ? 6.588 -12.937 -1.233 1.00 90.38 672 ALA A O 1
ATOM 5087 N N . ASP A 1 673 ? 8.743 -12.588 -0.705 1.00 90.69 673 ASP A N 1
ATOM 5088 C CA . ASP A 1 673 ? 8.518 -11.468 0.211 1.00 90.69 673 ASP A CA 1
ATOM 5089 C C . ASP A 1 673 ? 8.134 -10.195 -0.562 1.00 90.69 673 ASP A C 1
ATOM 5091 O O . ASP A 1 673 ? 7.224 -9.484 -0.134 1.00 90.69 673 ASP A O 1
ATOM 5095 N N . ILE A 1 674 ? 8.725 -9.969 -1.752 1.00 91.81 674 ILE A N 1
ATOM 5096 C CA . ILE A 1 674 ? 8.269 -8.928 -2.700 1.00 91.81 674 ILE A CA 1
ATOM 5097 C C . ILE A 1 674 ? 6.791 -9.157 -3.031 1.00 91.81 674 ILE A C 1
ATOM 5099 O O . ILE A 1 674 ? 5.961 -8.293 -2.758 1.00 91.81 674 ILE A O 1
ATOM 5103 N N . TYR A 1 675 ? 6.444 -10.347 -3.538 1.00 92.50 675 TYR A N 1
ATOM 5104 C CA . TYR A 1 675 ? 5.067 -10.694 -3.901 1.00 92.50 675 TYR A CA 1
ATOM 5105 C C . TYR A 1 675 ? 4.079 -10.451 -2.747 1.00 92.50 675 TYR A C 1
ATOM 5107 O O . TYR A 1 675 ? 2.994 -9.914 -2.969 1.00 92.50 675 TYR A O 1
ATOM 5115 N N . MET A 1 676 ? 4.447 -10.829 -1.518 1.00 91.50 676 MET A N 1
ATOM 5116 C CA . MET A 1 676 ? 3.607 -10.650 -0.328 1.00 91.50 676 MET A CA 1
ATOM 5117 C C . MET A 1 676 ? 3.415 -9.173 0.040 1.00 91.50 676 MET A C 1
ATOM 5119 O O . MET A 1 676 ? 2.321 -8.796 0.453 1.00 91.50 676 MET A O 1
ATOM 5123 N N . CYS A 1 677 ? 4.439 -8.337 -0.147 1.00 91.19 677 CYS A N 1
ATOM 5124 C CA . CYS A 1 677 ? 4.379 -6.904 0.133 1.00 91.19 677 CYS A CA 1
ATOM 5125 C C . CYS A 1 677 ? 3.677 -6.079 -0.960 1.00 91.19 677 CYS A C 1
ATOM 5127 O O . CYS A 1 677 ? 3.131 -5.020 -0.648 1.00 91.19 677 CYS A O 1
ATOM 5129 N N . THR A 1 678 ? 3.692 -6.521 -2.224 1.00 89.62 678 THR A N 1
ATOM 5130 C CA . THR A 1 678 ? 3.228 -5.693 -3.352 1.00 89.62 678 THR A CA 1
ATOM 5131 C C . THR A 1 678 ? 1.949 -6.193 -4.021 1.00 89.62 678 THR A C 1
ATOM 5133 O O . THR A 1 678 ? 1.027 -5.402 -4.247 1.00 89.62 678 THR A O 1
ATOM 5136 N N . LYS A 1 679 ? 1.792 -7.504 -4.258 1.00 89.94 679 LYS A N 1
ATOM 5137 C CA . LYS A 1 679 ? 0.619 -8.044 -4.971 1.00 89.94 679 LYS A CA 1
ATOM 5138 C C . LYS A 1 679 ? -0.736 -7.708 -4.314 1.00 89.94 679 LYS A C 1
ATOM 5140 O O . LYS A 1 679 ? -1.674 -7.436 -5.076 1.00 89.94 679 LYS A O 1
ATOM 5145 N N . PRO A 1 680 ? -0.886 -7.672 -2.969 1.00 89.88 680 PRO A N 1
ATOM 5146 C CA . PRO A 1 680 ? -2.137 -7.268 -2.315 1.00 89.88 680 PRO A CA 1
ATOM 5147 C C . PRO A 1 680 ? -2.564 -5.814 -2.582 1.00 89.88 680 PRO A C 1
ATOM 5149 O O . PRO A 1 680 ? -3.752 -5.503 -2.487 1.00 89.88 680 PRO A O 1
ATOM 5152 N N . ASN A 1 681 ? -1.629 -4.928 -2.945 1.00 86.50 681 ASN A N 1
ATOM 5153 C CA . ASN A 1 681 ? -1.906 -3.513 -3.229 1.00 86.50 681 ASN A CA 1
ATOM 5154 C C . ASN A 1 681 ? -2.653 -3.324 -4.558 1.00 86.50 681 ASN A C 1
ATOM 5156 O O . ASN A 1 681 ? -3.469 -2.417 -4.694 1.00 86.50 681 ASN A O 1
ATOM 5160 N N . GLN A 1 682 ? -2.406 -4.216 -5.521 1.00 82.69 682 GLN A N 1
ATOM 5161 C CA . GLN A 1 682 ? -3.030 -4.197 -6.847 1.00 82.69 682 GLN A CA 1
ATOM 5162 C C . GLN A 1 682 ? -4.505 -4.657 -6.834 1.00 82.69 682 GLN A C 1
ATOM 5164 O O . GLN A 1 682 ? -5.214 -4.478 -7.821 1.00 82.69 682 GLN A O 1
ATOM 5169 N N . GLY A 1 683 ? -4.960 -5.310 -5.757 1.00 78.88 683 GLY A N 1
ATOM 5170 C CA . GLY A 1 683 ? -6.303 -5.886 -5.652 1.00 78.88 683 GLY A CA 1
ATOM 5171 C C . GLY A 1 683 ? -7.348 -4.930 -5.068 1.00 78.88 683 GLY A C 1
ATOM 5172 O O . GLY A 1 683 ? -7.030 -4.038 -4.274 1.00 78.88 683 GLY A O 1
ATOM 5173 N N . SER A 1 684 ? -8.621 -5.170 -5.403 1.00 83.00 684 SER A N 1
ATOM 5174 C CA . SER A 1 684 ? -9.752 -4.537 -4.712 1.00 83.00 684 SER A CA 1
ATOM 5175 C C . SER A 1 684 ? -9.713 -4.858 -3.216 1.00 83.00 684 SER A C 1
ATOM 5177 O O . SER A 1 684 ? -9.413 -5.984 -2.819 1.00 83.00 684 SER A O 1
ATOM 5179 N N . SER A 1 685 ? -10.028 -3.873 -2.374 1.00 87.25 685 SER A N 1
ATOM 5180 C CA . SER A 1 685 ? -10.028 -4.054 -0.919 1.00 87.25 685 SER A CA 1
ATOM 5181 C C . SER A 1 685 ? -11.180 -4.944 -0.425 1.00 87.25 685 SER A C 1
ATOM 5183 O O . SER A 1 685 ? -11.073 -5.563 0.632 1.00 87.25 685 SER A O 1
ATOM 5185 N N . GLY A 1 686 ? -12.301 -4.985 -1.157 1.00 88.62 686 GLY A N 1
ATOM 5186 C CA . GLY A 1 686 ? -13.581 -5.522 -0.674 1.00 88.62 686 GLY A CA 1
ATOM 5187 C C . GLY A 1 686 ? -14.280 -4.647 0.383 1.00 88.62 686 GLY A C 1
ATOM 5188 O O . GLY A 1 686 ? -15.374 -4.985 0.834 1.00 88.62 686 GLY A O 1
ATOM 5189 N N . ILE A 1 687 ? -13.680 -3.520 0.781 1.00 93.00 687 ILE A N 1
ATOM 5190 C CA . ILE A 1 687 ? -14.271 -2.550 1.704 1.00 93.00 687 ILE A CA 1
ATOM 5191 C C . ILE A 1 687 ? -15.296 -1.709 0.935 1.00 93.00 687 ILE A C 1
ATOM 5193 O O . ILE A 1 687 ? -15.064 -1.281 -0.193 1.00 93.00 687 ILE A O 1
ATOM 5197 N N . THR A 1 688 ? -16.446 -1.465 1.557 1.00 94.75 688 THR A N 1
ATOM 5198 C CA . THR A 1 688 ? -17.545 -0.668 0.997 1.00 94.75 688 THR A CA 1
ATOM 5199 C C . THR A 1 688 ? -17.905 0.472 1.953 1.00 94.75 688 THR A C 1
ATOM 5201 O O . THR A 1 688 ? -17.612 0.363 3.150 1.00 94.75 688 THR A O 1
ATOM 5204 N N . PRO A 1 689 ? -18.565 1.545 1.477 1.00 96.56 689 PRO A N 1
ATOM 5205 C CA . PRO A 1 689 ? -19.027 2.642 2.328 1.00 96.56 689 PRO A CA 1
ATOM 5206 C C . PRO A 1 689 ? -19.792 2.187 3.578 1.00 96.56 689 PRO A C 1
ATOM 5208 O O . PRO A 1 689 ? -19.595 2.741 4.655 1.00 96.56 689 PRO A O 1
ATOM 5211 N N . ASP A 1 690 ? -20.629 1.153 3.475 1.00 96.31 690 ASP A N 1
ATOM 5212 C CA . ASP A 1 690 ? -21.417 0.629 4.603 1.00 96.31 690 ASP A CA 1
ATOM 5213 C C . ASP A 1 690 ? -20.553 -0.046 5.681 1.00 96.31 690 ASP A C 1
ATOM 5215 O O . ASP A 1 690 ? -20.887 -0.002 6.865 1.00 96.31 690 ASP A O 1
ATOM 5219 N N . LEU A 1 691 ? -19.416 -0.639 5.296 1.00 96.50 691 LEU A N 1
ATOM 5220 C CA . LEU A 1 691 ? -18.461 -1.228 6.241 1.00 96.50 691 LEU A CA 1
ATOM 5221 C C . LEU A 1 691 ? -17.686 -0.147 7.004 1.00 96.50 691 LEU A C 1
ATOM 5223 O O . LEU A 1 691 ? -17.425 -0.322 8.191 1.00 96.50 691 LEU A O 1
ATOM 5227 N N . LEU A 1 692 ? -17.385 0.991 6.371 1.00 97.50 692 LEU A N 1
ATOM 5228 C CA . LEU A 1 692 ? -16.790 2.146 7.053 1.00 97.50 692 LEU A CA 1
ATOM 5229 C C . LEU A 1 692 ? -17.786 2.821 8.011 1.00 97.50 692 LEU A C 1
ATOM 5231 O O . LEU A 1 692 ? -17.432 3.135 9.146 1.00 97.50 692 LEU A O 1
ATOM 5235 N N . GLN A 1 693 ? -19.055 2.946 7.606 1.00 97.56 693 GLN A N 1
ATOM 5236 C CA . GLN A 1 693 ? -20.144 3.456 8.456 1.00 97.56 693 GLN A CA 1
ATOM 5237 C C . GLN A 1 693 ? -20.437 2.551 9.669 1.00 97.56 693 GLN A C 1
ATOM 5239 O O . GLN A 1 693 ? -21.087 2.978 10.631 1.00 97.56 693 GLN A O 1
ATOM 5244 N N . ALA A 1 694 ? -19.989 1.291 9.635 1.00 96.94 694 ALA A N 1
ATOM 5245 C CA . ALA A 1 694 ? -20.131 0.344 10.733 1.00 96.94 694 ALA A CA 1
ATOM 5246 C C . ALA A 1 694 ? -19.057 0.492 11.829 1.00 96.94 694 ALA A C 1
ATOM 5248 O O . ALA A 1 694 ? -19.345 0.106 12.965 1.00 96.94 694 ALA A O 1
ATOM 5249 N N . ILE A 1 695 ? -17.883 1.063 11.523 1.00 97.38 695 ILE A N 1
ATOM 5250 C CA . ILE A 1 695 ? -16.766 1.256 12.469 1.00 97.38 695 ILE A CA 1
ATOM 5251 C C . ILE A 1 695 ? -17.189 2.194 13.616 1.00 97.38 695 ILE A C 1
ATOM 5253 O O . ILE A 1 695 ? -17.922 3.156 13.394 1.00 97.38 695 ILE A O 1
ATOM 5257 N N . ARG A 1 696 ? -16.761 1.898 14.855 1.00 96.69 696 ARG A N 1
ATOM 5258 C CA . ARG A 1 696 ? -17.154 2.615 16.097 1.00 96.69 696 ARG A CA 1
ATOM 5259 C C . ARG A 1 696 ? -15.981 3.153 16.913 1.00 96.69 696 ARG A C 1
ATOM 5261 O O . ARG A 1 696 ? -16.178 3.852 17.900 1.00 96.69 696 ARG A O 1
ATOM 5268 N N . GLN A 1 697 ? -14.775 2.816 16.498 1.00 97.75 697 GLN A N 1
ATOM 5269 C CA . GLN A 1 697 ? -13.505 3.216 17.071 1.00 97.75 697 GLN A CA 1
ATOM 5270 C C . GLN A 1 697 ? -13.201 4.662 16.659 1.00 97.75 697 GLN A C 1
ATOM 5272 O O . GLN A 1 697 ? -13.490 5.008 15.511 1.00 97.75 697 GLN A O 1
ATOM 5277 N N . PRO A 1 698 ? -12.619 5.511 17.523 1.00 98.62 698 PRO A N 1
ATOM 5278 C CA . PRO A 1 698 ? -12.032 6.783 17.105 1.00 98.62 698 PRO A CA 1
ATOM 5279 C C . PRO A 1 698 ? -10.937 6.569 16.059 1.00 98.62 698 PRO A C 1
ATOM 5281 O O . PRO A 1 698 ? -10.226 5.557 16.101 1.00 98.62 698 PRO A O 1
ATOM 5284 N N . ILE A 1 699 ? -10.777 7.520 15.138 1.00 98.75 699 ILE A N 1
ATOM 5285 C CA . ILE A 1 699 ? -9.814 7.429 14.036 1.00 98.75 699 ILE A CA 1
ATOM 5286 C C . ILE A 1 699 ? -9.033 8.736 13.875 1.00 98.75 699 ILE A C 1
ATOM 5288 O O . ILE A 1 699 ? -9.608 9.815 13.731 1.00 98.75 699 ILE A O 1
ATOM 5292 N N . LEU A 1 700 ? -7.710 8.615 13.816 1.00 98.81 700 LEU A N 1
ATOM 5293 C CA . LEU A 1 700 ? -6.799 9.627 13.302 1.00 98.81 700 LEU A CA 1
ATOM 5294 C C . LEU A 1 700 ? -6.350 9.207 11.899 1.00 98.81 700 LEU A C 1
ATOM 5296 O O . LEU A 1 700 ? -5.737 8.158 11.729 1.00 98.81 700 LEU A O 1
ATOM 5300 N N . LEU A 1 701 ? -6.649 10.036 10.902 1.00 98.69 701 LEU A N 1
ATOM 5301 C CA . LEU A 1 701 ? -6.155 9.931 9.532 1.00 98.69 701 LEU A CA 1
ATOM 5302 C C . LEU A 1 701 ? -5.069 10.992 9.306 1.00 98.69 701 LEU A C 1
ATOM 5304 O O . LEU A 1 701 ? -5.334 12.184 9.489 1.00 98.69 701 LEU A O 1
ATOM 5308 N N . ILE A 1 702 ? -3.880 10.590 8.857 1.00 98.50 702 ILE A N 1
ATOM 5309 C CA . ILE A 1 702 ? -2.855 11.519 8.354 1.00 98.50 702 ILE A CA 1
ATOM 5310 C C . ILE A 1 702 ? -2.351 11.030 6.993 1.00 98.50 702 ILE A C 1
ATOM 5312 O O . ILE A 1 702 ? -2.077 9.845 6.813 1.00 98.50 702 ILE A O 1
ATOM 5316 N N . HIS A 1 703 ? -2.227 11.922 6.016 1.00 98.06 703 HIS A N 1
ATOM 5317 C CA . HIS A 1 703 ? -1.749 11.574 4.676 1.00 98.06 703 HIS A CA 1
ATOM 5318 C C . HIS A 1 703 ? -0.942 12.725 4.067 1.00 98.06 703 HIS A C 1
ATOM 5320 O O . HIS A 1 703 ? -1.138 13.878 4.451 1.00 98.06 703 HIS A O 1
ATOM 5326 N N . GLY A 1 704 ? -0.002 12.403 3.178 1.00 96.62 704 GLY A N 1
ATOM 5327 C CA . GLY A 1 704 ? 0.912 13.379 2.590 1.00 96.62 704 GLY A CA 1
ATOM 5328 C C . GLY A 1 704 ? 0.266 14.154 1.446 1.00 96.62 704 GLY A C 1
ATOM 5329 O O . GLY A 1 704 ? -0.503 13.593 0.672 1.00 96.62 704 GLY A O 1
ATOM 5330 N N . GLU A 1 705 ? 0.569 15.445 1.331 1.00 95.50 705 GLU A N 1
ATOM 5331 C CA . GLU A 1 705 ? 0.080 16.282 0.229 1.00 95.50 705 GLU A CA 1
ATOM 5332 C C . GLU A 1 705 ? 0.711 15.917 -1.124 1.00 95.50 705 GLU A C 1
ATOM 5334 O O . GLU A 1 705 ? 0.080 16.100 -2.164 1.00 95.50 705 GLU A O 1
ATOM 5339 N N . ARG A 1 706 ? 1.941 15.384 -1.119 1.00 92.38 706 ARG A N 1
ATOM 5340 C CA . ARG A 1 706 ? 2.721 15.077 -2.329 1.00 92.38 706 ARG A CA 1
ATOM 5341 C C . ARG A 1 706 ? 2.820 13.579 -2.636 1.00 92.38 706 ARG A C 1
ATOM 5343 O O . ARG A 1 706 ? 3.674 13.176 -3.424 1.00 92.38 706 ARG A O 1
ATOM 5350 N N . ASP A 1 707 ? 1.958 12.757 -2.044 1.00 91.25 707 ASP A N 1
ATOM 5351 C CA . ASP A 1 707 ? 1.818 11.344 -2.406 1.00 91.25 707 ASP A CA 1
ATOM 5352 C C . ASP A 1 707 ? 1.473 11.203 -3.903 1.00 91.25 707 ASP A C 1
ATOM 5354 O O . ASP A 1 707 ? 0.459 11.717 -4.377 1.00 91.25 707 ASP A O 1
ATOM 5358 N N . LEU A 1 708 ? 2.349 10.544 -4.668 1.00 85.06 708 LEU A N 1
ATOM 5359 C CA . LEU A 1 708 ? 2.204 10.402 -6.124 1.00 85.06 708 LEU A CA 1
ATOM 5360 C C . LEU A 1 708 ? 1.232 9.288 -6.534 1.00 85.06 708 LEU A C 1
ATOM 5362 O O . LEU A 1 708 ? 0.946 9.121 -7.719 1.00 85.06 708 LEU A O 1
ATOM 5366 N N . CYS A 1 709 ? 0.807 8.453 -5.589 1.00 81.12 709 CYS A N 1
ATOM 5367 C CA . CYS A 1 709 ? 0.281 7.119 -5.870 1.00 81.12 709 CYS A CA 1
ATOM 5368 C C . CYS A 1 709 ? -1.139 6.930 -5.349 1.00 81.12 709 CYS A C 1
ATOM 5370 O O . CYS A 1 709 ? -1.944 6.237 -5.979 1.00 81.12 709 CYS A O 1
ATOM 5372 N N . PHE A 1 710 ? -1.468 7.602 -4.250 1.00 87.69 710 PHE A N 1
ATOM 5373 C CA . PHE A 1 710 ? -2.813 7.693 -3.705 1.00 87.69 710 PHE A CA 1
ATOM 5374 C C . PHE A 1 710 ? -3.110 9.162 -3.435 1.00 87.69 710 PHE A C 1
ATOM 5376 O O . PHE A 1 710 ? -2.299 9.852 -2.831 1.00 87.69 710 PHE A O 1
ATOM 5383 N N . SER A 1 711 ? -4.241 9.670 -3.923 1.00 89.38 711 SER A N 1
ATOM 5384 C CA . SER A 1 711 ? -4.522 11.096 -3.787 1.00 89.38 711 SER A CA 1
ATOM 5385 C C . SER A 1 711 ? -5.108 11.413 -2.414 1.00 89.38 711 SER A C 1
ATOM 5387 O O . SER A 1 711 ? -5.850 10.622 -1.824 1.00 89.38 711 SER A O 1
ATOM 5389 N N . VAL A 1 712 ? -4.878 12.642 -1.949 1.00 94.06 712 VAL A N 1
ATOM 5390 C CA . VAL A 1 712 ? -5.546 13.176 -0.754 1.00 94.06 712 VAL A CA 1
ATOM 5391 C C . VAL A 1 712 ? -7.075 13.087 -0.876 1.00 94.06 712 VAL A C 1
ATOM 5393 O O . VAL A 1 712 ? -7.762 12.941 0.135 1.00 94.06 712 VAL A O 1
ATOM 5396 N N . ASP A 1 713 ? -7.617 13.118 -2.098 1.00 93.25 713 ASP A N 1
ATOM 5397 C CA . ASP A 1 713 ? -9.048 12.961 -2.368 1.00 93.25 713 ASP A CA 1
ATOM 5398 C C . ASP A 1 713 ? -9.565 11.532 -2.157 1.00 93.25 713 ASP A C 1
ATOM 5400 O O . ASP A 1 713 ? -10.642 11.381 -1.580 1.00 93.25 713 ASP A O 1
ATOM 5404 N N . ASP A 1 714 ? -8.777 10.494 -2.466 1.00 90.81 714 ASP A N 1
ATOM 5405 C CA . ASP A 1 714 ? -9.108 9.106 -2.099 1.00 90.81 714 ASP A CA 1
ATOM 5406 C C . ASP A 1 714 ? -9.278 8.984 -0.567 1.00 90.81 714 ASP A C 1
ATOM 5408 O O . ASP A 1 714 ? -10.230 8.383 -0.064 1.00 90.81 714 ASP A O 1
ATOM 5412 N N . ILE A 1 715 ? -8.394 9.622 0.212 1.00 94.75 715 ILE A N 1
ATOM 5413 C CA . ILE A 1 715 ? -8.462 9.601 1.684 1.00 94.75 715 ILE A CA 1
ATOM 5414 C C . ILE A 1 715 ? -9.599 10.497 2.222 1.00 94.75 715 ILE A C 1
ATOM 5416 O O . ILE A 1 715 ? -10.231 10.161 3.230 1.00 94.75 715 ILE A O 1
ATOM 5420 N N . ARG A 1 716 ? -9.928 11.605 1.537 1.00 95.75 716 ARG A N 1
ATOM 5421 C CA . ARG A 1 716 ? -11.115 12.436 1.834 1.00 95.75 716 ARG A CA 1
ATOM 5422 C C . ARG A 1 716 ? -12.422 11.684 1.567 1.00 95.75 716 ARG A C 1
ATOM 5424 O O . ARG A 1 716 ? -13.388 11.916 2.294 1.00 95.75 716 ARG A O 1
ATOM 5431 N N . GLU A 1 717 ? -12.481 10.800 0.573 1.00 94.94 717 GLU A N 1
ATOM 5432 C CA . GLU A 1 717 ? -13.639 9.934 0.313 1.00 94.94 717 GLU A CA 1
ATOM 5433 C C . GLU A 1 717 ? -13.802 8.882 1.419 1.00 94.94 717 GLU A C 1
ATOM 5435 O O . GLU A 1 717 ? -14.866 8.795 2.034 1.00 94.94 717 GLU A O 1
ATOM 5440 N N . ILE A 1 718 ? -12.724 8.174 1.784 1.00 95.56 718 ILE A N 1
ATOM 5441 C CA . ILE A 1 718 ? -12.715 7.237 2.927 1.00 95.56 718 ILE A CA 1
ATOM 5442 C C . ILE A 1 718 ? -13.239 7.930 4.194 1.00 95.56 718 ILE A C 1
ATOM 5444 O O . ILE A 1 718 ? -14.123 7.404 4.875 1.00 95.56 718 ILE A O 1
ATOM 5448 N N . ARG A 1 719 ? -12.758 9.149 4.481 1.00 96.88 719 ARG A N 1
ATOM 5449 C CA . ARG A 1 719 ? -13.204 9.954 5.628 1.00 96.88 719 ARG A CA 1
ATOM 5450 C C . ARG A 1 719 ? -14.713 10.220 5.629 1.00 96.88 719 ARG A C 1
ATOM 5452 O O . ARG A 1 719 ? -15.318 10.180 6.699 1.00 96.88 719 ARG A O 1
ATOM 5459 N N . GLN A 1 720 ? -15.323 10.504 4.477 1.00 97.19 720 GLN A N 1
ATOM 5460 C CA . GLN A 1 720 ? -16.755 10.828 4.384 1.00 97.19 720 GLN A CA 1
ATOM 5461 C C . GLN A 1 720 ? -17.660 9.673 4.829 1.00 97.19 720 GLN A C 1
ATOM 5463 O O . GLN A 1 720 ? -18.773 9.918 5.288 1.00 97.19 720 GLN A O 1
ATOM 5468 N N . HIS A 1 721 ? -17.178 8.432 4.749 1.00 97.94 721 HIS A N 1
ATOM 5469 C CA . HIS A 1 721 ? -17.938 7.242 5.125 1.00 97.94 721 HIS A CA 1
ATOM 5470 C C . HIS A 1 721 ? -17.668 6.738 6.549 1.00 97.94 721 HIS A C 1
ATOM 5472 O O . HIS A 1 721 ? -18.388 5.865 7.024 1.00 97.94 721 HIS A O 1
ATOM 5478 N N . LEU A 1 722 ? -16.717 7.316 7.289 1.00 97.75 722 LEU A N 1
ATOM 5479 C CA . LEU A 1 722 ? -16.435 6.970 8.694 1.00 97.75 722 LEU A CA 1
ATOM 5480 C C . LEU A 1 722 ? -17.460 7.564 9.690 1.00 97.75 722 LEU A C 1
ATOM 5482 O O . LEU A 1 722 ? -17.152 7.786 10.859 1.00 97.75 722 LEU A O 1
ATOM 5486 N N . THR A 1 723 ? -18.705 7.797 9.256 1.00 97.75 723 THR A N 1
ATOM 5487 C CA . THR A 1 723 ? -19.777 8.447 10.042 1.00 97.75 723 THR A CA 1
ATOM 5488 C C . THR A 1 723 ? -20.233 7.651 11.267 1.00 97.75 723 THR A C 1
ATOM 5490 O O . THR A 1 723 ? -20.992 8.165 12.089 1.00 97.75 723 THR A O 1
ATOM 5493 N N . GLY A 1 724 ? -19.795 6.396 11.396 1.00 97.38 724 GLY A N 1
ATOM 5494 C CA . GLY A 1 724 ? -20.058 5.569 12.566 1.00 97.38 724 GLY A CA 1
ATOM 5495 C C . GLY A 1 724 ? -19.135 5.828 13.761 1.00 97.38 724 GLY A C 1
ATOM 5496 O O . GLY A 1 724 ? -19.497 5.450 14.880 1.00 97.38 724 GLY A O 1
ATOM 5497 N N . SER A 1 725 ? -17.982 6.460 13.521 1.00 97.88 725 SER A N 1
ATOM 5498 C CA . SER A 1 725 ? -16.931 6.725 14.505 1.00 97.88 725 SER A CA 1
ATOM 5499 C C . SER A 1 725 ? -17.233 7.979 15.348 1.00 97.88 725 SER A C 1
ATOM 5501 O O . SER A 1 725 ? -17.762 8.957 14.814 1.00 97.88 725 SER A O 1
ATOM 5503 N N . PRO A 1 726 ? -16.917 7.986 16.660 1.00 96.62 726 PRO A N 1
ATOM 5504 C CA . PRO A 1 726 ? -17.216 9.105 17.558 1.00 96.62 726 PRO A CA 1
ATOM 5505 C C . PRO A 1 726 ? -16.250 10.297 17.430 1.00 96.62 726 PRO A C 1
ATOM 5507 O O . PRO A 1 726 ? -16.626 11.406 17.804 1.00 96.62 726 PRO A O 1
ATOM 5510 N N . ASP A 1 727 ? -15.036 10.090 16.909 1.00 98.31 727 ASP A N 1
ATOM 5511 C CA . ASP A 1 727 ? -14.061 11.144 16.595 1.00 98.31 727 ASP A CA 1
ATOM 5512 C C . ASP A 1 727 ? -13.247 10.721 15.363 1.00 98.31 727 ASP A C 1
ATOM 5514 O O . ASP A 1 727 ? -12.633 9.654 15.361 1.00 98.31 727 ASP A O 1
ATOM 5518 N N . VAL A 1 728 ? -13.258 11.550 14.313 1.00 98.62 728 VAL A N 1
ATOM 5519 C CA . VAL A 1 728 ? -12.532 11.321 13.052 1.00 98.62 728 VAL A CA 1
ATOM 5520 C C . VAL A 1 728 ? -11.685 12.548 12.730 1.00 98.62 728 VAL A C 1
ATOM 5522 O O . VAL A 1 728 ? -12.104 13.471 12.016 1.00 98.62 728 VAL A O 1
ATOM 5525 N N . ARG A 1 729 ? -10.459 12.541 13.253 1.00 98.31 729 ARG A N 1
ATOM 5526 C CA . ARG A 1 729 ? -9.446 13.563 12.980 1.00 98.31 729 ARG A CA 1
ATOM 5527 C C . ARG A 1 729 ? -8.827 13.276 11.621 1.00 98.31 729 ARG A C 1
ATOM 5529 O O . ARG A 1 729 ? -8.452 12.144 11.337 1.00 98.31 729 ARG A O 1
ATOM 5536 N N . PHE A 1 730 ? -8.713 14.295 10.778 1.00 98.25 730 PHE A N 1
ATOM 5537 C CA . PHE A 1 730 ? -8.029 14.188 9.493 1.00 98.25 730 PHE A CA 1
ATOM 5538 C C . PHE A 1 730 ? -7.088 15.365 9.316 1.00 98.25 730 PHE A C 1
ATOM 5540 O O . PHE A 1 730 ? -7.495 16.515 9.482 1.00 98.25 730 PHE A O 1
ATOM 5547 N N . HIS A 1 731 ? -5.844 15.055 8.980 1.00 98.19 731 HIS A N 1
ATOM 5548 C CA . HIS A 1 731 ? -4.800 16.025 8.711 1.00 98.19 731 HIS A CA 1
ATOM 5549 C C . HIS A 1 731 ? -4.088 15.676 7.401 1.00 98.19 731 HIS A C 1
ATOM 5551 O O . HIS A 1 731 ? -3.849 14.504 7.106 1.00 98.19 731 HIS A O 1
ATOM 5557 N N . VAL A 1 732 ? -3.759 16.702 6.622 1.00 98.31 732 VAL A N 1
ATOM 5558 C CA . VAL A 1 732 ? -2.964 16.584 5.395 1.00 98.31 732 VAL A CA 1
ATOM 5559 C C . VAL A 1 732 ? -1.618 17.217 5.700 1.00 98.31 732 VAL A C 1
ATOM 5561 O O . VAL A 1 732 ? -1.571 18.391 6.063 1.00 98.31 732 VAL A O 1
ATOM 5564 N N . GLU A 1 733 ? -0.546 16.436 5.619 1.00 97.88 733 GLU A N 1
ATOM 5565 C CA . GLU A 1 733 ? 0.802 16.911 5.919 1.00 97.88 733 GLU A CA 1
ATOM 5566 C C . GLU A 1 733 ? 1.414 17.560 4.664 1.00 97.88 733 GLU A C 1
ATOM 5568 O O . GLU A 1 733 ? 1.587 16.856 3.661 1.00 97.88 733 GLU A O 1
ATOM 5573 N N . PRO A 1 734 ? 1.718 18.875 4.683 1.00 95.81 734 PRO A N 1
ATOM 5574 C CA . PRO A 1 734 ? 2.281 19.573 3.528 1.00 95.81 734 PRO A CA 1
ATOM 5575 C C . PRO A 1 734 ? 3.637 19.002 3.120 1.00 95.81 734 PRO A C 1
ATOM 5577 O O . PRO A 1 734 ? 4.387 18.526 3.970 1.00 95.81 734 PRO A O 1
ATOM 5580 N N . ASP A 1 735 ? 3.943 19.044 1.821 1.00 91.25 735 ASP A N 1
ATOM 5581 C CA . ASP A 1 735 ? 5.191 18.545 1.208 1.00 91.25 735 ASP A CA 1
ATOM 5582 C C . ASP A 1 735 ? 5.556 17.063 1.471 1.00 91.25 735 ASP A C 1
ATOM 5584 O O . ASP A 1 735 ? 6.581 16.564 0.984 1.00 91.25 735 ASP A O 1
ATOM 5588 N N . ALA A 1 736 ? 4.721 16.330 2.210 1.00 95.50 736 ALA A N 1
ATOM 5589 C CA . ALA A 1 736 ? 5.028 14.989 2.677 1.00 95.50 736 ALA A CA 1
ATOM 5590 C C . ALA A 1 736 ? 4.644 13.897 1.657 1.00 95.50 736 ALA A C 1
ATOM 5592 O O . ALA A 1 736 ? 3.610 14.017 0.988 1.00 95.50 736 ALA A O 1
ATOM 5593 N N . PRO A 1 737 ? 5.439 12.815 1.557 1.00 95.00 737 PRO A N 1
ATOM 5594 C CA . PRO A 1 737 ? 5.212 11.713 0.630 1.00 95.00 737 PRO A CA 1
ATOM 5595 C C . PRO A 1 737 ? 4.396 10.578 1.275 1.00 95.00 737 PRO A C 1
ATOM 5597 O O . PRO A 1 737 ? 3.990 10.657 2.437 1.00 95.00 737 PRO A O 1
ATOM 5600 N N . GLN A 1 738 ? 4.230 9.467 0.556 1.00 93.00 738 GLN A N 1
ATOM 5601 C CA . GLN A 1 738 ? 3.586 8.242 1.050 1.00 93.00 738 GLN A CA 1
ATOM 5602 C C . GLN A 1 738 ? 4.207 7.717 2.363 1.00 93.00 738 GLN A C 1
ATOM 5604 O O . GLN A 1 738 ? 3.480 7.326 3.277 1.00 93.00 738 GLN A O 1
ATOM 5609 N N . LEU A 1 739 ? 5.539 7.761 2.515 1.00 94.69 739 LEU A N 1
ATOM 5610 C CA . LEU A 1 739 ? 6.240 7.330 3.735 1.00 94.69 739 LEU A CA 1
ATOM 5611 C C . LEU A 1 739 ? 6.424 8.468 4.763 1.00 94.69 739 LEU A C 1
ATOM 5613 O O . LEU A 1 739 ? 7.445 8.553 5.457 1.00 94.69 739 LEU A O 1
ATOM 5617 N N . LEU A 1 740 ? 5.428 9.354 4.895 1.00 95.88 740 LEU A N 1
ATOM 5618 C CA . LEU A 1 740 ? 5.452 10.462 5.859 1.00 95.88 740 LEU A CA 1
ATOM 5619 C C . LEU A 1 740 ? 5.729 10.021 7.303 1.00 95.88 740 LEU A C 1
ATOM 5621 O O . LEU A 1 740 ? 6.414 10.732 8.028 1.00 95.88 740 LEU A O 1
ATOM 5625 N N . ALA A 1 741 ? 5.290 8.825 7.709 1.00 96.06 741 ALA A N 1
ATOM 5626 C CA . ALA A 1 741 ? 5.533 8.297 9.054 1.00 96.06 741 ALA A CA 1
ATOM 5627 C C . ALA A 1 741 ? 7.026 8.118 9.405 1.00 96.06 741 ALA A C 1
ATOM 5629 O O . ALA A 1 741 ? 7.355 8.131 10.589 1.00 96.06 741 ALA A O 1
ATOM 5630 N N . VAL A 1 742 ? 7.915 7.980 8.414 1.00 95.25 742 VAL A N 1
ATOM 5631 C CA . VAL A 1 742 ? 9.377 7.908 8.616 1.00 95.25 742 VAL A CA 1
ATOM 5632 C C . VAL A 1 742 ? 10.045 9.274 8.407 1.00 95.25 742 VAL A C 1
ATOM 5634 O O . VAL A 1 742 ? 11.031 9.582 9.065 1.00 95.25 742 VAL A O 1
ATOM 5637 N N . THR A 1 743 ? 9.497 10.116 7.527 1.00 94.00 743 THR A N 1
ATOM 5638 C CA . THR A 1 743 ? 10.121 11.383 7.082 1.00 94.00 743 THR A CA 1
ATOM 5639 C C . THR A 1 743 ? 9.634 12.638 7.821 1.00 94.00 743 THR A C 1
ATOM 5641 O O . THR A 1 743 ? 10.337 13.639 7.835 1.00 94.00 743 THR A O 1
ATOM 5644 N N . HIS A 1 744 ? 8.449 12.609 8.441 1.00 95.75 744 HIS A N 1
ATOM 5645 C CA . HIS A 1 744 ? 7.789 13.768 9.075 1.00 95.75 744 HIS A CA 1
ATOM 5646 C C . HIS A 1 744 ? 7.400 13.469 10.537 1.00 95.75 744 HIS A C 1
ATOM 5648 O O . HIS A 1 744 ? 6.373 13.934 11.041 1.00 95.75 744 HIS A O 1
ATOM 5654 N N . VAL A 1 745 ? 8.231 12.673 11.226 1.00 96.56 745 VAL A N 1
ATOM 5655 C CA . VAL A 1 745 ? 8.027 12.218 12.615 1.00 96.56 745 VAL A CA 1
ATOM 5656 C C . VAL A 1 745 ? 7.669 13.379 13.547 1.00 96.56 745 VAL A C 1
ATOM 5658 O O . VAL A 1 745 ? 6.676 13.286 14.263 1.00 96.56 745 VAL A O 1
ATOM 5661 N N . ASP A 1 746 ? 8.401 14.494 13.487 1.00 96.69 746 ASP A N 1
ATOM 5662 C CA . ASP A 1 746 ? 8.209 15.652 14.376 1.00 96.69 746 ASP A CA 1
ATOM 5663 C C . ASP A 1 746 ? 6.827 16.323 14.253 1.00 96.69 746 ASP A C 1
ATOM 5665 O O . ASP A 1 746 ? 6.367 16.956 15.202 1.00 96.69 746 ASP A O 1
ATOM 5669 N N . SER A 1 747 ? 6.133 16.169 13.118 1.00 96.81 747 SER A N 1
ATOM 5670 C CA . SER A 1 747 ? 4.764 16.678 12.923 1.00 96.81 747 SER A CA 1
ATOM 5671 C C . SER A 1 747 ? 3.699 15.617 13.216 1.00 96.81 747 SER A C 1
ATOM 5673 O O . SER A 1 747 ? 2.615 15.937 13.706 1.00 96.81 747 SER A O 1
ATOM 5675 N N . ILE A 1 748 ? 3.994 14.341 12.957 1.00 98.00 748 ILE A N 1
ATOM 5676 C CA . ILE A 1 748 ? 3.052 13.222 13.118 1.00 98.00 748 ILE A CA 1
ATOM 5677 C C . ILE A 1 748 ? 2.969 12.758 14.575 1.00 98.00 748 ILE A C 1
ATOM 5679 O O . ILE A 1 748 ? 1.875 12.518 15.088 1.00 98.00 748 ILE A O 1
ATOM 5683 N N . LEU A 1 749 ? 4.108 12.651 15.259 1.00 98.12 749 LEU A N 1
ATOM 5684 C CA . LEU A 1 749 ? 4.208 12.126 16.619 1.00 98.12 749 LEU A CA 1
ATOM 5685 C C . LEU A 1 749 ? 3.424 12.954 17.660 1.00 98.12 749 LEU A C 1
ATOM 5687 O O . LEU A 1 749 ? 2.731 12.333 18.469 1.00 98.12 749 LEU A O 1
ATOM 5691 N N . PRO A 1 750 ? 3.432 14.306 17.651 1.00 98.19 750 PRO A N 1
ATOM 5692 C CA . PRO A 1 750 ? 2.576 15.087 18.547 1.00 98.19 750 PRO A CA 1
ATOM 5693 C C . PRO A 1 750 ? 1.089 14.791 18.324 1.00 98.19 750 PRO A C 1
ATOM 5695 O O . PRO A 1 750 ? 0.375 14.492 19.275 1.00 98.19 750 PRO A O 1
ATOM 5698 N N . ARG A 1 751 ? 0.641 14.755 17.060 1.00 98.44 751 ARG A N 1
ATOM 5699 C CA . ARG A 1 751 ? -0.760 14.471 16.691 1.00 98.44 751 ARG A CA 1
ATOM 5700 C C . ARG A 1 751 ? -1.190 13.072 17.129 1.00 98.44 751 ARG A C 1
ATOM 5702 O O . ARG A 1 751 ? -2.321 12.894 17.574 1.00 98.44 751 ARG A O 1
ATOM 5709 N N . LEU A 1 752 ? -0.284 12.096 17.020 1.00 98.56 752 LEU A N 1
ATOM 5710 C CA . LEU A 1 752 ? -0.486 10.742 17.525 1.00 98.56 752 LEU A CA 1
ATOM 5711 C C . LEU A 1 752 ? -0.622 10.731 19.051 1.00 98.56 752 LEU A C 1
ATOM 5713 O O . LEU A 1 752 ? -1.572 10.136 19.552 1.00 98.56 752 LEU A O 1
ATOM 5717 N N . ARG A 1 753 ? 0.286 11.387 19.791 1.00 97.94 753 ARG A N 1
ATOM 5718 C CA . ARG A 1 753 ? 0.211 11.447 21.262 1.00 97.94 753 ARG A CA 1
ATOM 5719 C C . ARG A 1 753 ? -1.056 12.152 21.733 1.00 97.94 753 ARG A C 1
ATOM 5721 O O . ARG A 1 753 ? -1.734 11.604 22.591 1.00 97.94 753 ARG A O 1
ATOM 5728 N N . ASP A 1 754 ? -1.415 13.292 21.149 1.00 98.12 754 ASP A N 1
ATOM 5729 C CA . ASP A 1 754 ? -2.637 14.028 21.495 1.00 98.12 754 ASP A CA 1
ATOM 5730 C C . ASP A 1 754 ? -3.892 13.166 21.265 1.00 98.12 754 ASP A C 1
ATOM 5732 O O . ASP A 1 754 ? -4.731 13.027 22.154 1.00 98.12 754 ASP A O 1
ATOM 5736 N N . PHE A 1 755 ? -3.996 12.513 20.101 1.00 98.69 755 PHE A N 1
ATOM 5737 C CA . PHE A 1 755 ? -5.117 11.624 19.788 1.00 98.69 755 PHE A CA 1
ATOM 5738 C C . PHE A 1 755 ? -5.177 10.377 20.679 1.00 98.69 755 PHE A C 1
ATOM 5740 O O . PHE A 1 755 ? -6.272 9.981 21.076 1.00 98.69 755 PHE A O 1
ATOM 5747 N N . LEU A 1 756 ? -4.042 9.747 20.993 1.00 98.06 756 LEU A N 1
ATOM 5748 C CA . LEU A 1 756 ? -4.017 8.608 21.914 1.00 98.06 756 LEU A CA 1
ATOM 5749 C C . LEU A 1 756 ? -4.389 9.050 23.335 1.00 98.06 756 LEU A C 1
ATOM 5751 O O . LEU A 1 756 ? -5.196 8.385 23.975 1.00 98.06 756 LEU A O 1
ATOM 5755 N N . ASN A 1 757 ? -3.884 10.197 23.797 1.00 96.56 757 ASN A N 1
ATOM 5756 C CA . ASN A 1 757 ? -4.133 10.714 25.142 1.00 96.56 757 ASN A CA 1
ATOM 5757 C C . ASN A 1 757 ? -5.606 11.090 25.370 1.00 96.56 757 ASN A C 1
ATOM 5759 O O . ASN A 1 757 ? -6.155 10.756 26.418 1.00 96.56 757 ASN A O 1
ATOM 5763 N N . ASP A 1 758 ? -6.273 11.696 24.382 1.00 97.75 758 ASP A N 1
ATOM 5764 C CA . ASP A 1 758 ? -7.719 11.973 24.437 1.00 97.75 758 ASP A CA 1
ATOM 5765 C C . ASP A 1 758 ? -8.580 10.693 24.509 1.00 97.75 758 ASP A C 1
ATOM 5767 O O . ASP A 1 758 ? -9.726 10.731 24.959 1.00 97.75 758 ASP A O 1
ATOM 5771 N N . HIS A 1 759 ? -8.027 9.551 24.089 1.00 97.06 759 HIS A N 1
ATOM 5772 C CA . HIS A 1 759 ? -8.694 8.247 24.053 1.00 97.06 759 HIS A CA 1
ATOM 5773 C C . HIS A 1 759 ? -8.087 7.220 25.024 1.00 97.06 759 HIS A C 1
ATOM 5775 O O . HIS A 1 759 ? -8.460 6.047 24.987 1.00 97.06 759 HIS A O 1
ATOM 5781 N N . ARG A 1 760 ? -7.176 7.651 25.906 1.00 92.88 760 ARG A N 1
ATOM 5782 C CA . ARG A 1 760 ? -6.309 6.788 26.725 1.00 92.88 760 ARG A CA 1
ATOM 5783 C C . ARG A 1 760 ? -7.077 5.774 27.570 1.00 92.88 760 ARG A C 1
ATOM 5785 O O . ARG A 1 760 ? -6.677 4.620 27.687 1.00 92.88 760 ARG A O 1
ATOM 5792 N N . ASP A 1 761 ? -8.181 6.223 28.158 1.00 89.44 761 ASP A N 1
ATOM 5793 C CA . ASP A 1 761 ? -8.944 5.475 29.157 1.00 89.44 761 ASP A CA 1
ATOM 5794 C C . ASP A 1 761 ? -10.265 4.918 28.569 1.00 89.44 761 ASP A C 1
ATOM 5796 O O . ASP A 1 761 ? -11.279 4.806 29.264 1.00 89.44 761 ASP A O 1
ATOM 5800 N N . LEU A 1 762 ? -10.279 4.587 27.267 1.00 90.81 762 LEU A N 1
ATOM 5801 C CA . LEU A 1 762 ? -11.426 3.962 26.594 1.00 90.81 762 LEU A CA 1
ATOM 5802 C C . LEU A 1 762 ? -11.797 2.615 27.235 1.00 90.81 762 LEU A C 1
ATOM 5804 O O . LEU A 1 762 ? -11.023 1.657 27.235 1.00 90.81 762 LEU A O 1
ATOM 5808 N N . ALA A 1 763 ? -13.034 2.516 27.722 1.00 82.06 763 ALA A N 1
ATOM 5809 C CA . ALA A 1 763 ? -13.573 1.276 28.263 1.00 82.06 763 ALA A CA 1
ATOM 5810 C C . ALA A 1 763 ? -13.865 0.257 27.146 1.00 82.06 763 ALA A C 1
ATOM 5812 O O . ALA A 1 763 ? -14.646 0.532 26.234 1.00 82.06 763 ALA A O 1
ATOM 5813 N N . TYR A 1 764 ? -13.298 -0.943 27.272 1.00 80.94 764 TYR A N 1
ATOM 5814 C CA . TYR A 1 764 ? -13.581 -2.096 26.417 1.00 80.94 764 TYR A CA 1
ATOM 5815 C C . TYR A 1 764 ? -14.318 -3.203 27.183 1.00 80.94 764 TYR A C 1
ATOM 5817 O O . TYR A 1 764 ? -14.401 -3.200 28.413 1.00 80.94 764 TYR A O 1
ATOM 5825 N N . VAL A 1 765 ? -14.852 -4.173 26.440 1.00 72.25 765 VAL A N 1
ATOM 5826 C CA . VAL A 1 765 ? -15.378 -5.430 26.986 1.00 72.25 765 VAL A CA 1
ATOM 5827 C C . VAL A 1 765 ? -14.372 -6.530 26.663 1.00 72.25 765 VAL A C 1
ATOM 5829 O O . VAL A 1 765 ? -13.978 -6.665 25.508 1.00 72.25 765 VAL A O 1
ATOM 5832 N N . ASP A 1 766 ? -13.975 -7.326 27.659 1.00 69.75 766 ASP A N 1
ATOM 5833 C CA . ASP A 1 766 ? -13.198 -8.558 27.450 1.00 69.75 766 ASP A CA 1
ATOM 5834 C C . ASP A 1 766 ? -14.091 -9.612 26.767 1.00 69.75 766 ASP A C 1
ATOM 5836 O O . ASP A 1 766 ? -14.755 -10.434 27.407 1.00 69.75 766 ASP A O 1
ATOM 5840 N N . ALA A 1 767 ? -14.207 -9.489 25.444 1.00 69.38 767 ALA A N 1
ATOM 5841 C CA . ALA A 1 767 ? -14.998 -10.365 24.597 1.00 69.38 767 ALA A CA 1
ATOM 5842 C C . ALA A 1 767 ? -14.149 -11.574 24.160 1.00 69.38 767 ALA A C 1
ATOM 5844 O O . ALA A 1 767 ? -13.057 -11.390 23.618 1.00 69.38 767 ALA A O 1
ATOM 5845 N N . PRO A 1 768 ? -14.630 -12.819 24.341 1.00 71.06 768 PRO A N 1
ATOM 5846 C CA . PRO A 1 768 ? -13.875 -13.997 23.940 1.00 71.06 768 PRO A CA 1
ATOM 5847 C C . PRO A 1 768 ? -13.715 -14.042 22.416 1.00 71.06 768 PRO A C 1
ATOM 5849 O O . PRO A 1 768 ? -14.699 -13.981 21.679 1.00 71.06 768 PRO A O 1
ATOM 5852 N N . PHE A 1 769 ? -12.475 -14.201 21.954 1.00 80.81 769 PHE A N 1
ATOM 5853 C CA . PHE A 1 769 ? -12.153 -14.341 20.536 1.00 80.81 769 PHE A CA 1
ATOM 5854 C C . PHE A 1 769 ? -12.821 -15.583 19.924 1.00 80.81 769 PHE A C 1
ATOM 5856 O O . PHE A 1 769 ? -12.482 -16.718 20.264 1.00 80.81 769 PHE A O 1
ATOM 5863 N N . ASP A 1 770 ? -13.762 -15.348 19.006 1.00 84.56 770 ASP A N 1
ATOM 5864 C CA . ASP A 1 770 ? -14.442 -16.371 18.211 1.00 84.5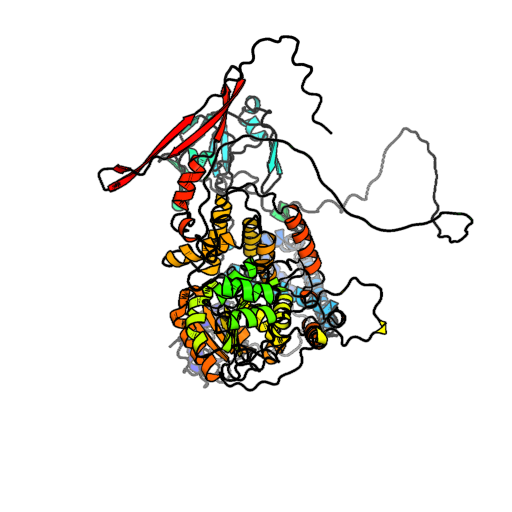6 770 ASP A CA 1
ATOM 5865 C C . ASP A 1 770 ? -14.118 -16.169 16.716 1.00 84.56 770 ASP A C 1
ATOM 5867 O O . ASP A 1 770 ? -14.752 -15.346 16.041 1.00 84.56 770 ASP A O 1
ATOM 5871 N N . PRO A 1 771 ? -13.137 -16.908 16.164 1.00 87.44 771 PRO A N 1
ATOM 5872 C CA . PRO A 1 771 ? -12.784 -16.793 14.753 1.00 87.44 771 PRO A CA 1
ATOM 5873 C C . PRO A 1 771 ? -13.873 -17.344 13.818 1.00 87.44 771 PRO A C 1
ATOM 5875 O O . PRO A 1 771 ? -13.907 -16.977 12.646 1.00 87.44 771 PRO A O 1
ATOM 5878 N N . SER A 1 772 ? -14.807 -18.163 14.313 1.00 91.19 772 SER A N 1
ATOM 5879 C CA . SER A 1 772 ? -15.983 -18.615 13.554 1.00 91.19 772 SER A CA 1
ATOM 5880 C C . SER A 1 772 ? -16.945 -17.449 13.314 1.00 91.19 772 SER A C 1
ATOM 5882 O O . SER A 1 772 ? -17.330 -17.193 12.174 1.00 91.19 772 SER A O 1
ATOM 5884 N N . GLN A 1 773 ? -17.254 -16.663 14.354 1.00 91.38 773 GLN A N 1
ATOM 5885 C CA . GLN A 1 773 ? -18.025 -15.422 14.199 1.00 91.38 773 GLN A CA 1
ATOM 5886 C C . GLN A 1 773 ? -17.294 -14.407 13.302 1.00 91.38 773 GLN A C 1
ATOM 5888 O O . GLN A 1 773 ? -17.926 -13.690 12.521 1.00 91.38 773 GLN A O 1
ATOM 5893 N N . ALA A 1 774 ? -15.961 -14.354 13.360 1.00 93.50 774 ALA A N 1
ATOM 5894 C CA . ALA A 1 774 ? -15.186 -13.521 12.448 1.00 93.50 774 ALA A CA 1
ATOM 5895 C C . ALA A 1 774 ? -15.283 -14.003 10.984 1.00 93.50 774 ALA A C 1
ATOM 5897 O O . ALA A 1 774 ? -15.429 -13.168 10.092 1.00 93.50 774 ALA A O 1
ATOM 5898 N N . LEU A 1 775 ? -15.307 -15.316 10.712 1.00 96.56 775 LEU A N 1
ATOM 5899 C CA . LEU A 1 775 ? -15.603 -15.836 9.368 1.00 96.56 775 LEU A CA 1
ATOM 5900 C C . LEU A 1 775 ? -17.046 -15.532 8.925 1.00 96.56 775 LEU A C 1
ATOM 5902 O O . LEU A 1 775 ? -17.262 -15.258 7.747 1.00 96.56 775 LEU A O 1
ATOM 5906 N N . GLU A 1 776 ? -18.032 -15.477 9.828 1.00 96.50 776 GLU A N 1
ATOM 5907 C CA . GLU A 1 776 ? -19.383 -14.982 9.497 1.00 96.50 776 GLU A CA 1
ATOM 5908 C C . GLU A 1 776 ? -19.408 -13.479 9.164 1.00 96.50 776 GLU A C 1
ATOM 5910 O O . GLU A 1 776 ? -20.251 -13.028 8.383 1.00 96.50 776 GLU A O 1
ATOM 5915 N N . ARG A 1 777 ? -18.524 -12.665 9.761 1.00 95.44 777 ARG A N 1
ATOM 5916 C CA . ARG A 1 777 ? -18.314 -11.257 9.364 1.00 95.44 777 ARG A CA 1
ATOM 5917 C C . ARG A 1 777 ? -17.673 -11.212 7.968 1.00 95.44 777 ARG A C 1
ATOM 5919 O O . ARG A 1 777 ? -18.227 -10.589 7.064 1.00 95.44 777 ARG A O 1
ATOM 5926 N N . ALA A 1 778 ? -16.598 -11.968 7.755 1.00 97.19 778 ALA A N 1
ATOM 5927 C CA . ALA A 1 778 ? -15.860 -12.049 6.493 1.00 97.19 778 ALA A CA 1
ATOM 5928 C C . ALA A 1 778 ? -16.717 -12.563 5.310 1.00 97.19 778 ALA A C 1
ATOM 5930 O O . ALA A 1 778 ? -16.640 -12.032 4.202 1.00 97.19 778 ALA A O 1
ATOM 5931 N N . ALA A 1 779 ? -17.619 -13.520 5.554 1.00 96.69 779 ALA A N 1
ATOM 5932 C CA . ALA A 1 779 ? -18.595 -14.017 4.579 1.00 96.69 779 ALA A CA 1
ATOM 5933 C C . ALA A 1 779 ? -19.573 -12.942 4.091 1.00 96.69 779 ALA A C 1
ATOM 5935 O O . ALA A 1 779 ? -19.949 -12.925 2.919 1.00 96.69 779 ALA A O 1
ATOM 5936 N N . ARG A 1 780 ? -19.975 -12.021 4.976 1.00 94.81 780 ARG A N 1
ATOM 5937 C CA . ARG A 1 780 ? -20.838 -10.885 4.620 1.00 94.81 780 ARG A CA 1
ATOM 5938 C C . ARG A 1 780 ? -20.084 -9.823 3.822 1.00 94.81 780 ARG A C 1
ATOM 5940 O O . ARG A 1 780 ? -20.663 -9.281 2.887 1.00 94.81 780 ARG A O 1
ATOM 5947 N N . VAL A 1 781 ? -18.808 -9.584 4.139 1.00 94.50 781 VAL A N 1
ATOM 5948 C CA . VAL A 1 781 ? -17.921 -8.692 3.367 1.00 94.50 781 VAL A CA 1
ATOM 5949 C C . VAL A 1 781 ? -17.758 -9.206 1.932 1.00 94.50 781 VAL A C 1
ATOM 5951 O O . VAL A 1 781 ? -18.112 -8.505 0.989 1.00 94.50 781 VAL A O 1
ATOM 5954 N N . ALA A 1 782 ? -17.314 -10.455 1.756 1.00 93.62 782 ALA A N 1
ATOM 5955 C CA . ALA A 1 782 ? -17.109 -11.057 0.432 1.00 93.62 782 ALA A CA 1
ATOM 5956 C C . ALA A 1 782 ? -18.407 -11.432 -0.308 1.00 93.62 782 ALA A C 1
ATOM 5958 O O . ALA A 1 782 ? -18.356 -11.825 -1.472 1.00 93.62 782 ALA A O 1
ATOM 5959 N N . ARG A 1 783 ? -19.564 -11.364 0.368 1.00 92.62 783 ARG A N 1
ATOM 5960 C CA . ARG A 1 783 ? -20.867 -11.869 -0.109 1.00 92.62 783 ARG A CA 1
ATOM 5961 C C . ARG A 1 783 ? -20.839 -13.361 -0.508 1.00 92.62 783 ARG A C 1
ATOM 5963 O O . ARG A 1 783 ? -21.686 -13.819 -1.270 1.00 92.62 783 ARG A O 1
ATOM 5970 N N . ASP A 1 784 ? -19.896 -14.121 0.056 1.00 93.69 784 ASP A N 1
ATOM 5971 C CA . ASP A 1 784 ? -19.676 -15.555 -0.164 1.00 93.69 784 ASP A CA 1
ATOM 5972 C C . ASP A 1 784 ? -19.975 -16.343 1.132 1.00 93.69 784 ASP A C 1
ATOM 5974 O O . ASP A 1 784 ? -19.153 -16.345 2.055 1.00 93.69 784 ASP A O 1
ATOM 5978 N N . PRO A 1 785 ? -21.115 -17.061 1.232 1.00 93.38 785 PRO A N 1
ATOM 5979 C CA . PRO A 1 785 ? -21.417 -17.900 2.395 1.00 93.38 785 PRO A CA 1
ATOM 5980 C C . PRO A 1 785 ? -20.457 -19.095 2.537 1.00 93.38 785 PRO A C 1
ATOM 5982 O O . PRO A 1 785 ? -20.389 -19.708 3.603 1.00 93.38 785 PRO A O 1
ATOM 5985 N N . GLY A 1 786 ? -19.675 -19.421 1.502 1.00 94.69 786 GLY A N 1
ATOM 5986 C CA . GLY A 1 786 ? -18.585 -20.387 1.571 1.00 94.69 786 GLY A CA 1
ATOM 5987 C C . GLY A 1 786 ? -17.467 -19.971 2.531 1.00 94.69 786 GLY A C 1
ATOM 5988 O O . GLY A 1 786 ? -16.846 -20.850 3.125 1.00 94.69 786 GLY A O 1
ATOM 5989 N N . VAL A 1 787 ? -17.247 -18.667 2.766 1.00 95.88 787 VAL A N 1
ATOM 5990 C CA . VAL A 1 787 ? -16.257 -18.167 3.745 1.00 95.88 787 VAL A CA 1
ATOM 5991 C C . VAL A 1 787 ? -16.568 -18.649 5.162 1.00 95.88 787 VAL A C 1
ATOM 5993 O O . VAL A 1 787 ? -15.671 -19.137 5.844 1.00 95.88 787 VAL A O 1
ATOM 5996 N N . ALA A 1 788 ? -17.837 -18.595 5.580 1.00 95.88 788 ALA A N 1
ATOM 5997 C CA . ALA A 1 788 ? -18.270 -18.996 6.923 1.00 95.88 788 ALA A CA 1
ATOM 5998 C C . ALA A 1 788 ? -18.081 -20.500 7.212 1.00 95.88 788 ALA A C 1
ATOM 6000 O O . ALA A 1 788 ? -18.120 -20.916 8.364 1.00 95.88 788 ALA A O 1
ATOM 6001 N N . ASN A 1 789 ? -17.873 -21.314 6.171 1.00 95.19 789 ASN A N 1
ATOM 6002 C CA . ASN A 1 789 ? -17.691 -22.765 6.263 1.00 95.19 789 ASN A CA 1
ATOM 6003 C C . ASN A 1 789 ? -16.211 -23.198 6.183 1.00 95.19 789 ASN A C 1
ATOM 6005 O O . ASN A 1 789 ? -15.921 -24.394 6.115 1.00 95.19 789 ASN A O 1
ATOM 6009 N N . ARG A 1 790 ? -15.269 -22.246 6.145 1.00 94.62 790 ARG A N 1
ATOM 6010 C CA . ARG A 1 790 ? -13.823 -22.523 6.158 1.00 94.62 790 ARG A CA 1
ATOM 6011 C C . ARG A 1 790 ? -13.355 -22.862 7.574 1.00 94.62 790 ARG A C 1
ATOM 6013 O O . ARG A 1 790 ? -14.055 -22.603 8.545 1.00 94.62 790 ARG A O 1
ATOM 6020 N N . ASP A 1 791 ? -12.167 -23.447 7.690 1.00 91.44 791 ASP A N 1
ATOM 6021 C CA . ASP A 1 791 ? -11.591 -23.809 8.988 1.00 91.44 791 ASP A CA 1
ATOM 6022 C C . ASP A 1 791 ? -11.187 -22.540 9.772 1.00 91.44 791 ASP A C 1
ATOM 6024 O O . ASP A 1 791 ? -10.226 -21.875 9.378 1.00 91.44 791 ASP A O 1
ATOM 6028 N N . PRO A 1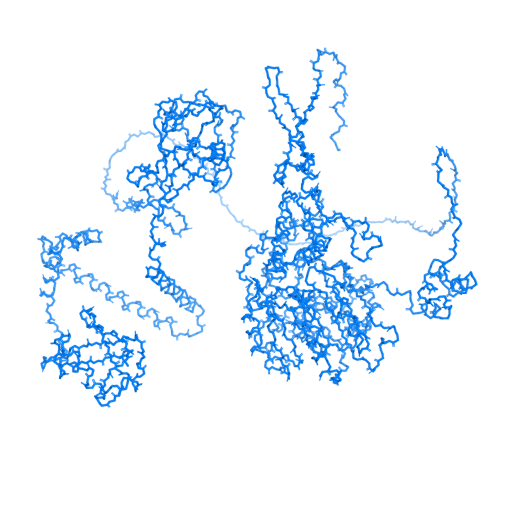 792 ? -11.869 -22.189 10.883 1.00 89.50 792 PRO A N 1
ATOM 6029 C CA . PRO A 1 792 ? -11.621 -20.947 11.618 1.00 89.50 792 PRO A CA 1
ATOM 6030 C C . PRO A 1 792 ? -10.306 -20.974 12.409 1.00 89.50 792 PRO A C 1
ATOM 6032 O O . PRO A 1 792 ? -10.018 -20.041 13.151 1.00 89.50 792 PRO A O 1
ATOM 6035 N N . ARG A 1 793 ? -9.504 -22.040 12.301 1.00 84.94 793 ARG A N 1
ATOM 6036 C CA . ARG A 1 793 ? -8.228 -22.192 13.011 1.00 84.94 793 ARG A CA 1
ATOM 6037 C C . ARG A 1 793 ? -7.026 -21.665 12.229 1.00 84.94 793 ARG A C 1
ATOM 6039 O O . ARG A 1 793 ? -5.928 -21.736 12.761 1.00 84.94 793 ARG A O 1
ATOM 6046 N N . PHE A 1 794 ? -7.196 -21.168 11.003 1.00 89.38 794 PHE A N 1
ATOM 6047 C CA . PHE A 1 794 ? -6.092 -20.709 10.150 1.00 89.38 794 PHE A CA 1
ATOM 6048 C C . PHE A 1 794 ? -6.352 -19.288 9.623 1.00 89.38 794 PHE A C 1
ATOM 6050 O O . PHE A 1 794 ? -7.391 -19.080 8.995 1.00 89.38 794 PHE A O 1
ATOM 6057 N N . PRO A 1 795 ? -5.425 -18.323 9.788 1.00 92.88 795 PRO A N 1
ATOM 6058 C CA . PRO A 1 795 ? -5.591 -16.970 9.245 1.00 92.88 795 PRO A CA 1
ATOM 6059 C C . PRO A 1 795 ? -5.829 -16.934 7.724 1.00 92.88 795 PRO A C 1
ATOM 6061 O O . PRO A 1 795 ? -6.656 -16.161 7.249 1.00 92.88 795 PRO A O 1
ATOM 6064 N N . ASP A 1 796 ? -5.211 -17.835 6.949 1.00 94.12 796 ASP A N 1
ATOM 6065 C CA . ASP A 1 796 ? -5.429 -17.959 5.496 1.00 94.12 796 ASP A CA 1
ATOM 6066 C C . ASP A 1 796 ? -6.892 -18.266 5.104 1.00 94.12 796 ASP A C 1
ATOM 6068 O O . ASP A 1 796 ? -7.293 -18.010 3.966 1.00 94.12 796 ASP A O 1
ATOM 6072 N N . ALA A 1 797 ? -7.725 -18.765 6.029 1.00 95.06 797 ALA A N 1
ATOM 6073 C CA . ALA A 1 797 ? -9.159 -18.945 5.793 1.00 95.06 797 ALA A CA 1
ATOM 6074 C C . ALA A 1 797 ? -9.888 -17.614 5.531 1.00 95.06 797 ALA A C 1
ATOM 6076 O O . ALA A 1 797 ? -10.903 -17.604 4.829 1.00 95.06 797 ALA A O 1
ATOM 6077 N N . PHE A 1 798 ? -9.353 -16.499 6.039 1.00 96.44 798 PHE A N 1
ATOM 6078 C CA . PHE A 1 798 ? -9.925 -15.159 5.918 1.00 96.44 798 PHE A CA 1
ATOM 6079 C C . PHE A 1 798 ? -9.632 -14.471 4.574 1.00 96.44 798 PHE A C 1
ATOM 6081 O O . PHE A 1 798 ? -10.199 -13.417 4.323 1.00 96.44 798 PHE A O 1
ATOM 6088 N N . SER A 1 799 ? -8.833 -15.077 3.682 1.00 96.00 799 SER A N 1
ATOM 6089 C CA . SER A 1 799 ? -8.571 -14.582 2.316 1.00 96.00 799 SER A CA 1
ATOM 6090 C C . SER A 1 799 ? -9.871 -14.330 1.540 1.00 96.00 799 SER A C 1
ATOM 6092 O O . SER A 1 799 ? -10.601 -15.281 1.227 1.00 96.00 799 SER A O 1
ATOM 6094 N N . LEU A 1 800 ? -10.169 -13.079 1.181 1.00 95.56 800 LEU A N 1
ATOM 6095 C CA . LEU A 1 800 ? -11.406 -12.685 0.484 1.00 95.56 800 LEU A CA 1
ATOM 6096 C C . LEU A 1 800 ? -11.240 -12.495 -1.030 1.00 95.56 800 LEU A C 1
ATOM 6098 O O . LEU A 1 800 ? -12.243 -12.289 -1.708 1.00 95.56 800 LEU A O 1
ATOM 6102 N N . LEU A 1 801 ? -10.026 -12.679 -1.564 1.00 93.00 801 LEU A N 1
ATOM 6103 C CA . LEU A 1 801 ? -9.731 -12.757 -3.006 1.00 93.00 801 LEU A CA 1
ATOM 6104 C C . LEU A 1 801 ? -10.800 -13.518 -3.821 1.00 93.00 801 LEU A C 1
ATOM 6106 O O . LEU A 1 801 ? -11.315 -14.556 -3.392 1.00 93.00 801 LEU A O 1
ATOM 6110 N N . GLY A 1 802 ? -11.095 -13.062 -5.035 1.00 89.75 802 GLY A N 1
ATOM 6111 C CA . GLY A 1 802 ? -12.050 -13.698 -5.937 1.00 89.75 802 GLY A CA 1
ATOM 6112 C C . GLY A 1 802 ? -11.589 -15.058 -6.476 1.00 89.75 802 GLY A C 1
ATOM 6113 O O . GLY A 1 802 ? -10.423 -15.453 -6.399 1.00 89.75 802 GLY A O 1
ATOM 6114 N N . ALA A 1 803 ? -12.519 -15.805 -7.079 1.00 88.88 803 ALA A N 1
ATOM 6115 C CA . ALA A 1 803 ? -12.210 -17.074 -7.753 1.00 88.88 803 ALA A CA 1
ATOM 6116 C C . ALA A 1 803 ? -11.367 -16.894 -9.035 1.00 88.88 803 ALA A C 1
ATOM 6118 O O . ALA A 1 803 ? -10.819 -17.863 -9.567 1.00 88.88 803 ALA A O 1
ATOM 6119 N N . GLU A 1 804 ? -11.273 -15.670 -9.549 1.00 89.38 804 GLU A N 1
ATOM 6120 C CA . GLU A 1 804 ? -10.366 -15.276 -10.626 1.00 89.38 804 GLU A CA 1
ATOM 6121 C C . GLU A 1 804 ? -9.001 -14.856 -10.075 1.00 89.38 804 GLU A C 1
ATOM 6123 O O . GLU A 1 804 ? -8.001 -15.465 -10.456 1.00 89.38 804 GLU A O 1
ATOM 6128 N N . ASP A 1 805 ? -8.963 -13.963 -9.080 1.00 90.75 805 ASP A N 1
ATOM 6129 C CA . ASP A 1 805 ? -7.734 -13.562 -8.381 1.00 90.75 805 ASP A CA 1
ATOM 6130 C C . ASP A 1 805 ? -6.941 -14.776 -7.887 1.00 90.75 805 ASP A C 1
ATOM 6132 O O . ASP A 1 805 ? -5.775 -14.935 -8.236 1.00 90.75 805 ASP A O 1
ATOM 6136 N N . ARG A 1 806 ? -7.579 -15.718 -7.170 1.00 91.94 806 ARG A N 1
ATOM 6137 C CA . ARG A 1 806 ? -6.913 -16.941 -6.674 1.00 91.94 806 ARG A CA 1
ATOM 6138 C C . ARG A 1 806 ? -6.386 -17.863 -7.788 1.00 91.94 806 ARG A C 1
ATOM 6140 O O . ARG A 1 806 ? -5.556 -18.727 -7.500 1.00 91.94 806 ARG A O 1
ATOM 6147 N N . ARG A 1 807 ? -6.846 -17.720 -9.040 1.00 93.19 807 ARG A N 1
ATOM 6148 C CA . ARG A 1 807 ? -6.275 -18.411 -10.215 1.00 93.19 807 ARG A CA 1
ATOM 6149 C C . ARG A 1 807 ? -5.127 -17.609 -10.825 1.00 93.19 807 ARG A C 1
ATOM 6151 O O . ARG A 1 807 ? -4.065 -18.186 -11.040 1.00 93.19 807 ARG A O 1
ATOM 6158 N N . SER A 1 808 ? -5.312 -16.308 -11.045 1.00 91.88 808 SER A N 1
ATOM 6159 C CA . SER A 1 808 ? -4.287 -15.410 -11.597 1.00 91.88 808 SER A CA 1
ATOM 6160 C C . SER A 1 808 ? -3.050 -15.342 -10.693 1.00 91.88 808 SER A C 1
ATOM 6162 O O . SER A 1 808 ? -1.946 -15.686 -11.117 1.00 91.88 808 SER A O 1
ATOM 6164 N N . ASN A 1 809 ? -3.254 -15.056 -9.403 1.00 94.38 809 ASN A N 1
ATOM 6165 C CA . ASN A 1 809 ? -2.223 -15.069 -8.367 1.00 94.38 809 ASN A CA 1
ATOM 6166 C C . ASN A 1 809 ? -1.477 -16.403 -8.310 1.00 94.38 809 ASN A C 1
ATOM 6168 O O . ASN A 1 809 ? -0.261 -16.410 -8.165 1.00 94.38 809 ASN A O 1
ATOM 6172 N N . ARG A 1 810 ? -2.172 -17.539 -8.460 1.00 95.38 810 ARG A N 1
ATOM 6173 C CA . ARG A 1 810 ? -1.532 -18.862 -8.468 1.00 95.38 810 ARG A CA 1
ATOM 6174 C C . ARG A 1 810 ? -0.667 -19.075 -9.706 1.00 95.38 810 ARG A C 1
ATOM 6176 O O . ARG A 1 810 ? 0.468 -19.503 -9.567 1.00 95.38 810 ARG A O 1
ATOM 6183 N N . MET A 1 811 ? -1.147 -18.705 -10.894 1.00 94.31 811 MET A N 1
ATOM 6184 C CA . MET A 1 811 ? -0.345 -18.773 -12.123 1.00 94.31 811 MET A CA 1
ATOM 6185 C C . MET A 1 811 ? 0.867 -17.832 -12.103 1.00 94.31 811 MET A C 1
ATOM 6187 O O . MET A 1 811 ? 1.864 -18.119 -12.763 1.00 94.31 811 MET A O 1
ATOM 6191 N N . LEU A 1 812 ? 0.791 -16.707 -11.389 1.00 91.56 812 LEU A N 1
ATOM 6192 C CA . LEU A 1 812 ? 1.924 -15.810 -11.160 1.00 91.56 812 LEU A CA 1
ATOM 6193 C C . LEU A 1 812 ? 2.898 -16.404 -10.131 1.00 91.56 812 LEU A C 1
ATOM 6195 O O . LEU A 1 812 ? 4.083 -16.539 -10.417 1.00 91.56 812 LEU A O 1
ATOM 6199 N N . TRP A 1 813 ? 2.389 -16.838 -8.981 1.00 94.31 813 TRP A N 1
ATOM 6200 C CA . TRP A 1 813 ? 3.150 -17.490 -7.916 1.00 94.31 813 TRP A CA 1
ATOM 6201 C C . TRP A 1 813 ? 3.920 -18.715 -8.411 1.00 94.31 813 TRP A C 1
ATOM 6203 O O . TRP A 1 813 ? 5.119 -18.814 -8.176 1.00 94.31 813 TRP A O 1
ATOM 6213 N N . ASP A 1 814 ? 3.280 -19.604 -9.173 1.00 94.56 814 ASP A N 1
ATOM 6214 C CA . ASP A 1 814 ? 3.924 -20.802 -9.719 1.00 94.56 814 ASP A CA 1
ATOM 6215 C C . ASP A 1 814 ? 5.081 -20.441 -10.684 1.00 94.56 814 ASP A C 1
ATOM 6217 O O . ASP A 1 814 ? 6.074 -21.167 -10.746 1.00 94.56 814 ASP A O 1
ATOM 6221 N N . LYS A 1 815 ? 5.014 -19.294 -11.388 1.00 91.06 815 LYS A N 1
ATOM 6222 C CA . LYS A 1 815 ? 6.133 -18.765 -12.201 1.00 91.06 815 LYS A CA 1
ATOM 6223 C C . LYS A 1 815 ? 7.260 -18.190 -11.340 1.00 91.06 815 LYS A C 1
ATOM 6225 O O . LYS A 1 815 ? 8.420 -18.399 -11.681 1.00 91.06 815 LYS A O 1
ATOM 6230 N N . ILE A 1 816 ? 6.928 -17.469 -10.267 1.00 89.81 816 ILE A N 1
ATOM 6231 C CA . ILE A 1 816 ? 7.898 -16.871 -9.334 1.00 89.81 816 ILE A CA 1
ATOM 6232 C C . ILE A 1 816 ? 8.649 -17.986 -8.591 1.00 89.81 816 ILE A C 1
ATOM 6234 O O . ILE A 1 816 ? 9.872 -18.048 -8.634 1.00 89.81 816 ILE A O 1
ATOM 6238 N N . MET A 1 817 ? 7.930 -18.948 -8.006 1.00 90.88 817 MET A N 1
ATOM 6239 C CA . MET A 1 817 ? 8.524 -20.099 -7.313 1.00 90.88 817 MET A CA 1
ATOM 6240 C C . MET A 1 817 ? 9.404 -20.954 -8.237 1.00 90.88 817 MET A C 1
ATOM 6242 O O . MET A 1 817 ? 10.436 -21.456 -7.803 1.00 90.88 817 MET A O 1
ATOM 6246 N N . ALA A 1 818 ? 9.054 -21.082 -9.523 1.00 90.00 818 ALA A N 1
ATOM 6247 C CA . ALA A 1 818 ? 9.880 -21.779 -10.513 1.00 90.00 818 ALA A CA 1
ATOM 6248 C C . ALA A 1 818 ? 11.176 -21.033 -10.907 1.00 90.00 818 ALA A C 1
ATOM 6250 O O . ALA A 1 818 ? 12.024 -21.621 -11.578 1.00 90.00 818 ALA A O 1
ATOM 6251 N N . ARG A 1 819 ? 11.331 -19.762 -10.507 1.00 84.69 819 ARG A N 1
ATOM 6252 C CA . ARG A 1 819 ? 12.530 -18.923 -10.699 1.00 84.69 819 ARG A CA 1
ATOM 6253 C C . ARG A 1 819 ? 13.245 -18.572 -9.390 1.00 84.69 819 ARG A C 1
ATOM 6255 O O . ARG A 1 819 ? 14.312 -17.959 -9.417 1.00 84.69 819 ARG A O 1
ATOM 6262 N N . GLN A 1 820 ? 12.683 -18.923 -8.235 1.00 83.31 820 GLN A N 1
ATOM 6263 C CA . GLN A 1 820 ? 13.275 -18.545 -6.958 1.00 83.31 820 GLN A CA 1
ATOM 6264 C C . GLN A 1 820 ? 14.650 -19.209 -6.798 1.00 83.31 820 GLN A C 1
ATOM 6266 O O . GLN A 1 820 ? 14.782 -20.430 -6.862 1.00 83.31 820 GLN A O 1
ATOM 6271 N N . GLY A 1 821 ? 15.683 -18.388 -6.598 1.00 79.88 821 GLY A N 1
ATOM 6272 C CA . GLY A 1 821 ? 17.072 -18.848 -6.532 1.00 79.88 821 GLY A CA 1
ATOM 6273 C C . GLY A 1 821 ? 17.768 -19.035 -7.888 1.00 79.88 821 GLY A C 1
ATOM 6274 O O . GLY A 1 821 ? 18.878 -19.554 -7.897 1.00 79.88 821 GLY A O 1
ATOM 6275 N N . THR A 1 822 ? 17.178 -18.602 -9.013 1.00 85.25 822 THR A N 1
ATOM 6276 C CA . THR A 1 822 ? 17.868 -18.546 -10.324 1.00 85.25 822 THR A CA 1
ATOM 6277 C C . THR A 1 822 ? 18.470 -17.170 -10.641 1.00 85.25 822 THR A C 1
ATOM 6279 O O . THR A 1 822 ? 18.826 -16.913 -11.788 1.00 85.25 822 THR A O 1
ATOM 6282 N N . CYS A 1 823 ? 18.540 -16.262 -9.663 1.00 85.19 823 CYS A N 1
ATOM 6283 C CA . CYS A 1 823 ? 19.268 -15.000 -9.799 1.00 85.19 823 CYS A CA 1
ATOM 6284 C C . CYS A 1 823 ? 20.765 -15.252 -9.555 1.00 85.19 823 CYS A C 1
ATOM 6286 O O . CYS A 1 823 ? 21.126 -15.813 -8.521 1.00 85.19 823 CYS A O 1
ATOM 6288 N N . GLU A 1 824 ? 21.621 -14.827 -10.487 1.00 84.44 824 GLU A N 1
ATOM 6289 C CA . GLU A 1 824 ? 23.089 -14.957 -10.405 1.00 84.44 824 GLU A CA 1
ATOM 6290 C C . GLU A 1 824 ? 23.810 -13.585 -10.383 1.00 84.44 824 GLU A C 1
ATOM 6292 O O . GLU A 1 824 ? 25.033 -13.530 -10.482 1.00 84.44 824 GLU A O 1
ATOM 6297 N N . LEU A 1 825 ? 23.057 -12.482 -10.257 1.00 84.31 825 LEU A N 1
ATOM 6298 C CA . LEU A 1 825 ? 23.550 -11.095 -10.302 1.00 84.31 825 LEU A CA 1
ATOM 6299 C C . LEU A 1 825 ? 24.220 -10.654 -8.983 1.00 84.31 825 LEU A C 1
ATOM 6301 O O . LEU A 1 825 ? 23.774 -11.035 -7.897 1.00 84.31 825 LEU A O 1
ATOM 6305 N N . ASP A 1 826 ? 25.239 -9.788 -9.059 1.00 82.38 826 ASP A N 1
ATOM 6306 C CA . ASP A 1 826 ? 25.924 -9.191 -7.891 1.00 82.38 826 ASP A CA 1
ATOM 6307 C C . ASP A 1 826 ? 25.151 -7.956 -7.405 1.00 82.38 826 ASP A C 1
ATOM 6309 O O . ASP A 1 826 ? 25.612 -6.822 -7.507 1.00 82.38 826 ASP A O 1
ATOM 6313 N N . LEU A 1 827 ? 23.914 -8.161 -6.942 1.00 84.81 827 LEU A N 1
ATOM 6314 C CA . LEU A 1 827 ? 23.020 -7.050 -6.604 1.00 84.81 827 LEU A CA 1
ATOM 6315 C C . LEU A 1 827 ? 23.493 -6.305 -5.338 1.00 84.81 827 LEU A C 1
ATOM 6317 O O . LEU A 1 827 ? 23.695 -6.941 -4.294 1.00 84.81 827 LEU A O 1
ATOM 6321 N N . PRO A 1 828 ? 23.615 -4.962 -5.365 1.00 78.31 828 PRO A N 1
ATOM 6322 C CA . PRO A 1 828 ? 24.026 -4.183 -4.199 1.00 78.31 828 PRO A CA 1
ATOM 6323 C C . PRO A 1 828 ? 23.023 -4.308 -3.046 1.00 78.31 828 PRO A C 1
ATOM 6325 O O . PRO A 1 828 ? 21.826 -4.491 -3.265 1.00 78.31 828 PRO A O 1
ATOM 6328 N N . MET A 1 829 ? 23.514 -4.160 -1.809 1.00 80.06 829 MET A N 1
ATOM 6329 C CA . MET A 1 829 ? 22.763 -4.191 -0.535 1.00 80.06 829 MET A CA 1
ATOM 6330 C C . MET A 1 829 ? 22.073 -5.520 -0.174 1.00 80.06 829 MET A C 1
ATOM 6332 O O . MET A 1 829 ? 21.900 -5.789 1.009 1.00 80.06 829 MET A O 1
ATOM 6336 N N . CYS A 1 830 ? 21.731 -6.371 -1.146 1.00 86.50 830 CYS A N 1
ATOM 6337 C CA . CYS A 1 830 ? 20.945 -7.604 -0.968 1.00 86.50 830 CYS A CA 1
ATOM 6338 C C . CYS A 1 830 ? 21.583 -8.635 -0.016 1.00 86.50 830 CYS A C 1
ATOM 6340 O O . CYS A 1 830 ? 20.903 -9.547 0.456 1.00 86.50 830 CYS A O 1
ATOM 6342 N N . PHE A 1 831 ? 22.883 -8.487 0.254 1.00 84.31 831 PHE A N 1
ATOM 6343 C CA . PHE A 1 831 ? 23.685 -9.336 1.137 1.00 84.31 831 PHE A CA 1
ATOM 6344 C C . PHE A 1 831 ? 24.359 -8.565 2.289 1.00 84.31 831 PHE A C 1
ATOM 6346 O O . PHE A 1 831 ? 25.136 -9.159 3.039 1.00 84.31 831 PHE A O 1
ATOM 6353 N N . ASP A 1 832 ? 24.104 -7.259 2.425 1.00 85.75 832 ASP A N 1
ATOM 6354 C CA . ASP A 1 832 ? 24.573 -6.481 3.576 1.00 85.75 832 ASP A CA 1
ATOM 6355 C C . ASP A 1 832 ? 23.722 -6.843 4.811 1.00 85.75 832 ASP A C 1
ATOM 6357 O O . ASP A 1 832 ? 22.524 -7.103 4.703 1.00 85.75 832 ASP A O 1
ATOM 6361 N N . LEU A 1 833 ? 24.336 -6.839 5.998 1.00 86.00 833 LEU A N 1
ATOM 6362 C CA . LEU A 1 833 ? 23.638 -7.097 7.264 1.00 86.00 833 LEU A CA 1
ATOM 6363 C C . LEU A 1 833 ? 22.500 -6.093 7.513 1.00 86.00 833 LEU A C 1
ATOM 6365 O O . LEU A 1 833 ? 22.654 -4.891 7.283 1.00 86.00 833 LEU A O 1
ATOM 6369 N N . ASN A 1 834 ? 21.392 -6.590 8.058 1.00 86.56 834 ASN A N 1
ATOM 6370 C CA . ASN A 1 834 ? 20.241 -5.786 8.461 1.00 86.56 834 ASN A CA 1
ATOM 6371 C C . ASN A 1 834 ? 20.562 -4.918 9.681 1.00 86.56 834 ASN A C 1
ATOM 6373 O O . ASN A 1 834 ? 21.459 -5.224 10.464 1.00 86.56 834 ASN A O 1
ATOM 6377 N N . ASP A 1 835 ? 19.802 -3.842 9.880 1.00 83.56 835 ASP A N 1
ATOM 6378 C CA . ASP A 1 835 ? 20.075 -2.842 10.920 1.00 83.56 835 ASP A CA 1
ATOM 6379 C C . ASP A 1 835 ? 20.029 -3.409 12.352 1.00 83.56 835 ASP A C 1
ATOM 6381 O O . ASP A 1 835 ? 20.706 -2.891 13.238 1.00 83.56 835 ASP A O 1
ATOM 6385 N N . TRP A 1 836 ? 19.320 -4.522 12.563 1.00 83.06 836 TRP A N 1
ATOM 6386 C CA . TRP A 1 836 ? 19.265 -5.265 13.828 1.00 83.06 836 TRP A CA 1
ATOM 6387 C C . TRP A 1 836 ? 20.383 -6.317 14.018 1.00 83.06 836 TRP A C 1
ATOM 6389 O O . TRP A 1 836 ? 20.406 -6.996 15.046 1.00 83.06 836 TRP A O 1
ATOM 6399 N N . GLU A 1 837 ? 21.282 -6.522 13.047 1.00 83.38 837 GLU A N 1
ATOM 6400 C CA . GLU A 1 837 ? 22.322 -7.565 13.096 1.00 83.38 837 GLU A CA 1
ATOM 6401 C C . GLU A 1 837 ? 23.685 -7.040 13.579 1.00 83.38 837 GLU A C 1
ATOM 6403 O O . GLU A 1 837 ? 24.128 -5.945 13.224 1.00 83.38 837 GLU A O 1
ATOM 6408 N N . GLU A 1 838 ? 24.397 -7.840 14.385 1.00 84.69 838 GLU A N 1
ATOM 6409 C CA . GLU A 1 838 ? 25.636 -7.388 15.028 1.00 84.69 838 GLU A CA 1
ATOM 6410 C C . GLU A 1 838 ? 26.723 -7.021 14.001 1.00 84.69 838 GLU A C 1
ATOM 6412 O O . GLU A 1 838 ? 27.261 -7.860 13.279 1.00 84.69 838 GLU A O 1
ATOM 6417 N N . GLY A 1 839 ? 27.105 -5.741 13.993 1.00 82.88 839 GLY A N 1
ATOM 6418 C CA . GLY A 1 839 ? 28.159 -5.226 13.124 1.00 82.88 839 GLY A CA 1
ATOM 6419 C C . GLY A 1 839 ? 27.684 -4.724 11.761 1.00 82.88 839 GLY A C 1
ATOM 6420 O O . GLY A 1 839 ? 28.545 -4.446 10.924 1.00 82.88 839 GLY A O 1
ATOM 6421 N N . CYS A 1 840 ? 26.376 -4.546 11.553 1.00 82.00 840 CYS A N 1
ATOM 6422 C CA . CYS A 1 840 ? 25.790 -3.917 10.364 1.00 82.00 840 CYS A CA 1
ATOM 6423 C C . CYS A 1 840 ? 26.502 -2.614 9.949 1.00 82.00 840 CYS A C 1
ATOM 6425 O O . CYS A 1 840 ? 26.927 -2.482 8.802 1.00 82.00 840 CYS A O 1
ATOM 6427 N N . ASP A 1 841 ? 26.800 -1.719 10.896 1.00 77.75 841 ASP A N 1
ATOM 6428 C CA . ASP A 1 841 ? 27.509 -0.449 10.657 1.00 77.75 841 ASP A CA 1
ATOM 6429 C C . ASP A 1 841 ? 28.929 -0.596 10.088 1.00 77.75 841 ASP A C 1
ATOM 6431 O O . ASP A 1 841 ? 29.475 0.346 9.518 1.00 77.75 841 ASP A O 1
ATOM 6435 N N . LYS A 1 842 ? 29.543 -1.779 10.216 1.00 74.12 842 LYS A N 1
ATOM 6436 C CA . LYS A 1 842 ? 30.858 -2.105 9.634 1.00 74.12 842 LYS A CA 1
ATOM 6437 C C . LYS A 1 842 ? 30.737 -2.707 8.229 1.00 74.12 842 LYS A C 1
ATOM 6439 O O . LYS A 1 842 ? 31.758 -2.917 7.576 1.00 74.12 842 LYS A O 1
ATOM 6444 N N . GLN A 1 843 ? 29.516 -3.017 7.788 1.00 68.88 843 GLN A N 1
ATOM 6445 C CA . GLN A 1 843 ? 29.202 -3.622 6.493 1.00 68.88 843 GLN A CA 1
ATOM 6446 C C . GLN A 1 843 ? 28.405 -2.715 5.548 1.00 68.88 843 GLN A C 1
ATOM 6448 O O . GLN A 1 843 ? 28.287 -3.089 4.390 1.00 68.88 843 GLN A O 1
ATOM 6453 N N . ARG A 1 844 ? 27.931 -1.531 5.975 1.00 67.62 844 ARG A N 1
ATOM 6454 C CA . ARG A 1 844 ? 27.260 -0.533 5.111 1.00 67.62 844 ARG A CA 1
ATOM 6455 C C . ARG A 1 844 ? 28.191 -0.061 3.974 1.00 67.62 844 ARG A C 1
ATOM 6457 O O . ARG A 1 844 ? 28.883 0.948 4.103 1.00 67.62 844 ARG A O 1
ATOM 6464 N N . ARG A 1 845 ? 28.245 -0.816 2.872 1.00 58.59 845 ARG A N 1
ATOM 6465 C CA . ARG A 1 845 ? 29.130 -0.580 1.711 1.00 58.59 845 ARG A CA 1
ATOM 6466 C C . ARG A 1 845 ? 28.536 0.386 0.698 1.00 58.59 845 ARG A C 1
ATOM 6468 O O . ARG A 1 845 ? 29.275 0.981 -0.083 1.00 58.59 845 ARG A O 1
ATOM 6475 N N . TRP A 1 846 ? 27.214 0.502 0.697 1.00 71.81 846 TRP A N 1
ATOM 6476 C CA . TRP A 1 846 ? 26.446 1.195 -0.323 1.00 71.81 846 TRP A CA 1
ATOM 6477 C C . TRP A 1 846 ? 25.508 2.221 0.311 1.00 71.81 846 TRP A C 1
ATOM 6479 O O . TRP A 1 846 ? 24.929 1.989 1.372 1.00 71.81 846 TRP A O 1
ATOM 6489 N N . LYS A 1 847 ? 25.370 3.356 -0.366 1.00 82.06 847 LYS A N 1
ATOM 6490 C CA . LYS A 1 847 ? 24.447 4.450 -0.069 1.00 82.06 847 LYS A CA 1
ATOM 6491 C C . LYS A 1 847 ? 23.803 4.858 -1.389 1.00 82.06 847 LYS A C 1
ATOM 6493 O O . LYS A 1 847 ? 24.458 4.804 -2.431 1.00 82.06 847 LYS A O 1
ATOM 6498 N N . TRP A 1 848 ? 22.545 5.282 -1.361 1.00 88.69 848 TRP A N 1
ATOM 649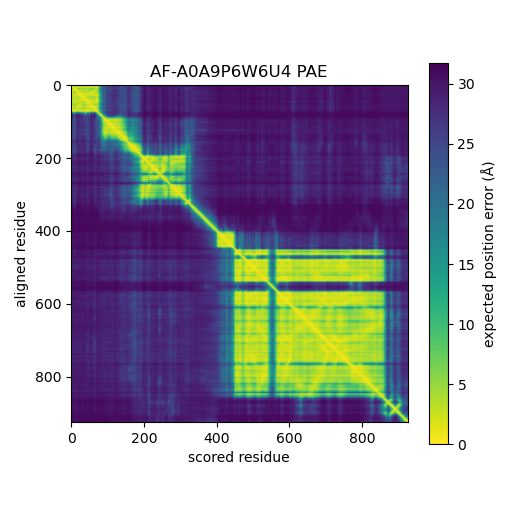9 C CA . TRP A 1 848 ? 21.839 5.690 -2.573 1.00 88.69 848 TRP A CA 1
ATOM 6500 C C . TRP A 1 848 ? 22.523 6.885 -3.257 1.00 88.69 848 TRP A C 1
ATOM 6502 O O . TRP A 1 848 ? 22.661 6.919 -4.481 1.00 88.69 848 TRP A O 1
ATOM 6512 N N . SER A 1 849 ? 23.045 7.822 -2.469 1.00 87.75 849 SER A N 1
ATOM 6513 C CA . SER A 1 849 ? 23.892 8.934 -2.908 1.00 87.75 849 SER A CA 1
ATOM 6514 C C . SER A 1 849 ? 25.169 8.475 -3.630 1.00 87.75 849 SER A C 1
ATOM 6516 O O . SER A 1 849 ? 25.548 9.067 -4.643 1.00 87.75 849 SER A O 1
ATOM 6518 N N . THR A 1 850 ? 25.798 7.380 -3.184 1.00 83.06 850 THR A N 1
ATOM 6519 C CA . THR A 1 850 ? 27.050 6.838 -3.749 1.00 83.06 850 THR A CA 1
ATOM 6520 C C . THR A 1 850 ? 26.844 5.726 -4.785 1.00 83.06 850 THR A C 1
ATOM 6522 O O . THR A 1 850 ? 27.821 5.131 -5.245 1.00 83.06 850 THR A O 1
ATOM 6525 N N . ARG A 1 851 ? 25.604 5.461 -5.230 1.00 81.75 851 ARG A N 1
ATOM 6526 C CA . ARG A 1 851 ? 25.290 4.404 -6.218 1.00 81.75 851 ARG A CA 1
ATOM 6527 C C . ARG A 1 851 ? 26.139 4.480 -7.494 1.00 81.75 851 ARG A C 1
ATOM 6529 O O . ARG A 1 851 ? 26.593 3.459 -8.005 1.00 81.75 851 ARG A O 1
ATOM 6536 N N . HIS A 1 852 ? 26.442 5.695 -7.952 1.00 76.25 852 HIS A N 1
ATOM 6537 C CA . HIS A 1 852 ? 27.293 5.952 -9.118 1.00 76.25 852 HIS A CA 1
ATOM 6538 C C . HIS A 1 852 ? 28.767 5.567 -8.902 1.00 76.25 852 HIS A C 1
ATOM 6540 O O . HIS A 1 852 ? 29.469 5.259 -9.866 1.00 76.25 852 HIS A O 1
ATOM 6546 N N . ASP A 1 853 ? 29.258 5.568 -7.661 1.00 72.50 853 ASP A N 1
ATOM 6547 C CA . ASP A 1 853 ? 30.618 5.135 -7.331 1.00 72.50 853 ASP A CA 1
ATOM 6548 C C . ASP A 1 853 ? 30.703 3.610 -7.243 1.00 72.50 853 ASP A C 1
ATOM 6550 O O . ASP A 1 853 ? 31.711 3.035 -7.652 1.00 72.50 853 ASP A O 1
ATOM 6554 N N . TYR A 1 854 ? 29.644 2.943 -6.769 1.00 66.06 854 TYR A N 1
ATOM 6555 C CA . TYR A 1 854 ? 29.515 1.485 -6.848 1.00 66.06 854 TYR A CA 1
ATOM 6556 C C . TYR A 1 854 ? 29.477 1.018 -8.310 1.00 66.06 854 TYR A C 1
ATOM 6558 O O . TYR A 1 854 ? 30.296 0.186 -8.702 1.00 66.06 854 TYR A O 1
ATOM 6566 N N . ALA A 1 855 ? 28.632 1.640 -9.141 1.00 63.53 855 ALA A N 1
ATOM 6567 C CA . ALA A 1 855 ? 28.585 1.412 -10.586 1.00 63.53 855 ALA A CA 1
ATOM 6568 C C . ALA A 1 855 ? 29.976 1.558 -11.236 1.00 63.53 855 ALA A C 1
ATOM 6570 O O . ALA A 1 855 ? 30.446 0.669 -11.945 1.00 63.53 855 ALA A O 1
ATOM 6571 N N . GLN A 1 856 ? 30.708 2.635 -10.926 1.00 62.69 856 GLN A N 1
ATOM 6572 C CA . GLN A 1 856 ? 32.075 2.828 -11.428 1.00 62.69 856 GLN A CA 1
ATOM 6573 C C . GLN A 1 856 ? 33.081 1.776 -10.924 1.00 62.69 856 GLN A C 1
ATOM 6575 O O . GLN A 1 856 ? 34.040 1.483 -11.637 1.00 62.69 856 GLN A O 1
ATOM 6580 N N . GLN A 1 857 ? 32.889 1.194 -9.737 1.00 59.91 857 GLN A N 1
ATOM 6581 C CA . GLN A 1 857 ? 33.787 0.186 -9.153 1.00 59.91 857 GLN A CA 1
ATOM 6582 C C . GLN A 1 857 ? 33.493 -1.251 -9.613 1.00 59.91 857 GLN A C 1
ATOM 6584 O O . GLN A 1 857 ? 34.432 -2.038 -9.750 1.00 59.91 857 GLN A O 1
ATOM 6589 N N . HIS A 1 858 ? 32.226 -1.596 -9.861 1.00 53.72 858 HIS A N 1
ATOM 6590 C CA . HIS A 1 858 ? 31.812 -2.948 -10.254 1.00 53.72 858 HIS A CA 1
ATOM 6591 C C . HIS A 1 858 ? 31.718 -3.097 -11.784 1.00 53.72 858 HIS A C 1
ATOM 6593 O O . HIS A 1 858 ? 32.233 -4.071 -12.336 1.00 53.72 858 HIS A O 1
ATOM 6599 N N . TYR A 1 859 ? 31.195 -2.106 -12.516 1.00 50.56 859 TYR A N 1
ATOM 6600 C CA . TYR A 1 859 ? 31.084 -2.204 -13.981 1.00 50.56 859 TYR A CA 1
ATOM 6601 C C . TYR A 1 859 ? 32.422 -2.036 -14.706 1.00 50.56 859 TYR A C 1
ATOM 6603 O O . TYR A 1 859 ? 32.601 -2.608 -15.779 1.00 50.56 859 TYR A O 1
ATOM 6611 N N . SER A 1 860 ? 33.414 -1.388 -14.081 1.00 41.91 860 SER A N 1
ATOM 6612 C CA . SER A 1 860 ? 34.809 -1.370 -14.565 1.00 41.91 860 SER A CA 1
ATOM 6613 C C . SER A 1 860 ? 35.535 -2.725 -14.461 1.00 41.91 860 SER A C 1
ATOM 6615 O O . SER A 1 860 ? 36.751 -2.820 -14.651 1.00 41.91 860 SER A O 1
ATOM 6617 N N . ARG A 1 861 ? 34.795 -3.799 -14.152 1.00 42.72 861 ARG A N 1
ATOM 6618 C CA . ARG A 1 861 ? 35.263 -5.189 -14.166 1.00 42.72 861 ARG A CA 1
ATOM 6619 C C . ARG A 1 861 ? 34.433 -6.131 -15.038 1.00 42.72 861 ARG A C 1
ATOM 6621 O O . ARG A 1 861 ? 34.774 -7.310 -15.082 1.00 42.72 861 ARG A O 1
ATOM 6628 N N . ARG A 1 862 ? 33.409 -5.658 -15.764 1.00 40.69 862 ARG A N 1
ATOM 6629 C CA . ARG A 1 862 ? 32.739 -6.475 -16.794 1.00 40.69 862 ARG A CA 1
ATOM 6630 C C . ARG A 1 862 ? 33.733 -6.714 -17.952 1.00 40.69 862 ARG A C 1
ATOM 6632 O O . ARG A 1 862 ? 34.111 -5.744 -18.611 1.00 40.69 862 ARG A O 1
ATOM 6639 N N . PRO A 1 863 ? 34.180 -7.958 -18.232 1.00 37.88 863 PRO A N 1
ATOM 6640 C CA . PRO A 1 863 ? 35.025 -8.236 -19.387 1.00 37.88 863 PRO A CA 1
ATOM 6641 C C . PRO A 1 863 ? 34.130 -8.234 -20.624 1.00 37.88 863 PRO A C 1
ATOM 6643 O O . PRO A 1 863 ? 33.363 -9.169 -20.857 1.00 37.88 863 PRO A O 1
ATOM 6646 N N . SER A 1 864 ? 34.213 -7.180 -21.427 1.00 38.62 864 SER A N 1
ATOM 6647 C CA . SER A 1 864 ? 33.534 -7.153 -22.719 1.00 38.62 864 SER A CA 1
ATOM 6648 C C . SER A 1 864 ? 34.252 -8.120 -23.671 1.00 38.62 864 SER A C 1
ATOM 6650 O O . SER A 1 864 ? 35.413 -7.929 -24.034 1.00 38.62 864 SER A O 1
ATOM 6652 N N . SER A 1 865 ? 33.583 -9.225 -24.015 1.00 36.16 865 SER A N 1
ATOM 6653 C CA . SER A 1 865 ? 34.129 -10.324 -24.824 1.00 36.16 865 SER A CA 1
ATOM 6654 C C . SER A 1 865 ? 34.125 -9.965 -26.313 1.00 36.16 865 SER A C 1
ATOM 6656 O O . SER A 1 865 ? 33.303 -10.408 -27.120 1.00 36.16 865 SER A O 1
ATOM 6658 N N . LEU A 1 866 ? 35.067 -9.107 -26.693 1.00 34.00 866 LEU A N 1
ATOM 6659 C CA . LEU A 1 866 ? 35.128 -8.515 -28.019 1.00 34.00 866 LEU A CA 1
ATOM 6660 C C . LEU A 1 866 ? 35.639 -9.558 -29.026 1.00 34.00 866 LEU A C 1
ATOM 6662 O O . LEU A 1 866 ? 36.814 -9.932 -29.049 1.00 34.00 866 LEU A O 1
ATOM 6666 N N . THR A 1 867 ? 34.719 -10.076 -29.844 1.00 32.59 867 THR A N 1
ATOM 6667 C CA . THR A 1 867 ? 35.007 -11.150 -30.804 1.00 32.59 867 THR A CA 1
ATOM 6668 C C . THR A 1 867 ? 35.734 -10.579 -32.021 1.00 32.59 867 THR A C 1
ATOM 6670 O O . THR A 1 867 ? 35.126 -9.985 -32.912 1.00 32.59 867 THR A O 1
ATOM 6673 N N . SER A 1 868 ? 37.052 -10.754 -32.049 1.00 33.78 868 SER A N 1
ATOM 6674 C CA . SER A 1 868 ? 37.934 -10.300 -33.119 1.00 33.78 868 SER A CA 1
ATOM 6675 C C . SER A 1 868 ? 38.057 -11.364 -34.211 1.00 33.78 868 SER A C 1
ATOM 6677 O O . SER A 1 868 ? 38.305 -12.537 -33.930 1.00 33.78 868 SER A O 1
ATOM 6679 N N . PHE A 1 869 ? 37.913 -10.956 -35.471 1.00 33.34 869 PHE A N 1
ATOM 6680 C CA . PHE A 1 869 ? 38.113 -11.819 -36.635 1.00 33.34 869 PHE A CA 1
ATOM 6681 C C . PHE A 1 869 ? 39.419 -11.423 -37.331 1.00 33.34 869 PHE A C 1
ATOM 6683 O O . PHE A 1 869 ? 39.458 -10.439 -38.070 1.00 33.34 869 PHE A O 1
ATOM 6690 N N . GLY A 1 870 ? 40.487 -12.180 -37.068 1.00 34.75 870 GLY A N 1
ATOM 6691 C CA . GLY A 1 870 ? 41.761 -12.071 -37.783 1.00 34.75 870 GLY A CA 1
ATOM 6692 C C . GLY A 1 870 ? 41.812 -13.006 -38.993 1.00 34.75 870 GLY A C 1
ATOM 6693 O O . GLY A 1 870 ? 40.959 -13.881 -39.144 1.00 34.75 870 GLY A O 1
ATOM 6694 N N . GLU A 1 871 ? 42.834 -12.859 -39.842 1.00 33.41 871 GLU A N 1
ATOM 6695 C CA . GLU A 1 871 ? 43.020 -13.734 -41.015 1.00 33.41 871 GLU A CA 1
ATOM 6696 C C . GLU A 1 871 ? 43.243 -15.210 -40.621 1.00 33.41 871 GLU A C 1
ATOM 6698 O O . GLU A 1 871 ? 42.826 -16.105 -41.353 1.00 33.41 871 GLU A O 1
ATOM 6703 N N . ASP A 1 872 ? 43.789 -15.460 -39.424 1.00 31.84 872 ASP A N 1
ATOM 6704 C CA . ASP A 1 872 ? 44.025 -16.800 -38.864 1.00 31.84 872 ASP A CA 1
ATOM 6705 C C . ASP A 1 872 ? 42.844 -17.372 -38.042 1.00 31.84 872 ASP A C 1
ATOM 6707 O O . ASP A 1 872 ? 42.927 -18.499 -37.552 1.00 31.84 872 ASP A O 1
ATOM 6711 N N . GLY A 1 873 ? 41.733 -16.636 -37.875 1.00 34.16 873 GLY A N 1
ATOM 6712 C CA . GLY A 1 873 ? 40.505 -17.157 -37.254 1.00 34.16 873 GLY A CA 1
ATOM 6713 C C . GLY A 1 873 ? 39.816 -16.255 -36.222 1.00 34.16 873 GLY A C 1
ATOM 6714 O O . GLY A 1 873 ? 40.070 -15.054 -36.115 1.00 34.16 873 GLY A O 1
ATOM 6715 N N . VAL A 1 874 ? 38.889 -16.862 -35.470 1.00 33.06 874 VAL A N 1
ATOM 6716 C CA . VAL A 1 874 ? 38.083 -16.197 -34.432 1.00 33.06 874 VAL A CA 1
ATOM 6717 C C . VAL A 1 874 ? 38.872 -16.141 -33.126 1.00 33.06 874 VAL A C 1
ATOM 6719 O O . VAL A 1 874 ? 39.179 -17.182 -32.549 1.00 33.06 874 VAL A O 1
ATOM 6722 N N . GLN A 1 875 ? 39.168 -14.938 -32.638 1.00 36.06 875 GLN A N 1
ATOM 6723 C CA . GLN A 1 875 ? 39.810 -14.716 -31.344 1.00 36.06 875 GLN A CA 1
ATOM 6724 C C . GLN A 1 875 ? 38.861 -13.954 -30.419 1.00 36.06 875 GLN A C 1
ATOM 6726 O O . GLN A 1 875 ? 38.444 -12.835 -30.718 1.00 36.06 875 GLN A O 1
ATOM 6731 N N . VAL A 1 876 ? 38.531 -14.551 -29.275 1.00 37.72 876 VAL A N 1
ATOM 6732 C CA . VAL A 1 876 ? 37.830 -13.849 -28.195 1.00 37.72 876 VAL A CA 1
ATOM 6733 C C . VAL A 1 876 ? 38.869 -13.040 -27.428 1.00 37.72 876 VAL A C 1
ATOM 6735 O O . VAL A 1 876 ? 39.786 -13.615 -26.843 1.00 37.72 876 VAL A O 1
ATOM 6738 N N . VAL A 1 877 ? 38.747 -11.714 -27.451 1.00 38.06 877 VAL A N 1
ATOM 6739 C CA . VAL A 1 877 ? 39.587 -10.821 -26.649 1.00 38.06 877 VAL A CA 1
ATOM 6740 C C . VAL A 1 877 ? 38.771 -10.368 -25.447 1.00 38.06 877 VAL A C 1
ATOM 6742 O O . VAL A 1 877 ? 37.721 -9.751 -25.608 1.00 38.06 877 VAL A O 1
ATOM 6745 N N . GLU A 1 878 ? 39.251 -10.663 -24.242 1.00 37.97 878 GLU A N 1
ATOM 6746 C CA . GLU A 1 878 ? 38.704 -10.059 -23.028 1.00 37.97 878 GLU A CA 1
ATOM 6747 C C . GLU A 1 878 ? 39.200 -8.614 -22.942 1.00 37.97 878 GLU A C 1
ATOM 6749 O O . GLU A 1 878 ? 40.411 -8.363 -22.881 1.00 37.97 878 GLU A O 1
ATOM 6754 N N . VAL A 1 879 ? 38.255 -7.673 -22.979 1.00 40.00 879 VAL A N 1
ATOM 6755 C CA . VAL A 1 879 ? 38.506 -6.235 -22.888 1.00 40.00 879 VAL A CA 1
ATOM 6756 C C . VAL A 1 879 ? 37.897 -5.711 -21.592 1.00 40.00 879 VAL A C 1
ATOM 6758 O O . VAL A 1 879 ? 36.673 -5.709 -21.430 1.00 40.00 879 VAL A O 1
ATOM 6761 N N . THR A 1 880 ? 38.752 -5.252 -20.679 1.00 41.75 880 THR A N 1
ATOM 6762 C CA . THR A 1 880 ? 38.337 -4.668 -19.397 1.00 41.75 880 THR A CA 1
ATOM 6763 C C . THR A 1 880 ? 38.544 -3.159 -19.452 1.00 41.75 880 THR A C 1
ATOM 6765 O O . THR A 1 880 ? 39.682 -2.683 -19.523 1.00 41.75 880 THR A O 1
ATOM 6768 N N . GLU A 1 881 ? 37.449 -2.398 -19.425 1.00 42.16 881 GLU A N 1
ATOM 6769 C CA . GLU A 1 881 ? 37.502 -0.938 -19.333 1.00 42.16 881 GLU A CA 1
ATOM 6770 C C . GLU A 1 881 ? 37.619 -0.493 -17.875 1.00 42.16 881 GLU A C 1
ATOM 6772 O O . GLU A 1 881 ? 36.761 -0.789 -17.049 1.00 42.16 881 GLU A O 1
ATOM 6777 N N . SER A 1 882 ? 38.661 0.273 -17.562 1.00 40.53 882 SER A N 1
ATOM 6778 C CA . SER A 1 882 ? 38.885 0.828 -16.227 1.00 40.53 882 SER A CA 1
ATOM 6779 C C . SER A 1 882 ? 38.959 2.353 -16.276 1.00 40.53 882 SER A C 1
ATOM 6781 O O . SER A 1 882 ? 39.677 2.930 -17.093 1.00 40.53 882 SER A O 1
ATOM 6783 N N . ARG A 1 883 ? 38.210 3.036 -15.404 1.00 39.28 883 ARG A N 1
ATOM 6784 C CA . ARG A 1 883 ? 38.310 4.495 -15.244 1.00 39.28 883 ARG A CA 1
ATOM 6785 C C . ARG A 1 883 ? 39.358 4.840 -14.192 1.00 39.28 883 ARG A C 1
ATOM 6787 O O . ARG A 1 883 ? 39.443 4.192 -13.151 1.00 39.28 883 ARG A O 1
ATOM 6794 N N . SER A 1 884 ? 40.141 5.881 -14.454 1.00 41.44 884 SER A N 1
ATOM 6795 C CA . SER A 1 884 ? 41.051 6.457 -13.470 1.00 41.44 884 SER A CA 1
ATOM 6796 C C . SER A 1 884 ? 40.288 7.121 -12.329 1.00 41.44 884 SER A C 1
ATOM 6798 O O . SER A 1 884 ? 39.152 7.570 -12.496 1.00 41.44 884 SER A O 1
ATOM 6800 N N . ALA A 1 885 ? 40.966 7.291 -11.194 1.00 38.62 885 ALA A N 1
ATOM 6801 C CA . ALA A 1 885 ? 40.526 8.242 -10.184 1.00 38.62 885 ALA A CA 1
ATOM 6802 C C . ALA A 1 885 ? 40.357 9.655 -10.802 1.00 38.62 885 ALA A C 1
ATOM 6804 O O . ALA A 1 885 ? 41.076 9.991 -11.753 1.00 38.62 885 ALA A O 1
ATOM 6805 N N . PRO A 1 886 ? 39.423 10.475 -10.285 1.00 42.12 886 PRO A N 1
ATOM 6806 C CA . PRO A 1 886 ? 39.182 11.831 -10.774 1.00 42.12 886 PRO A CA 1
ATOM 6807 C C . PRO A 1 886 ? 40.374 12.762 -10.507 1.00 42.12 886 PRO A C 1
ATOM 6809 O O . PRO A 1 886 ? 40.666 13.091 -9.355 1.00 42.12 886 PRO A O 1
ATOM 6812 N N . GLU A 1 887 ? 41.019 13.263 -11.563 1.00 39.38 887 GLU A N 1
ATOM 6813 C CA . GLU A 1 887 ? 42.032 14.318 -11.440 1.00 39.38 887 GLU A CA 1
ATOM 6814 C C . GLU A 1 887 ? 41.401 15.707 -11.600 1.00 39.38 887 GLU A C 1
ATOM 6816 O O . GLU A 1 887 ? 40.579 15.951 -12.488 1.00 39.38 887 GLU A O 1
ATOM 6821 N N . LYS A 1 888 ? 41.802 16.655 -10.744 1.00 38.44 888 LYS A N 1
ATOM 6822 C CA . LYS A 1 888 ? 41.431 18.069 -10.888 1.00 38.44 888 LYS A CA 1
ATOM 6823 C C . LYS A 1 888 ? 42.416 18.761 -11.820 1.00 38.44 888 LYS A C 1
ATOM 6825 O O . LYS A 1 888 ? 43.552 19.030 -11.434 1.00 38.44 888 LYS A O 1
ATOM 6830 N N . ILE A 1 889 ? 41.960 19.090 -13.023 1.00 49.47 889 ILE A N 1
ATOM 6831 C CA . ILE A 1 889 ? 42.735 19.894 -13.971 1.00 49.47 889 ILE A CA 1
ATOM 6832 C C . ILE A 1 889 ? 42.674 21.390 -13.601 1.00 49.47 889 ILE A C 1
ATOM 6834 O O . ILE A 1 889 ? 41.725 21.835 -12.941 1.00 49.47 889 ILE A O 1
ATOM 6838 N N . PRO A 1 890 ? 43.678 22.201 -13.995 1.00 32.19 890 PRO A N 1
ATOM 6839 C CA . PRO A 1 890 ? 43.634 23.649 -13.800 1.00 32.19 890 PRO A CA 1
ATOM 6840 C C . PRO A 1 890 ? 42.344 24.234 -14.396 1.00 32.19 890 PRO A C 1
ATOM 6842 O O . PRO A 1 890 ? 41.954 23.844 -15.492 1.00 32.19 890 PRO A O 1
ATOM 6845 N N . ASN A 1 891 ? 41.710 25.158 -13.662 1.00 41.81 891 ASN A N 1
ATOM 6846 C CA . ASN A 1 891 ? 40.311 25.632 -13.776 1.00 41.81 891 ASN A CA 1
ATOM 6847 C C . ASN A 1 891 ? 39.284 24.897 -12.890 1.00 41.81 891 ASN A C 1
ATOM 6849 O O . ASN A 1 891 ? 38.144 25.340 -12.808 1.00 41.81 891 ASN A O 1
ATOM 6853 N N . GLY A 1 892 ? 39.665 23.835 -12.172 1.00 39.25 892 GLY A N 1
ATOM 6854 C CA . GLY A 1 892 ? 38.819 23.224 -11.133 1.00 39.25 892 GLY A CA 1
ATOM 6855 C C . GLY A 1 892 ? 37.750 22.255 -11.644 1.00 39.25 892 GLY A C 1
ATOM 6856 O O . GLY A 1 892 ? 37.014 21.695 -10.834 1.00 39.25 892 GLY A O 1
ATOM 6857 N N . MET A 1 893 ? 37.700 22.015 -12.955 1.00 32.78 893 MET A N 1
ATOM 6858 C CA . MET A 1 893 ? 36.948 20.908 -13.542 1.00 32.78 893 MET A CA 1
ATOM 6859 C C . MET A 1 893 ? 37.632 19.570 -13.225 1.00 32.78 893 MET A C 1
ATOM 6861 O O . MET A 1 893 ? 38.856 19.493 -13.080 1.00 32.78 893 MET A O 1
ATOM 6865 N N . THR A 1 894 ? 36.835 18.511 -13.142 1.00 39.31 894 THR A N 1
ATOM 6866 C CA . THR A 1 894 ? 37.313 17.141 -12.939 1.00 39.31 894 THR A CA 1
ATOM 6867 C C . THR A 1 894 ? 37.425 16.424 -14.278 1.00 39.31 894 THR A C 1
ATOM 6869 O O . THR A 1 894 ? 36.502 16.482 -15.089 1.00 39.31 894 THR A O 1
ATOM 6872 N N . ALA A 1 895 ? 38.544 15.739 -14.502 1.00 34.44 895 ALA A N 1
ATOM 6873 C CA . ALA A 1 895 ? 38.771 14.893 -15.663 1.00 34.44 895 ALA A CA 1
ATOM 6874 C C . ALA A 1 895 ? 38.929 13.425 -15.243 1.00 34.44 895 ALA A C 1
ATOM 6876 O O . ALA A 1 895 ? 39.478 13.117 -14.183 1.00 34.44 895 ALA A O 1
ATOM 6877 N N . TYR A 1 896 ? 38.475 12.529 -16.116 1.00 39.75 896 TYR A N 1
ATOM 6878 C CA . TYR A 1 896 ? 38.639 11.083 -15.996 1.00 39.75 896 TYR A CA 1
ATOM 6879 C C . TYR A 1 896 ? 39.378 10.580 -17.233 1.00 39.75 896 TYR A C 1
ATOM 6881 O O . TYR A 1 896 ? 39.060 10.981 -18.353 1.00 39.75 896 TYR A O 1
ATOM 6889 N N . SER A 1 897 ? 40.341 9.684 -17.041 1.00 38.56 897 SER A N 1
ATOM 6890 C CA . SER A 1 897 ? 40.995 8.956 -18.130 1.00 38.56 897 SER A CA 1
ATOM 6891 C C . SER A 1 897 ? 40.516 7.505 -18.120 1.00 38.56 897 SER A C 1
ATOM 6893 O O . SER A 1 897 ? 40.347 6.915 -17.056 1.00 38.56 897 SER A O 1
ATOM 6895 N N . THR A 1 898 ? 40.233 6.943 -19.295 1.00 37.34 898 THR A N 1
ATOM 6896 C CA . THR A 1 898 ? 39.774 5.550 -19.420 1.00 37.34 898 THR A CA 1
ATOM 6897 C C . THR A 1 898 ? 40.914 4.710 -19.980 1.00 37.34 898 THR A C 1
ATOM 6899 O O . THR A 1 898 ? 41.453 5.019 -21.042 1.00 37.34 898 THR A O 1
ATOM 6902 N N . PHE A 1 899 ? 41.295 3.670 -19.245 1.00 38.88 899 PHE A N 1
ATOM 6903 C CA . PHE A 1 899 ? 42.348 2.727 -19.591 1.00 38.88 899 PHE A CA 1
ATOM 6904 C C . PHE A 1 899 ? 41.725 1.389 -19.982 1.00 38.88 899 PHE A C 1
ATOM 6906 O O . PHE A 1 899 ? 40.942 0.810 -19.228 1.00 38.88 899 PHE A O 1
ATOM 6913 N N . ILE A 1 900 ? 42.101 0.901 -21.162 1.00 42.16 900 ILE A N 1
ATOM 6914 C CA . ILE A 1 900 ? 41.622 -0.360 -21.724 1.00 42.16 900 ILE A CA 1
ATOM 6915 C C . ILE A 1 900 ? 42.763 -1.376 -21.639 1.00 42.16 900 ILE A C 1
ATOM 6917 O O . ILE A 1 900 ? 43.741 -1.270 -22.383 1.00 42.16 900 ILE A O 1
ATOM 6921 N N . GLU A 1 901 ? 42.647 -2.364 -20.749 1.00 39.34 901 GLU A N 1
ATOM 6922 C CA . GLU A 1 901 ? 43.511 -3.548 -20.799 1.00 39.34 901 GLU A CA 1
ATOM 6923 C C . GLU A 1 901 ? 42.884 -4.613 -21.706 1.00 39.34 901 GLU A C 1
ATOM 6925 O O . GLU A 1 901 ? 41.673 -4.836 -21.698 1.00 39.34 901 GLU A O 1
ATOM 6930 N N . SER A 1 902 ? 43.728 -5.300 -22.480 1.00 37.66 902 SER A N 1
ATOM 6931 C CA . SER A 1 902 ? 43.329 -6.467 -23.268 1.00 37.66 902 SER A CA 1
ATOM 6932 C C . SER A 1 902 ? 44.274 -7.629 -22.994 1.00 37.66 902 SER A C 1
ATOM 6934 O O . SER A 1 902 ? 45.499 -7.478 -23.039 1.00 37.66 902 SER A O 1
ATOM 6936 N N . ARG A 1 903 ? 43.711 -8.807 -22.712 1.00 40.03 903 ARG A N 1
ATOM 6937 C CA . ARG A 1 903 ? 44.475 -10.054 -22.578 1.00 40.03 903 ARG A CA 1
ATOM 6938 C C . ARG A 1 903 ? 44.201 -10.962 -23.769 1.00 40.03 903 ARG A C 1
ATOM 6940 O O . ARG A 1 903 ? 43.087 -11.032 -24.277 1.00 40.03 903 ARG A O 1
ATOM 6947 N N . ARG A 1 904 ? 45.247 -11.656 -24.224 1.00 39.88 904 ARG A N 1
ATOM 6948 C CA . ARG A 1 904 ? 45.172 -12.647 -25.304 1.00 39.88 904 ARG A CA 1
ATOM 6949 C C . ARG A 1 904 ? 45.297 -14.045 -24.714 1.00 39.88 904 ARG A C 1
ATOM 6951 O O . ARG A 1 904 ? 46.332 -14.372 -24.139 1.00 39.88 904 ARG A O 1
ATOM 6958 N N . SER A 1 905 ? 44.274 -14.867 -24.897 1.00 37.22 905 SER A N 1
ATOM 6959 C CA . SER A 1 905 ? 44.296 -16.300 -24.612 1.00 37.22 905 SER A CA 1
ATOM 6960 C C . SER A 1 905 ? 44.817 -17.061 -25.838 1.00 37.22 905 SER A C 1
ATOM 6962 O O . SER A 1 905 ? 44.071 -17.413 -26.748 1.00 37.22 905 SER A O 1
ATOM 6964 N N . SER A 1 906 ? 46.129 -17.307 -25.888 1.00 32.12 906 SER A N 1
ATOM 6965 C CA . SER A 1 906 ? 46.737 -18.152 -26.923 1.00 32.12 906 SER A CA 1
ATOM 6966 C C . SER A 1 906 ? 46.422 -19.628 -26.662 1.00 32.12 906 SER A C 1
ATOM 6968 O O . SER A 1 906 ? 47.037 -20.257 -25.800 1.00 32.12 906 SER A O 1
ATOM 6970 N N . VAL A 1 907 ? 45.460 -20.180 -27.405 1.00 33.38 907 VAL A N 1
ATOM 6971 C CA . VAL A 1 907 ? 45.224 -21.628 -27.485 1.00 33.38 907 VAL A CA 1
ATOM 6972 C C . VAL A 1 907 ? 45.975 -22.158 -28.705 1.00 33.38 907 VAL A C 1
ATOM 6974 O O . VAL A 1 907 ? 45.483 -22.063 -29.829 1.00 33.38 907 VAL A O 1
ATOM 6977 N N . ASP A 1 908 ? 47.178 -22.687 -28.485 1.00 28.95 908 ASP A N 1
ATOM 6978 C CA . ASP A 1 908 ? 48.030 -23.205 -29.558 1.00 28.95 908 ASP A CA 1
ATOM 6979 C C . ASP A 1 908 ? 47.440 -24.492 -30.165 1.00 28.95 908 ASP A C 1
ATOM 6981 O O . ASP A 1 908 ? 47.515 -25.577 -29.585 1.00 28.95 908 ASP A O 1
ATOM 6985 N N . PHE A 1 909 ? 46.863 -24.372 -31.362 1.00 31.86 909 PHE A N 1
ATOM 6986 C CA . PHE A 1 909 ? 46.427 -25.502 -32.186 1.00 31.86 909 PHE A CA 1
ATOM 6987 C C . PHE A 1 909 ? 47.573 -25.990 -33.086 1.00 31.86 909 PHE A C 1
ATOM 6989 O O . PHE A 1 909 ? 47.624 -25.678 -34.276 1.00 31.86 909 PHE A O 1
ATOM 6996 N N . ASP A 1 910 ? 48.489 -26.778 -32.518 1.00 29.92 910 ASP A N 1
ATOM 6997 C CA . ASP A 1 910 ? 49.482 -27.533 -33.295 1.00 29.92 910 ASP A CA 1
ATOM 6998 C C . ASP A 1 910 ? 48.979 -28.961 -33.632 1.00 29.92 910 ASP A C 1
ATOM 7000 O O . ASP A 1 910 ? 47.959 -29.446 -33.137 1.00 29.92 910 ASP A O 1
ATOM 7004 N N . SER A 1 911 ? 49.678 -29.603 -34.561 1.00 29.42 911 SER A N 1
ATOM 7005 C CA . SER A 1 911 ? 49.294 -30.773 -35.350 1.00 29.42 911 SER A CA 1
ATOM 7006 C C . SER A 1 911 ? 48.923 -32.055 -34.566 1.00 29.42 911 SER A C 1
ATOM 7008 O O . SER A 1 911 ? 49.413 -32.312 -33.464 1.00 29.42 911 SER A O 1
ATOM 7010 N N . PRO A 1 912 ? 48.042 -32.911 -35.133 1.00 37.56 912 PRO A N 1
ATOM 7011 C CA . PRO A 1 912 ? 47.414 -34.001 -34.391 1.00 37.56 912 PRO A CA 1
ATOM 7012 C C . PRO A 1 912 ? 48.355 -35.181 -34.108 1.00 37.56 912 PRO A C 1
ATOM 7014 O O . PRO A 1 912 ? 48.889 -35.812 -35.021 1.00 37.56 912 PRO A O 1
ATOM 7017 N N . THR A 1 913 ? 48.436 -35.565 -32.834 1.00 33.09 913 THR A N 1
ATOM 7018 C CA . THR A 1 913 ? 48.958 -36.866 -32.377 1.00 33.09 913 THR A CA 1
ATOM 7019 C C . THR A 1 913 ? 47.843 -37.690 -31.712 1.00 33.09 913 THR A C 1
ATOM 7021 O O . THR A 1 913 ? 46.818 -37.157 -31.289 1.00 33.09 913 THR A O 1
ATOM 7024 N N . SER A 1 914 ? 47.975 -39.019 -31.717 1.00 35.66 914 SER A N 1
ATOM 7025 C CA . SER A 1 914 ? 46.837 -39.959 -31.769 1.00 35.66 914 SER A CA 1
ATOM 7026 C C . SER A 1 914 ? 46.018 -40.178 -30.489 1.00 35.66 914 SER A C 1
ATOM 7028 O O . SER A 1 914 ? 44.995 -40.863 -30.542 1.00 35.66 914 SER A O 1
ATOM 7030 N N . ASP A 1 915 ? 46.435 -39.643 -29.342 1.00 35.75 915 ASP A N 1
ATOM 7031 C CA . ASP A 1 915 ? 46.134 -40.310 -28.065 1.00 35.75 915 ASP A CA 1
ATOM 7032 C C . ASP A 1 915 ? 44.964 -39.696 -27.265 1.00 35.75 915 ASP A C 1
ATOM 7034 O O . ASP A 1 915 ? 44.406 -40.350 -26.380 1.00 35.75 915 ASP A O 1
ATOM 7038 N N . ASN A 1 916 ? 44.501 -38.488 -27.613 1.00 33.22 916 ASN A N 1
ATOM 7039 C CA . ASN A 1 916 ? 43.468 -37.764 -26.847 1.00 33.22 916 ASN A CA 1
ATOM 7040 C C . ASN A 1 916 ? 42.009 -38.211 -27.099 1.00 33.22 916 ASN A C 1
ATOM 7042 O O . ASN A 1 916 ? 41.091 -37.733 -26.432 1.00 33.22 916 ASN A O 1
ATOM 7046 N N . VAL A 1 917 ? 41.759 -39.173 -27.994 1.00 33.56 917 VAL A N 1
ATOM 7047 C CA . VAL A 1 917 ? 40.397 -39.629 -28.372 1.00 33.56 917 VAL A CA 1
ATOM 7048 C C . VAL A 1 917 ? 39.687 -40.433 -27.255 1.00 33.56 917 VAL A C 1
ATOM 7050 O O . VAL A 1 917 ? 38.535 -40.834 -27.402 1.00 33.56 917 VAL A O 1
ATOM 7053 N N . ARG A 1 918 ? 40.335 -40.674 -26.104 1.00 33.09 918 ARG A N 1
ATOM 7054 C CA . ARG A 1 918 ? 39.828 -41.566 -25.039 1.00 33.09 918 ARG A CA 1
ATOM 7055 C C . ARG A 1 918 ? 39.226 -40.906 -23.791 1.00 33.09 918 ARG A C 1
ATOM 7057 O O . ARG A 1 918 ? 38.731 -41.641 -22.942 1.00 33.09 918 ARG A O 1
ATOM 7064 N N . ALA A 1 919 ? 39.231 -39.576 -23.670 1.00 33.47 919 ALA A N 1
ATOM 7065 C CA . ALA A 1 919 ? 38.807 -38.889 -22.438 1.00 33.47 919 ALA A CA 1
ATOM 7066 C C . ALA A 1 919 ? 37.354 -38.356 -22.437 1.00 33.47 919 ALA A C 1
ATOM 7068 O O . ALA A 1 919 ? 36.736 -38.285 -21.378 1.00 33.47 919 ALA A O 1
ATOM 7069 N N . MET A 1 920 ? 36.766 -38.019 -23.593 1.00 30.06 920 MET A N 1
ATOM 7070 C CA . MET A 1 920 ? 35.411 -37.436 -23.676 1.00 30.06 920 MET A CA 1
ATOM 7071 C C . MET A 1 920 ? 34.320 -38.464 -24.021 1.00 30.06 920 MET A C 1
ATOM 7073 O O . MET A 1 920 ? 33.678 -38.399 -25.065 1.00 30.06 920 MET A O 1
ATOM 7077 N N . SER A 1 921 ? 34.094 -39.427 -23.122 1.00 33.12 921 SER A N 1
ATOM 7078 C CA . SER A 1 921 ? 32.950 -40.360 -23.212 1.00 33.12 921 SER A CA 1
ATOM 7079 C C . SER A 1 921 ? 32.299 -40.701 -21.860 1.00 33.12 921 SER A C 1
ATOM 7081 O O . SER A 1 921 ? 31.539 -41.659 -21.767 1.00 33.12 921 SER A O 1
ATOM 7083 N N . ALA A 1 922 ? 32.576 -39.916 -20.810 1.00 36.03 922 ALA A N 1
ATOM 7084 C CA . ALA A 1 922 ? 32.196 -40.239 -19.432 1.00 36.03 922 ALA A CA 1
ATOM 7085 C C . ALA A 1 922 ? 31.702 -39.023 -18.617 1.00 36.03 922 ALA A C 1
ATOM 7087 O O . ALA A 1 922 ? 32.150 -38.815 -17.495 1.00 36.03 922 ALA A O 1
ATOM 7088 N N . LEU A 1 923 ? 30.791 -38.212 -19.178 1.00 33.12 923 LEU A N 1
ATOM 7089 C CA . LEU A 1 923 ? 30.018 -37.203 -18.423 1.00 33.12 923 LEU A CA 1
ATOM 7090 C C . LEU A 1 923 ? 28.695 -36.827 -19.133 1.00 33.12 923 LEU A C 1
ATOM 7092 O O . LEU A 1 923 ? 28.420 -35.674 -19.453 1.00 33.12 923 LEU A O 1
ATOM 7096 N N . ARG A 1 924 ? 27.877 -37.851 -19.410 1.00 35.41 924 ARG A N 1
ATOM 7097 C CA . ARG A 1 924 ? 26.433 -37.740 -19.695 1.00 35.41 924 ARG A CA 1
ATOM 7098 C C . ARG A 1 924 ? 25.703 -38.972 -19.152 1.00 35.41 924 ARG A C 1
ATOM 7100 O O . ARG A 1 924 ? 25.416 -39.906 -19.899 1.00 35.41 924 ARG A O 1
ATOM 7107 N N . MET A 1 925 ? 25.435 -38.954 -17.851 1.00 31.11 925 MET A N 1
ATOM 7108 C CA . MET A 1 925 ? 24.424 -39.764 -17.169 1.00 31.11 925 MET A CA 1
ATOM 7109 C C . MET A 1 925 ? 24.013 -39.053 -15.883 1.00 31.11 925 MET A C 1
ATOM 7111 O O . MET A 1 925 ? 24.914 -38.409 -15.302 1.00 31.11 925 MET A O 1
#

InterPro domains:
  IPR000626 Ubiquitin-like domain [PF00240] (4-73)
  IPR000626 Ubiquitin-like domain [PS50053] (2-78)
  IPR000626 Ubiquitin-like domain [SM00213] (2-74)
  IPR009060 UBA-like superfamily [SSF46934] (395-449)
  IPR015940 Ubiquitin-associated domain [PS50030] (407-447)
  IPR015940 Ubiquitin-associated domain [SM00165] (409-446)
  IPR019103 Aspartic peptidase, DDI1-type [PF09668] (187-287)
  IPR019103 Aspartic peptidase, DDI1-type [cd05479] (182-295)
  IPR021109 Aspartic peptidase domain superfamily [G3DSA:2.40.70.10] (174-310)
  IPR021109 Aspartic peptidase domain superfamily [SSF50630] (181-288)
  IPR029058 Alpha/Beta hydrolase fold [G3DSA:3.40.50.1820] (469-759)
  IPR029058 Alpha/Beta hydrolase fold [SSF53474] (456-757)
  IPR029071 Ubiquitin-like domain superfamily [SSF54236] (2-81)
  IPR033882 DNA damage inducible protein 1 ubiquitin-like domain [cd01796] (4-73)

Solvent-accessible surface area (backbone atoms only — not comparable to full-atom values): 54668 Å² total; per-residue (Å²): 114,38,51,32,38,37,35,34,86,90,67,55,73,46,82,44,82,44,44,50,81,40,33,40,54,58,56,42,58,53,45,25,74,77,69,68,48,55,57,94,35,56,45,46,26,47,94,88,42,74,68,79,60,48,80,42,29,40,46,81,75,68,55,59,76,69,39,65,35,41,42,39,78,57,80,86,64,96,69,90,84,67,91,75,81,89,77,55,68,78,56,52,44,52,49,52,35,49,54,37,70,70,33,71,64,56,43,52,52,36,42,72,76,39,49,68,55,40,48,19,44,77,78,32,67,69,58,25,42,53,52,49,52,51,51,51,54,52,52,52,52,53,48,58,49,51,56,51,49,53,56,55,45,64,68,48,95,80,44,65,74,38,49,51,55,52,50,54,48,53,52,52,50,54,52,48,53,52,50,50,52,42,52,72,76,42,51,71,82,74,52,87,82,77,80,56,30,36,74,34,30,38,64,86,34,80,44,77,28,45,57,38,80,82,38,74,57,49,53,59,55,70,73,54,34,53,73,40,69,45,59,94,47,49,40,54,88,58,40,50,69,51,78,70,104,54,79,45,79,41,72,32,41,45,82,62,45,50,35,32,48,92,89,47,78,47,79,53,74,56,28,62,30,47,7,34,54,56,38,62,75,54,64,48,42,82,38,70,93,74,44,23,45,32,44,84,94,38,82,43,58,49,55,56,78,94,67,54,58,67,86,79,72,60,58,68,42,69,48,101,87,68,48,81,41,61,67,84,76,66,94,83,83,87,85,87,83,94,82,84,81,88,88,87,88,88,83,89,87,87,85,90,88,92,88,84,91,83,90,91,86,89,90,88,84,92,87,83,88,90,87,87,88,88,86,87,84,91,87,86,91,90,85,87,85,89,86,81,87,85,80,91,86,89,87,88,84,84,87,77,84,84,76,73,60,89,63,51,49,71,69,48,32,50,53,33,34,75,74,69,39,54,73,68,56,22,47,52,34,19,62,78,35,72,31,33,54,69,56,20,47,50,36,63,74,76,39,69,83,70,69,54,48,39,61,49,69,77,72,23,24,43,18,42,45,76,70,30,60,83,78,44,74,84,34,89,86,35,48,42,35,39,38,41,22,38,58,76,35,32,60,74,75,42,47,74,59,48,71,74,35,31,86,71,27,31,33,31,38,36,28,54,68,45,20,65,79,22,41,55,66,77,54,60,63,60,35,45,45,17,52,17,35,46,53,53,45,45,28,57,40,51,62,70,69,75,68,77,65,72,78,92,74,75,66,100,67,78,83,77,84,74,40,82,63,44,70,64,52,72,57,20,33,38,39,13,26,16,43,60,23,26,49,19,52,54,41,23,40,69,50,41,45,78,46,44,54,32,42,40,33,28,14,60,60,63,44,89,47,62,49,90,57,48,66,62,52,52,51,46,53,48,36,47,40,57,46,93,48,65,64,55,39,53,53,40,54,43,56,54,42,32,59,42,47,48,51,62,83,96,38,56,67,59,44,41,53,48,52,51,48,30,29,44,50,42,31,43,78,35,39,62,25,39,48,55,65,47,58,49,66,62,42,70,64,71,63,48,63,70,59,38,37,64,38,64,40,35,34,40,40,36,35,22,65,42,26,83,75,37,53,65,62,46,55,53,52,57,58,69,28,38,74,40,29,85,43,77,48,75,50,72,40,77,88,22,15,34,42,28,68,73,76,41,42,86,68,49,53,57,56,49,51,54,57,46,60,79,51,54,84,68,88,80,65,97,66,82,88,52,49,56,61,27,27,51,44,47,12,61,58,63,72,34,74,68,41,48,73,45,62,58,76,32,36,72,49,49,35,68,72,49,87,58,49,52,47,53,36,38,61,49,42,58,53,49,64,76,45,61,69,71,68,86,73,90,53,77,46,54,80,43,61,52,92,91,41,97,62,21,89,82,48,71,85,75,37,63,84,47,45,69,58,51,48,59,65,56,59,38,62,52,61,46,70,48,74,40,79,53,98,93,42,84,42,70,30,44,34,34,48,33,72,50,76,78,42,74,46,95,91,75,51,77,45,72,52,77,48,75,52,74,54,82,79,84,77,84,86,74,84,92,70,91,74,74,84,77,71,89,83,82,88,87,130